Protein AF-0000000077428578 (afdb_homodimer)

pLDDT: mean 93.07, std 11.45, range [20.44, 98.88]

Solvent-accessible surface area (backbone atoms only — not comparable to full-atom values): 54309 Å² total; per-residue (Å²): 135,81,78,74,76,71,75,72,71,74,67,77,73,78,49,57,43,45,72,44,79,64,50,49,50,51,26,45,23,32,26,42,27,44,58,43,84,49,32,30,42,32,35,24,39,84,41,73,31,84,32,60,49,96,92,37,51,17,29,21,21,40,34,30,73,82,79,41,49,63,43,66,29,72,68,49,47,20,36,37,52,38,28,39,47,53,30,10,50,44,39,32,36,37,39,20,6,26,64,60,58,91,81,57,62,88,73,46,37,62,4,23,32,34,40,35,26,28,57,64,46,91,78,78,78,50,61,59,44,67,48,95,41,43,40,52,86,55,49,15,24,27,28,26,30,27,49,34,52,80,15,36,30,40,39,36,36,16,15,60,53,90,65,78,64,54,43,85,90,37,50,27,35,31,35,46,50,44,60,64,76,78,36,89,83,36,77,48,66,84,48,56,59,35,76,35,71,64,56,54,69,23,57,34,24,31,32,39,32,47,45,42,60,35,48,53,83,55,35,29,40,39,32,25,18,40,38,35,30,41,34,29,75,64,74,70,44,77,42,81,46,72,56,45,72,87,59,32,19,38,9,36,32,32,16,6,24,53,48,54,51,58,26,28,68,91,58,70,42,53,53,30,39,43,38,36,31,4,17,55,70,78,71,87,60,63,48,81,79,43,40,10,75,40,65,22,24,30,44,24,36,35,39,46,75,45,78,74,45,50,74,72,40,73,46,78,43,69,50,99,56,36,22,21,38,23,30,63,29,73,44,94,81,54,33,34,40,35,31,49,4,12,31,14,28,35,53,47,49,70,66,34,44,75,34,50,71,31,14,15,34,36,65,55,39,39,58,40,36,39,33,36,82,84,44,56,89,92,58,27,70,43,49,81,65,50,59,65,55,92,65,72,23,41,34,32,23,36,54,41,59,44,41,78,61,34,30,45,34,34,18,10,44,22,48,98,51,69,45,84,52,68,72,36,48,29,38,57,24,34,40,40,34,54,32,56,76,71,44,87,61,48,41,44,81,70,42,64,66,59,59,43,47,62,54,37,74,45,61,34,29,44,49,74,49,74,89,47,80,48,57,79,93,56,52,76,47,39,33,38,28,43,50,41,24,29,37,69,20,39,41,23,51,50,45,39,35,45,37,57,67,46,76,44,93,50,54,47,25,36,35,33,40,40,58,69,51,40,28,68,58,42,30,14,55,23,29,42,28,44,21,51,72,76,20,57,20,56,35,42,73,26,33,32,36,86,39,56,68,83,100,135,77,79,71,76,68,75,72,70,74,68,77,75,77,50,56,42,46,72,44,78,64,49,50,49,49,25,45,23,34,26,41,28,42,59,43,84,46,33,30,42,33,34,24,39,84,42,72,31,84,32,59,48,95,93,36,51,16,29,22,22,39,34,30,74,83,80,41,47,64,42,67,30,73,66,49,48,21,36,38,53,38,28,40,49,53,30,10,49,46,39,33,38,36,39,20,6,26,64,60,60,91,82,58,63,90,75,46,38,61,4,23,32,34,41,35,28,29,54,64,45,92,78,76,79,50,59,58,44,67,48,94,41,42,38,51,87,55,49,14,24,26,28,26,32,26,47,34,53,80,14,34,28,41,38,35,36,15,16,58,52,90,65,78,66,53,44,84,90,38,51,28,36,32,35,44,50,44,60,64,76,77,36,89,82,37,77,46,66,82,49,54,60,35,77,35,70,65,55,54,69,23,57,32,23,31,32,40,32,46,45,42,60,34,48,54,82,58,34,29,40,39,33,24,18,40,38,35,31,40,32,28,75,64,74,70,44,78,42,81,46,72,56,45,74,87,59,31,18,39,10,35,32,31,17,6,24,52,48,53,50,58,26,29,68,91,60,70,42,52,54,30,38,40,38,36,30,3,18,55,70,77,72,86,59,62,47,81,80,42,40,10,75,40,66,22,24,28,44,26,35,34,40,47,76,46,78,72,46,50,75,73,41,73,47,79,44,69,49,98,56,37,22,21,39,23,30,63,29,73,43,94,83,55,32,35,40,36,31,49,5,14,31,14,30,35,53,48,49,71,64,35,44,74,36,51,72,31,14,15,34,36,65,55,39,40,58,40,36,40,35,35,82,84,43,56,91,90,59,26,71,43,49,83,65,50,57,65,54,90,66,74,24,41,34,33,22,36,53,40,59,44,42,77,59,34,31,46,33,33,18,9,44,21,49,98,50,67,46,83,51,66,72,35,49,29,38,58,24,34,40,42,36,55,34,57,76,72,44,88,61,47,42,42,80,70,43,64,66,59,59,43,46,62,56,36,73,44,62,35,28,43,48,76,48,73,89,45,81,50,57,80,94,57,52,78,46,39,31,37,28,43,52,40,24,30,36,68,20,40,43,23,51,50,45,39,36,44,38,56,68,47,76,44,95,48,54,45,26,36,34,34,40,39,57,66,51,40,28,66,56,41,30,15,55,24,29,41,28,43,23,52,73,77,22,59,21,56,36,42,73,26,33,34,37,84,38,57,67,81,100

Radius of gyration: 32.82 Å; Cα contacts (8 Å, |Δi|>4): 3388; chains: 2; bounding box: 53×110×108 Å

InterPro domains:
  IPR009880 Glyoxal oxidase, N-terminal [PF07250] (58-436)
  IPR011043 Galactose oxidase/kelch, beta-propeller [SSF50965] (62-438)
  IPR013783 Immunoglobulin-like fold [G3DSA:2.60.40.10] (443-548)
  IPR014756 Immunoglobulin E-set [SSF81296] (439-545)
  IPR015202 Galactose oxidase-like, Early set domain [PF09118] (442-544)
  IPR015202 Galactose oxidase-like, Early set domain [cd02851] (437-544)
  IPR037293 Galactose oxidase, central domain superfamily [G3DSA:2.130.10.80] (13-442)

Organism: Phakopsora pachyrhizi (NCBI:txid170000)

Structure (mmCIF, N/CA/C/O backbone):
data_AF-0000000077428578-model_v1
#
loop_
_entity.id
_entity.type
_entity.pdbx_description
1 polymer 'Glyoxal oxidase N-terminus-domain-containing protein'
#
loop_
_atom_site.group_PDB
_atom_site.id
_atom_site.type_symbol
_atom_site.label_atom_id
_atom_site.label_alt_id
_atom_site.label_comp_id
_atom_site.label_asym_id
_atom_site.label_entity_id
_atom_site.label_seq_id
_atom_site.pdbx_PDB_ins_code
_atom_site.Cartn_x
_atom_site.Cartn_y
_atom_site.Cartn_z
_atom_site.occupancy
_atom_site.B_iso_or_equiv
_atom_site.auth_seq_id
_atom_site.auth_comp_id
_atom_site.auth_asym_id
_atom_site.auth_atom_id
_atom_site.pdbx_PDB_model_num
ATOM 1 N N . MET A 1 1 ? -2.014 -61.594 29.75 1 20.44 1 MET A N 1
ATOM 2 C CA . MET A 1 1 ? -2.504 -61.719 28.375 1 20.44 1 MET A CA 1
ATOM 3 C C . MET A 1 1 ? -3.111 -60.406 27.906 1 20.44 1 MET A C 1
ATOM 5 O O . MET A 1 1 ? -4.25 -60.062 28.25 1 20.44 1 MET A O 1
ATOM 9 N N . LYS A 1 2 ? -2.209 -59.344 27.953 1 27.64 2 LYS A N 1
ATOM 10 C CA . LYS A 1 2 ? -2.289 -57.938 27.578 1 27.64 2 LYS A CA 1
ATOM 11 C C . LYS A 1 2 ? -2.797 -57.781 26.141 1 27.64 2 LYS A C 1
ATOM 13 O O . LYS A 1 2 ? -2.186 -58.281 25.203 1 27.64 2 LYS A O 1
ATOM 18 N N . GLU A 1 3 ? -4.172 -57.812 26 1 25.11 3 GLU A N 1
ATOM 19 C CA . GLU A 1 3 ? -4.836 -57.688 24.703 1 25.11 3 GLU A CA 1
ATOM 20 C C . GLU A 1 3 ? -4.285 -56.531 23.906 1 25.11 3 GLU A C 1
ATOM 22 O O . GLU A 1 3 ? -4.238 -55.406 24.391 1 25.11 3 GLU A O 1
ATOM 27 N N . ASN A 1 4 ? -3.365 -56.781 23 1 27.73 4 ASN A N 1
ATOM 28 C CA . ASN A 1 4 ? -2.803 -55.906 21.984 1 27.73 4 ASN A CA 1
ATOM 29 C C . ASN A 1 4 ? -3.891 -55.312 21.094 1 27.73 4 ASN A C 1
ATOM 31 O O . ASN A 1 4 ? -4.52 -56.031 20.312 1 27.73 4 ASN A O 1
ATOM 35 N N . ARG A 1 5 ? -4.668 -54.375 21.688 1 32.53 5 ARG A N 1
ATOM 36 C CA . ARG A 1 5 ? -5.609 -53.625 20.859 1 32.53 5 ARG A CA 1
ATOM 37 C C . ARG A 1 5 ? -4.957 -53.219 19.547 1 32.53 5 ARG A C 1
ATOM 39 O O . ARG A 1 5 ? -4.008 -52.406 19.547 1 32.53 5 ARG A O 1
ATOM 46 N N . LYS A 1 6 ? -4.957 -54.094 18.719 1 30.33 6 LYS A N 1
ATOM 47 C CA . LYS A 1 6 ? -4.578 -53.938 17.312 1 30.33 6 LYS A CA 1
ATOM 48 C C . LYS A 1 6 ? -5.215 -52.688 16.719 1 30.33 6 LYS A C 1
ATOM 50 O O . LYS A 1 6 ? -6.441 -52.594 16.641 1 30.33 6 LYS A O 1
ATOM 55 N N . LEU A 1 7 ? -4.656 -51.594 16.906 1 32.34 7 LEU A N 1
ATOM 56 C CA . LEU A 1 7 ? -5.012 -50.406 16.109 1 32.34 7 LEU A CA 1
ATOM 57 C C . LEU A 1 7 ? -5.125 -50.75 14.633 1 32.34 7 LEU A C 1
ATOM 59 O O . LEU A 1 7 ? -4.137 -51.156 14.008 1 32.34 7 LEU A O 1
ATOM 63 N N . VAL A 1 8 ? -6.246 -51.312 14.188 1 33 8 VAL A N 1
ATOM 64 C CA . VAL A 1 8 ? -6.586 -51.469 12.781 1 33 8 VAL A CA 1
ATOM 65 C C . VAL A 1 8 ? -6.297 -50.188 12.031 1 33 8 VAL A C 1
ATOM 67 O O . VAL A 1 8 ? -6.914 -49.156 12.305 1 33 8 VAL A O 1
ATOM 70 N N . THR A 1 9 ? -5.094 -50.031 11.68 1 32 9 THR A N 1
ATOM 71 C CA . THR A 1 9 ? -4.836 -49.031 10.633 1 32 9 THR A CA 1
ATOM 72 C C . THR A 1 9 ? -5.812 -49.219 9.469 1 32 9 THR A C 1
ATOM 74 O O . THR A 1 9 ? -5.734 -50.219 8.742 1 32 9 THR A O 1
ATOM 77 N N . ARG A 1 10 ? -7.082 -49.094 9.68 1 34.75 10 ARG A N 1
ATOM 78 C CA . ARG A 1 10 ? -7.934 -49.031 8.492 1 34.75 10 ARG A CA 1
ATOM 79 C C . ARG A 1 10 ? -7.176 -48.469 7.293 1 34.75 10 ARG A C 1
ATOM 81 O O . ARG A 1 10 ? -6.625 -47.375 7.363 1 34.75 10 ARG A O 1
ATOM 88 N N . ASP A 1 11 ? -6.633 -49.344 6.461 1 34.75 11 ASP A N 1
ATOM 89 C CA . ASP A 1 11 ? -5.918 -49.125 5.203 1 34.75 11 ASP A CA 1
ATOM 90 C C . ASP A 1 11 ? -6.582 -48.031 4.379 1 34.75 11 ASP A C 1
ATOM 92 O O . ASP A 1 11 ? -7.758 -48.125 4.027 1 34.75 11 ASP A O 1
ATOM 96 N N . LEU A 1 12 ? -6.34 -46.781 4.383 1 43.88 12 LEU A N 1
ATOM 97 C CA . LEU A 1 12 ? -6.625 -45.688 3.463 1 43.88 12 LEU A CA 1
ATOM 98 C C . LEU A 1 12 ? -6.75 -46.188 2.031 1 43.88 12 LEU A C 1
ATOM 100 O O . LEU A 1 12 ? -7.059 -45.406 1.117 1 43.88 12 LEU A O 1
ATOM 104 N N . THR A 1 13 ? -6.512 -47.5 1.784 1 43.44 13 THR A N 1
ATOM 105 C CA . THR A 1 13 ? -6.383 -48.062 0.445 1 43.44 13 THR A CA 1
ATOM 106 C C . THR A 1 13 ? -7.75 -48.219 -0.213 1 43.44 13 THR A C 1
ATOM 108 O O . THR A 1 13 ? -7.848 -48.344 -1.435 1 43.44 13 THR A O 1
ATOM 111 N N . THR A 1 14 ? -8.758 -48.406 0.563 1 49.41 14 THR A N 1
ATOM 112 C CA . THR A 1 14 ? -9.969 -48.781 -0.149 1 49.41 14 THR A CA 1
ATOM 113 C C . THR A 1 14 ? -10.727 -47.562 -0.637 1 49.41 14 THR A C 1
ATOM 115 O O . THR A 1 14 ? -11.711 -47.688 -1.369 1 49.41 14 THR A O 1
ATOM 118 N N . GLN A 1 15 ? -10.391 -46.438 -0.23 1 65.5 15 GLN A N 1
ATOM 119 C CA . GLN A 1 15 ? -11.148 -45.281 -0.629 1 65.5 15 GLN A CA 1
ATOM 120 C C . GLN A 1 15 ? -10.664 -44.719 -1.967 1 65.5 15 GLN A C 1
ATOM 122 O O . GLN A 1 15 ? -9.469 -44.812 -2.275 1 65.5 15 GLN A O 1
ATOM 127 N N . SER A 1 16 ? -11.656 -44.531 -2.844 1 85.44 16 SER A N 1
ATOM 128 C CA . SER A 1 16 ? -11.391 -44.188 -4.242 1 85.44 16 SER A CA 1
ATOM 129 C C . SER A 1 16 ? -11.586 -42.719 -4.512 1 85.44 16 SER A C 1
ATOM 131 O O . SER A 1 16 ? -12.281 -42.031 -3.76 1 85.44 16 SER A O 1
ATOM 133 N N . TRP A 1 17 ? -10.844 -42.219 -5.453 1 95.88 17 TRP A N 1
ATOM 134 C CA . TRP A 1 17 ? -11.086 -40.906 -6.004 1 95.88 17 TRP A CA 1
ATOM 135 C C . TRP A 1 17 ? -12.508 -40.781 -6.547 1 95.88 17 TRP A C 1
ATOM 137 O O . TRP A 1 17 ? -13.055 -41.75 -7.09 1 95.88 17 TRP A O 1
ATOM 147 N N . THR A 1 18 ? -13.141 -39.625 -6.332 1 96.06 18 THR A N 1
ATOM 148 C CA . THR A 1 18 ? -14.445 -39.406 -6.934 1 96.06 18 THR A CA 1
ATOM 149 C C . THR A 1 18 ? -14.461 -38.094 -7.703 1 96.06 18 THR A C 1
ATOM 151 O O . THR A 1 18 ? -13.688 -37.156 -7.398 1 96.06 18 THR A O 1
ATOM 154 N N . LEU A 1 19 ? -15.219 -37.969 -8.758 1 97.62 19 LEU A N 1
ATOM 155 C CA . LEU A 1 19 ? -15.422 -36.781 -9.562 1 97.62 19 LEU A CA 1
ATOM 156 C C . LEU A 1 19 ? -16.891 -36.406 -9.609 1 97.62 19 LEU A C 1
ATOM 158 O O . LEU A 1 19 ? -17.734 -37.219 -9.969 1 97.62 19 LEU A O 1
ATOM 162 N N . ALA A 1 20 ? -17.203 -35.219 -9.188 1 97.5 20 ALA A N 1
ATOM 163 C CA . ALA A 1 20 ? -18.578 -34.719 -9.203 1 97.5 20 ALA A CA 1
ATOM 164 C C . ALA A 1 20 ? -18.672 -33.406 -9.992 1 97.5 20 ALA A C 1
ATOM 166 O O . ALA A 1 20 ? -17.703 -32.656 -10.102 1 97.5 20 ALA A O 1
ATOM 167 N N . GLN A 1 21 ? -19.766 -33.25 -10.648 1 98 21 GLN A N 1
ATOM 168 C CA . GLN A 1 21 ? -20.078 -31.953 -11.266 1 98 21 GLN A CA 1
ATOM 169 C C . GLN A 1 21 ? -21.094 -31.172 -10.438 1 98 21 GLN A C 1
ATOM 171 O O . GLN A 1 21 ? -22.203 -31.641 -10.211 1 98 21 GLN A O 1
ATOM 176 N N . ASN A 1 22 ? -20.703 -30.047 -9.906 1 97.88 22 ASN A N 1
ATOM 177 C CA . ASN A 1 22 ? -21.578 -29.203 -9.094 1 97.88 22 ASN A CA 1
ATOM 178 C C . ASN A 1 22 ? -21.188 -27.719 -9.211 1 97.88 22 ASN A C 1
ATOM 180 O O . ASN A 1 22 ? -20.031 -27.359 -8.945 1 97.88 22 ASN A O 1
ATOM 184 N N . GLY A 1 23 ? -22.156 -26.891 -9.633 1 97.88 23 GLY A N 1
ATOM 185 C CA . GLY A 1 23 ? -21.938 -25.469 -9.703 1 97.88 23 GLY A CA 1
ATOM 186 C C . GLY A 1 23 ? -21.594 -24.984 -11.102 1 97.88 23 GLY A C 1
ATOM 187 O O . GLY A 1 23 ? -21.281 -25.781 -11.984 1 97.88 23 GLY A O 1
ATOM 188 N N . THR A 1 24 ? -21.766 -23.688 -11.281 1 98.25 24 THR A N 1
ATOM 189 C CA . THR A 1 24 ? -21.359 -22.953 -12.477 1 98.25 24 THR A CA 1
ATOM 190 C C . THR A 1 24 ? -20.609 -21.672 -12.102 1 98.25 24 THR A C 1
ATOM 192 O O . THR A 1 24 ? -20.922 -21.031 -11.094 1 98.25 24 THR A O 1
ATOM 195 N N . THR A 1 25 ? -19.625 -21.344 -12.922 1 98.12 25 THR A N 1
ATOM 196 C CA . THR A 1 25 ? -18.75 -20.234 -12.578 1 98.12 25 THR A CA 1
ATOM 197 C C . THR A 1 25 ? -19.375 -18.906 -12.992 1 98.12 25 THR A C 1
ATOM 199 O O . THR A 1 25 ? -18.922 -17.844 -12.578 1 98.12 25 THR A O 1
ATOM 202 N N . GLY A 1 26 ? -20.406 -18.875 -13.828 1 96.69 26 GLY A N 1
ATOM 203 C CA . GLY A 1 26 ? -21.078 -17.656 -14.289 1 96.69 26 GLY A CA 1
ATOM 204 C C . GLY A 1 26 ? -20.297 -16.922 -15.367 1 96.69 26 GLY A C 1
ATOM 205 O O . GLY A 1 26 ? -20.891 -16.344 -16.281 1 96.69 26 GLY A O 1
ATOM 206 N N . VAL A 1 27 ? -19.047 -16.859 -15.234 1 97.56 27 VAL A N 1
ATOM 207 C CA . VAL A 1 27 ? -18.094 -16.422 -16.25 1 97.56 27 VAL A CA 1
ATOM 208 C C . VAL A 1 27 ? -17.078 -17.516 -16.516 1 97.56 27 VAL A C 1
ATOM 210 O O . VAL A 1 27 ? -16.781 -18.328 -15.633 1 97.56 27 VAL A O 1
ATOM 213 N N . SER A 1 28 ? -16.609 -17.547 -17.766 1 97.25 28 SER A N 1
ATOM 214 C CA . SER A 1 28 ? -15.625 -18.594 -18.047 1 97.25 28 SER A CA 1
ATOM 215 C C . SER A 1 28 ? -14.398 -18.453 -17.141 1 97.25 28 SER A C 1
ATOM 217 O O . SER A 1 28 ? -13.875 -17.359 -16.969 1 97.25 28 SER A O 1
ATOM 219 N N . ALA A 1 29 ? -13.945 -19.531 -16.609 1 98.19 29 ALA A N 1
ATOM 220 C CA . ALA A 1 29 ? -12.867 -19.516 -15.617 1 98.19 29 ALA A CA 1
ATOM 221 C C . ALA A 1 29 ? -11.5 -19.531 -16.297 1 98.19 29 ALA A C 1
ATOM 223 O O . ALA A 1 29 ? -10.695 -20.438 -16.062 1 98.19 29 ALA A O 1
ATOM 224 N N . MET A 1 30 ? -11.242 -18.484 -17.047 1 97.81 30 MET A N 1
ATOM 225 C CA . MET A 1 30 ? -9.945 -18.359 -17.703 1 97.81 30 MET A CA 1
ATOM 226 C C . MET A 1 30 ? -8.836 -18.172 -16.688 1 97.81 30 MET A C 1
ATOM 228 O O . MET A 1 30 ? -7.711 -18.625 -16.891 1 97.81 30 MET A O 1
ATOM 232 N N . GLN A 1 31 ? -9.109 -17.422 -15.672 1 98.12 31 GLN A N 1
ATOM 233 C CA . GLN A 1 31 ? -8.242 -17.203 -14.523 1 98.12 31 GLN A CA 1
ATOM 234 C C . GLN A 1 31 ? -8.953 -17.562 -13.219 1 98.12 31 GLN A C 1
ATOM 236 O O . GLN A 1 31 ? -10.141 -17.281 -13.047 1 98.12 31 GLN A O 1
ATOM 241 N N . LEU A 1 32 ? -8.203 -18.219 -12.336 1 98.19 32 LEU A N 1
ATOM 242 C CA . LEU A 1 32 ? -8.805 -18.719 -11.109 1 98.19 32 LEU A CA 1
ATOM 243 C C . LEU A 1 32 ? -7.855 -18.562 -9.93 1 98.19 32 LEU A C 1
ATOM 245 O O . LEU A 1 32 ? -6.656 -18.828 -10.055 1 98.19 32 LEU A O 1
ATOM 249 N N . SER A 1 33 ? -8.375 -18.047 -8.797 1 97.38 33 SER A N 1
ATOM 250 C CA . SER A 1 33 ? -7.629 -17.953 -7.547 1 97.38 33 SER A CA 1
ATOM 251 C C . SER A 1 33 ? -8.531 -18.219 -6.344 1 97.38 33 SER A C 1
ATOM 253 O O . SER A 1 33 ? -9.68 -17.781 -6.312 1 97.38 33 SER A O 1
ATOM 255 N N . ILE A 1 34 ? -8.023 -19 -5.43 1 97.25 34 ILE A N 1
ATOM 256 C CA . ILE A 1 34 ? -8.688 -19.109 -4.141 1 97.25 34 ILE A CA 1
ATOM 257 C C . ILE A 1 34 ? -8.289 -17.938 -3.25 1 97.25 34 ILE A C 1
ATOM 259 O O . ILE A 1 34 ? -7.113 -17.766 -2.92 1 97.25 34 ILE A O 1
ATOM 263 N N . ILE A 1 35 ? -9.273 -17.125 -2.844 1 96.12 35 ILE A N 1
ATOM 264 C CA . ILE A 1 35 ? -8.883 -15.859 -2.225 1 96.12 35 ILE A CA 1
ATOM 265 C C . ILE A 1 35 ? -9.219 -15.891 -0.734 1 96.12 35 ILE A C 1
ATOM 267 O O . ILE A 1 35 ? -8.836 -14.984 0.012 1 96.12 35 ILE A O 1
ATOM 271 N N . SER A 1 36 ? -9.969 -16.875 -0.262 1 95.06 36 SER A N 1
ATOM 272 C CA . SER A 1 36 ? -10.289 -17.109 1.145 1 95.06 36 SER A CA 1
ATOM 273 C C . SER A 1 36 ? -10.75 -18.547 1.382 1 95.06 36 SER A C 1
ATOM 275 O O . SER A 1 36 ? -10.727 -19.359 0.466 1 95.06 36 SER A O 1
ATOM 277 N N . GLU A 1 37 ? -11.109 -18.828 2.576 1 95.44 37 GLU A N 1
ATOM 278 C CA . GLU A 1 37 ? -11.594 -20.156 2.898 1 95.44 37 GLU A CA 1
ATOM 279 C C . GLU A 1 37 ? -12.961 -20.422 2.273 1 95.44 37 GLU A C 1
ATOM 281 O O . GLU A 1 37 ? -13.391 -21.562 2.146 1 95.44 37 GLU A O 1
ATOM 286 N N . LYS A 1 38 ? -13.555 -19.312 1.759 1 96.19 38 LYS A N 1
ATOM 287 C CA . LYS A 1 38 ? -14.945 -19.484 1.329 1 96.19 38 LYS A CA 1
ATOM 288 C C . LYS A 1 38 ? -15.117 -19.094 -0.135 1 96.19 38 LYS A C 1
ATOM 290 O O . LYS A 1 38 ? -16.141 -19.406 -0.75 1 96.19 38 LYS A O 1
ATOM 295 N N . PHE A 1 39 ? -14.086 -18.453 -0.707 1 97.25 39 PHE A N 1
ATOM 296 C CA . PHE A 1 39 ? -14.391 -17.875 -2.008 1 97.25 39 PHE A CA 1
ATOM 297 C C . PHE A 1 39 ? -13.258 -18.125 -2.992 1 97.25 39 PHE A C 1
ATOM 299 O O . PHE A 1 39 ? -12.078 -18.094 -2.617 1 97.25 39 PHE A O 1
ATOM 306 N N . ALA A 1 40 ? -13.641 -18.344 -4.211 1 97.75 40 ALA A N 1
ATOM 307 C CA . ALA A 1 40 ? -12.758 -18.297 -5.375 1 97.75 40 ALA A CA 1
ATOM 308 C C . ALA A 1 40 ? -13.031 -17.078 -6.234 1 97.75 40 ALA A C 1
ATOM 310 O O . ALA A 1 40 ? -14.18 -16.641 -6.355 1 97.75 40 ALA A O 1
ATOM 311 N N . LEU A 1 41 ? -12 -16.516 -6.73 1 97.81 41 LEU A N 1
ATOM 312 C CA . LEU A 1 41 ? -12.094 -15.445 -7.719 1 97.81 41 LEU A CA 1
ATOM 313 C C . LEU A 1 41 ? -11.938 -16 -9.133 1 97.81 41 LEU A C 1
ATOM 315 O O . LEU A 1 41 ? -10.969 -16.703 -9.422 1 97.81 41 LEU A O 1
ATOM 319 N N . ILE A 1 42 ? -12.891 -15.711 -9.984 1 98.19 42 ILE A N 1
ATOM 320 C CA . ILE A 1 42 ? -12.867 -16.125 -11.383 1 98.19 42 ILE A CA 1
ATOM 321 C C . ILE A 1 42 ? -12.836 -14.898 -12.281 1 98.19 42 ILE A C 1
ATOM 323 O O . ILE A 1 42 ? -13.656 -13.992 -12.141 1 98.19 42 ILE A O 1
ATOM 327 N N . ILE A 1 43 ? -11.883 -14.867 -13.203 1 97.94 43 ILE A N 1
ATOM 328 C CA . ILE A 1 43 ? -11.766 -13.766 -14.141 1 97.94 43 ILE A CA 1
ATOM 329 C C . ILE A 1 43 ? -11.758 -14.297 -15.57 1 97.94 43 ILE A C 1
ATOM 331 O O . ILE A 1 43 ? -11.086 -15.281 -15.867 1 97.94 43 ILE A O 1
ATOM 335 N N . ASP A 1 44 ? -12.547 -13.688 -16.391 1 96.94 44 ASP A N 1
ATOM 336 C CA . ASP A 1 44 ? -12.602 -14 -17.812 1 96.94 44 ASP A CA 1
ATOM 337 C C . ASP A 1 44 ? -12.18 -12.797 -18.656 1 96.94 44 ASP A C 1
ATOM 339 O O . ASP A 1 44 ? -11.844 -11.742 -18.109 1 96.94 44 ASP A O 1
ATOM 343 N N . LYS A 1 45 ? -12.055 -13.016 -19.938 1 94.19 45 LYS A N 1
ATOM 344 C CA . LYS A 1 45 ? -11.914 -11.922 -20.891 1 94.19 45 LYS A CA 1
ATOM 345 C C . LYS A 1 45 ? -13.258 -11.242 -21.156 1 94.19 45 LYS A C 1
ATOM 347 O O . LYS A 1 45 ? -14.289 -11.664 -20.625 1 94.19 45 LYS A O 1
ATOM 352 N N . VAL A 1 46 ? -13.203 -10.164 -21.906 1 92.75 46 VAL A N 1
ATOM 353 C CA . VAL A 1 46 ? -14.43 -9.492 -22.328 1 92.75 46 VAL A CA 1
ATOM 354 C C . VAL A 1 46 ? -15.195 -10.383 -23.297 1 92.75 46 VAL A C 1
ATOM 356 O O . VAL A 1 46 ? -14.812 -10.531 -24.469 1 92.75 46 VAL A O 1
ATOM 359 N N . GLU A 1 47 ? -16.203 -10.992 -22.719 1 90.88 47 GLU A N 1
ATOM 360 C CA . GLU A 1 47 ? -17.016 -11.891 -23.531 1 90.88 47 GLU A CA 1
ATOM 361 C C . GLU A 1 47 ? -18.453 -11.922 -23.047 1 90.88 47 GLU A C 1
ATOM 363 O O . GLU A 1 47 ? -18.766 -11.414 -21.953 1 90.88 47 GLU A O 1
ATOM 368 N N . ARG A 1 48 ? -19.328 -12.57 -23.906 1 91.44 48 ARG A N 1
ATOM 369 C CA . ARG A 1 48 ? -20.75 -12.594 -23.609 1 91.44 48 ARG A CA 1
ATOM 370 C C . ARG A 1 48 ? -21.094 -13.727 -22.641 1 91.44 48 ARG A C 1
ATOM 372 O O . ARG A 1 48 ? -21.812 -14.664 -23.016 1 91.44 48 ARG A O 1
ATOM 379 N N . ASN A 1 49 ? -20.656 -13.594 -21.438 1 95.69 49 ASN A N 1
ATOM 380 C CA . ASN A 1 49 ? -20.969 -14.547 -20.359 1 95.69 49 ASN A CA 1
ATOM 381 C C . ASN A 1 49 ? -22.422 -14.453 -19.938 1 95.69 49 ASN A C 1
ATOM 383 O O . ASN A 1 49 ? -23.078 -13.422 -20.141 1 95.69 49 ASN A O 1
ATOM 387 N N . PRO A 1 50 ? -22.953 -15.469 -19.406 1 94.56 50 PRO A N 1
ATOM 388 C CA . PRO A 1 50 ? -24.359 -15.43 -18.984 1 94.56 50 PRO A CA 1
ATOM 389 C C . PRO A 1 50 ? -24.594 -14.547 -17.766 1 94.56 50 PRO A C 1
ATOM 391 O O . PRO A 1 50 ? -25.672 -13.977 -17.594 1 94.56 50 PRO A O 1
ATOM 394 N N . LEU A 1 51 ? -23.562 -14.469 -16.875 1 95.81 51 LEU A N 1
ATOM 395 C CA . LEU A 1 51 ? -23.688 -13.609 -15.695 1 95.81 51 LEU A CA 1
ATOM 396 C C . LEU A 1 51 ? -23.656 -12.141 -16.094 1 95.81 51 LEU A C 1
ATOM 398 O O . LEU A 1 51 ? -22.875 -11.742 -16.969 1 95.81 51 LEU A O 1
ATOM 402 N N . ASN A 1 52 ? -24.562 -11.391 -15.492 1 94.12 52 ASN A N 1
ATOM 403 C CA . ASN A 1 52 ? -24.703 -9.984 -15.859 1 94.12 52 ASN A CA 1
ATOM 404 C C . ASN A 1 52 ? -24.453 -9.062 -14.664 1 94.12 52 ASN A C 1
ATOM 406 O O . ASN A 1 52 ? -24.656 -9.461 -13.516 1 94.12 52 ASN A O 1
ATOM 410 N N . ILE A 1 53 ? -23.969 -7.898 -14.969 1 91.19 53 ILE A N 1
ATOM 411 C CA . ILE A 1 53 ? -23.797 -6.855 -13.961 1 91.19 53 ILE A CA 1
ATOM 412 C C . ILE A 1 53 ? -23.938 -5.484 -14.609 1 91.19 53 ILE A C 1
ATOM 414 O O . ILE A 1 53 ? -23.328 -5.207 -15.648 1 91.19 53 ILE A O 1
ATOM 418 N N . SER A 1 54 ? -24.766 -4.656 -14.047 1 82.56 54 SER A N 1
ATOM 419 C CA . SER A 1 54 ? -24.984 -3.279 -14.477 1 82.56 54 SER A CA 1
ATOM 420 C C . SER A 1 54 ? -25.312 -3.203 -15.961 1 82.56 54 SER A C 1
ATOM 422 O O . SER A 1 54 ? -24.734 -2.389 -16.688 1 82.56 54 SER A O 1
ATOM 424 N N . GLY A 1 55 ? -26.062 -4.156 -16.516 1 85.5 55 GLY A N 1
ATOM 425 C CA . GLY A 1 55 ? -26.594 -4.082 -17.875 1 85.5 55 GLY A CA 1
ATOM 426 C C . GLY A 1 55 ? -25.672 -4.715 -18.906 1 85.5 55 GLY A C 1
ATOM 427 O O . GLY A 1 55 ? -25.938 -4.637 -20.109 1 85.5 55 GLY A O 1
ATOM 428 N N . HIS A 1 56 ? -24.547 -5.312 -18.484 1 88.31 56 HIS A N 1
ATOM 429 C CA . HIS A 1 56 ? -23.688 -6.02 -19.438 1 88.31 56 HIS A CA 1
ATOM 430 C C . HIS A 1 56 ? -23.172 -7.328 -18.844 1 88.31 56 HIS A C 1
ATOM 432 O O . HIS A 1 56 ? -23.328 -7.57 -17.641 1 88.31 56 HIS A O 1
ATOM 438 N N . SER A 1 57 ? -22.641 -8.164 -19.734 1 93.31 57 SER A N 1
ATOM 439 C CA . SER A 1 57 ? -22.078 -9.43 -19.281 1 93.31 57 SER A CA 1
ATOM 440 C C . SER A 1 57 ? -20.938 -9.203 -18.281 1 93.31 57 SER A C 1
ATOM 442 O O . SER A 1 57 ? -20.125 -8.289 -18.453 1 93.31 57 SER A O 1
ATOM 444 N N . ALA A 1 58 ? -20.938 -9.945 -17.266 1 95.88 58 ALA A N 1
ATOM 445 C CA . ALA A 1 58 ? -19.844 -9.883 -16.281 1 95.88 58 ALA A CA 1
ATOM 446 C C . ALA A 1 58 ? -18.594 -10.586 -16.812 1 95.88 58 ALA A C 1
ATOM 448 O O . ALA A 1 58 ? -18.688 -11.57 -17.547 1 95.88 58 ALA A O 1
ATOM 449 N N . TRP A 1 59 ? -17.484 -10.117 -16.406 1 96.69 59 TRP A N 1
ATOM 450 C CA . TRP A 1 59 ? -16.203 -10.695 -16.812 1 96.69 59 TRP A CA 1
ATOM 451 C C . TRP A 1 59 ? -15.414 -11.188 -15.609 1 96.69 59 TRP A C 1
ATOM 453 O O . TRP A 1 59 ? -14.266 -11.609 -15.742 1 96.69 59 TRP A O 1
ATOM 463 N N . GLY A 1 60 ? -15.938 -10.977 -14.453 1 96.88 60 GLY A N 1
ATOM 464 C CA . GLY A 1 60 ? -15.438 -11.484 -13.188 1 96.88 60 GLY A CA 1
ATOM 465 C C . GLY A 1 60 ? -16.531 -11.977 -12.266 1 96.88 60 GLY A C 1
ATOM 466 O O . GLY A 1 60 ? -17.672 -11.508 -12.352 1 96.88 60 GLY A O 1
ATOM 467 N N . ALA A 1 61 ? -16.188 -12.891 -11.398 1 97.69 61 ALA A N 1
ATOM 468 C CA . ALA A 1 61 ? -17.172 -13.422 -10.461 1 97.69 61 ALA A CA 1
ATOM 469 C C . ALA A 1 61 ? -16.5 -13.93 -9.188 1 97.69 61 ALA A C 1
ATOM 471 O O . ALA A 1 61 ? -15.359 -14.383 -9.219 1 97.69 61 ALA A O 1
ATOM 472 N N . LEU A 1 62 ? -17.219 -13.766 -8.109 1 97.62 62 LEU A N 1
ATOM 473 C CA . LEU A 1 62 ? -16.906 -14.461 -6.867 1 97.62 62 LEU A CA 1
ATOM 474 C C . LEU A 1 62 ? -17.703 -15.75 -6.742 1 97.62 62 LEU A C 1
ATOM 476 O O . LEU A 1 62 ? -18.938 -15.742 -6.863 1 97.62 62 LEU A O 1
ATOM 480 N N . TYR A 1 63 ? -17.047 -16.828 -6.594 1 98 63 TYR A N 1
ATOM 481 C CA . TYR A 1 63 ? -17.656 -18.141 -6.453 1 98 63 TYR A CA 1
ATOM 482 C C . TYR A 1 63 ? -17.562 -18.641 -5.012 1 98 63 TYR A C 1
ATOM 484 O O . TYR A 1 63 ? -16.469 -18.766 -4.457 1 98 63 TYR A O 1
ATOM 492 N N . ASN A 1 64 ? -18.625 -18.875 -4.395 1 98 64 ASN A N 1
ATOM 493 C CA . ASN A 1 64 ? -18.641 -19.438 -3.049 1 98 64 ASN A CA 1
ATOM 494 C C . ASN A 1 64 ? -18.328 -20.938 -3.068 1 98 64 ASN A C 1
ATOM 496 O O . ASN A 1 64 ? -19.078 -21.719 -3.652 1 98 64 ASN A O 1
ATOM 500 N N . LEU A 1 65 ? -17.359 -21.359 -2.402 1 97.5 65 LEU A N 1
ATOM 501 C CA . LEU A 1 65 ? -16.844 -22.734 -2.457 1 97.5 65 LEU A CA 1
ATOM 502 C C . LEU A 1 65 ? -17.781 -23.688 -1.734 1 97.5 65 LEU A C 1
ATOM 504 O O . LEU A 1 65 ? -17.719 -24.906 -1.945 1 97.5 65 LEU A O 1
ATOM 508 N N . ASN A 1 66 ? -18.625 -23.188 -0.899 1 95.69 66 ASN A N 1
ATOM 509 C CA . ASN A 1 66 ? -19.5 -24.031 -0.096 1 95.69 66 ASN A CA 1
ATOM 510 C C . ASN A 1 66 ? -20.906 -24.109 -0.693 1 95.69 66 ASN A C 1
ATOM 512 O O . ASN A 1 66 ? -21.469 -25.203 -0.812 1 95.69 66 ASN A O 1
ATOM 516 N N . THR A 1 67 ? -21.422 -22.969 -1.149 1 96.88 67 THR A N 1
ATOM 517 C CA . THR A 1 67 ? -22.797 -22.938 -1.624 1 96.88 67 THR A CA 1
ATOM 518 C C . THR A 1 67 ? -22.844 -23.016 -3.148 1 96.88 67 THR A C 1
ATOM 520 O O . THR A 1 67 ? -23.906 -23.266 -3.73 1 96.88 67 THR A O 1
ATOM 523 N N . HIS A 1 68 ? -21.734 -22.734 -3.84 1 97.75 68 HIS A N 1
ATOM 524 C CA . HIS A 1 68 ? -21.609 -22.719 -5.293 1 97.75 68 HIS A CA 1
ATOM 525 C C . HIS A 1 68 ? -22.344 -21.531 -5.91 1 97.75 68 HIS A C 1
ATOM 527 O O . HIS A 1 68 ? -22.547 -21.5 -7.125 1 97.75 68 HIS A O 1
ATOM 533 N N . GLU A 1 69 ? -22.719 -20.578 -5.008 1 97 69 GLU A N 1
ATOM 534 C CA . GLU A 1 69 ? -23.297 -19.328 -5.516 1 97 69 GLU A CA 1
ATOM 535 C C . GLU A 1 69 ? -22.234 -18.453 -6.156 1 97 69 GLU A C 1
ATOM 537 O O . GLU A 1 69 ? -21.062 -18.5 -5.777 1 97 69 GLU A O 1
ATOM 542 N N . VAL A 1 70 ? -22.719 -17.672 -7.137 1 97.25 70 VAL A N 1
ATOM 543 C CA . VAL A 1 70 ? -21.797 -16.781 -7.824 1 97.25 70 VAL A CA 1
ATOM 544 C C . VAL A 1 70 ? -22.297 -15.336 -7.742 1 97.25 70 VAL A C 1
ATOM 546 O O . VAL A 1 70 ? -23.5 -15.094 -7.812 1 97.25 70 VAL A O 1
ATOM 549 N N . ARG A 1 71 ? -21.406 -14.43 -7.5 1 96.94 71 ARG A N 1
ATOM 550 C CA . ARG A 1 71 ? -21.672 -12.992 -7.547 1 96.94 71 ARG A CA 1
ATOM 551 C C . ARG A 1 71 ? -20.797 -12.297 -8.586 1 96.94 71 ARG A C 1
ATOM 553 O O . ARG A 1 71 ? -19.578 -12.492 -8.609 1 96.94 71 ARG A O 1
ATOM 560 N N . ALA A 1 72 ? -21.422 -11.484 -9.422 1 96.62 72 ALA A N 1
ATOM 561 C CA . ALA A 1 72 ? -20.688 -10.789 -10.477 1 96.62 72 ALA A CA 1
ATOM 562 C C . ALA A 1 72 ? -19.781 -9.719 -9.891 1 96.62 72 ALA A C 1
ATOM 564 O O . ALA A 1 72 ? -20.125 -9.062 -8.906 1 96.62 72 ALA A O 1
ATOM 565 N N . LEU A 1 73 ? -18.625 -9.602 -10.391 1 95.19 73 LEU A N 1
ATOM 566 C CA . LEU A 1 73 ? -17.703 -8.508 -10.109 1 95.19 73 LEU A CA 1
ATOM 567 C C . LEU A 1 73 ? -17.625 -7.539 -11.289 1 95.19 73 LEU A C 1
ATOM 569 O O . LEU A 1 73 ? -17.672 -7.961 -12.445 1 95.19 73 LEU A O 1
ATOM 573 N N . ASP A 1 74 ? -17.453 -6.32 -11.031 1 90.31 74 ASP A N 1
ATOM 574 C CA . ASP A 1 74 ? -17.484 -5.293 -12.062 1 90.31 74 ASP A CA 1
ATOM 575 C C . ASP A 1 74 ? -16.062 -4.941 -12.531 1 90.31 74 ASP A C 1
ATOM 577 O O . ASP A 1 74 ? -15.562 -3.861 -12.227 1 90.31 74 ASP A O 1
ATOM 581 N N . LEU A 1 75 ? -15.508 -5.797 -13.273 1 91.62 75 LEU A N 1
ATOM 582 C CA . LEU A 1 75 ? -14.234 -5.508 -13.922 1 91.62 75 LEU A CA 1
ATOM 583 C C . LEU A 1 75 ? -14.414 -4.457 -15.016 1 91.62 75 LEU A C 1
ATOM 585 O O . LEU A 1 75 ? -15.375 -4.504 -15.781 1 91.62 75 LEU A O 1
ATOM 589 N N . GLN A 1 76 ? -13.438 -3.539 -15.117 1 89.31 76 GLN A N 1
ATOM 590 C CA . GLN A 1 76 ? -13.57 -2.461 -16.094 1 89.31 76 GLN A CA 1
ATOM 591 C C . GLN A 1 76 ? -12.656 -2.691 -17.297 1 89.31 76 GLN A C 1
ATOM 593 O O . GLN A 1 76 ? -13.078 -2.508 -18.438 1 89.31 76 GLN A O 1
ATOM 598 N N . SER A 1 77 ? -11.453 -3.023 -17.031 1 92.44 77 SER A N 1
ATOM 599 C CA . SER A 1 77 ? -10.5 -3.189 -18.125 1 92.44 77 SER A CA 1
ATOM 600 C C . SER A 1 77 ? -10.531 -4.609 -18.672 1 92.44 77 SER A C 1
ATOM 602 O O . SER A 1 77 ? -10.969 -5.539 -17.984 1 92.44 77 SER A O 1
ATOM 604 N N . ASN A 1 78 ? -10.094 -4.777 -19.906 1 93.94 78 ASN A N 1
ATOM 605 C CA . ASN A 1 78 ? -10.031 -6.082 -20.562 1 93.94 78 ASN A CA 1
ATOM 606 C C . ASN A 1 78 ? -8.922 -6.945 -19.953 1 93.94 78 ASN A C 1
ATOM 608 O O . ASN A 1 78 ? -7.738 -6.711 -20.219 1 93.94 78 ASN A O 1
ATOM 612 N N . SER A 1 79 ? -9.297 -7.977 -19.297 1 94.69 79 SER A N 1
ATOM 613 C CA . SER A 1 79 ? -8.359 -8.828 -18.578 1 94.69 79 SER A CA 1
ATOM 614 C C . SER A 1 79 ? -7.945 -10.031 -19.422 1 94.69 79 SER A C 1
ATOM 616 O O . SER A 1 79 ? -7.328 -10.969 -18.906 1 94.69 79 SER A O 1
ATOM 618 N N . PHE A 1 80 ? -8.266 -10.07 -20.688 1 92.69 80 PHE A N 1
ATOM 619 C CA . PHE A 1 80 ? -7.863 -11.18 -21.531 1 92.69 80 PHE A CA 1
ATOM 620 C C . PHE A 1 80 ? -6.355 -11.391 -21.484 1 92.69 80 PHE A C 1
ATOM 622 O O . PHE A 1 80 ? -5.59 -10.531 -21.922 1 92.69 80 PHE A O 1
ATOM 629 N N . CYS A 1 81 ? -5.965 -12.539 -20.938 1 92.06 81 CYS A N 1
ATOM 630 C CA . CYS A 1 81 ? -4.574 -12.977 -20.859 1 92.06 81 CYS A CA 1
ATOM 631 C C . CYS A 1 81 ? -3.811 -12.164 -19.812 1 92.06 81 CYS A C 1
ATOM 633 O O . CYS A 1 81 ? -2.619 -11.891 -19.984 1 92.06 81 CYS A O 1
ATOM 635 N N . ALA A 1 82 ? -4.43 -11.68 -18.812 1 97.06 82 ALA A N 1
ATOM 636 C CA . ALA A 1 82 ? -3.824 -11.047 -17.656 1 97.06 82 ALA A CA 1
ATOM 637 C C . ALA A 1 82 ? -3.166 -12.078 -16.75 1 97.06 82 ALA A C 1
ATOM 639 O O . ALA A 1 82 ? -3.244 -13.281 -17 1 97.06 82 ALA A O 1
ATOM 640 N N . ALA A 1 83 ? -2.416 -11.594 -15.75 1 98.06 83 ALA A N 1
ATOM 641 C CA . ALA A 1 83 ? -1.781 -12.406 -14.711 1 98.06 83 ALA A CA 1
ATOM 642 C C . ALA A 1 83 ? -2.199 -11.938 -13.32 1 98.06 83 ALA A C 1
ATOM 644 O O . ALA A 1 83 ? -2.881 -10.922 -13.172 1 98.06 83 ALA A O 1
ATOM 645 N N . GLY A 1 84 ? -1.86 -12.727 -12.328 1 97.88 84 GLY A N 1
ATOM 646 C CA . GLY A 1 84 ? -2.273 -12.344 -10.984 1 97.88 84 GLY A CA 1
ATOM 647 C C . GLY A 1 84 ? -1.377 -12.914 -9.906 1 97.88 84 GLY A C 1
ATOM 648 O O . GLY A 1 84 ? -0.631 -13.867 -10.141 1 97.88 84 GLY A O 1
ATOM 649 N N . SER A 1 85 ? -1.413 -12.297 -8.758 1 97.12 85 SER A N 1
ATOM 650 C CA . SER A 1 85 ? -0.671 -12.703 -7.566 1 97.12 85 SER A CA 1
ATOM 651 C C . SER A 1 85 ? -1.171 -11.969 -6.328 1 97.12 85 SER A C 1
ATOM 653 O O . SER A 1 85 ? -1.965 -11.031 -6.43 1 97.12 85 SER A O 1
ATOM 655 N N . PHE A 1 86 ? -0.75 -12.477 -5.227 1 96.56 86 PHE A N 1
ATOM 656 C CA . PHE A 1 86 ? -1.006 -11.789 -3.965 1 96.56 86 PHE A CA 1
ATOM 657 C C . PHE A 1 86 ? 0.228 -11.023 -3.506 1 96.56 86 PHE A C 1
ATOM 659 O O . PHE A 1 86 ? 1.353 -11.508 -3.639 1 96.56 86 PHE A O 1
ATOM 666 N N . LEU A 1 87 ? -0.043 -9.836 -2.988 1 95.75 87 LEU A N 1
ATOM 667 C CA . LEU A 1 87 ? 1.008 -9.07 -2.328 1 95.75 87 LEU A CA 1
ATOM 668 C C . LEU A 1 87 ? 1.214 -9.547 -0.896 1 95.75 87 LEU A C 1
ATOM 670 O O . LEU A 1 87 ? 0.369 -10.258 -0.347 1 95.75 87 LEU A O 1
ATOM 674 N N . GLY A 1 88 ? 2.32 -9.109 -0.319 1 94.06 88 GLY A N 1
ATOM 675 C CA . GLY A 1 88 ? 2.678 -9.555 1.017 1 94.06 88 GLY A CA 1
ATOM 676 C C . GLY A 1 88 ? 1.658 -9.164 2.07 1 94.06 88 GLY A C 1
ATOM 677 O O . GLY A 1 88 ? 1.578 -9.797 3.127 1 94.06 88 GLY A O 1
ATOM 678 N N . ASN A 1 89 ? 0.886 -8.102 1.843 1 91.12 89 ASN A N 1
ATOM 679 C CA . ASN A 1 89 ? -0.123 -7.668 2.801 1 91.12 89 ASN A CA 1
ATOM 680 C C . ASN A 1 89 ? -1.447 -8.398 2.594 1 91.12 89 ASN A C 1
ATOM 682 O O . ASN A 1 89 ? -2.434 -8.109 3.273 1 91.12 89 ASN A O 1
ATOM 686 N N . GLY A 1 90 ? -1.483 -9.273 1.563 1 92.81 90 GLY A N 1
ATOM 687 C CA . GLY A 1 90 ? -2.664 -10.094 1.335 1 92.81 90 GLY A CA 1
ATOM 688 C C . GLY A 1 90 ? -3.52 -9.594 0.184 1 92.81 90 GLY A C 1
ATOM 689 O O . GLY A 1 90 ? -4.422 -10.297 -0.274 1 92.81 90 GLY A O 1
ATOM 690 N N . THR A 1 91 ? -3.236 -8.398 -0.356 1 93.75 91 THR A N 1
ATOM 691 C CA . THR A 1 91 ? -3.992 -7.852 -1.48 1 93.75 91 THR A CA 1
ATOM 692 C C . THR A 1 91 ? -3.756 -8.68 -2.74 1 93.75 91 THR A C 1
ATOM 694 O O . THR A 1 91 ? -2.619 -9.047 -3.045 1 93.75 91 THR A O 1
ATOM 697 N N . PHE A 1 92 ? -4.84 -9.023 -3.398 1 96.5 92 PHE A N 1
ATOM 698 C CA . PHE A 1 92 ? -4.738 -9.648 -4.715 1 96.5 92 PHE A CA 1
ATOM 699 C C . PHE A 1 92 ? -4.598 -8.586 -5.801 1 96.5 92 PHE A C 1
ATOM 701 O O . PHE A 1 92 ? -5.277 -7.562 -5.766 1 96.5 92 PHE A O 1
ATOM 708 N N . ILE A 1 93 ? -3.703 -8.922 -6.781 1 97.06 93 ILE A N 1
ATOM 709 C CA . ILE A 1 93 ? -3.629 -8.039 -7.938 1 97.06 93 ILE A CA 1
ATOM 710 C C . ILE A 1 93 ? -3.713 -8.859 -9.219 1 97.06 93 ILE A C 1
ATOM 712 O O . ILE A 1 93 ? -3.191 -9.977 -9.289 1 97.06 93 ILE A O 1
ATOM 716 N N . SER A 1 94 ? -4.406 -8.383 -10.172 1 97.81 94 SER A N 1
ATOM 717 C CA . SER A 1 94 ? -4.398 -8.828 -11.562 1 97.81 94 SER A CA 1
ATOM 718 C C . SER A 1 94 ? -3.807 -7.758 -12.477 1 97.81 94 SER A C 1
ATOM 720 O O . SER A 1 94 ? -4.176 -6.586 -12.391 1 97.81 94 SER A O 1
ATOM 722 N N . VAL A 1 95 ? -2.869 -8.125 -13.375 1 97.88 95 VAL A N 1
ATOM 723 C CA . VAL A 1 95 ? -2.189 -7.094 -14.148 1 97.88 95 VAL A CA 1
ATOM 724 C C . VAL A 1 95 ? -2.217 -7.457 -15.633 1 97.88 95 VAL A C 1
ATOM 726 O O . VAL A 1 95 ? -2.123 -8.633 -15.984 1 97.88 95 VAL A O 1
ATOM 729 N N . GLY A 1 96 ? -2.295 -6.445 -16.469 1 97.06 96 GLY A N 1
ATOM 730 C CA . GLY A 1 96 ? -2.215 -6.629 -17.906 1 97.06 96 GLY A CA 1
ATOM 731 C C . GLY A 1 96 ? -3.518 -7.102 -18.531 1 97.06 96 GLY A C 1
ATOM 732 O O . GLY A 1 96 ? -4.551 -7.133 -17.859 1 97.06 96 GLY A O 1
ATOM 733 N N . GLY A 1 97 ? -3.441 -7.43 -19.719 1 96.12 97 GLY A N 1
ATOM 734 C CA . GLY A 1 97 ? -4.602 -7.844 -20.5 1 96.12 97 GLY A CA 1
ATOM 735 C C . GLY A 1 97 ? -4.562 -7.375 -21.938 1 96.12 97 GLY A C 1
ATOM 736 O O . GLY A 1 97 ? -3.486 -7.281 -22.531 1 96.12 97 GLY A O 1
ATOM 737 N N . ASN A 1 98 ? -5.688 -7.227 -22.422 1 93.31 98 ASN A N 1
ATOM 738 C CA . ASN A 1 98 ? -5.805 -6.926 -23.844 1 93.31 98 ASN A CA 1
ATOM 739 C C . ASN A 1 98 ? -6.371 -5.531 -24.078 1 93.31 98 ASN A C 1
ATOM 741 O O . ASN A 1 98 ? -6.938 -4.922 -23.172 1 93.31 98 ASN A O 1
ATOM 745 N N . ALA A 1 99 ? -6.109 -5.008 -25.312 1 90.75 99 ALA A N 1
ATOM 746 C CA . ALA A 1 99 ? -6.754 -3.771 -25.75 1 90.75 99 ALA A CA 1
ATOM 747 C C . ALA A 1 99 ? -8.25 -3.979 -25.953 1 90.75 99 ALA A C 1
ATOM 749 O O . ALA A 1 99 ? -8.734 -5.113 -25.953 1 90.75 99 ALA A O 1
ATOM 750 N N . VAL A 1 100 ? -8.953 -2.848 -26.047 1 88.19 100 VAL A N 1
ATOM 751 C CA . VAL A 1 100 ? -10.352 -2.92 -26.453 1 88.19 100 VAL A CA 1
ATOM 752 C C . VAL A 1 100 ? -10.453 -3.502 -27.859 1 88.19 100 VAL A C 1
ATOM 754 O O . VAL A 1 100 ? -9.75 -3.057 -28.766 1 88.19 100 VAL A O 1
ATOM 757 N N . VAL A 1 101 ? -11.203 -4.586 -27.984 1 78.88 101 VAL A N 1
ATOM 758 C CA . VAL A 1 101 ? -11.258 -5.305 -29.25 1 78.88 101 VAL A CA 1
ATOM 759 C C . VAL A 1 101 ? -12.172 -4.559 -30.234 1 78.88 101 VAL A C 1
ATOM 761 O O . VAL A 1 101 ? -13.352 -4.34 -29.953 1 78.88 101 VAL A O 1
ATOM 764 N N . ASN A 1 102 ? -11.625 -4.453 -31.578 1 63.34 102 ASN A N 1
ATOM 765 C CA . ASN A 1 102 ? -12.219 -3.959 -32.812 1 63.34 102 ASN A CA 1
ATOM 766 C C . ASN A 1 102 ? -13.117 -2.752 -32.562 1 63.34 102 ASN A C 1
ATOM 768 O O . ASN A 1 102 ? -14.203 -2.646 -33.156 1 63.34 102 ASN A O 1
ATOM 772 N N . GLY A 1 103 ? -12.75 -1.889 -31.609 1 56.53 103 GLY A N 1
ATOM 773 C CA . GLY A 1 103 ? -13.484 -0.646 -31.422 1 56.53 103 GLY A CA 1
ATOM 774 C C . GLY A 1 103 ? -14.852 -0.85 -30.812 1 56.53 103 GLY A C 1
ATOM 775 O O . GLY A 1 103 ? -15.578 0.116 -30.562 1 56.53 103 GLY A O 1
ATOM 776 N N . LYS A 1 104 ? -15.32 -2.061 -30.703 1 56.09 104 LYS A N 1
ATOM 777 C CA . LYS A 1 104 ? -16.625 -2.24 -30.078 1 56.09 104 LYS A CA 1
ATOM 778 C C . LYS A 1 104 ? -16.484 -2.449 -28.578 1 56.09 104 LYS A C 1
ATOM 780 O O . LYS A 1 104 ? -16.234 -3.566 -28.125 1 56.09 104 LYS A O 1
ATOM 785 N N . THR A 1 105 ? -16.547 -1.418 -27.906 1 63.03 105 THR A N 1
ATOM 786 C CA . THR A 1 105 ? -16.469 -1.487 -26.453 1 63.03 105 THR A CA 1
ATOM 787 C C . THR A 1 105 ? -17.781 -2.016 -25.875 1 63.03 105 THR A C 1
ATOM 789 O O . THR A 1 105 ? -18.859 -1.674 -26.359 1 63.03 105 THR A O 1
ATOM 792 N N . ASN A 1 106 ? -17.625 -3.115 -25.219 1 71.5 106 ASN A N 1
ATOM 793 C CA . ASN A 1 106 ? -18.734 -3.512 -24.359 1 71.5 106 ASN A CA 1
ATOM 794 C C . ASN A 1 106 ? -18.734 -2.74 -23.047 1 71.5 106 ASN A C 1
ATOM 796 O O . ASN A 1 106 ? -19.266 -3.219 -22.031 1 71.5 106 ASN A O 1
ATOM 800 N N . GLY A 1 107 ? -17.969 -1.532 -23.203 1 78.5 107 GLY A N 1
ATOM 801 C CA . GLY A 1 107 ? -17.812 -0.704 -22.016 1 78.5 107 GLY A CA 1
ATOM 802 C C . GLY A 1 107 ? -16.484 -0.911 -21.328 1 78.5 107 GLY A C 1
ATOM 803 O O . GLY A 1 107 ? -16.172 -0.231 -20.344 1 78.5 107 GLY A O 1
ATOM 804 N N . ASP A 1 108 ? -15.703 -1.871 -21.906 1 87.94 108 ASP A N 1
ATOM 805 C CA . ASP A 1 108 ? -14.414 -2.164 -21.281 1 87.94 108 ASP A CA 1
ATOM 806 C C . ASP A 1 108 ? -13.367 -1.11 -21.656 1 87.94 108 ASP A C 1
ATOM 808 O O . ASP A 1 108 ? -13.477 -0.469 -22.703 1 87.94 108 ASP A O 1
ATOM 812 N N . THR A 1 109 ? -12.398 -0.937 -20.828 1 89.5 109 THR A N 1
ATOM 813 C CA . THR A 1 109 ? -11.242 -0.088 -21.109 1 89.5 109 THR A CA 1
ATOM 814 C C . THR A 1 109 ? -10.016 -0.934 -21.438 1 89.5 109 THR A C 1
ATOM 816 O O . THR A 1 109 ? -10.055 -2.16 -21.328 1 89.5 109 THR A O 1
ATOM 819 N N . ASP A 1 110 ? -8.945 -0.303 -21.969 1 92.12 110 ASP A N 1
ATOM 820 C CA . ASP A 1 110 ? -7.699 -0.972 -22.328 1 92.12 110 ASP A CA 1
ATOM 821 C C . ASP A 1 110 ? -7.047 -1.604 -21.094 1 92.12 110 ASP A C 1
ATOM 823 O O . ASP A 1 110 ? -6.789 -0.92 -20.094 1 92.12 110 ASP A O 1
ATOM 827 N N . GLY A 1 111 ? -6.762 -2.918 -21.172 1 95.06 111 GLY A N 1
ATOM 828 C CA . GLY A 1 111 ? -6.242 -3.625 -20.016 1 95.06 111 GLY A CA 1
ATOM 829 C C . GLY A 1 111 ? -4.734 -3.801 -20.047 1 95.06 111 GLY A C 1
ATOM 830 O O . GLY A 1 111 ? -4.141 -4.316 -19.109 1 95.06 111 GLY A O 1
ATOM 831 N N . LYS A 1 112 ? -4.016 -3.301 -21.031 1 95.5 112 LYS A N 1
ATOM 832 C CA . LYS A 1 112 ? -2.629 -3.676 -21.281 1 95.5 112 LYS A CA 1
ATOM 833 C C . LYS A 1 112 ? -1.699 -3.125 -20.203 1 95.5 112 LYS A C 1
ATOM 835 O O . LYS A 1 112 ? -0.62 -3.674 -19.969 1 95.5 112 LYS A O 1
ATOM 840 N N . GLN A 1 113 ? -2.086 -2.027 -19.531 1 95.25 113 GLN A N 1
ATOM 841 C CA . GLN A 1 113 ? -1.271 -1.468 -18.453 1 95.25 113 GLN A CA 1
ATOM 842 C C . GLN A 1 113 ? -2.033 -1.452 -17.141 1 95.25 113 GLN A C 1
ATOM 844 O O . GLN A 1 113 ? -1.57 -0.871 -16.156 1 95.25 113 GLN A O 1
ATOM 849 N N . SER A 1 114 ? -3.145 -2.107 -17.109 1 95.38 114 SER A N 1
ATOM 850 C CA . SER A 1 114 ? -4.031 -2.014 -15.953 1 95.38 114 SER A CA 1
ATOM 851 C C . SER A 1 114 ? -3.539 -2.885 -14.805 1 95.38 114 SER A C 1
ATOM 853 O O . SER A 1 114 ? -2.951 -3.945 -15.031 1 95.38 114 SER A O 1
ATOM 855 N N . ILE A 1 115 ? -3.748 -2.422 -13.648 1 95.81 115 ILE A N 1
ATOM 856 C CA . ILE A 1 115 ? -3.639 -3.188 -12.414 1 95.81 115 ILE A CA 1
ATOM 857 C C . ILE A 1 115 ? -4.984 -3.207 -11.695 1 95.81 115 ILE A C 1
ATOM 859 O O . ILE A 1 115 ? -5.598 -2.156 -11.477 1 95.81 115 ILE A O 1
ATOM 863 N N . ARG A 1 116 ? -5.508 -4.32 -11.398 1 96 116 ARG A N 1
ATOM 864 C CA . ARG A 1 116 ? -6.766 -4.527 -10.688 1 96 116 ARG A CA 1
ATOM 865 C C . ARG A 1 116 ? -6.516 -5.043 -9.273 1 96 116 ARG A C 1
ATOM 867 O O . ARG A 1 116 ? -5.684 -5.93 -9.07 1 96 116 ARG A O 1
ATOM 874 N N . PHE A 1 117 ? -7.234 -4.469 -8.328 1 94.06 117 PHE A N 1
ATOM 875 C CA . PHE A 1 117 ? -6.996 -4.773 -6.926 1 94.06 117 PHE A CA 1
ATOM 876 C C . PHE A 1 117 ? -8.219 -5.426 -6.297 1 94.06 117 PHE A C 1
ATOM 878 O O . PHE A 1 117 ? -9.352 -5.043 -6.594 1 94.06 117 PHE A O 1
ATOM 885 N N . LEU A 1 118 ? -7.949 -6.395 -5.441 1 94.81 118 LEU A N 1
ATOM 886 C CA . LEU A 1 118 ? -9.008 -6.973 -4.625 1 94.81 118 LEU A CA 1
ATOM 887 C C . LEU A 1 118 ? -8.492 -7.328 -3.236 1 94.81 118 LEU A C 1
ATOM 889 O O . LEU A 1 118 ? -7.512 -8.07 -3.104 1 94.81 118 LEU A O 1
ATOM 893 N N . GLU A 1 119 ? -9.094 -6.734 -2.232 1 89.19 119 GLU A N 1
ATOM 894 C CA . GLU A 1 119 ? -8.867 -7.199 -0.868 1 89.19 119 GLU A CA 1
ATOM 895 C C . GLU A 1 119 ? -9.742 -8.406 -0.542 1 89.19 119 GLU A C 1
ATOM 897 O O . GLU A 1 119 ? -10.961 -8.289 -0.45 1 89.19 119 GLU A O 1
ATOM 902 N N . PRO A 1 120 ? -9.125 -9.469 -0.304 1 90.62 120 PRO A N 1
ATOM 903 C CA . PRO A 1 120 ? -9.922 -10.68 -0.084 1 90.62 120 PRO A CA 1
ATOM 904 C C . PRO A 1 120 ? -10.883 -10.555 1.097 1 90.62 120 PRO A C 1
ATOM 906 O O . PRO A 1 120 ? -10.5 -10.039 2.152 1 90.62 120 PRO A O 1
ATOM 909 N N . CYS A 1 121 ? -12.086 -10.938 0.894 1 86.94 121 CYS A N 1
ATOM 910 C CA . CYS A 1 121 ? -13.109 -10.883 1.927 1 86.94 121 CYS A CA 1
ATOM 911 C C . CYS A 1 121 ? -13.5 -12.289 2.383 1 86.94 121 CYS A C 1
ATOM 913 O O . CYS A 1 121 ? -13.211 -13.273 1.696 1 86.94 121 CYS A O 1
ATOM 915 N N . GLN A 1 122 ? -14.172 -12.281 3.57 1 84.06 122 GLN A N 1
ATOM 916 C CA . GLN A 1 122 ? -14.695 -13.531 4.109 1 84.06 122 GLN A CA 1
ATOM 917 C C . GLN A 1 122 ? -16.219 -13.578 3.998 1 84.06 122 GLN A C 1
ATOM 919 O O . GLN A 1 122 ? -16.828 -14.617 4.234 1 84.06 122 GLN A O 1
ATOM 924 N N . ASP A 1 123 ? -16.922 -12.422 3.707 1 81.94 123 ASP A N 1
ATOM 925 C CA . ASP A 1 123 ? -18.391 -12.359 3.66 1 81.94 123 ASP A CA 1
ATOM 926 C C . ASP A 1 123 ? -18.875 -11.875 2.297 1 81.94 123 ASP A C 1
ATOM 928 O O . ASP A 1 123 ? -19.922 -11.234 2.197 1 81.94 123 ASP A O 1
ATOM 932 N N . LYS A 1 124 ? -18.422 -12.023 1.283 1 76.81 124 LYS A N 1
ATOM 933 C CA . LYS A 1 124 ? -18.75 -11.758 -0.113 1 76.81 124 LYS A CA 1
ATOM 934 C C . LYS A 1 124 ? -18.719 -10.266 -0.414 1 76.81 124 LYS A C 1
ATOM 936 O O . LYS A 1 124 ? -19.094 -9.836 -1.509 1 76.81 124 LYS A O 1
ATOM 941 N N . ASP A 1 125 ? -18.297 -9.398 0.449 1 84.94 125 ASP A N 1
ATOM 942 C CA . ASP A 1 125 ? -18.406 -7.953 0.303 1 84.94 125 ASP A CA 1
ATOM 943 C C . ASP A 1 125 ? -17.172 -7.375 -0.395 1 84.94 125 ASP A C 1
ATOM 945 O O . ASP A 1 125 ? -17.062 -6.16 -0.564 1 84.94 125 ASP A O 1
ATOM 949 N N . CYS A 1 126 ? -16.406 -8.188 -0.942 1 87.38 126 CYS A N 1
ATOM 950 C CA . CYS A 1 126 ? -15.242 -7.633 -1.61 1 87.38 126 CYS A CA 1
ATOM 951 C C . CYS A 1 126 ? -15.539 -7.34 -3.076 1 87.38 126 CYS A C 1
ATOM 953 O O . CYS A 1 126 ? -16.453 -7.934 -3.662 1 87.38 126 CYS A O 1
ATOM 955 N N . SER A 1 127 ? -14.875 -6.387 -3.65 1 89.38 127 SER A N 1
ATOM 956 C CA . SER A 1 127 ? -14.977 -5.953 -5.039 1 89.38 127 SER A CA 1
ATOM 957 C C . SER A 1 127 ? -13.602 -5.848 -5.691 1 89.38 127 SER A C 1
ATOM 959 O O . SER A 1 127 ? -12.578 -5.852 -5 1 89.38 127 SER A O 1
ATOM 961 N N . ILE A 1 128 ? -13.586 -5.852 -6.977 1 92 128 ILE A N 1
ATOM 962 C CA . ILE A 1 128 ? -12.359 -5.605 -7.727 1 92 128 ILE A CA 1
ATOM 963 C C . ILE A 1 128 ? -12.289 -4.133 -8.133 1 92 128 ILE A C 1
ATOM 965 O O . ILE A 1 128 ? -13.273 -3.562 -8.602 1 92 128 ILE A O 1
ATOM 969 N N . GLU A 1 129 ? -11.133 -3.508 -7.836 1 89.94 129 GLU A N 1
ATOM 970 C CA . GLU A 1 129 ? -10.984 -2.074 -8.062 1 89.94 129 GLU A CA 1
ATOM 971 C C . GLU A 1 129 ? -9.867 -1.785 -9.062 1 89.94 129 GLU A C 1
ATOM 973 O O . GLU A 1 129 ? -8.844 -2.475 -9.078 1 89.94 129 GLU A O 1
ATOM 978 N N . GLU A 1 130 ? -10.109 -0.792 -9.891 1 91.12 130 GLU A N 1
ATOM 979 C CA . GLU A 1 130 ? -9.133 -0.293 -10.859 1 91.12 130 GLU A CA 1
ATOM 980 C C . GLU A 1 130 ? -9.023 1.228 -10.789 1 91.12 130 GLU A C 1
ATOM 982 O O . GLU A 1 130 ? -10.023 1.924 -10.633 1 91.12 130 GLU A O 1
ATOM 987 N N . TYR A 1 131 ? -7.785 1.683 -10.891 1 87.56 131 TYR A N 1
ATOM 988 C CA . TYR A 1 131 ? -7.555 3.121 -10.82 1 87.56 131 TYR A CA 1
ATOM 989 C C . TYR A 1 131 ? -6.695 3.592 -11.992 1 87.56 131 TYR A C 1
ATOM 991 O O . TYR A 1 131 ? -5.578 3.104 -12.188 1 87.56 131 TYR A O 1
ATOM 999 N N . PRO A 1 132 ? -7.168 4.57 -12.75 1 84.06 132 PRO A N 1
ATOM 1000 C CA . PRO A 1 132 ? -6.395 5.074 -13.883 1 84.06 132 PRO A CA 1
ATOM 1001 C C . PRO A 1 132 ? -5.039 5.641 -13.477 1 84.06 132 PRO A C 1
ATOM 1003 O O . PRO A 1 132 ? -4.117 5.699 -14.289 1 84.06 132 PRO A O 1
ATOM 1006 N N . SER A 1 133 ? -4.945 6.023 -12.234 1 87.5 133 SER A N 1
ATOM 1007 C CA . SER A 1 133 ? -3.75 6.699 -11.75 1 87.5 133 SER A CA 1
ATOM 1008 C C . SER A 1 133 ? -2.68 5.695 -11.328 1 87.5 133 SER A C 1
ATOM 1010 O O . SER A 1 133 ? -1.554 6.078 -11.008 1 87.5 133 SER A O 1
ATOM 1012 N N . ILE A 1 134 ? -2.949 4.445 -11.297 1 89.69 134 ILE A N 1
ATOM 1013 C CA . ILE A 1 134 ? -2.006 3.381 -10.969 1 89.69 134 ILE A CA 1
ATOM 1014 C C . ILE A 1 134 ? -1.919 2.391 -12.125 1 89.69 134 ILE A C 1
ATOM 1016 O O . ILE A 1 134 ? -2.881 1.675 -12.414 1 89.69 134 ILE A O 1
ATOM 1020 N N . LYS A 1 135 ? -0.758 2.328 -12.766 1 92.06 135 LYS A N 1
ATOM 1021 C CA . LYS A 1 135 ? -0.583 1.499 -13.953 1 92.06 135 LYS A CA 1
ATOM 1022 C C . LYS A 1 135 ? 0.792 0.836 -13.961 1 92.06 135 LYS A C 1
ATOM 1024 O O . LYS A 1 135 ? 1.695 1.259 -13.234 1 92.06 135 LYS A O 1
ATOM 1029 N N . MET A 1 136 ? 0.896 -0.217 -14.711 1 94.81 136 MET A N 1
ATOM 1030 C CA . MET A 1 136 ? 2.221 -0.763 -15 1 94.81 136 MET A CA 1
ATOM 1031 C C . MET A 1 136 ? 3.043 0.213 -15.836 1 94.81 136 MET A C 1
ATOM 1033 O O . MET A 1 136 ? 2.484 1.073 -16.516 1 94.81 136 MET A O 1
ATOM 1037 N N . GLN A 1 137 ? 4.305 0.029 -15.805 1 91.94 137 GLN A N 1
ATOM 1038 C CA . GLN A 1 137 ? 5.215 0.897 -16.547 1 91.94 137 GLN A CA 1
ATOM 1039 C C . GLN A 1 137 ? 5.18 0.583 -18.047 1 91.94 137 GLN A C 1
ATOM 1041 O O . GLN A 1 137 ? 5.477 1.446 -18.875 1 91.94 137 GLN A O 1
ATOM 1046 N N . SER A 1 138 ? 4.836 -0.62 -18.328 1 94.31 138 SER A N 1
ATOM 1047 C CA . SER A 1 138 ? 4.797 -1.05 -19.719 1 94.31 138 SER A CA 1
ATOM 1048 C C . SER A 1 138 ? 3.557 -1.891 -20.016 1 94.31 138 SER A C 1
ATOM 1050 O O . SER A 1 138 ? 2.975 -2.477 -19.094 1 94.31 138 SER A O 1
ATOM 1052 N N . ARG A 1 139 ? 3.186 -1.909 -21.297 1 95.81 139 ARG A N 1
ATOM 1053 C CA . ARG A 1 139 ? 2.08 -2.754 -21.734 1 95.81 139 ARG A CA 1
ATOM 1054 C C . ARG A 1 139 ? 2.461 -4.23 -21.688 1 95.81 139 ARG A C 1
ATOM 1056 O O . ARG A 1 139 ? 3.564 -4.605 -22.078 1 95.81 139 ARG A O 1
ATOM 1063 N N . ARG A 1 140 ? 1.541 -5.012 -21.188 1 97.62 140 ARG A N 1
ATOM 1064 C CA . ARG A 1 140 ? 1.848 -6.434 -21.094 1 97.62 140 ARG A CA 1
ATOM 1065 C C . ARG A 1 140 ? 0.61 -7.281 -21.375 1 97.62 140 ARG A C 1
ATOM 1067 O O . ARG A 1 140 ? -0.369 -7.223 -20.625 1 97.62 140 ARG A O 1
ATOM 1074 N N . TRP A 1 141 ? 0.682 -7.992 -22.406 1 96.06 141 TRP A N 1
ATOM 1075 C CA . TRP A 1 141 ? -0.197 -9.117 -22.719 1 96.06 141 TRP A CA 1
ATOM 1076 C C . TRP A 1 141 ? 0.497 -10.445 -22.438 1 96.06 141 TRP A C 1
ATOM 1078 O O . TRP A 1 141 ? 1.567 -10.719 -22.984 1 96.06 141 TRP A O 1
ATOM 1088 N N . TYR A 1 142 ? -0.032 -11.367 -21.531 1 97.12 142 TYR A N 1
ATOM 1089 C CA . TYR A 1 142 ? 0.535 -12.664 -21.188 1 97.12 142 TYR A CA 1
ATOM 1090 C C . TYR A 1 142 ? 1.792 -12.5 -20.344 1 97.12 142 TYR A C 1
ATOM 1092 O O . TYR A 1 142 ? 2.807 -13.156 -20.594 1 97.12 142 TYR A O 1
ATOM 1100 N N . PRO A 1 143 ? 1.769 -11.641 -19.328 1 98.12 143 PRO A N 1
ATOM 1101 C CA . PRO A 1 143 ? 2.875 -11.625 -18.375 1 98.12 143 PRO A CA 1
ATOM 1102 C C . PRO A 1 143 ? 2.758 -12.727 -17.328 1 98.12 143 PRO A C 1
ATOM 1104 O O . PRO A 1 143 ? 1.74 -13.422 -17.266 1 98.12 143 PRO A O 1
ATOM 1107 N N . SER A 1 144 ? 3.783 -12.898 -16.547 1 98.31 144 SER A N 1
ATOM 1108 C CA . SER A 1 144 ? 3.727 -13.742 -15.352 1 98.31 144 SER A CA 1
ATOM 1109 C C . SER A 1 144 ? 4.191 -12.984 -14.117 1 98.31 144 SER A C 1
ATOM 1111 O O . SER A 1 144 ? 4.938 -12.008 -14.219 1 98.31 144 SER A O 1
ATOM 1113 N N . LEU A 1 145 ? 3.729 -13.445 -13.031 1 98.19 145 LEU A N 1
ATOM 1114 C CA . LEU A 1 145 ? 4.062 -12.797 -11.766 1 98.19 145 LEU A CA 1
ATOM 1115 C C . LEU A 1 145 ? 4.672 -13.797 -10.789 1 98.19 145 LEU A C 1
ATOM 1117 O O . LEU A 1 145 ? 4.332 -14.977 -10.805 1 98.19 145 LEU A O 1
ATOM 1121 N N . ALA A 1 146 ? 5.512 -13.305 -9.906 1 97.44 146 ALA A N 1
ATOM 1122 C CA . ALA A 1 146 ? 6.055 -14.062 -8.781 1 97.44 146 ALA A CA 1
ATOM 1123 C C . ALA A 1 146 ? 6.184 -13.18 -7.543 1 97.44 146 ALA A C 1
ATOM 1125 O O . ALA A 1 146 ? 6.777 -12.102 -7.598 1 97.44 146 ALA A O 1
ATOM 1126 N N . ARG A 1 147 ? 5.621 -13.609 -6.504 1 97 147 ARG A N 1
ATOM 1127 C CA . ARG A 1 147 ? 5.785 -12.898 -5.238 1 97 147 ARG A CA 1
ATOM 1128 C C . ARG A 1 147 ? 7.195 -13.086 -4.688 1 97 147 ARG A C 1
ATOM 1130 O O . ARG A 1 147 ? 7.734 -14.195 -4.703 1 97 147 ARG A O 1
ATOM 1137 N N . LEU A 1 148 ? 7.766 -12.008 -4.172 1 97.56 148 LEU A N 1
ATOM 1138 C CA . LEU A 1 148 ? 9.156 -12.031 -3.717 1 97.56 148 LEU A CA 1
ATOM 1139 C C . LEU A 1 148 ? 9.227 -1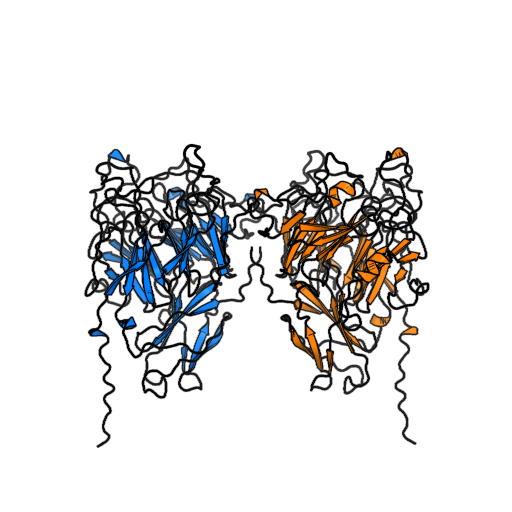2.023 -2.195 1 97.56 148 LEU A C 1
ATOM 1141 O O . LEU A 1 148 ? 8.203 -11.875 -1.521 1 97.56 148 LEU A O 1
ATOM 1145 N N . ALA A 1 149 ? 10.414 -12.164 -1.662 1 96.44 149 ALA A N 1
ATOM 1146 C CA . ALA A 1 149 ? 10.664 -12.312 -0.229 1 96.44 149 ALA A CA 1
ATOM 1147 C C . ALA A 1 149 ? 10.336 -11.016 0.516 1 96.44 149 ALA A C 1
ATOM 1149 O O . ALA A 1 149 ? 10.172 -11.023 1.738 1 96.44 149 ALA A O 1
ATOM 1150 N N . ASP A 1 150 ? 10.234 -9.891 -0.179 1 93.56 150 ASP A N 1
ATOM 1151 C CA . ASP A 1 150 ? 9.914 -8.633 0.491 1 93.56 150 ASP A CA 1
ATOM 1152 C C . ASP A 1 150 ? 8.422 -8.32 0.388 1 93.56 150 ASP A C 1
ATOM 1154 O O . ASP A 1 150 ? 7.973 -7.25 0.802 1 93.56 150 ASP A O 1
ATOM 1158 N N . GLY A 1 151 ? 7.723 -9.266 -0.186 1 94.44 151 GLY A N 1
ATOM 1159 C CA . GLY A 1 151 ? 6.277 -9.133 -0.24 1 94.44 151 GLY A CA 1
ATOM 1160 C C . GLY A 1 151 ? 5.785 -8.469 -1.513 1 94.44 151 GLY A C 1
ATOM 1161 O O . GLY A 1 151 ? 4.582 -8.438 -1.782 1 94.44 151 GLY A O 1
ATOM 1162 N N . THR A 1 152 ? 6.727 -7.906 -2.336 1 95.5 152 THR A N 1
ATOM 1163 C CA . THR A 1 152 ? 6.367 -7.32 -3.621 1 95.5 152 THR A CA 1
ATOM 1164 C C . THR A 1 152 ? 6.219 -8.398 -4.688 1 95.5 152 THR A C 1
ATOM 1166 O O . THR A 1 152 ? 6.461 -9.578 -4.422 1 95.5 152 THR A O 1
ATOM 1169 N N . VAL A 1 153 ? 5.766 -7.969 -5.863 1 97.12 153 VAL A N 1
ATOM 1170 C CA . VAL A 1 153 ? 5.582 -8.914 -6.957 1 97.12 153 VAL A CA 1
ATOM 1171 C C . VAL A 1 153 ? 6.453 -8.508 -8.141 1 97.12 153 VAL A C 1
ATOM 1173 O O . VAL A 1 153 ? 6.527 -7.328 -8.492 1 97.12 153 VAL A O 1
ATOM 1176 N N . MET A 1 154 ? 7.152 -9.492 -8.672 1 97.88 154 MET A N 1
ATOM 1177 C CA . MET A 1 154 ? 7.871 -9.344 -9.93 1 97.88 154 MET A CA 1
ATOM 1178 C C . MET A 1 154 ? 6.953 -9.617 -11.117 1 97.88 154 MET A C 1
ATOM 1180 O O . MET A 1 154 ? 6.215 -10.609 -11.117 1 97.88 154 MET A O 1
ATOM 1184 N N . ILE A 1 155 ? 6.879 -8.734 -12.055 1 98.25 155 ILE A N 1
ATOM 1185 C CA . ILE A 1 155 ? 6.105 -8.852 -13.289 1 98.25 155 ILE A CA 1
ATOM 1186 C C . ILE A 1 155 ? 7.051 -9.023 -14.477 1 98.25 155 ILE A C 1
ATOM 1188 O O . ILE A 1 155 ? 7.879 -8.156 -14.75 1 98.25 155 ILE A O 1
ATOM 1192 N N . ALA A 1 156 ? 6.906 -10.125 -15.172 1 98.5 156 ALA A N 1
ATOM 1193 C CA . ALA A 1 156 ? 7.902 -10.398 -16.203 1 98.5 156 ALA A CA 1
ATOM 1194 C C . ALA A 1 156 ? 7.238 -10.781 -17.531 1 98.5 156 ALA A C 1
ATOM 1196 O O . ALA A 1 156 ? 6.277 -11.555 -17.531 1 98.5 156 ALA A O 1
ATOM 1197 N N . GLY A 1 157 ? 7.766 -10.203 -18.578 1 98.31 157 GLY A N 1
ATOM 1198 C CA . GLY A 1 157 ? 7.477 -10.664 -19.922 1 98.31 157 GLY A CA 1
ATOM 1199 C C . GLY A 1 157 ? 6.133 -10.188 -20.453 1 98.31 157 GLY A C 1
ATOM 1200 O O . GLY A 1 157 ? 5.586 -9.203 -19.953 1 98.31 157 GLY A O 1
ATOM 1201 N N . GLY A 1 158 ? 5.688 -10.883 -21.438 1 97.75 158 GLY A N 1
ATOM 1202 C CA . GLY A 1 158 ? 4.492 -10.531 -22.188 1 97.75 158 GLY A CA 1
ATOM 1203 C C . GLY A 1 158 ? 4.793 -9.883 -23.531 1 97.75 158 GLY A C 1
ATOM 1204 O O . GLY A 1 158 ? 5.922 -9.961 -24.016 1 97.75 158 GLY A O 1
ATOM 1205 N N . SER A 1 159 ? 3.775 -9.461 -24.141 1 97.69 159 SER A N 1
ATOM 1206 C CA . SER A 1 159 ? 3.869 -8.719 -25.391 1 97.69 159 SER A CA 1
ATOM 1207 C C . SER A 1 159 ? 3.086 -7.414 -25.328 1 97.69 159 SER A C 1
ATOM 1209 O O . SER A 1 159 ? 2.186 -7.266 -24.5 1 97.69 159 SER A O 1
ATOM 1211 N N . LYS A 1 160 ? 3.436 -6.527 -26.141 1 95.94 160 LYS A N 1
ATOM 1212 C CA . LYS A 1 160 ? 2.797 -5.215 -26.141 1 95.94 160 LYS A CA 1
ATOM 1213 C C . LYS A 1 160 ? 1.425 -5.27 -26.812 1 95.94 160 LYS A C 1
ATOM 1215 O O . LYS A 1 160 ? 0.581 -4.402 -26.578 1 95.94 160 LYS A O 1
ATOM 1220 N N . ASN A 1 161 ? 1.276 -6.234 -27.641 1 92.69 161 ASN A N 1
ATOM 1221 C CA . ASN A 1 161 ? 0.006 -6.473 -28.312 1 92.69 161 ASN A CA 1
ATOM 1222 C C . ASN A 1 161 ? -0.338 -7.961 -28.344 1 92.69 161 ASN A C 1
ATOM 1224 O O . ASN A 1 161 ? 0.548 -8.812 -28.234 1 92.69 161 ASN A O 1
ATOM 1228 N N . GLY A 1 162 ? -1.653 -8.266 -28.531 1 89.19 162 GLY A N 1
ATOM 1229 C CA . GLY A 1 162 ? -2.094 -9.648 -28.609 1 89.19 162 GLY A CA 1
ATOM 1230 C C . GLY A 1 162 ? -1.578 -10.375 -29.844 1 89.19 162 GLY A C 1
ATOM 1231 O O . GLY A 1 162 ? -1.491 -9.797 -30.922 1 89.19 162 GLY A O 1
ATOM 1232 N N . SER A 1 163 ? -1.131 -11.641 -29.594 1 89.19 163 SER A N 1
ATOM 1233 C CA . SER A 1 163 ? -0.68 -12.5 -30.688 1 89.19 163 SER A CA 1
ATOM 1234 C C . SER A 1 163 ? -0.656 -13.969 -30.266 1 89.19 163 SER A C 1
ATOM 1236 O O . SER A 1 163 ? -0.505 -14.266 -29.078 1 89.19 163 SER A O 1
ATOM 1238 N N . TRP A 1 164 ? -0.885 -14.789 -31.297 1 92.81 164 TRP A N 1
ATOM 1239 C CA . TRP A 1 164 ? -0.736 -16.219 -31.016 1 92.81 164 TRP A CA 1
ATOM 1240 C C . TRP A 1 164 ? 0.726 -16.578 -30.766 1 92.81 164 TRP A C 1
ATOM 1242 O O . TRP A 1 164 ? 1.064 -17.125 -29.719 1 92.81 164 TRP A O 1
ATOM 1252 N N . ILE A 1 165 ? 1.547 -16.25 -31.641 1 94.25 165 ILE A N 1
ATOM 1253 C CA . ILE A 1 165 ? 2.982 -16.422 -31.438 1 94.25 165 ILE A CA 1
ATOM 1254 C C . ILE A 1 165 ? 3.658 -15.055 -31.344 1 94.25 165 ILE A C 1
ATOM 1256 O O . ILE A 1 165 ? 3.398 -14.172 -32.156 1 94.25 165 ILE A O 1
ATOM 1260 N N . ASN A 1 166 ? 4.504 -14.875 -30.359 1 96.69 166 ASN A N 1
ATOM 1261 C CA . ASN A 1 166 ? 5.195 -13.617 -30.125 1 96.69 166 ASN A CA 1
ATOM 1262 C C . ASN A 1 166 ? 6.219 -13.32 -31.219 1 96.69 166 ASN A C 1
ATOM 1264 O O . ASN A 1 166 ? 6.488 -14.164 -32.062 1 96.69 166 ASN A O 1
ATOM 1268 N N . SER A 1 167 ? 6.656 -12.07 -31.312 1 96.69 167 SER A N 1
ATOM 1269 C CA . SER A 1 167 ? 7.656 -11.617 -32.281 1 96.69 167 SER A CA 1
ATOM 1270 C C . SER A 1 167 ? 8.477 -10.461 -31.703 1 96.69 167 SER A C 1
ATOM 1272 O O . SER A 1 167 ? 8.094 -9.852 -30.703 1 96.69 167 SER A O 1
ATOM 1274 N N . ALA A 1 168 ? 9.57 -10.242 -32.344 1 96.38 168 ALA A N 1
ATOM 1275 C CA . ALA A 1 168 ? 10.453 -9.172 -31.891 1 96.38 168 ALA A CA 1
ATOM 1276 C C . ALA A 1 168 ? 9.727 -7.824 -31.891 1 96.38 168 ALA A C 1
ATOM 1278 O O . ALA A 1 168 ? 10 -6.965 -31.047 1 96.38 168 ALA A O 1
ATOM 1279 N N . ALA A 1 169 ? 8.797 -7.633 -32.75 1 95.75 169 ALA A N 1
ATOM 1280 C CA . ALA A 1 169 ? 8.125 -6.355 -32.938 1 95.75 169 ALA A CA 1
ATOM 1281 C C . ALA A 1 169 ? 7.215 -6.02 -31.766 1 95.75 169 ALA A C 1
ATOM 1283 O O . ALA A 1 169 ? 7.02 -4.848 -31.453 1 95.75 169 ALA A O 1
ATOM 1284 N N . ILE A 1 170 ? 6.684 -6.961 -31.062 1 96.69 170 ILE A N 1
ATOM 1285 C CA . ILE A 1 170 ? 5.691 -6.684 -30.031 1 96.69 170 ILE A CA 1
ATOM 1286 C C . ILE A 1 170 ? 6.152 -7.266 -28.703 1 96.69 170 ILE A C 1
ATOM 1288 O O . ILE A 1 170 ? 5.488 -7.094 -27.672 1 96.69 170 ILE A O 1
ATOM 1292 N N . ASN A 1 171 ? 7.344 -7.926 -28.703 1 97.81 171 ASN A N 1
ATOM 1293 C CA . ASN A 1 171 ? 7.883 -8.547 -27.5 1 97.81 171 ASN A CA 1
ATOM 1294 C C . ASN A 1 171 ? 8.109 -7.527 -26.391 1 97.81 171 ASN A C 1
ATOM 1296 O O . ASN A 1 171 ? 8.578 -6.414 -26.656 1 97.81 171 ASN A O 1
ATOM 1300 N N . ASN A 1 172 ? 7.656 -7.805 -25.203 1 97.88 172 ASN A N 1
ATOM 1301 C CA . ASN A 1 172 ? 8.047 -7.051 -24.016 1 97.88 172 ASN A CA 1
ATOM 1302 C C . ASN A 1 172 ? 9.047 -7.828 -23.156 1 97.88 172 ASN A C 1
ATOM 1304 O O . ASN A 1 172 ? 8.672 -8.414 -22.141 1 97.88 172 ASN A O 1
ATOM 1308 N N . PRO A 1 173 ? 10.297 -7.762 -23.516 1 98.19 173 PRO A N 1
ATOM 1309 C CA . PRO A 1 173 ? 11.328 -8.531 -22.812 1 98.19 173 PRO A CA 1
ATOM 1310 C C . PRO A 1 173 ? 11.867 -7.812 -21.578 1 98.19 173 PRO A C 1
ATOM 1312 O O . PRO A 1 173 ? 13.086 -7.688 -21.422 1 98.19 173 PRO A O 1
ATOM 1315 N N . THR A 1 174 ? 10.906 -7.355 -20.688 1 97.88 174 THR A N 1
ATOM 1316 C CA . THR A 1 174 ? 11.336 -6.578 -19.531 1 97.88 174 THR A CA 1
ATOM 1317 C C . THR A 1 174 ? 10.68 -7.102 -18.266 1 97.88 174 THR A C 1
ATOM 1319 O O . THR A 1 174 ? 9.766 -7.934 -18.312 1 97.88 174 THR A O 1
ATOM 1322 N N . ILE A 1 175 ? 11.227 -6.656 -17.125 1 97.75 175 ILE A N 1
ATOM 1323 C CA . ILE A 1 175 ? 10.766 -6.969 -15.781 1 97.75 175 ILE A CA 1
ATOM 1324 C C . ILE A 1 175 ? 10.445 -5.68 -15.031 1 97.75 175 ILE A C 1
ATOM 1326 O O . ILE A 1 175 ? 11.172 -4.688 -15.156 1 97.75 175 ILE A O 1
ATOM 1330 N N . GLU A 1 176 ? 9.383 -5.641 -14.344 1 96.44 176 GLU A N 1
ATOM 1331 C CA . GLU A 1 176 ? 9.055 -4.562 -13.414 1 96.44 176 GLU A CA 1
ATOM 1332 C C . GLU A 1 176 ? 8.461 -5.113 -12.117 1 96.44 176 GLU A C 1
ATOM 1334 O O . GLU A 1 176 ? 8.336 -6.328 -11.953 1 96.44 176 GLU A O 1
ATOM 1339 N N . TYR A 1 177 ? 8.242 -4.27 -11.156 1 95.56 177 TYR A N 1
ATOM 1340 C CA . TYR A 1 177 ? 7.809 -4.699 -9.828 1 95.56 177 TYR A CA 1
ATOM 1341 C C . TYR A 1 177 ? 6.598 -3.896 -9.367 1 95.56 177 TYR A C 1
ATOM 1343 O O . TYR A 1 177 ? 6.41 -2.748 -9.781 1 95.56 177 TYR A O 1
ATOM 1351 N N . PHE A 1 178 ? 5.824 -4.531 -8.578 1 95.38 178 PHE A N 1
ATOM 1352 C CA . PHE A 1 178 ? 4.738 -3.822 -7.914 1 95.38 178 PHE A CA 1
ATOM 1353 C C . PHE A 1 178 ? 4.664 -4.207 -6.441 1 95.38 178 PHE A C 1
ATOM 1355 O O . PHE A 1 178 ? 4.645 -5.395 -6.102 1 95.38 178 PHE A O 1
ATOM 1362 N N . PRO A 1 179 ? 4.52 -3.273 -5.57 1 90.56 179 PRO A N 1
ATOM 1363 C CA . PRO A 1 179 ? 4.742 -1.849 -5.824 1 90.56 179 PRO A CA 1
ATOM 1364 C C . PRO A 1 179 ? 6.117 -1.562 -6.422 1 90.56 179 PRO A C 1
ATOM 1366 O O . PRO A 1 179 ? 7.043 -2.361 -6.262 1 90.56 179 PRO A O 1
ATOM 1369 N N . PRO A 1 180 ? 6.16 -0.528 -7.168 1 89.94 180 PRO A N 1
ATOM 1370 C CA . PRO A 1 180 ? 7.473 -0.187 -7.723 1 89.94 180 PRO A CA 1
ATOM 1371 C C . PRO A 1 180 ? 8.531 0.015 -6.645 1 89.94 180 PRO A C 1
ATOM 1373 O O . PRO A 1 180 ? 8.211 0.412 -5.523 1 89.94 180 PRO A O 1
ATOM 1376 N N . LYS A 1 181 ? 9.75 -0.282 -6.945 1 85.19 181 LYS A N 1
ATOM 1377 C CA . LYS A 1 181 ? 10.828 -0.159 -5.961 1 85.19 181 LYS A CA 1
ATOM 1378 C C . LYS A 1 181 ? 12.141 0.216 -6.629 1 85.19 181 LYS A C 1
ATOM 1380 O O . LYS A 1 181 ? 12.32 0 -7.832 1 85.19 181 LYS A O 1
ATOM 1385 N N . LYS A 1 182 ? 12.992 0.774 -5.859 1 79.75 182 LYS A N 1
ATOM 1386 C CA . LYS A 1 182 ? 14.359 1.054 -6.289 1 79.75 182 LYS A CA 1
ATOM 1387 C C . LYS A 1 182 ? 15.273 -0.132 -6.008 1 79.75 182 LYS A C 1
ATOM 1389 O O . LYS A 1 182 ? 15.125 -0.813 -4.992 1 79.75 182 LYS A O 1
ATOM 1394 N N . LEU A 1 183 ? 16.047 -0.389 -6.969 1 86.75 183 LEU A N 1
ATOM 1395 C CA . LEU A 1 183 ? 17.062 -1.432 -6.844 1 86.75 183 LEU A CA 1
ATOM 1396 C C . LEU A 1 183 ? 18.453 -0.848 -6.98 1 86.75 183 LEU A C 1
ATOM 1398 O O . LEU A 1 183 ? 18.656 0.165 -7.656 1 86.75 183 LEU A O 1
ATOM 1402 N N . GLY A 1 184 ? 19.406 -1.332 -6.266 1 79.81 184 GLY A N 1
ATOM 1403 C CA . GLY A 1 184 ? 20.781 -0.83 -6.262 1 79.81 184 GLY A CA 1
ATOM 1404 C C . GLY A 1 184 ? 21.344 -0.645 -7.652 1 79.81 184 GLY A C 1
ATOM 1405 O O . GLY A 1 184 ? 22.094 0.31 -7.906 1 79.81 184 GLY A O 1
ATOM 1406 N N . PHE A 1 185 ? 20.953 -1.481 -8.531 1 83.69 185 PHE A N 1
ATOM 1407 C CA . PHE A 1 185 ? 21.484 -1.431 -9.891 1 83.69 185 PHE A CA 1
ATOM 1408 C C . PHE A 1 185 ? 20.625 -0.522 -10.773 1 83.69 185 PHE A C 1
ATOM 1410 O O . PHE A 1 185 ? 21.016 -0.199 -11.898 1 83.69 185 PHE A O 1
ATOM 1417 N N . ALA A 1 186 ? 19.5 -0.062 -10.258 1 74.88 186 ALA A N 1
ATOM 1418 C CA . ALA A 1 186 ? 18.547 0.76 -11 1 74.88 186 ALA A CA 1
ATOM 1419 C C . ALA A 1 186 ? 17.953 1.85 -10.109 1 74.88 186 ALA A C 1
ATOM 1421 O O . ALA A 1 186 ? 16.781 1.789 -9.742 1 74.88 186 ALA A O 1
ATOM 1422 N N . LEU A 1 187 ? 18.656 2.82 -9.938 1 64.88 187 LEU A N 1
ATOM 1423 C CA . LEU A 1 187 ? 18.297 3.82 -8.938 1 64.88 187 LEU A CA 1
ATOM 1424 C C . LEU A 1 187 ? 17.344 4.855 -9.516 1 64.88 187 LEU A C 1
ATOM 1426 O O . LEU A 1 187 ? 16.625 5.527 -8.773 1 64.88 187 LEU A O 1
ATOM 1430 N N . ASN A 1 188 ? 17.344 4.879 -10.859 1 67.94 188 ASN A N 1
ATOM 1431 C CA . ASN A 1 188 ? 16.484 5.867 -11.508 1 67.94 188 ASN A CA 1
ATOM 1432 C C . ASN A 1 188 ? 15.273 5.211 -12.164 1 67.94 188 ASN A C 1
ATOM 1434 O O . ASN A 1 188 ? 15.375 4.105 -12.695 1 67.94 188 ASN A O 1
ATOM 1438 N N . SER A 1 189 ? 14.18 5.848 -12.055 1 65.38 189 SER A N 1
ATOM 1439 C CA . SER A 1 189 ? 12.945 5.336 -12.641 1 65.38 189 SER A CA 1
ATOM 1440 C C . SER A 1 189 ? 13.109 5.078 -14.133 1 65.38 189 SER A C 1
ATOM 1442 O O . SER A 1 189 ? 12.406 4.25 -14.711 1 65.38 189 SER A O 1
ATOM 1444 N N . SER A 1 190 ? 14.023 5.766 -14.703 1 65.81 190 SER A N 1
ATOM 1445 C CA . SER A 1 190 ? 14.266 5.617 -16.125 1 65.81 190 SER A CA 1
ATOM 1446 C C . SER A 1 190 ? 14.836 4.242 -16.453 1 65.81 190 SER A C 1
ATOM 1448 O O . SER A 1 190 ? 14.852 3.82 -17.609 1 65.81 190 SER A O 1
ATOM 1450 N N . ASN A 1 191 ? 15.203 3.617 -15.391 1 71.81 191 ASN A N 1
ATOM 1451 C CA . ASN A 1 191 ? 15.789 2.297 -15.586 1 71.81 191 ASN A CA 1
ATOM 1452 C C . ASN A 1 191 ? 14.719 1.21 -15.648 1 71.81 191 ASN A C 1
ATOM 1454 O O . ASN A 1 191 ? 15.023 0.055 -15.953 1 71.81 191 ASN A O 1
ATOM 1458 N N . PHE A 1 192 ? 13.594 1.742 -15.477 1 79.25 192 PHE A N 1
ATOM 1459 C CA . PHE A 1 192 ? 12.5 0.78 -15.5 1 79.25 192 PHE A CA 1
ATOM 1460 C C . PHE A 1 192 ? 11.617 0.987 -16.734 1 79.25 192 PHE A C 1
ATOM 1462 O O . PHE A 1 192 ? 11.43 2.119 -17.188 1 79.25 192 PHE A O 1
ATOM 1469 N N . PRO A 1 193 ? 11.125 -0.181 -17.328 1 91.25 193 PRO A N 1
ATOM 1470 C CA . PRO A 1 193 ? 11.305 -1.552 -16.844 1 91.25 193 PRO A CA 1
ATOM 1471 C C . PRO A 1 193 ? 12.68 -2.119 -17.172 1 91.25 193 PRO A C 1
ATOM 1473 O O . PRO A 1 193 ? 13.367 -1.607 -18.062 1 91.25 193 PRO A O 1
ATOM 1476 N N . ILE A 1 194 ? 13.055 -3.121 -16.484 1 95.25 194 ILE A N 1
ATOM 1477 C CA . ILE A 1 194 ? 14.391 -3.705 -16.609 1 95.25 194 ILE A CA 1
ATOM 1478 C C . ILE A 1 194 ? 14.422 -4.668 -17.797 1 95.25 194 ILE A C 1
ATOM 1480 O O . ILE A 1 194 ? 13.625 -5.605 -17.875 1 95.25 194 ILE A O 1
ATOM 1484 N N . LYS A 1 195 ? 15.32 -4.484 -18.672 1 95.88 195 LYS A N 1
ATOM 1485 C CA . LYS A 1 195 ? 15.445 -5.371 -19.812 1 95.88 195 LYS A CA 1
ATOM 1486 C C . LYS A 1 195 ? 15.977 -6.742 -19.406 1 95.88 195 LYS A C 1
ATOM 1488 O O . LYS A 1 195 ? 16.859 -6.84 -18.547 1 95.88 195 LYS A O 1
ATOM 1493 N N . SER A 1 196 ? 15.477 -7.805 -20.016 1 97.88 196 SER A N 1
ATOM 1494 C CA . SER A 1 196 ? 15.906 -9.172 -19.781 1 97.88 196 SER A CA 1
ATOM 1495 C C . SER A 1 196 ? 16.391 -9.844 -21.062 1 97.88 196 SER A C 1
ATOM 1497 O O . SER A 1 196 ? 15.594 -10.18 -21.938 1 97.88 196 SER A O 1
ATOM 1499 N N . PRO A 1 197 ? 17.688 -10.117 -21.172 1 98.31 197 PRO A N 1
ATOM 1500 C CA . PRO A 1 197 ? 18.188 -10.867 -22.328 1 98.31 197 PRO A CA 1
ATOM 1501 C C . PRO A 1 197 ? 17.531 -12.234 -22.484 1 98.31 197 PRO A C 1
ATOM 1503 O O . PRO A 1 197 ? 17.312 -12.695 -23.594 1 98.31 197 PRO A O 1
ATOM 1506 N N . PHE A 1 198 ? 17.203 -12.836 -21.453 1 98.62 198 PHE A N 1
ATOM 1507 C CA . PHE A 1 198 ? 16.531 -14.133 -21.469 1 98.62 198 PHE A CA 1
ATOM 1508 C C . PHE A 1 198 ? 15.211 -14.055 -22.219 1 98.62 198 PHE A C 1
ATOM 1510 O O . PHE A 1 198 ? 14.922 -14.906 -23.062 1 98.62 198 PHE A O 1
ATOM 1517 N N . LEU A 1 199 ? 14.438 -13.023 -21.922 1 98.62 199 LEU A N 1
ATOM 1518 C CA . LEU A 1 199 ? 13.117 -12.883 -22.531 1 98.62 199 LEU A CA 1
ATOM 1519 C C . LEU A 1 199 ? 13.234 -12.461 -23.984 1 98.62 199 LEU A C 1
ATOM 1521 O O . LEU A 1 199 ? 12.281 -12.594 -24.766 1 98.62 199 LEU A O 1
ATOM 1525 N N . THR A 1 200 ? 14.383 -11.953 -24.344 1 98.38 200 THR A N 1
ATOM 1526 C CA . THR A 1 200 ? 14.656 -11.672 -25.75 1 98.38 200 THR A CA 1
ATOM 1527 C C . THR A 1 200 ? 15.039 -12.945 -26.484 1 98.38 200 THR A C 1
ATOM 1529 O O . THR A 1 200 ? 14.508 -13.227 -27.562 1 98.38 200 THR A O 1
ATOM 1532 N N . ARG A 1 201 ? 15.867 -13.727 -25.891 1 97.94 201 ARG A N 1
ATOM 1533 C CA . ARG A 1 201 ? 16.422 -14.859 -26.625 1 97.94 201 ARG A CA 1
ATOM 1534 C C . ARG A 1 201 ? 15.438 -16.031 -26.656 1 97.94 201 ARG A C 1
ATOM 1536 O O . ARG A 1 201 ? 15.602 -16.969 -27.422 1 97.94 201 ARG A O 1
ATOM 1543 N N . THR A 1 202 ? 14.43 -15.992 -25.844 1 98.5 202 THR A N 1
ATOM 1544 C CA . THR A 1 202 ? 13.477 -17.094 -25.812 1 98.5 202 THR A CA 1
ATOM 1545 C C . THR A 1 202 ? 12.289 -16.828 -26.734 1 98.5 202 THR A C 1
ATOM 1547 O O . THR A 1 202 ? 11.273 -17.516 -26.656 1 98.5 202 THR A O 1
ATOM 1550 N N . LEU A 1 203 ? 12.406 -15.812 -27.469 1 97.25 203 LEU A N 1
ATOM 1551 C CA . LEU A 1 203 ? 11.469 -15.711 -28.594 1 97.25 203 LEU A CA 1
ATOM 1552 C C . LEU A 1 203 ? 11.5 -16.969 -29.438 1 97.25 203 LEU A C 1
ATOM 1554 O O . LEU A 1 203 ? 12.547 -17.609 -29.578 1 97.25 203 LEU A O 1
ATOM 1558 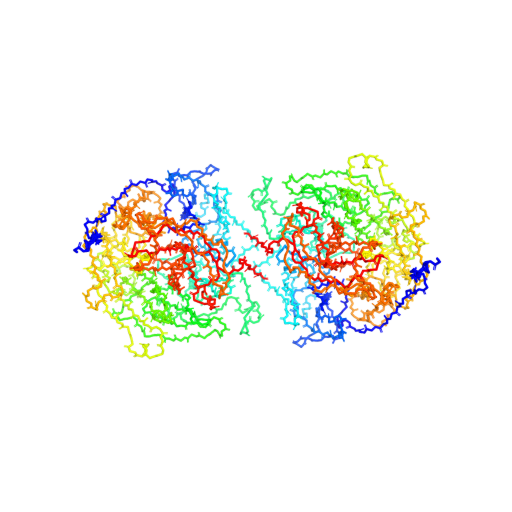N N . ASN A 1 204 ? 10.266 -17.391 -30 1 96.88 204 ASN A N 1
ATOM 1559 C CA . ASN A 1 204 ? 8.992 -16.688 -30.125 1 96.88 204 ASN A CA 1
ATOM 1560 C C . ASN A 1 204 ? 7.969 -17.219 -29.125 1 96.88 204 ASN A C 1
ATOM 1562 O O . ASN A 1 204 ? 6.898 -16.625 -28.969 1 96.88 204 ASN A O 1
ATOM 1566 N N . SER A 1 205 ? 8.273 -18.344 -28.422 1 97.5 205 SER A N 1
ATOM 1567 C CA . SER A 1 205 ? 7.348 -18.969 -27.484 1 97.5 205 SER A CA 1
ATOM 1568 C C . SER A 1 205 ? 7.707 -18.609 -26.047 1 97.5 205 SER A C 1
ATOM 1570 O O . SER A 1 205 ? 7.941 -19.5 -25.219 1 97.5 205 SER A O 1
ATOM 1572 N N . ASN A 1 206 ? 7.676 -17.281 -25.75 1 98.25 206 ASN A N 1
ATOM 1573 C CA . ASN A 1 206 ? 8.141 -16.844 -24.438 1 98.25 206 ASN A CA 1
ATOM 1574 C C . ASN A 1 206 ? 7.039 -16.156 -23.641 1 98.25 206 ASN A C 1
ATOM 1576 O O . ASN A 1 206 ? 7.316 -15.43 -22.688 1 98.25 206 ASN A O 1
ATOM 1580 N N . LEU A 1 207 ? 5.773 -16.312 -24.094 1 98.06 207 LEU A N 1
ATOM 1581 C CA . LEU A 1 207 ? 4.648 -15.719 -23.375 1 98.06 207 LEU A CA 1
ATOM 1582 C C . LEU A 1 207 ? 4.262 -16.562 -22.172 1 98.06 207 LEU A C 1
ATOM 1584 O O . LEU A 1 207 ? 4.32 -17.797 -22.219 1 98.06 207 LEU A O 1
ATOM 1588 N N . TYR A 1 208 ? 3.91 -15.859 -21.031 1 98.12 208 TYR A N 1
ATOM 1589 C CA . TYR A 1 208 ? 3.635 -16.5 -19.75 1 98.12 208 TYR A CA 1
ATOM 1590 C C . TYR A 1 208 ? 4.824 -17.344 -19.297 1 98.12 208 TYR A C 1
ATOM 1592 O O . TYR A 1 208 ? 4.684 -18.531 -19.016 1 98.12 208 TYR A O 1
ATOM 1600 N N . PRO A 1 209 ? 5.992 -16.672 -19.203 1 98.62 209 PRO A N 1
ATOM 1601 C CA . PRO A 1 209 ? 7.113 -17.453 -18.656 1 98.62 209 PRO A CA 1
ATOM 1602 C C . PRO A 1 209 ? 6.805 -18.047 -17.297 1 98.62 209 PRO A C 1
ATOM 1604 O O . PRO A 1 209 ? 6.027 -17.484 -16.516 1 98.62 209 PRO A O 1
ATOM 1607 N N . ILE A 1 210 ? 7.344 -19.188 -17.031 1 98.62 210 ILE A N 1
ATOM 1608 C CA . ILE A 1 210 ? 7.191 -19.828 -15.734 1 98.62 210 ILE A CA 1
ATOM 1609 C C . ILE A 1 210 ? 8.125 -19.172 -14.719 1 98.62 210 ILE A C 1
ATOM 1611 O O . ILE A 1 210 ? 9.352 -19.188 -14.891 1 98.62 210 ILE A O 1
ATOM 1615 N N . LEU A 1 211 ? 7.547 -18.547 -13.75 1 98.62 211 LEU A N 1
ATOM 1616 C CA . LEU A 1 211 ? 8.32 -17.891 -12.695 1 98.62 211 LEU A CA 1
ATOM 1617 C C . LEU A 1 211 ? 8.125 -18.594 -11.359 1 98.62 211 LEU A C 1
ATOM 1619 O O . LEU A 1 211 ? 6.992 -18.891 -10.969 1 98.62 211 LEU A O 1
ATOM 1623 N N . ILE A 1 212 ? 9.25 -18.844 -10.688 1 98.19 212 ILE A N 1
ATOM 1624 C CA . ILE A 1 212 ? 9.203 -19.484 -9.375 1 98.19 212 ILE A CA 1
ATOM 1625 C C . ILE A 1 212 ? 10.195 -18.797 -8.43 1 98.19 212 ILE A C 1
ATOM 1627 O O . ILE A 1 212 ? 11.406 -18.859 -8.656 1 98.19 212 ILE A O 1
ATOM 1631 N N . THR A 1 213 ? 9.703 -18.141 -7.426 1 97.75 213 THR A N 1
ATOM 1632 C CA . THR A 1 213 ? 10.586 -17.625 -6.379 1 97.75 213 THR A CA 1
ATOM 1633 C C . THR A 1 213 ? 11.258 -18.766 -5.629 1 97.75 213 THR A C 1
ATOM 1635 O O . THR A 1 213 ? 10.594 -19.703 -5.199 1 97.75 213 THR A O 1
ATOM 1638 N N . LEU A 1 214 ? 12.555 -18.656 -5.461 1 98.25 214 LEU A N 1
ATOM 1639 C CA . LEU A 1 214 ? 13.297 -19.75 -4.832 1 98.25 214 LEU A CA 1
ATOM 1640 C C . LEU A 1 214 ? 13.555 -19.438 -3.359 1 98.25 214 LEU A C 1
ATOM 1642 O O . LEU A 1 214 ? 13.438 -18.297 -2.926 1 98.25 214 LEU A O 1
ATOM 1646 N N . PRO A 1 215 ? 13.789 -20.516 -2.531 1 97.5 215 PRO A N 1
ATOM 1647 C CA . PRO A 1 215 ? 14.102 -20.281 -1.117 1 97.5 215 PRO A CA 1
ATOM 1648 C C . PRO A 1 215 ? 15.477 -19.641 -0.912 1 97.5 215 PRO A C 1
ATOM 1650 O O . PRO A 1 215 ? 15.766 -19.141 0.171 1 97.5 215 PRO A O 1
ATOM 1653 N N . GLU A 1 216 ? 16.297 -19.703 -1.903 1 94.69 216 GLU A N 1
ATOM 1654 C CA . GLU A 1 216 ? 17.562 -18.953 -1.861 1 94.69 216 GLU A CA 1
ATOM 1655 C C . GLU A 1 216 ? 17.312 -17.453 -2.035 1 94.69 216 GLU A C 1
ATOM 1657 O O . GLU A 1 216 ? 16.516 -17.047 -2.881 1 94.69 216 GLU A O 1
ATOM 1662 N N . ASP A 1 217 ? 17.984 -16.688 -1.267 1 91.06 217 ASP A N 1
ATOM 1663 C CA . ASP A 1 217 ? 17.703 -15.258 -1.198 1 91.06 217 ASP A CA 1
ATOM 1664 C C . ASP A 1 217 ? 17.891 -14.594 -2.561 1 91.06 217 ASP A C 1
ATOM 1666 O O . ASP A 1 217 ? 18.891 -14.828 -3.234 1 91.06 217 ASP A O 1
ATOM 1670 N N . ASP A 1 218 ? 16.938 -13.922 -3.018 1 95.5 218 ASP A N 1
ATOM 1671 C CA . ASP A 1 218 ? 16.938 -12.969 -4.121 1 95.5 218 ASP A CA 1
ATOM 1672 C C . ASP A 1 218 ? 16.844 -13.688 -5.469 1 95.5 218 ASP A C 1
ATOM 1674 O O . ASP A 1 218 ? 17.016 -13.07 -6.52 1 95.5 218 ASP A O 1
ATOM 1678 N N . LEU A 1 219 ? 16.594 -15.023 -5.48 1 97.88 219 LEU A N 1
ATOM 1679 C CA . LEU A 1 219 ? 16.625 -15.773 -6.73 1 97.88 219 LEU A CA 1
ATOM 1680 C C . LEU A 1 219 ? 15.211 -16.156 -7.176 1 97.88 219 LEU A C 1
ATOM 1682 O O . LEU A 1 219 ? 14.367 -16.516 -6.352 1 97.88 219 LEU A O 1
ATOM 1686 N N . VAL A 1 220 ? 15.023 -16.078 -8.477 1 98.56 220 VAL A N 1
ATOM 1687 C CA . VAL A 1 220 ? 13.805 -16.516 -9.156 1 98.56 220 VAL A CA 1
ATOM 1688 C C . VAL A 1 220 ? 14.172 -17.438 -10.32 1 98.56 220 VAL A C 1
ATOM 1690 O O . VAL A 1 220 ? 15.062 -17.125 -11.109 1 98.56 220 VAL A O 1
ATOM 1693 N N . PHE A 1 221 ? 13.609 -18.578 -10.375 1 98.56 221 PHE A N 1
ATOM 1694 C CA . PHE A 1 221 ? 13.68 -19.438 -11.547 1 98.56 221 PHE A CA 1
ATOM 1695 C C . PHE A 1 221 ? 12.758 -18.938 -12.648 1 98.56 221 PHE A C 1
ATOM 1697 O O . PHE A 1 221 ? 11.609 -18.578 -12.391 1 98.56 221 PHE A O 1
ATOM 1704 N N . MET A 1 222 ? 13.219 -18.891 -13.859 1 98.75 222 MET A N 1
ATOM 1705 C CA . MET A 1 222 ? 12.406 -18.5 -15.016 1 98.75 222 MET A CA 1
ATOM 1706 C C . MET A 1 222 ? 12.586 -19.484 -16.156 1 98.75 222 MET A C 1
ATOM 1708 O O . MET A 1 222 ? 13.711 -19.891 -16.469 1 98.75 222 MET A O 1
ATOM 1712 N N . ALA A 1 223 ? 11.492 -19.906 -16.734 1 98.88 223 ALA A N 1
ATOM 1713 C CA . ALA A 1 223 ? 11.516 -20.75 -17.922 1 98.88 223 ALA A CA 1
ATOM 1714 C C . ALA A 1 223 ? 10.664 -20.156 -19.047 1 98.88 223 ALA A C 1
ATOM 1716 O O . ALA A 1 223 ? 9.602 -19.594 -18.781 1 98.88 223 ALA A O 1
ATOM 1717 N N . ALA A 1 224 ? 11.094 -20.25 -20.219 1 98.81 224 ALA A N 1
ATOM 1718 C CA . ALA A 1 224 ? 10.383 -19.844 -21.422 1 98.81 224 ALA A CA 1
ATOM 1719 C C . ALA A 1 224 ? 10.914 -20.562 -22.656 1 98.81 224 ALA A C 1
ATOM 1721 O O . ALA A 1 224 ? 12.125 -20.797 -22.766 1 98.81 224 ALA A O 1
ATOM 1722 N N . ASN A 1 225 ? 10 -20.906 -23.484 1 98.69 225 ASN A N 1
ATOM 1723 C CA . ASN A 1 225 ? 10.383 -21.656 -24.672 1 98.69 225 ASN A CA 1
ATOM 1724 C C . ASN A 1 225 ? 11.094 -22.953 -24.312 1 98.69 225 ASN A C 1
ATOM 1726 O O . ASN A 1 225 ? 10.562 -23.766 -23.547 1 98.69 225 ASN A O 1
ATOM 1730 N N . LYS A 1 226 ? 12.289 -23.172 -24.703 1 98.5 226 LYS A N 1
ATOM 1731 C CA . LYS A 1 226 ? 13 -24.406 -24.422 1 98.5 226 LYS A CA 1
ATOM 1732 C C . LYS A 1 226 ? 14.148 -24.172 -23.438 1 98.5 226 LYS A C 1
ATOM 1734 O O . LYS A 1 226 ? 15.078 -24.969 -23.359 1 98.5 226 LYS A O 1
ATOM 1739 N N . ASP A 1 227 ? 14.062 -23 -22.781 1 98.62 227 ASP A N 1
ATOM 1740 C CA . ASP A 1 227 ? 15.188 -22.594 -21.953 1 98.62 227 ASP A CA 1
ATOM 1741 C C . ASP A 1 227 ? 14.734 -22.234 -20.531 1 98.62 227 ASP A C 1
ATOM 1743 O O . ASP A 1 227 ? 13.531 -22.094 -20.281 1 98.62 227 ASP A O 1
ATOM 1747 N N . ALA A 1 228 ? 15.703 -22.172 -19.609 1 98.75 228 ALA A N 1
ATOM 1748 C CA . ALA A 1 228 ? 15.484 -21.75 -18.234 1 98.75 228 ALA A CA 1
ATOM 1749 C C . ALA A 1 228 ? 16.703 -20.984 -17.688 1 98.75 228 ALA A C 1
ATOM 1751 O O . ALA A 1 228 ? 17.797 -21.062 -18.266 1 98.75 228 ALA A O 1
ATOM 1752 N N . MET A 1 229 ? 16.484 -20.266 -16.656 1 98.56 229 MET A N 1
ATOM 1753 C CA . MET A 1 229 ? 17.562 -19.531 -16.016 1 98.56 229 MET A CA 1
ATOM 1754 C C . MET A 1 229 ? 17.234 -19.219 -14.57 1 98.56 229 MET A C 1
ATOM 1756 O O . MET A 1 229 ? 16.109 -19.453 -14.125 1 98.56 229 MET A O 1
ATOM 1760 N N . LEU A 1 230 ? 18.266 -18.875 -13.836 1 98.56 230 LEU A N 1
ATOM 1761 C CA . LEU A 1 230 ? 18.141 -18.266 -12.523 1 98.56 230 LEU A CA 1
ATOM 1762 C C . LEU A 1 230 ? 18.359 -16.75 -12.609 1 98.56 230 LEU A C 1
ATOM 1764 O O . LEU A 1 230 ? 19.297 -16.297 -13.258 1 98.56 230 LEU A O 1
ATOM 1768 N N . TYR A 1 231 ? 17.453 -16.047 -12.016 1 98.62 231 TYR A N 1
ATOM 1769 C CA . TYR A 1 231 ? 17.516 -14.594 -12.031 1 98.62 231 TYR A CA 1
ATOM 1770 C C . TYR A 1 231 ? 17.672 -14.039 -10.617 1 98.62 231 TYR A C 1
ATOM 1772 O O . TYR A 1 231 ? 16.844 -14.328 -9.75 1 98.62 231 TYR A O 1
ATOM 1780 N N . ASN A 1 232 ? 18.719 -13.297 -10.398 1 98.31 232 ASN A N 1
ATOM 1781 C CA . ASN A 1 232 ? 18.844 -12.531 -9.164 1 98.31 232 ASN A CA 1
ATOM 1782 C C . ASN A 1 232 ? 18.234 -11.141 -9.305 1 98.31 232 ASN A C 1
ATOM 1784 O O . ASN A 1 232 ? 18.828 -10.258 -9.938 1 98.31 232 ASN A O 1
ATOM 1788 N N . TRP A 1 233 ? 17.109 -10.891 -8.648 1 96.5 233 TRP A N 1
ATOM 1789 C CA . TRP A 1 233 ? 16.344 -9.672 -8.898 1 96.5 233 TRP A CA 1
ATOM 1790 C C . TRP A 1 233 ? 16.984 -8.477 -8.188 1 96.5 233 TRP A C 1
ATOM 1792 O O . TRP A 1 233 ? 16.656 -7.324 -8.484 1 96.5 233 TRP A O 1
ATOM 1802 N N . LYS A 1 234 ? 17.844 -8.68 -7.219 1 94.44 234 LYS A N 1
ATOM 1803 C CA . LYS A 1 234 ? 18.5 -7.574 -6.531 1 94.44 234 LYS A CA 1
ATOM 1804 C C . LYS A 1 234 ? 19.719 -7.082 -7.324 1 94.44 234 LYS A C 1
ATOM 1806 O O . LYS A 1 234 ? 20.062 -5.898 -7.266 1 94.44 234 LYS A O 1
ATOM 1811 N N . THR A 1 235 ? 20.359 -8.016 -8.055 1 95.25 235 THR A N 1
ATOM 1812 C CA . THR A 1 235 ? 21.594 -7.645 -8.758 1 95.25 235 THR A CA 1
ATOM 1813 C C . THR A 1 235 ? 21.375 -7.637 -10.266 1 95.25 235 THR A C 1
ATOM 1815 O O . THR A 1 235 ? 22.234 -7.203 -11.031 1 95.25 235 THR A O 1
ATOM 1818 N N . ASN A 1 236 ? 20.281 -8.102 -10.695 1 95.38 236 ASN A N 1
ATOM 1819 C CA . ASN A 1 236 ? 19.953 -8.195 -12.117 1 95.38 236 ASN A CA 1
ATOM 1820 C C . ASN A 1 236 ? 20.859 -9.172 -12.844 1 95.38 236 ASN A C 1
ATOM 1822 O O . ASN A 1 236 ? 21.297 -8.906 -13.969 1 95.38 236 ASN A O 1
ATOM 1826 N N . GLU A 1 237 ? 21.156 -10.211 -12.211 1 97.38 237 GLU A N 1
ATOM 1827 C CA . GLU A 1 237 ? 22.031 -11.219 -12.812 1 97.38 237 GLU A CA 1
ATOM 1828 C C . GLU A 1 237 ? 21.219 -12.398 -13.344 1 97.38 237 GLU A C 1
ATOM 1830 O O . GLU A 1 237 ? 20.344 -12.922 -12.648 1 97.38 237 GLU A O 1
ATOM 1835 N N . GLU A 1 238 ? 21.484 -12.797 -14.562 1 98.06 238 GLU A N 1
ATOM 1836 C CA . GLU A 1 238 ? 20.875 -13.961 -15.195 1 98.06 238 GLU A CA 1
ATOM 1837 C C . GLU A 1 238 ? 21.891 -15.109 -15.336 1 98.06 238 GLU A C 1
ATOM 1839 O O . GLU A 1 238 ? 22.953 -14.93 -15.906 1 98.06 238 GLU A O 1
ATOM 1844 N N . THR A 1 239 ? 21.562 -16.219 -14.805 1 97.75 239 THR A N 1
ATOM 1845 C CA . THR A 1 239 ? 22.375 -17.422 -14.93 1 97.75 239 THR A CA 1
ATOM 1846 C C . THR A 1 239 ? 21.656 -18.5 -15.734 1 97.75 239 THR A C 1
ATOM 1848 O O . THR A 1 239 ? 20.641 -19.031 -15.289 1 97.75 239 THR A O 1
ATOM 1851 N N . LYS A 1 240 ? 22.234 -18.844 -16.797 1 97.44 240 LYS A N 1
ATOM 1852 C CA . LYS A 1 240 ? 21.609 -19.797 -17.703 1 97.44 240 LYS A CA 1
ATOM 1853 C C . LYS A 1 240 ? 21.562 -21.188 -17.109 1 97.44 240 LYS A C 1
ATOM 1855 O O . LYS A 1 240 ? 22.531 -21.625 -16.453 1 97.44 240 LYS A O 1
ATOM 1860 N N . LEU A 1 241 ? 20.516 -21.906 -17.328 1 98.5 241 LEU A N 1
ATOM 1861 C CA . LEU A 1 241 ? 20.391 -23.344 -17.062 1 98.5 241 LEU A CA 1
ATOM 1862 C C . LEU A 1 241 ? 20.422 -24.125 -18.375 1 98.5 241 LEU A C 1
ATOM 1864 O O . LEU A 1 241 ? 20.25 -23.547 -19.453 1 98.5 241 LEU A O 1
ATOM 1868 N N . PRO A 1 242 ? 20.672 -25.422 -18.281 1 97.56 242 PRO A N 1
ATOM 1869 C CA . PRO A 1 242 ? 20.594 -26.219 -19.516 1 97.56 242 PRO A CA 1
ATOM 1870 C C . PRO A 1 242 ? 19.219 -26.141 -20.172 1 97.56 242 PRO A C 1
ATOM 1872 O O . PRO A 1 242 ? 18.203 -26.094 -19.484 1 97.56 242 PRO A O 1
ATOM 1875 N N . PRO A 1 243 ? 19.219 -26.078 -21.469 1 98 243 PRO A N 1
ATOM 1876 C CA . PRO A 1 243 ? 17.922 -26.109 -22.141 1 98 243 PRO A CA 1
ATOM 1877 C C . PRO A 1 243 ? 17.141 -27.391 -21.859 1 98 243 PRO A C 1
ATOM 1879 O O . PRO A 1 243 ? 17.719 -28.391 -21.453 1 98 243 PRO A O 1
ATOM 1882 N N . PHE A 1 244 ? 15.906 -27.344 -22.078 1 98.62 244 PHE A N 1
ATOM 1883 C CA . PHE A 1 244 ? 15.094 -28.531 -21.891 1 98.62 244 PHE A CA 1
ATOM 1884 C C . PHE A 1 244 ? 15.43 -29.594 -22.922 1 98.62 244 PHE A C 1
ATOM 1886 O O . PHE A 1 244 ? 15.648 -29.281 -24.094 1 98.62 244 PHE A O 1
ATOM 1893 N N . PRO A 1 245 ? 15.461 -30.812 -22.516 1 98.31 245 PRO A N 1
ATOM 1894 C CA . PRO A 1 245 ? 15.766 -31.906 -23.438 1 98.31 245 PRO A CA 1
ATOM 1895 C C . PRO A 1 245 ? 14.695 -32.094 -24.5 1 98.31 245 PRO A C 1
ATOM 1897 O O . PRO A 1 245 ? 13.539 -31.719 -24.297 1 98.31 245 PRO A O 1
ATOM 1900 N N . ASN A 1 246 ? 15.133 -32.625 -25.656 1 98.12 246 ASN A N 1
ATOM 1901 C CA . ASN A 1 246 ? 14.273 -33.062 -26.766 1 98.12 246 ASN A CA 1
ATOM 1902 C C . ASN A 1 246 ? 13.578 -31.875 -27.422 1 98.12 246 ASN A C 1
ATOM 1904 O O . ASN A 1 246 ? 12.492 -32.031 -27.984 1 98.12 246 ASN A O 1
ATOM 1908 N N . ASN A 1 247 ? 14.102 -30.703 -27.234 1 98 247 ASN A N 1
ATOM 1909 C CA . ASN A 1 247 ? 13.633 -29.469 -27.844 1 98 247 ASN A CA 1
ATOM 1910 C C . ASN A 1 247 ? 12.195 -29.156 -27.453 1 98 247 ASN A C 1
ATOM 1912 O O . ASN A 1 247 ? 11.414 -28.656 -28.266 1 98 247 ASN A O 1
ATOM 1916 N N . VAL A 1 248 ? 11.789 -29.578 -26.281 1 98.69 248 VAL A N 1
ATOM 1917 C CA . VAL A 1 248 ? 10.414 -29.344 -25.844 1 98.69 248 VAL A CA 1
ATOM 1918 C C . VAL A 1 248 ? 10.266 -27.906 -25.375 1 98.69 248 VAL A C 1
ATOM 1920 O O . VAL A 1 248 ? 11.055 -27.422 -24.547 1 98.69 248 VAL A O 1
ATOM 1923 N N . ARG A 1 249 ? 9.32 -27.203 -25.938 1 98.69 249 ARG A N 1
ATOM 1924 C CA . ARG A 1 249 ? 8.922 -25.859 -25.516 1 98.69 249 ARG A CA 1
ATOM 1925 C C . ARG A 1 249 ? 7.824 -25.922 -24.453 1 98.69 249 ARG A C 1
ATOM 1927 O O . ARG A 1 249 ? 6.934 -26.781 -24.531 1 98.69 249 ARG A O 1
ATOM 1934 N N . VAL A 1 250 ? 7.879 -24.969 -23.484 1 98.75 250 VAL A N 1
ATOM 1935 C CA . VAL A 1 250 ? 7.047 -25.219 -22.312 1 98.75 250 VAL A CA 1
ATOM 1936 C C . VAL A 1 250 ? 6.18 -24 -22.031 1 98.75 250 VAL A C 1
ATOM 1938 O O . VAL A 1 250 ? 5.484 -23.938 -21.016 1 98.75 250 VAL A O 1
ATOM 1941 N N . THR A 1 251 ? 6.195 -22.969 -22.828 1 98.56 251 THR A N 1
ATOM 1942 C CA . THR A 1 251 ? 5.355 -21.781 -22.625 1 98.56 251 THR A CA 1
ATOM 1943 C C . THR A 1 251 ? 4.504 -21.5 -23.859 1 98.56 251 THR A C 1
ATOM 1945 O O . THR A 1 251 ? 4.684 -22.125 -24.906 1 98.56 251 THR A O 1
ATOM 1948 N N . TYR A 1 252 ? 3.523 -20.672 -23.766 1 97.88 252 TYR A N 1
ATOM 1949 C CA . TYR A 1 252 ? 2.543 -20.344 -24.797 1 97.88 252 TYR A CA 1
ATOM 1950 C C . TYR A 1 252 ? 3.23 -19.953 -26.094 1 97.88 252 TYR A C 1
ATOM 1952 O O . TYR A 1 252 ? 4.164 -19.141 -26.078 1 97.88 252 TYR A O 1
ATOM 1960 N N . PRO A 1 253 ? 2.791 -20.547 -27.203 1 97.69 253 PRO A N 1
ATOM 1961 C CA . PRO A 1 253 ? 1.584 -21.359 -27.328 1 97.69 253 PRO A CA 1
ATOM 1962 C C . PRO A 1 253 ? 1.876 -22.859 -27.203 1 97.69 253 PRO A C 1
ATOM 1964 O O . PRO A 1 253 ? 0.955 -23.672 -27.266 1 97.69 253 PRO A O 1
ATOM 1967 N N . PHE A 1 254 ? 3.105 -23.25 -26.969 1 98.25 254 PHE A N 1
ATOM 1968 C CA . PHE A 1 254 ? 3.477 -24.641 -26.781 1 98.25 254 PHE A CA 1
ATOM 1969 C C . PHE A 1 254 ? 3.525 -24.984 -25.297 1 98.25 254 PHE A C 1
ATOM 1971 O O . PHE A 1 254 ? 4.543 -25.469 -24.797 1 98.25 254 PHE A O 1
ATOM 1978 N N . THR A 1 255 ? 2.439 -24.766 -24.688 1 98.19 255 THR A N 1
ATOM 1979 C CA . THR A 1 255 ? 2.242 -24.562 -23.25 1 98.19 255 THR A CA 1
ATOM 1980 C C . THR A 1 255 ? 2.42 -25.875 -22.484 1 98.19 255 THR A C 1
ATOM 1982 O O . THR A 1 255 ? 1.68 -26.828 -22.719 1 98.19 255 THR A O 1
ATOM 1985 N N . GLY A 1 256 ? 3.396 -25.953 -21.688 1 98.56 256 GLY A N 1
ATOM 1986 C CA . GLY A 1 256 ? 3.488 -26.875 -20.578 1 98.56 256 GLY A CA 1
ATOM 1987 C C . GLY A 1 256 ? 3.078 -26.266 -19.25 1 98.56 256 GLY A C 1
ATOM 1988 O O . GLY A 1 256 ? 2.166 -25.438 -19.203 1 98.56 256 GLY A O 1
ATOM 1989 N N . SER A 1 257 ? 3.586 -26.812 -18.141 1 98.5 257 SER A N 1
ATOM 1990 C CA . SER A 1 257 ? 3.35 -26.281 -16.812 1 98.5 257 SER A CA 1
ATOM 1991 C C . SER A 1 257 ? 4.516 -26.594 -15.875 1 98.5 257 SER A C 1
ATOM 1993 O O . SER A 1 257 ? 5.227 -27.578 -16.062 1 98.5 257 SER A O 1
ATOM 1995 N N . GLY A 1 258 ? 4.781 -25.703 -14.984 1 98.06 258 GLY A N 1
ATOM 1996 C CA . GLY A 1 258 ? 5.883 -25.891 -14.055 1 98.06 258 GLY A CA 1
ATOM 1997 C C . GLY A 1 258 ? 5.535 -25.469 -12.633 1 98.06 258 GLY A C 1
ATOM 1998 O O . GLY A 1 258 ? 4.75 -24.531 -12.43 1 98.06 258 GLY A O 1
ATOM 1999 N N . LEU A 1 259 ? 6.062 -26.125 -11.641 1 96.94 259 LEU A N 1
ATOM 2000 C CA . LEU A 1 259 ? 5.914 -25.703 -10.25 1 96.94 259 LEU A CA 1
ATOM 2001 C C . LEU A 1 259 ? 7.102 -26.156 -9.414 1 96.94 259 LEU A C 1
ATOM 2003 O O . LEU A 1 259 ? 7.922 -26.953 -9.875 1 96.94 259 LEU A O 1
ATOM 2007 N N . LEU A 1 260 ? 7.297 -25.578 -8.32 1 98.12 260 LEU A N 1
ATOM 2008 C CA . LEU A 1 260 ? 8.289 -25.922 -7.316 1 98.12 260 LEU A CA 1
ATOM 2009 C C . LEU A 1 260 ? 7.809 -27.094 -6.465 1 98.12 260 LEU A C 1
ATOM 2011 O O . LEU A 1 260 ? 6.711 -27.062 -5.906 1 98.12 260 LEU A O 1
ATOM 2015 N N . LEU A 1 261 ? 8.586 -28.172 -6.449 1 98.44 261 LEU A N 1
ATOM 2016 C CA . LEU A 1 261 ? 8.234 -29.281 -5.57 1 98.44 261 LEU A CA 1
ATOM 2017 C C . LEU A 1 261 ? 8.336 -28.859 -4.105 1 98.44 261 LEU A C 1
ATOM 2019 O O . LEU A 1 261 ? 8.945 -27.828 -3.789 1 98.44 261 LEU A O 1
ATOM 2023 N N . PRO A 1 262 ? 7.797 -29.625 -3.174 1 98.19 262 PRO A N 1
ATOM 2024 C CA . PRO A 1 262 ? 7.684 -29.188 -1.78 1 98.19 262 PRO A CA 1
ATOM 2025 C C . PRO A 1 262 ? 9.039 -28.891 -1.146 1 98.19 262 PRO A C 1
ATOM 2027 O O . PRO A 1 262 ? 10.008 -29.625 -1.372 1 98.19 262 PRO A O 1
ATOM 2030 N N . LEU A 1 263 ? 9.055 -27.781 -0.443 1 98.44 263 LEU A N 1
ATOM 2031 C CA . LEU A 1 263 ? 10.172 -27.469 0.441 1 98.44 263 LEU A CA 1
ATOM 2032 C C . LEU A 1 263 ? 9.969 -28.109 1.815 1 98.44 263 LEU A C 1
ATOM 2034 O O . LEU A 1 263 ? 8.969 -27.828 2.482 1 98.44 263 LEU A O 1
ATOM 2038 N N . THR A 1 264 ? 10.898 -28.953 2.215 1 97.62 264 THR A N 1
ATOM 2039 C CA . THR A 1 264 ? 10.742 -29.656 3.477 1 97.62 264 THR A CA 1
ATOM 2040 C C . THR A 1 264 ? 12.023 -29.578 4.305 1 97.62 264 THR A C 1
ATOM 2042 O O . THR A 1 264 ? 13.109 -29.375 3.76 1 97.62 264 THR A O 1
ATOM 2045 N N . PRO A 1 265 ? 11.789 -29.703 5.629 1 95.88 265 PRO A N 1
ATOM 2046 C CA . PRO A 1 265 ? 12.992 -29.75 6.461 1 95.88 265 PRO A CA 1
ATOM 2047 C C . PRO A 1 265 ? 13.914 -30.922 6.105 1 95.88 265 PRO A C 1
ATOM 2049 O O . PRO A 1 265 ? 15.133 -30.812 6.211 1 95.88 265 PRO A O 1
ATOM 2052 N N . GLU A 1 266 ? 13.367 -32 5.664 1 94.12 266 GLU A N 1
ATOM 2053 C CA . GLU A 1 266 ? 14.117 -33.219 5.34 1 94.12 266 GLU A CA 1
ATOM 2054 C C . GLU A 1 266 ? 15.07 -32.969 4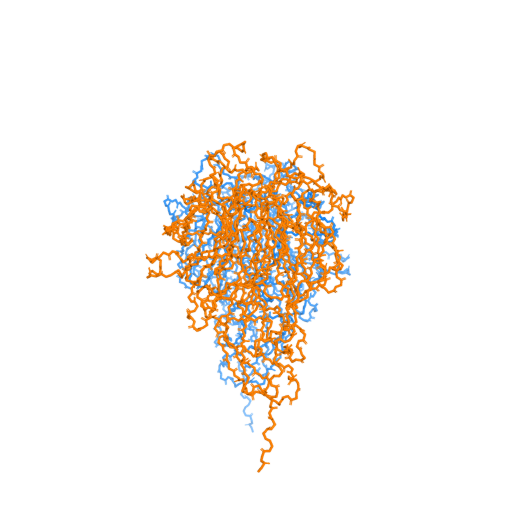.176 1 94.12 266 GLU A C 1
ATOM 2056 O O . GLU A 1 266 ? 16.141 -33.562 4.113 1 94.12 266 GLU A O 1
ATOM 2061 N N . ASN A 1 267 ? 14.688 -32.094 3.262 1 93.19 267 ASN A N 1
ATOM 2062 C CA . ASN A 1 267 ? 15.57 -31.797 2.139 1 93.19 267 ASN A CA 1
ATOM 2063 C C . ASN A 1 267 ? 16.25 -30.438 2.301 1 93.19 267 ASN A C 1
ATOM 2065 O O . ASN A 1 267 ? 16.703 -29.844 1.319 1 93.19 267 ASN A O 1
ATOM 2069 N N . ASN A 1 268 ? 16.172 -29.906 3.523 1 94.5 268 ASN A N 1
ATOM 2070 C CA . ASN A 1 268 ? 16.766 -28.609 3.863 1 94.5 268 ASN A CA 1
ATOM 2071 C C . ASN A 1 268 ? 16.219 -27.5 2.975 1 94.5 268 ASN A C 1
ATOM 2073 O O . ASN A 1 268 ? 16.969 -26.594 2.576 1 94.5 268 ASN A O 1
ATOM 2077 N N . TYR A 1 269 ? 14.969 -27.688 2.535 1 96.75 269 TYR A N 1
ATOM 2078 C CA . TYR A 1 269 ? 14.25 -26.719 1.707 1 96.75 269 TYR A CA 1
ATOM 2079 C C . TYR A 1 269 ? 14.977 -26.5 0.385 1 96.75 269 TYR A C 1
ATOM 2081 O O . TYR A 1 269 ? 14.953 -25.391 -0.16 1 96.75 269 TYR A O 1
ATOM 2089 N N . ARG A 1 270 ? 15.625 -27.531 -0.062 1 95.69 270 ARG A N 1
ATOM 2090 C CA . ARG A 1 270 ? 16.297 -27.516 -1.359 1 95.69 270 ARG A CA 1
ATOM 2091 C C . ARG A 1 270 ? 15.281 -27.438 -2.496 1 95.69 270 ARG A C 1
ATOM 2093 O O . ARG A 1 270 ? 14.398 -28.281 -2.604 1 95.69 270 ARG A O 1
ATOM 2100 N N . PRO A 1 271 ? 15.492 -26.391 -3.393 1 98.12 271 PRO A N 1
ATOM 2101 C CA . PRO A 1 271 ? 14.477 -26.234 -4.438 1 98.12 271 PRO A CA 1
ATOM 2102 C C . PRO A 1 271 ? 14.641 -27.234 -5.582 1 98.12 271 PRO A C 1
ATOM 2104 O O . PRO A 1 271 ? 15.75 -27.422 -6.086 1 98.12 271 PRO A O 1
ATOM 2107 N N . GLU A 1 272 ? 13.625 -27.859 -5.953 1 98.38 272 GLU A N 1
ATOM 2108 C CA . GLU A 1 272 ? 13.516 -28.734 -7.117 1 98.38 272 GLU A CA 1
ATOM 2109 C C . GLU A 1 272 ? 12.297 -28.375 -7.965 1 98.38 272 GLU A C 1
ATOM 2111 O O . GLU A 1 272 ? 11.188 -28.266 -7.449 1 98.38 272 GLU A O 1
ATOM 2116 N N . VAL A 1 273 ? 12.508 -28.172 -9.266 1 98.56 273 VAL A N 1
ATOM 2117 C CA . VAL A 1 273 ? 11.414 -27.781 -10.148 1 98.56 273 VAL A CA 1
ATOM 2118 C C . VAL A 1 273 ? 10.984 -28.953 -11.016 1 98.56 273 VAL A C 1
ATOM 2120 O O . VAL A 1 273 ? 11.812 -29.812 -11.359 1 98.56 273 VAL A O 1
ATOM 2123 N N . LEU A 1 274 ? 9.711 -29.016 -11.242 1 98.75 274 LEU A N 1
ATOM 2124 C CA . LEU A 1 274 ? 9.086 -29.984 -12.133 1 98.75 274 LEU A CA 1
ATOM 2125 C C . LEU A 1 274 ? 8.367 -29.281 -13.281 1 98.75 274 LEU A C 1
ATOM 2127 O O . LEU A 1 274 ? 7.539 -28.391 -13.047 1 98.75 274 LEU A O 1
ATOM 2131 N N . ILE A 1 275 ? 8.695 -29.578 -14.5 1 98.75 275 ILE A N 1
ATOM 2132 C CA . ILE A 1 275 ? 8.047 -29.031 -15.688 1 98.75 275 ILE A CA 1
ATOM 2133 C C . ILE A 1 275 ? 7.5 -30.172 -16.547 1 98.75 275 ILE A C 1
ATOM 2135 O O . ILE A 1 275 ? 8.227 -31.094 -16.891 1 98.75 275 ILE A O 1
ATOM 2139 N N . CYS A 1 276 ? 6.25 -30.125 -16.891 1 98.81 276 CYS A N 1
ATOM 2140 C CA . CYS A 1 276 ? 5.629 -31.219 -17.641 1 98.81 276 CYS A CA 1
ATOM 2141 C C . CYS A 1 276 ? 4.848 -30.688 -18.828 1 98.81 276 CYS A C 1
ATOM 2143 O O . CYS A 1 276 ? 4.188 -29.656 -18.734 1 98.81 276 CYS A O 1
ATOM 2145 N N . GLY A 1 277 ? 4.863 -31.438 -19.891 1 98.75 277 GLY A N 1
ATOM 2146 C CA . GLY A 1 277 ? 4.066 -31.156 -21.078 1 98.75 277 GLY A CA 1
ATOM 2147 C C . GLY A 1 277 ? 4.723 -30.172 -22.016 1 98.75 277 GLY A C 1
ATOM 2148 O O . GLY A 1 277 ? 5.914 -29.875 -21.891 1 98.75 277 GLY A O 1
ATOM 2149 N N . GLY A 1 278 ? 3.932 -29.719 -22.984 1 98.56 278 GLY A N 1
ATOM 2150 C CA . GLY A 1 278 ? 4.422 -28.828 -24.031 1 98.56 278 GLY A CA 1
ATOM 2151 C C . GLY A 1 278 ? 4.512 -29.5 -25.391 1 98.56 278 GLY A C 1
ATOM 2152 O O . GLY A 1 278 ? 3.689 -30.359 -25.719 1 98.56 278 GLY A O 1
ATOM 2153 N N . SER A 1 279 ? 5.398 -28.922 -26.188 1 98.31 279 SER A N 1
ATOM 2154 C CA . SER A 1 279 ? 5.508 -29.422 -27.547 1 98.31 279 SER A CA 1
ATOM 2155 C C . SER A 1 279 ? 6.914 -29.219 -28.109 1 98.31 279 SER A C 1
ATOM 2157 O O . SER A 1 279 ? 7.594 -28.25 -27.734 1 98.31 279 SER A O 1
ATOM 2159 N N . ASN A 1 280 ? 7.32 -30.125 -28.969 1 97.69 280 ASN A N 1
ATOM 2160 C CA . ASN A 1 280 ? 8.594 -29.953 -29.656 1 97.69 280 ASN A CA 1
ATOM 2161 C C . ASN A 1 280 ? 8.406 -29.375 -31.047 1 97.69 280 ASN A C 1
ATOM 2163 O O . ASN A 1 280 ? 9.328 -29.406 -31.875 1 97.69 280 ASN A O 1
ATOM 2167 N N . LEU A 1 281 ? 7.215 -28.906 -31.344 1 97.06 281 LEU A N 1
ATOM 2168 C CA . LEU A 1 281 ? 6.957 -28.234 -32.625 1 97.06 281 LEU A CA 1
ATOM 2169 C C . LEU A 1 281 ? 7.812 -26.984 -32.75 1 97.06 281 LEU A C 1
ATOM 2171 O O . LEU A 1 281 ? 8.102 -26.312 -31.75 1 97.06 281 LEU A O 1
ATOM 2175 N N . PRO A 1 282 ? 8.188 -26.656 -34 1 96.12 282 PRO A N 1
ATOM 2176 C CA . PRO A 1 282 ? 8.992 -25.438 -34.156 1 96.12 282 PRO A CA 1
ATOM 2177 C C . PRO A 1 282 ? 8.18 -24.156 -33.969 1 96.12 282 PRO A C 1
ATOM 2179 O O . PRO A 1 282 ? 7.02 -24.094 -34.375 1 96.12 282 PRO A O 1
ATOM 2182 N N . ASP A 1 283 ? 8.766 -23.172 -33.375 1 95.94 283 ASP A N 1
ATOM 2183 C CA . ASP A 1 283 ? 8.062 -21.922 -33.156 1 95.94 283 ASP A CA 1
ATOM 2184 C C . ASP A 1 283 ? 8.453 -20.859 -34.156 1 95.94 283 ASP A C 1
ATOM 2186 O O . ASP A 1 283 ? 8.102 -19.688 -34.031 1 95.94 283 ASP A O 1
ATOM 2190 N N . ASN A 1 284 ? 9.266 -21.219 -35.156 1 94.94 284 ASN A N 1
ATOM 2191 C CA . ASN A 1 284 ? 9.742 -20.281 -36.188 1 94.94 284 ASN A CA 1
ATOM 2192 C C . ASN A 1 284 ? 9.188 -20.609 -37.562 1 94.94 284 ASN A C 1
ATOM 2194 O O . ASN A 1 284 ? 9.844 -20.359 -38.562 1 94.94 284 ASN A O 1
ATOM 2198 N N . VAL A 1 285 ? 8.078 -21.281 -37.594 1 95.12 285 VAL A N 1
ATOM 2199 C CA . VAL A 1 285 ? 7.418 -21.594 -38.844 1 95.12 285 VAL A CA 1
ATOM 2200 C C . VAL A 1 285 ? 6.047 -20.922 -38.906 1 95.12 285 VAL A C 1
ATOM 2202 O O . VAL A 1 285 ? 5.461 -20.609 -37.875 1 95.12 285 VAL A O 1
ATOM 2205 N N . PRO A 1 286 ? 5.613 -20.719 -40.156 1 94.31 286 PRO A N 1
ATOM 2206 C CA . PRO A 1 286 ? 4.258 -20.172 -40.25 1 94.31 286 PRO A CA 1
ATOM 2207 C C . PRO A 1 286 ? 3.205 -21.109 -39.656 1 94.31 286 PRO A C 1
ATOM 2209 O O . PRO A 1 286 ? 3.359 -22.328 -39.719 1 94.31 286 PRO A O 1
ATOM 2212 N N . ALA A 1 287 ? 2.164 -20.562 -39.219 1 94.88 287 ALA A N 1
ATOM 2213 C CA . ALA A 1 287 ? 1.066 -21.312 -38.594 1 94.88 287 ALA A CA 1
ATOM 2214 C C . ALA A 1 287 ? 0.56 -22.406 -39.531 1 94.88 287 ALA A C 1
ATOM 2216 O O . ALA A 1 287 ? 0.127 -23.469 -39.062 1 94.88 287 ALA A O 1
ATOM 2217 N N . THR A 1 288 ? 0.69 -22.172 -40.844 1 95.75 288 THR A N 1
ATOM 2218 C CA . THR A 1 288 ? 0.16 -23.078 -41.844 1 95.75 288 THR A CA 1
ATOM 2219 C C . THR A 1 288 ? 0.92 -24.406 -41.812 1 95.75 288 THR A C 1
ATOM 2221 O O . THR A 1 288 ? 0.451 -25.406 -42.375 1 95.75 288 THR A O 1
ATOM 2224 N N . LYS A 1 289 ? 2.041 -24.391 -41.219 1 96.56 289 LYS A N 1
ATOM 2225 C CA . LYS A 1 289 ? 2.869 -25.594 -41.188 1 96.56 289 LYS A CA 1
ATOM 2226 C C . LYS A 1 289 ? 2.572 -26.438 -39.969 1 96.56 289 LYS A C 1
ATOM 2228 O O . LYS A 1 289 ? 3.105 -27.547 -39.812 1 96.56 289 LYS A O 1
ATOM 2233 N N . LEU A 1 290 ? 1.75 -26.016 -39.094 1 97.06 290 LEU A N 1
ATOM 2234 C CA . LEU A 1 290 ? 1.338 -26.719 -37.875 1 97.06 290 LEU A CA 1
ATOM 2235 C C . LEU A 1 290 ? -0.081 -27.25 -38.031 1 97.06 290 LEU A C 1
ATOM 2237 O O . LEU A 1 290 ? -0.825 -26.828 -38.906 1 97.06 290 LEU A O 1
ATOM 2241 N N . LYS A 1 291 ? -0.393 -28.234 -37.219 1 96.88 291 LYS A N 1
ATOM 2242 C CA . LYS A 1 291 ? -1.734 -28.812 -37.25 1 96.88 291 LYS A CA 1
ATOM 2243 C C . LYS A 1 291 ? -2.213 -29.141 -35.844 1 96.88 291 LYS A C 1
ATOM 2245 O O . LYS A 1 291 ? -1.414 -29.5 -34.969 1 96.88 291 LYS A O 1
ATOM 2250 N N . ALA A 1 292 ? -3.531 -29.062 -35.656 1 97 292 ALA A N 1
ATOM 2251 C CA . ALA A 1 292 ? -4.141 -29.406 -34.375 1 97 292 ALA A CA 1
ATOM 2252 C C . ALA A 1 292 ? -3.896 -30.875 -34.031 1 97 292 ALA A C 1
ATOM 2254 O O . ALA A 1 292 ? -3.998 -31.266 -32.844 1 97 292 ALA A O 1
ATOM 2255 N N . SER A 1 293 ? -3.502 -31.672 -35.031 1 97.06 293 SER A N 1
ATOM 2256 C CA . SER A 1 293 ? -3.283 -33.094 -34.812 1 97.06 293 SER A CA 1
ATOM 2257 C C . SER A 1 293 ? -1.826 -33.406 -34.469 1 97.06 293 SER A C 1
ATOM 2259 O O . SER A 1 293 ? -1.472 -34.531 -34.156 1 97.06 293 SER A O 1
ATOM 2261 N N . ASP A 1 294 ? -0.953 -32.344 -34.562 1 98.06 294 ASP A N 1
ATOM 2262 C CA . ASP A 1 294 ? 0.441 -32.562 -34.156 1 98.06 294 ASP A CA 1
ATOM 2263 C C . ASP A 1 294 ? 0.551 -33 -32.719 1 98.06 294 ASP A C 1
ATOM 2265 O O . ASP A 1 294 ? -0.099 -32.438 -31.828 1 98.06 294 ASP A O 1
ATOM 2269 N N . PRO A 1 295 ? 1.29 -34 -32.406 1 97.75 295 PRO A N 1
ATOM 2270 C CA . PRO A 1 295 ? 1.336 -34.531 -31.062 1 97.75 295 PRO A CA 1
ATOM 2271 C C . PRO A 1 295 ? 1.982 -33.594 -30.062 1 97.75 295 PRO A C 1
ATOM 2273 O O . PRO A 1 295 ? 2.959 -32.906 -30.391 1 97.75 295 PRO A O 1
ATOM 2276 N N . ALA A 1 296 ? 1.464 -33.562 -28.859 1 98.62 296 ALA A N 1
ATOM 2277 C CA . ALA A 1 296 ? 2.09 -32.875 -27.734 1 98.62 296 ALA A CA 1
ATOM 2278 C C . ALA A 1 296 ? 3.229 -33.719 -27.156 1 98.62 296 ALA A C 1
ATOM 2280 O O . ALA A 1 296 ? 3.535 -34.812 -27.656 1 98.62 296 ALA A O 1
ATOM 2281 N N . SER A 1 297 ? 3.875 -33.188 -26.203 1 98.75 297 SER A N 1
ATOM 2282 C CA . SER A 1 297 ? 4.969 -33.875 -25.562 1 98.75 297 SER A CA 1
ATOM 2283 C C . SER A 1 297 ? 4.496 -34.594 -24.281 1 98.75 297 SER A C 1
ATOM 2285 O O . SER A 1 297 ? 3.715 -34 -23.516 1 98.75 297 SER A O 1
ATOM 2287 N N . ALA A 1 298 ? 4.984 -35.781 -24 1 98.44 298 ALA A N 1
ATOM 2288 C CA . ALA A 1 298 ? 4.73 -36.469 -22.734 1 98.44 298 ALA A CA 1
ATOM 2289 C C . ALA A 1 298 ? 5.82 -36.188 -21.719 1 98.44 298 ALA A C 1
ATOM 2291 O O . ALA A 1 298 ? 5.742 -36.625 -20.562 1 98.44 298 ALA A O 1
ATOM 2292 N N . GLN A 1 299 ? 6.766 -35.406 -22.078 1 98.5 299 GLN A N 1
ATOM 2293 C CA . GLN A 1 299 ? 7.973 -35.219 -21.281 1 98.5 299 GLN A CA 1
ATOM 2294 C C . GLN A 1 299 ? 7.664 -34.438 -20.016 1 98.5 299 GLN A C 1
ATOM 2296 O O . GLN A 1 299 ? 6.934 -33.438 -20.047 1 98.5 299 GLN A O 1
ATOM 2301 N N . CYS A 1 300 ? 8.133 -34.938 -18.906 1 98.75 300 CYS A N 1
ATOM 2302 C CA . CYS A 1 300 ? 8.367 -34.156 -17.688 1 98.75 300 CYS A CA 1
ATOM 2303 C C . CYS A 1 300 ? 9.852 -34.094 -17.359 1 98.75 300 CYS A C 1
ATOM 2305 O O . CYS A 1 300 ? 10.578 -35.062 -17.578 1 98.75 300 CYS A O 1
ATOM 2307 N N . VAL A 1 301 ? 10.266 -32.906 -16.891 1 98.56 301 VAL A N 1
ATOM 2308 C CA . VAL A 1 301 ? 11.656 -32.812 -16.469 1 98.56 301 VAL A CA 1
ATOM 2309 C C . VAL A 1 301 ? 11.734 -32.25 -15.055 1 98.56 301 VAL A C 1
ATOM 2311 O O . VAL A 1 301 ? 10.844 -31.5 -14.625 1 98.56 301 VAL A O 1
ATOM 2314 N N . ARG A 1 302 ? 12.711 -32.562 -14.312 1 98.06 302 ARG A N 1
ATOM 2315 C CA . ARG A 1 302 ? 12.938 -32 -12.984 1 98.06 302 ARG A CA 1
ATOM 2316 C C . ARG A 1 302 ? 14.422 -31.781 -12.727 1 98.06 302 ARG A C 1
ATOM 2318 O O . ARG A 1 302 ? 15.273 -32.406 -13.344 1 98.06 302 ARG A O 1
ATOM 2325 N N . MET A 1 303 ? 14.734 -30.844 -11.938 1 98.25 303 MET A N 1
ATOM 2326 C CA . MET A 1 303 ? 16.109 -30.5 -11.586 1 98.25 303 MET A CA 1
ATOM 2327 C C . MET A 1 303 ? 16.172 -29.844 -10.211 1 98.25 303 MET A C 1
ATOM 2329 O O . MET A 1 303 ? 15.383 -28.938 -9.922 1 98.25 303 MET A O 1
ATOM 2333 N N . VAL A 1 304 ? 17.016 -30.375 -9.336 1 97.75 304 VAL A N 1
ATOM 2334 C CA . VAL A 1 304 ? 17.391 -29.641 -8.125 1 97.75 304 VAL A CA 1
ATOM 2335 C C . VAL A 1 304 ? 18.266 -28.438 -8.492 1 97.75 304 VAL A C 1
ATOM 2337 O O . VAL A 1 304 ? 19.188 -28.562 -9.289 1 97.75 304 VAL A O 1
ATOM 2340 N N . LEU A 1 305 ? 17.922 -27.312 -7.98 1 97.62 305 LEU A N 1
ATOM 2341 C CA . LEU A 1 305 ? 18.562 -26.078 -8.414 1 97.62 305 LEU A CA 1
ATOM 2342 C C . LEU A 1 305 ? 19.719 -25.703 -7.496 1 97.62 305 LEU A C 1
ATOM 2344 O O . LEU A 1 305 ? 19.75 -24.609 -6.949 1 97.62 305 LEU A O 1
ATOM 2348 N N . ASP A 1 306 ? 20.609 -26.516 -7.254 1 93 306 ASP A N 1
ATOM 2349 C CA . ASP A 1 306 ? 21.891 -26.188 -6.664 1 93 306 ASP A CA 1
ATOM 2350 C C . ASP A 1 306 ? 23.031 -26.422 -7.656 1 93 306 ASP A C 1
ATOM 2352 O O . ASP A 1 306 ? 22.828 -27 -8.719 1 93 306 ASP A O 1
ATOM 2356 N N . LYS A 1 307 ? 24.188 -25.922 -7.297 1 89.69 307 LYS A N 1
ATOM 2357 C CA . LYS A 1 307 ? 25.297 -25.859 -8.242 1 89.69 307 LYS A CA 1
ATOM 2358 C C . LYS A 1 307 ? 25.672 -27.25 -8.742 1 89.69 307 LYS A C 1
ATOM 2360 O O . LYS A 1 307 ? 25.875 -27.438 -9.945 1 89.69 307 LYS A O 1
ATOM 2365 N N . GLN A 1 308 ? 25.734 -28.203 -7.926 1 92.19 308 GLN A N 1
ATOM 2366 C CA . GLN A 1 308 ? 26.156 -29.562 -8.289 1 92.19 308 GLN A CA 1
ATOM 2367 C C . GLN A 1 308 ? 25.125 -30.234 -9.188 1 92.19 308 GLN A C 1
ATOM 2369 O O . GLN A 1 308 ? 25.484 -30.875 -10.18 1 92.19 308 GLN A O 1
ATOM 2374 N N . GLU A 1 309 ? 23.891 -30.125 -8.852 1 93.38 309 GLU A N 1
ATOM 2375 C CA . GLU A 1 309 ? 22.828 -30.797 -9.594 1 93.38 309 GLU A CA 1
ATOM 2376 C C . GLU A 1 309 ? 22.594 -30.125 -10.945 1 93.38 309 GLU A C 1
ATOM 2378 O O . GLU A 1 309 ? 22.234 -30.797 -11.922 1 93.38 309 GLU A O 1
ATOM 2383 N N . ILE A 1 310 ? 22.797 -28.859 -11.07 1 95.81 310 ILE A N 1
ATOM 2384 C CA . ILE A 1 310 ? 22.641 -28.141 -12.32 1 95.81 310 ILE A CA 1
ATOM 2385 C C . ILE A 1 310 ? 23.641 -28.656 -13.359 1 95.81 310 ILE A C 1
ATOM 2387 O O . ILE A 1 310 ? 23.297 -28.797 -14.539 1 95.81 310 ILE A O 1
ATOM 2391 N N . LYS A 1 311 ? 24.781 -29.031 -12.93 1 94.94 311 LYS A N 1
ATOM 2392 C CA . LYS A 1 311 ? 25.812 -29.547 -13.836 1 94.94 311 LYS A CA 1
ATOM 2393 C C . LYS A 1 311 ? 25.391 -30.891 -14.422 1 94.94 311 LYS A C 1
ATOM 2395 O O . LYS A 1 311 ? 25.781 -31.234 -15.539 1 94.94 311 LYS A O 1
ATOM 2400 N N . LYS A 1 312 ? 24.578 -31.625 -13.688 1 95.56 312 LYS A N 1
ATOM 2401 C CA . LYS A 1 312 ? 24.141 -32.938 -14.133 1 95.56 312 LYS A CA 1
ATOM 2402 C C . LYS A 1 312 ? 23.016 -32.812 -15.164 1 95.56 312 LYS A C 1
ATOM 2404 O O . LYS A 1 312 ? 22.75 -33.75 -15.914 1 95.56 312 LYS A O 1
ATOM 2409 N N . GLY A 1 313 ? 22.359 -31.688 -15.117 1 96.62 313 GLY A N 1
ATOM 2410 C CA . GLY A 1 313 ? 21.312 -31.453 -16.109 1 96.62 313 GLY A CA 1
ATOM 2411 C C . GLY A 1 313 ? 19.953 -31.938 -15.664 1 96.62 313 GLY A C 1
ATOM 2412 O O . GLY A 1 313 ? 19.766 -32.312 -14.5 1 96.62 313 GLY A O 1
ATOM 2413 N N . TRP A 1 314 ? 19.016 -31.922 -16.625 1 98.12 314 TRP A N 1
ATOM 2414 C CA . TRP A 1 314 ? 17.625 -32.25 -16.359 1 98.12 314 TRP A CA 1
ATOM 2415 C C . TRP A 1 314 ? 17.422 -33.781 -16.312 1 98.12 314 TRP A C 1
ATOM 2417 O O . TRP A 1 314 ? 18 -34.5 -17.109 1 98.12 314 TRP A O 1
ATOM 2427 N N . ILE A 1 315 ? 16.625 -34.219 -15.359 1 97.38 315 ILE A N 1
ATOM 2428 C CA . ILE A 1 315 ? 16.125 -35.594 -15.367 1 97.38 315 ILE A CA 1
ATOM 2429 C C . ILE A 1 315 ? 14.828 -35.656 -16.172 1 97.38 315 ILE A C 1
ATOM 2431 O O . ILE A 1 315 ? 13.867 -34.938 -15.891 1 97.38 315 ILE A O 1
ATOM 2435 N N . VAL A 1 316 ? 14.789 -36.5 -17.109 1 97.88 316 VAL A N 1
ATOM 2436 C CA . VAL A 1 316 ? 13.648 -36.625 -18 1 97.88 316 VAL A CA 1
ATOM 2437 C C . VAL A 1 316 ? 12.758 -37.781 -17.562 1 97.88 316 VAL A C 1
ATOM 2439 O O . VAL A 1 316 ? 13.25 -38.875 -17.25 1 97.88 316 VAL A O 1
ATOM 2442 N N . GLU A 1 317 ? 11.547 -37.531 -17.484 1 97.62 317 GLU A N 1
ATOM 2443 C CA . GLU A 1 317 ? 10.508 -38.531 -17.25 1 97.62 317 GLU A CA 1
ATOM 2444 C C . GLU A 1 317 ? 9.367 -38.375 -18.266 1 97.62 317 GLU A C 1
ATOM 2446 O O . GLU A 1 317 ? 9.312 -37.406 -19 1 97.62 317 GLU A O 1
ATOM 2451 N N . GLN A 1 318 ? 8.516 -39.438 -18.281 1 97.31 318 GLN A N 1
ATOM 2452 C CA . GLN A 1 318 ? 7.43 -39.438 -19.266 1 97.31 318 GLN A CA 1
ATOM 2453 C C . GLN A 1 318 ? 6.078 -39.625 -18.594 1 97.31 318 GLN A C 1
ATOM 2455 O O . GLN A 1 318 ? 5.891 -40.562 -17.828 1 97.31 318 GLN A O 1
ATOM 2460 N N . MET A 1 319 ? 5.215 -38.719 -18.859 1 97.62 319 MET A N 1
ATOM 2461 C CA . MET A 1 319 ? 3.826 -38.969 -18.5 1 97.62 319 MET A CA 1
ATOM 2462 C C . MET A 1 319 ? 3.262 -40.156 -19.281 1 97.62 319 MET A C 1
ATOM 2464 O O . MET A 1 319 ? 3.799 -40.531 -20.328 1 97.62 319 MET A O 1
ATOM 2468 N N . PRO A 1 320 ? 2.156 -40.688 -18.781 1 96 320 PRO A N 1
ATOM 2469 C CA . PRO A 1 320 ? 1.548 -41.812 -19.5 1 96 320 PRO A CA 1
ATOM 2470 C C . PRO A 1 320 ? 1.04 -41.406 -20.891 1 96 320 PRO A C 1
ATOM 2472 O O . PRO A 1 320 ? 0.961 -42.25 -21.781 1 96 320 PRO A O 1
ATOM 2475 N N . SER A 1 321 ? 0.685 -40.156 -21.047 1 96.06 321 SER A N 1
ATOM 2476 C CA . SER A 1 321 ? 0.251 -39.625 -22.328 1 96.06 321 SER A CA 1
ATOM 2477 C C . SER A 1 321 ? 0.748 -38.219 -22.531 1 96.06 321 SER A C 1
ATOM 2479 O O . SER A 1 321 ? 0.917 -37.469 -21.578 1 96.06 321 SER A O 1
ATOM 2481 N N . PRO A 1 322 ? 0.978 -37.906 -23.859 1 97.94 322 PRO A N 1
ATOM 2482 C CA . PRO A 1 322 ? 1.354 -36.5 -24.125 1 97.94 322 PRO A CA 1
ATOM 2483 C C . PRO A 1 322 ? 0.273 -35.5 -23.688 1 97.94 322 PRO A C 1
ATOM 2485 O O . PRO A 1 322 ? -0.911 -35.844 -23.672 1 97.94 322 PRO A O 1
ATOM 2488 N N . ARG A 1 323 ? 0.719 -34.375 -23.422 1 98.31 323 ARG A N 1
ATOM 2489 C CA . ARG A 1 323 ? -0.255 -33.375 -22.953 1 98.31 323 ARG A CA 1
ATOM 2490 C C . ARG A 1 323 ? 0.211 -31.969 -23.234 1 98.31 323 ARG A C 1
ATOM 2492 O O . ARG A 1 323 ? 1.312 -31.578 -22.844 1 98.31 323 ARG A O 1
ATOM 2499 N N . ILE A 1 324 ? -0.563 -31.172 -23.984 1 98.5 324 ILE A N 1
ATOM 2500 C CA . ILE A 1 324 ? -0.428 -29.734 -24.125 1 98.5 324 ILE A CA 1
ATOM 2501 C C . ILE A 1 324 ? -1.383 -29.031 -23.156 1 98.5 324 ILE A C 1
ATOM 2503 O O . ILE A 1 324 ? -2.49 -29.516 -22.906 1 98.5 324 ILE A O 1
ATOM 2507 N N . MET A 1 325 ? -0.98 -27.906 -22.5 1 98.44 325 MET A N 1
ATOM 2508 C CA . MET A 1 325 ? -1.741 -27.094 -21.547 1 98.44 325 MET A CA 1
ATOM 2509 C C . MET A 1 325 ? -2.178 -27.922 -20.344 1 98.44 325 MET A C 1
ATOM 2511 O O . MET A 1 325 ? -3.355 -27.922 -19.984 1 98.44 325 MET A O 1
ATOM 2515 N N . PRO A 1 326 ? -1.242 -28.672 -19.75 1 98.69 326 PRO A N 1
ATOM 2516 C CA . PRO A 1 326 ? -1.627 -29.359 -18.5 1 98.69 326 PRO A CA 1
ATOM 2517 C C . PRO A 1 326 ? -1.802 -28.391 -17.328 1 98.69 326 PRO A C 1
ATOM 2519 O O . PRO A 1 326 ? -1.064 -27.406 -17.219 1 98.69 326 PRO A O 1
ATOM 2522 N N . ASP A 1 327 ? -2.785 -28.656 -16.531 1 98.38 327 ASP A N 1
ATOM 2523 C CA . ASP A 1 327 ? -2.832 -28.016 -15.219 1 98.38 327 ASP A CA 1
ATOM 2524 C C . ASP A 1 327 ? -2.162 -28.875 -14.156 1 98.38 327 ASP A C 1
ATOM 2526 O O . ASP A 1 327 ? -2.457 -30.078 -14.039 1 98.38 327 ASP A O 1
ATOM 2530 N N . MET A 1 328 ? -1.239 -28.281 -13.469 1 98.25 328 MET A N 1
ATOM 2531 C CA . MET A 1 328 ? -0.565 -28.969 -12.367 1 98.25 328 MET A CA 1
ATOM 2532 C C . MET A 1 328 ? -0.981 -28.391 -11.023 1 98.25 328 MET A C 1
ATOM 2534 O O . MET A 1 328 ? -0.881 -27.172 -10.812 1 98.25 328 MET A O 1
ATOM 2538 N N . VAL A 1 329 ? -1.433 -29.25 -10.125 1 97.94 329 VAL A N 1
ATOM 2539 C CA . VAL A 1 329 ? -1.946 -28.828 -8.828 1 97.94 329 VAL A CA 1
ATOM 2540 C C . VAL A 1 329 ? -1.144 -29.484 -7.711 1 97.94 329 VAL A C 1
ATOM 2542 O O . VAL A 1 329 ? -1.074 -30.719 -7.633 1 97.94 329 VAL A O 1
ATOM 2545 N N . MET A 1 330 ? -0.516 -28.672 -6.895 1 97.5 330 MET A N 1
ATOM 2546 C CA . MET A 1 330 ? 0.168 -29.156 -5.699 1 97.5 330 MET A CA 1
ATOM 2547 C C . MET A 1 330 ? -0.836 -29.594 -4.637 1 97.5 330 MET A C 1
ATOM 2549 O O . MET A 1 330 ? -1.761 -28.844 -4.309 1 97.5 330 MET A O 1
ATOM 2553 N N . MET A 1 331 ? -0.632 -30.781 -4.078 1 97.06 331 MET A N 1
ATOM 2554 C CA . MET A 1 331 ? -1.513 -31.297 -3.031 1 97.06 331 MET A CA 1
ATOM 2555 C C . MET A 1 331 ? -0.842 -31.203 -1.665 1 97.06 331 MET A C 1
ATOM 2557 O O . MET A 1 331 ? 0.383 -31.109 -1.574 1 97.06 331 MET A O 1
ATOM 2561 N N . PRO A 1 332 ? -1.612 -31.297 -0.564 1 96.94 332 PRO A N 1
ATOM 2562 C CA . PRO A 1 332 ? -1.032 -31.109 0.769 1 96.94 332 PRO A CA 1
ATOM 2563 C C . PRO A 1 332 ? -0.043 -32.219 1.134 1 96.94 332 PRO A C 1
ATOM 2565 O O . PRO A 1 332 ? 0.85 -32 1.958 1 96.94 332 PRO A O 1
ATOM 2568 N N . ASP A 1 333 ? -0.164 -33.344 0.533 1 95.69 333 ASP A N 1
ATOM 2569 C CA . ASP A 1 333 ? 0.709 -34.469 0.863 1 95.69 333 ASP A CA 1
ATOM 2570 C C . ASP A 1 333 ? 1.98 -34.469 0.017 1 95.69 333 ASP A C 1
ATOM 2572 O O . ASP A 1 333 ? 2.791 -35.375 0.077 1 95.69 333 ASP A O 1
ATOM 2576 N N . GLY A 1 334 ? 2.055 -33.469 -0.838 1 96.44 334 GLY A N 1
ATOM 2577 C CA . GLY A 1 334 ? 3.287 -33.281 -1.581 1 96.44 334 GLY A CA 1
ATOM 2578 C C . GLY A 1 334 ? 3.244 -33.844 -2.982 1 96.44 334 GLY A C 1
ATOM 2579 O O . GLY A 1 334 ? 4.156 -33.625 -3.781 1 96.44 334 GLY A O 1
ATOM 2580 N N . ARG A 1 335 ? 2.26 -34.594 -3.301 1 97.5 335 ARG A N 1
ATOM 2581 C CA . ARG A 1 335 ? 2.111 -35.094 -4.66 1 97.5 335 ARG A CA 1
ATOM 2582 C C . ARG A 1 335 ? 1.55 -34.031 -5.586 1 97.5 335 ARG A C 1
ATOM 2584 O O . ARG A 1 335 ? 1.023 -33.031 -5.121 1 97.5 335 ARG A O 1
ATOM 2591 N N . VAL A 1 336 ? 1.702 -34.219 -6.91 1 98.31 336 VAL A N 1
ATOM 2592 C CA . VAL A 1 336 ? 1.245 -33.281 -7.918 1 98.31 336 VAL A CA 1
ATOM 2593 C C . VAL A 1 336 ? 0.199 -33.938 -8.812 1 98.31 336 VAL A C 1
ATOM 2595 O O . VAL A 1 336 ? 0.441 -35 -9.375 1 98.31 336 VAL A O 1
ATOM 2598 N N . LEU A 1 337 ? -0.912 -33.312 -8.852 1 98.19 337 LEU A N 1
ATOM 2599 C CA . LEU A 1 337 ? -1.954 -33.781 -9.766 1 98.19 337 LEU A CA 1
ATOM 2600 C C . LEU A 1 337 ? -1.845 -33.062 -11.117 1 98.19 337 LEU A C 1
ATOM 2602 O O . LEU A 1 337 ? -1.737 -31.828 -11.164 1 98.19 337 LEU A O 1
ATOM 2606 N N . ILE A 1 338 ? -1.823 -33.781 -12.227 1 98.75 338 ILE A N 1
ATOM 2607 C CA . ILE A 1 338 ? -1.778 -33.25 -13.586 1 98.75 338 ILE A CA 1
ATOM 2608 C C . ILE A 1 338 ? -3.086 -33.562 -14.305 1 98.75 338 ILE A C 1
ATOM 2610 O O . ILE A 1 338 ? -3.477 -34.75 -14.406 1 98.75 338 ILE A O 1
ATOM 2614 N N . LEU A 1 339 ? -3.764 -32.562 -14.781 1 98.44 339 LEU A N 1
ATOM 2615 C CA . LEU A 1 339 ? -5.055 -32.812 -15.422 1 98.44 339 LEU A CA 1
ATOM 2616 C C . LEU A 1 339 ? -5.336 -31.766 -16.5 1 98.44 339 LEU A C 1
ATOM 2618 O O . LEU A 1 339 ? -4.496 -30.906 -16.781 1 98.44 339 LEU A O 1
ATOM 2622 N N . ASN A 1 340 ? -6.48 -31.891 -17.234 1 98.62 340 ASN A N 1
ATOM 2623 C CA . ASN A 1 340 ? -6.895 -31.031 -18.344 1 98.62 340 ASN A CA 1
ATOM 2624 C C . ASN A 1 340 ? -5.914 -31.109 -19.5 1 98.62 340 ASN A C 1
ATOM 2626 O O . ASN A 1 340 ? -5.039 -31.984 -19.531 1 98.62 340 ASN A O 1
ATOM 2630 N N . GLY A 1 341 ? -6.133 -30.375 -20.5 1 98.5 341 GLY A N 1
ATOM 2631 C CA . GLY A 1 341 ? -5.258 -30.297 -21.656 1 98.5 341 GLY A CA 1
ATOM 2632 C C . GLY A 1 341 ? -5.648 -31.234 -22.766 1 98.5 341 GLY A C 1
ATOM 2633 O O . GLY A 1 341 ? -6.707 -31.859 -22.719 1 98.5 341 GLY A O 1
ATOM 2634 N N . GLY A 1 342 ? -4.844 -31.234 -23.828 1 98.5 342 GLY A N 1
ATOM 2635 C CA . GLY A 1 342 ? -5.016 -32.094 -24.984 1 98.5 342 GLY A CA 1
ATOM 2636 C C . GLY A 1 342 ? -3.777 -32.906 -25.328 1 98.5 342 GLY A C 1
ATOM 2637 O O . GLY A 1 342 ? -2.689 -32.625 -24.812 1 98.5 342 GLY A O 1
ATOM 2638 N N . LYS A 1 343 ? -3.982 -33.844 -26.172 1 98.56 343 LYS A N 1
ATOM 2639 C CA . LYS A 1 343 ? -2.859 -34.719 -26.531 1 98.56 343 LYS A CA 1
ATOM 2640 C C . LYS A 1 343 ? -2.193 -34.219 -27.812 1 98.56 343 LYS A C 1
ATOM 2642 O O . LYS A 1 343 ? -1.092 -34.656 -28.156 1 98.56 343 LYS A O 1
ATOM 2647 N N . THR A 1 344 ? -2.875 -33.312 -28.469 1 98.38 344 THR A N 1
ATOM 2648 C CA . THR A 1 344 ? -2.344 -32.812 -29.734 1 98.38 344 THR A CA 1
ATOM 2649 C C . THR A 1 344 ? -2.576 -31.297 -29.859 1 98.38 344 THR A C 1
ATOM 2651 O O . THR A 1 344 ? -3.398 -30.734 -29.141 1 98.38 344 THR A O 1
ATOM 2654 N N . GLY A 1 345 ? -1.7 -30.656 -30.719 1 97.94 345 GLY A N 1
ATOM 2655 C CA . GLY A 1 345 ? -1.896 -29.266 -31.109 1 97.94 345 GLY A CA 1
ATOM 2656 C C . GLY A 1 345 ? -1.147 -28.297 -30.219 1 97.94 345 GLY A C 1
ATOM 2657 O O . GLY A 1 345 ? -0.015 -28.562 -29.812 1 97.94 345 GLY A O 1
ATOM 2658 N N . THR A 1 346 ? -1.719 -27.062 -30.094 1 97.94 346 THR A N 1
ATOM 2659 C CA . THR A 1 346 ? -1.151 -25.969 -29.328 1 97.94 346 THR A CA 1
ATOM 2660 C C . THR A 1 346 ? -2.236 -25.25 -28.531 1 97.94 346 THR A C 1
ATOM 2662 O O . THR A 1 346 ? -3.424 -25.531 -28.703 1 97.94 346 THR A O 1
ATOM 2665 N N . ALA A 1 347 ? -1.854 -24.438 -27.672 1 97.62 347 ALA A N 1
ATOM 2666 C CA . ALA A 1 347 ? -2.797 -23.531 -27.016 1 97.62 347 ALA A CA 1
ATOM 2667 C C . ALA A 1 347 ? -3.33 -22.484 -28 1 97.62 347 ALA A C 1
ATOM 2669 O O . ALA A 1 347 ? -2.695 -22.203 -29.016 1 97.62 347 ALA A O 1
ATOM 2670 N N . GLY A 1 348 ? -4.445 -21.969 -27.688 1 96.25 348 GLY A N 1
ATOM 2671 C CA . GLY A 1 348 ? -5.039 -20.922 -28.516 1 96.25 348 GLY A CA 1
ATOM 2672 C C . GLY A 1 348 ? -6.203 -21.422 -29.359 1 96.25 348 GLY A C 1
ATOM 2673 O O . GLY A 1 348 ? -6.645 -22.562 -29.203 1 96.25 348 GLY A O 1
ATOM 2674 N N . TYR A 1 349 ? -6.703 -20.531 -30.297 1 96.12 349 TYR A N 1
ATOM 2675 C CA . TYR A 1 349 ? -7.824 -20.875 -31.156 1 96.12 349 TYR A CA 1
ATOM 2676 C C . TYR A 1 349 ? -7.738 -20.125 -32.469 1 96.12 349 TYR A C 1
ATOM 2678 O O . TYR A 1 349 ? -7.289 -18.969 -32.531 1 96.12 349 TYR A O 1
ATOM 2686 N N . GLY A 1 350 ? -8.094 -20.812 -33.406 1 94.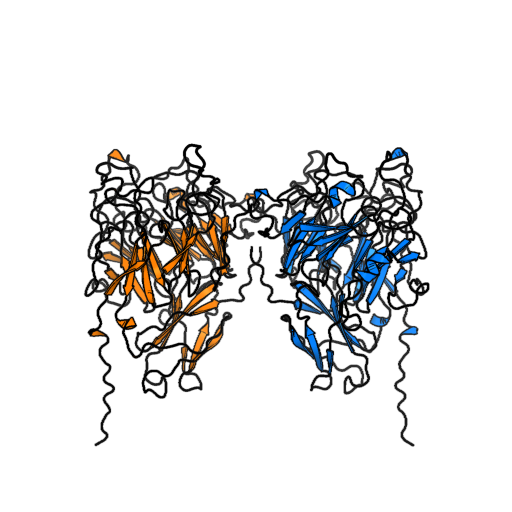69 350 GLY A N 1
ATOM 2687 C CA . GLY A 1 350 ? -8.32 -20.203 -34.719 1 94.69 350 GLY A CA 1
ATOM 2688 C C . GLY A 1 350 ? -7.035 -19.891 -35.469 1 94.69 350 GLY A C 1
ATOM 2689 O O . GLY A 1 350 ? -7.055 -19.203 -36.469 1 94.69 350 GLY A O 1
ATOM 2690 N N . ASN A 1 351 ? -5.957 -20.5 -35.062 1 93.94 351 ASN A N 1
ATOM 2691 C CA . ASN A 1 351 ? -4.688 -20.016 -35.594 1 93.94 351 ASN A CA 1
ATOM 2692 C C . ASN A 1 351 ? -4.086 -21.016 -36.562 1 93.94 351 ASN A C 1
ATOM 2694 O O . ASN A 1 351 ? -3.281 -20.641 -37.438 1 93.94 351 ASN A O 1
ATOM 2698 N N . ILE A 1 352 ? -4.391 -22.312 -36.406 1 95.12 352 ILE A N 1
ATOM 2699 C CA . ILE A 1 352 ? -3.656 -23.312 -37.156 1 95.12 352 ILE A CA 1
ATOM 2700 C C . ILE A 1 352 ? -4.633 -24.203 -37.906 1 95.12 352 ILE A C 1
ATOM 2702 O O . ILE A 1 352 ? -5.809 -24.297 -37.562 1 95.12 352 ILE A O 1
ATOM 2706 N N . PRO A 1 353 ? -4.137 -24.859 -39.062 1 95.56 353 PRO A N 1
ATOM 2707 C CA . PRO A 1 353 ? -4.996 -25.766 -39.812 1 95.56 353 PRO A CA 1
ATOM 2708 C C . PRO A 1 353 ? -5.43 -26.984 -39 1 95.56 353 PRO A C 1
ATOM 2710 O O . PRO A 1 353 ? -4.707 -27.406 -38.094 1 95.56 353 PRO A O 1
ATOM 2713 N N . GLY A 1 354 ? -6.637 -27.469 -39.438 1 94.75 354 GLY A N 1
ATOM 2714 C CA . GLY A 1 354 ? -7.133 -28.672 -38.781 1 94.75 354 GLY A CA 1
ATOM 2715 C C . GLY A 1 354 ? -7.727 -28.406 -37.406 1 94.75 354 GLY A C 1
ATOM 2716 O O . GLY A 1 354 ? -7.949 -29.344 -36.625 1 94.75 354 GLY A O 1
ATOM 2717 N N . LYS A 1 355 ? -7.922 -27.203 -37.125 1 93.25 355 LYS A N 1
ATOM 2718 C CA . LYS A 1 355 ? -8.57 -26.844 -35.875 1 93.25 355 LYS A CA 1
ATOM 2719 C C . LYS A 1 355 ? -9.914 -27.562 -35.719 1 93.25 355 LYS A C 1
ATOM 2721 O O . LYS A 1 355 ? -10.602 -27.812 -36.719 1 93.25 355 LYS A O 1
ATOM 2726 N N . VAL A 1 356 ? -10.289 -27.953 -34.625 1 93.75 356 VAL A N 1
ATOM 2727 C CA . VAL A 1 356 ? -11.578 -28.562 -34.281 1 93.75 356 VAL A CA 1
ATOM 2728 C C . VAL A 1 356 ? -12.484 -27.516 -33.656 1 93.75 356 VAL A C 1
ATOM 2730 O O . VAL A 1 356 ? -12.227 -27.062 -32.531 1 93.75 356 VAL A O 1
ATOM 2733 N N . GLY A 1 357 ? -13.562 -27.203 -34.344 1 93.69 357 GLY A N 1
ATOM 2734 C CA . GLY A 1 357 ? -14.164 -25.922 -34.031 1 93.69 357 GLY A CA 1
ATOM 2735 C C . GLY A 1 357 ? -13.203 -24.75 -34.219 1 93.69 357 GLY A C 1
ATOM 2736 O O . GLY A 1 357 ? -12.68 -24.547 -35.312 1 93.69 357 GLY A O 1
ATOM 2737 N N . GLN A 1 358 ? -12.898 -24.172 -33.094 1 95.88 358 GLN A N 1
ATOM 2738 C CA . GLN A 1 358 ? -11.898 -23.109 -33.188 1 95.88 358 GLN A CA 1
ATOM 2739 C C . GLN A 1 358 ? -10.625 -23.516 -32.438 1 95.88 358 GLN A C 1
ATOM 2741 O O . GLN A 1 358 ? -9.617 -22.797 -32.469 1 95.88 358 GLN A O 1
ATOM 2746 N N . SER A 1 359 ? -10.633 -24.625 -31.828 1 97.62 359 SER A N 1
ATOM 2747 C CA . SER A 1 359 ? -9.539 -25.031 -30.938 1 97.62 359 SER A CA 1
ATOM 2748 C C . SER A 1 359 ? -8.289 -25.391 -31.734 1 97.62 359 SER A C 1
ATOM 2750 O O . SER A 1 359 ? -8.359 -26.172 -32.688 1 97.62 359 SER A O 1
ATOM 2752 N N . ASN A 1 360 ? -7.156 -24.875 -31.328 1 98.19 360 ASN A N 1
ATOM 2753 C CA . ASN A 1 360 ? -5.867 -25.25 -31.891 1 98.19 360 ASN A CA 1
ATOM 2754 C C . ASN A 1 360 ? -5.398 -26.609 -31.375 1 98.19 360 ASN A C 1
ATOM 2756 O O . ASN A 1 360 ? -4.344 -27.109 -31.766 1 98.19 360 ASN A O 1
ATOM 2760 N N . SER A 1 361 ? -6.121 -27.156 -30.438 1 98.12 361 SER A N 1
ATOM 2761 C CA . SER A 1 361 ? -5.809 -28.438 -29.812 1 98.12 361 SER A CA 1
ATOM 2762 C C . SER A 1 361 ? -6.965 -29.422 -29.938 1 98.12 361 SER A C 1
ATOM 2764 O O . SER A 1 361 ? -8.117 -29 -30.094 1 98.12 361 SER A O 1
ATOM 2766 N N . ASP A 1 362 ? -6.594 -30.688 -29.938 1 97.25 362 ASP A N 1
ATOM 2767 C CA . ASP A 1 362 ? -7.594 -31.734 -29.953 1 97.25 362 ASP A CA 1
ATOM 2768 C C . ASP A 1 362 ? -7.156 -32.906 -29.094 1 97.25 362 ASP A C 1
ATOM 2770 O O . ASP A 1 362 ? -6.133 -32.844 -28.406 1 97.25 362 ASP A O 1
ATOM 2774 N N . THR A 1 363 ? -8.078 -34 -29.047 1 97.5 363 THR A N 1
ATOM 2775 C CA . THR A 1 363 ? -7.863 -35.188 -28.25 1 97.5 363 THR A CA 1
ATOM 2776 C C . THR A 1 363 ? -7.723 -34.844 -26.766 1 97.5 363 THR A C 1
ATOM 2778 O O . THR A 1 363 ? -6.672 -35.062 -26.172 1 97.5 363 THR A O 1
ATOM 2781 N N . PRO A 1 364 ? -8.781 -34.281 -26.25 1 98.19 364 PRO A N 1
ATOM 2782 C CA . PRO A 1 364 ? -8.727 -33.844 -24.844 1 98.19 364 PRO A CA 1
ATOM 2783 C C . PRO A 1 364 ? -8.25 -34.969 -23.922 1 98.19 364 PRO A C 1
ATOM 2785 O O . PRO A 1 364 ? -8.609 -36.125 -24.094 1 98.19 364 PRO A O 1
ATOM 2788 N N . SER A 1 365 ? -7.359 -34.656 -23.016 1 97.94 365 SER A N 1
ATOM 2789 C CA . SER A 1 365 ? -6.93 -35.562 -21.969 1 97.94 365 SER A CA 1
ATOM 2790 C C . SER A 1 365 ? -7.938 -35.625 -20.828 1 97.94 365 SER A C 1
ATOM 2792 O O . SER A 1 365 ? -7.926 -34.75 -19.953 1 97.94 365 SER A O 1
ATOM 2794 N N . PHE A 1 366 ? -8.648 -36.656 -20.703 1 97.88 366 PHE A N 1
ATOM 2795 C CA . PHE A 1 366 ? -9.758 -36.719 -19.766 1 97.88 366 PHE A CA 1
ATOM 2796 C C . PHE A 1 366 ? -9.312 -37.344 -18.438 1 97.88 366 PHE A C 1
ATOM 2798 O O . PHE A 1 366 ? -10.008 -37.25 -17.438 1 97.88 366 PHE A O 1
ATOM 2805 N N . THR A 1 367 ? -8.227 -38.031 -18.469 1 96.06 367 THR A N 1
ATOM 2806 C CA . THR A 1 367 ? -7.789 -38.75 -17.281 1 96.06 367 THR A CA 1
ATOM 2807 C C . THR A 1 367 ? -6.676 -38 -16.562 1 96.06 367 THR A C 1
ATOM 2809 O O . THR A 1 367 ? -5.625 -37.719 -17.141 1 96.06 367 THR A O 1
ATOM 2812 N N . PRO A 1 368 ? -6.84 -37.719 -15.305 1 98 368 PRO A N 1
ATOM 2813 C CA . PRO A 1 368 ? -5.754 -37.125 -14.523 1 98 368 PRO A CA 1
ATOM 2814 C C . PRO A 1 368 ? -4.605 -38.094 -14.266 1 98 368 PRO A C 1
ATOM 2816 O O . PRO A 1 368 ? -4.77 -39.312 -14.422 1 98 368 PRO A O 1
ATOM 2819 N N . VAL A 1 369 ? -3.48 -37.531 -13.953 1 98.06 369 VAL A N 1
ATOM 2820 C CA . VAL A 1 369 ? -2.283 -38.281 -13.578 1 98.06 369 VAL A CA 1
ATOM 2821 C C . VAL A 1 369 ? -1.731 -37.75 -12.258 1 98.06 369 VAL A C 1
ATOM 2823 O O . VAL A 1 369 ? -1.632 -36.531 -12.078 1 98.06 369 VAL A O 1
ATOM 2826 N N . LEU A 1 370 ? -1.479 -38.656 -11.352 1 97.94 370 LEU A N 1
ATOM 2827 C CA . LEU A 1 370 ? -0.848 -38.312 -10.086 1 97.94 370 LEU A CA 1
ATOM 2828 C C . LEU A 1 370 ? 0.658 -38.531 -10.141 1 97.94 370 LEU A C 1
ATOM 2830 O O . LEU A 1 370 ? 1.107 -39.625 -10.523 1 97.94 370 LEU A O 1
ATOM 2834 N N . TYR A 1 371 ? 1.407 -37.562 -9.844 1 98.5 371 TYR A N 1
ATOM 2835 C CA . TYR A 1 371 ? 2.861 -37.625 -9.773 1 98.5 371 TYR A CA 1
ATOM 2836 C C . TYR A 1 371 ? 3.338 -37.656 -8.328 1 98.5 371 TYR A C 1
ATOM 2838 O O . TYR A 1 371 ? 3.031 -36.75 -7.543 1 98.5 371 TYR A O 1
ATOM 2846 N N . ASP A 1 372 ? 4.074 -38.594 -7.914 1 97.81 372 ASP A N 1
ATOM 2847 C CA . ASP A 1 372 ? 4.676 -38.719 -6.59 1 97.81 372 ASP A CA 1
ATOM 2848 C C . ASP A 1 372 ? 6.18 -38.469 -6.641 1 97.81 372 ASP A C 1
ATOM 2850 O O . ASP A 1 372 ? 6.953 -39.375 -6.969 1 97.81 372 ASP A O 1
ATOM 2854 N N . PRO A 1 373 ? 6.59 -37.344 -6.227 1 97 373 PRO A N 1
ATOM 2855 C CA . PRO A 1 373 ? 8.008 -37 -6.348 1 97 373 PRO A CA 1
ATOM 2856 C C . PRO A 1 373 ? 8.898 -37.844 -5.449 1 97 373 PRO A C 1
ATOM 2858 O O . PRO A 1 373 ? 10.117 -37.906 -5.637 1 97 373 PRO A O 1
ATOM 2861 N N . LYS A 1 374 ? 8.32 -38.531 -4.516 1 95 374 LYS A N 1
ATOM 2862 C CA . LYS A 1 374 ? 9.102 -39.344 -3.566 1 95 374 LYS A CA 1
ATOM 2863 C C . LYS A 1 374 ? 9.297 -40.75 -4.062 1 95 374 LYS A C 1
ATOM 2865 O O . LYS A 1 374 ? 10.125 -41.5 -3.533 1 95 374 LYS A O 1
ATOM 2870 N N . ALA A 1 375 ? 8.469 -41.125 -4.984 1 96.44 375 ALA A N 1
ATOM 2871 C CA . ALA A 1 375 ? 8.586 -42.5 -5.527 1 96.44 375 ALA A CA 1
ATOM 2872 C C . ALA A 1 375 ? 9.836 -42.625 -6.395 1 96.44 375 ALA A C 1
ATOM 2874 O O . ALA A 1 375 ? 10.383 -41.625 -6.863 1 96.44 375 ALA A O 1
ATOM 2875 N N . PRO A 1 376 ? 10.281 -43.844 -6.582 1 94.62 376 PRO A N 1
ATOM 2876 C CA . PRO A 1 376 ? 11.445 -44.031 -7.445 1 94.62 376 PRO A CA 1
ATOM 2877 C C . PRO A 1 376 ? 11.172 -43.688 -8.906 1 94.62 376 PRO A C 1
ATOM 2879 O O . PRO A 1 376 ? 10.023 -43.75 -9.352 1 94.62 376 PRO A O 1
ATOM 2882 N N . LEU A 1 377 ? 12.305 -43.312 -9.523 1 92.25 377 LEU A N 1
ATOM 2883 C CA . LEU A 1 377 ? 12.219 -43.031 -10.953 1 92.25 377 LEU A CA 1
ATOM 2884 C C . LEU A 1 377 ? 11.523 -44.156 -11.703 1 92.25 377 LEU A C 1
ATOM 2886 O O . LEU A 1 377 ? 11.805 -45.312 -11.461 1 92.25 377 LEU A O 1
ATOM 2890 N N . GLY A 1 378 ? 10.617 -43.812 -12.469 1 92.25 378 GLY A N 1
ATOM 2891 C CA . GLY A 1 378 ? 9.883 -44.812 -13.242 1 92.25 378 GLY A CA 1
ATOM 2892 C C . GLY A 1 378 ? 8.562 -45.219 -12.609 1 92.25 378 GLY A C 1
ATOM 2893 O O . GLY A 1 378 ? 7.723 -45.844 -13.258 1 92.25 378 GLY A O 1
ATOM 2894 N N . GLN A 1 379 ? 8.391 -44.812 -11.391 1 95.06 379 GLN A N 1
ATOM 2895 C CA . GLN A 1 379 ? 7.184 -45.219 -10.672 1 95.06 379 GLN A CA 1
ATOM 2896 C C . GLN A 1 379 ? 6.453 -43.969 -10.125 1 95.06 379 GLN A C 1
ATOM 2898 O O . GLN A 1 379 ? 5.695 -44.094 -9.156 1 95.06 379 GLN A O 1
ATOM 2903 N N . ARG A 1 380 ? 6.664 -42.906 -10.766 1 97.75 380 ARG A N 1
ATOM 2904 C CA . ARG A 1 380 ? 6.199 -41.656 -10.133 1 97.75 380 ARG A CA 1
ATOM 2905 C C . ARG A 1 380 ? 4.855 -41.219 -10.703 1 97.75 380 ARG A C 1
ATOM 2907 O O . ARG A 1 380 ? 4.207 -40.312 -10.164 1 97.75 380 ARG A O 1
ATOM 2914 N N . PHE A 1 381 ? 4.445 -41.875 -11.797 1 98.12 381 PHE A N 1
ATOM 2915 C CA . PHE A 1 381 ? 3.178 -41.5 -12.422 1 98.12 381 PHE A CA 1
ATOM 2916 C C . PHE A 1 381 ? 2.15 -42.625 -12.234 1 98.12 381 PHE A C 1
ATOM 2918 O O . PHE A 1 381 ? 2.459 -43.781 -12.438 1 98.12 381 PHE A O 1
ATOM 2925 N N . SER A 1 382 ? 0.93 -42.188 -11.852 1 95.69 382 SER A N 1
ATOM 2926 C CA . SER A 1 382 ? -0.146 -43.188 -11.734 1 95.69 382 SER A CA 1
ATOM 2927 C C . SER A 1 382 ? -1.502 -42.531 -12.031 1 95.69 382 SER A C 1
ATOM 2929 O O . SER A 1 382 ? -1.764 -41.406 -11.641 1 95.69 382 SER A O 1
ATOM 2931 N N . SER A 1 383 ? -2.303 -43.25 -12.758 1 95.25 383 SER A N 1
ATOM 2932 C CA . SER A 1 383 ? -3.691 -42.844 -12.969 1 95.25 383 SER A CA 1
ATOM 2933 C C . SER A 1 383 ? -4.652 -43.812 -12.312 1 95.25 383 SER A C 1
ATOM 2935 O O . SER A 1 383 ? -5.863 -43.75 -12.547 1 95.25 383 SER A O 1
ATOM 2937 N N . LYS A 1 384 ? -4.055 -44.719 -11.523 1 92.25 384 LYS A N 1
ATOM 2938 C CA . LYS A 1 384 ? -4.867 -45.75 -10.891 1 92.25 384 LYS A CA 1
ATOM 2939 C C . LYS A 1 384 ? -5.906 -45.125 -9.953 1 92.25 384 LYS A C 1
ATOM 2941 O O . LYS A 1 384 ? -5.566 -44.312 -9.078 1 92.25 384 LYS A O 1
ATOM 2946 N N . GLY A 1 385 ? -7.145 -45.531 -10.227 1 92.44 385 GLY A N 1
ATOM 2947 C CA . GLY A 1 385 ? -8.234 -45.094 -9.352 1 92.44 385 GLY A CA 1
ATOM 2948 C C . GLY A 1 385 ? -8.75 -43.719 -9.664 1 92.44 385 GLY A C 1
ATOM 2949 O O . GLY A 1 385 ? -9.75 -43.281 -9.094 1 92.44 385 GLY A O 1
ATOM 2950 N N . LEU A 1 386 ? -8.133 -43 -10.531 1 96.5 386 LEU A N 1
ATOM 2951 C CA . LEU A 1 386 ? -8.57 -41.625 -10.859 1 96.5 386 LEU A CA 1
ATOM 2952 C C . LEU A 1 386 ? -9.695 -41.656 -11.891 1 96.5 386 LEU A C 1
ATOM 2954 O O . LEU A 1 386 ? -9.562 -42.312 -12.938 1 96.5 386 LEU A O 1
ATOM 2958 N N . PRO A 1 387 ? -10.75 -41 -11.594 1 96.75 387 PRO A N 1
ATOM 2959 C CA . PRO A 1 387 ? -11.867 -41 -12.539 1 96.75 387 PRO A CA 1
ATOM 2960 C C . PRO A 1 387 ? -11.578 -40.125 -13.773 1 96.75 387 PRO A C 1
ATOM 2962 O O . PRO A 1 387 ? -10.789 -39.188 -13.703 1 96.75 387 PRO A O 1
ATOM 2965 N N . THR A 1 388 ? -12.211 -40.438 -14.859 1 96.31 388 THR A N 1
ATOM 2966 C CA . THR A 1 388 ? -12.109 -39.656 -16.094 1 96.31 388 THR A CA 1
ATOM 2967 C C . THR A 1 388 ? -13.242 -38.656 -16.203 1 96.31 388 THR A C 1
ATOM 2969 O O . THR A 1 388 ? -14.375 -38.938 -15.789 1 96.31 388 THR A O 1
ATOM 2972 N N . SER A 1 389 ? -12.906 -37.531 -16.703 1 97.56 389 SER A N 1
ATOM 2973 C CA . SER A 1 389 ? -13.914 -36.5 -16.984 1 97.56 389 SER A CA 1
ATOM 2974 C C . SER A 1 389 ? -14.578 -36.719 -18.328 1 97.56 389 SER A C 1
ATOM 2976 O O . SER A 1 389 ? -14.039 -37.438 -19.188 1 97.56 389 SER A O 1
ATOM 2978 N N . LYS A 1 390 ? -15.758 -36.188 -18.484 1 96.06 390 LYS A N 1
ATOM 2979 C CA . LYS A 1 390 ? -16.438 -36.188 -19.781 1 96.06 390 LYS A CA 1
ATOM 2980 C C . LYS A 1 390 ? -16.422 -34.812 -20.422 1 96.06 390 LYS A C 1
ATOM 2982 O O . LYS A 1 390 ? -16.953 -34.594 -21.516 1 96.06 390 LYS A O 1
ATOM 2987 N N . ILE A 1 391 ? -15.867 -33.875 -19.734 1 97.81 391 ILE A N 1
ATOM 2988 C CA . ILE A 1 391 ? -15.805 -32.5 -20.219 1 97.81 391 ILE A CA 1
ATOM 2989 C C . ILE A 1 391 ? -14.422 -32.25 -20.812 1 97.81 391 ILE A C 1
ATOM 2991 O O . ILE A 1 391 ? -13.406 -32.375 -20.125 1 97.81 391 ILE A O 1
ATOM 2995 N N . ALA A 1 392 ? -14.352 -31.891 -22.094 1 98 392 ALA A N 1
ATOM 2996 C CA . ALA A 1 392 ? -13.094 -31.484 -22.719 1 98 392 ALA A CA 1
ATOM 2997 C C . ALA A 1 392 ? -12.609 -30.156 -22.172 1 98 392 ALA A C 1
ATOM 2999 O O . ALA A 1 392 ? -13.227 -29.109 -22.422 1 98 392 ALA A O 1
ATOM 3000 N N . ARG A 1 393 ? -11.617 -30.219 -21.453 1 98.38 393 ARG A N 1
ATOM 3001 C CA . ARG A 1 393 ? -11.039 -28.984 -20.906 1 98.38 393 ARG A CA 1
ATOM 3002 C C . ARG A 1 393 ? -9.711 -28.656 -21.594 1 98.38 393 ARG A C 1
ATOM 3004 O O . ARG A 1 393 ? -8.656 -29.125 -21.172 1 98.38 393 ARG A O 1
ATOM 3011 N N . LEU A 1 394 ? -9.789 -27.766 -22.531 1 98.31 394 LEU A N 1
ATOM 3012 C CA . LEU A 1 394 ? -8.664 -27.406 -23.391 1 98.31 394 LEU A CA 1
ATOM 3013 C C . LEU A 1 394 ? -8.172 -26 -23.062 1 98.31 394 LEU A C 1
ATOM 3015 O O . LEU A 1 394 ? -7.832 -25.703 -21.906 1 98.31 394 LEU A O 1
ATOM 3019 N N . TYR A 1 395 ? -8.07 -25.156 -24.078 1 98 395 TYR A N 1
ATOM 3020 C CA . TYR A 1 395 ? -7.531 -23.812 -23.891 1 98 395 TYR A CA 1
ATOM 3021 C C . TYR A 1 395 ? -8.375 -23.031 -22.891 1 98 395 TYR A C 1
ATOM 3023 O O . TYR A 1 395 ? -9.609 -23.031 -22.969 1 98 395 TYR A O 1
ATOM 3031 N N . HIS A 1 396 ? -7.73 -22.406 -21.828 1 97.94 396 HIS A N 1
ATOM 3032 C CA . HIS A 1 396 ? -8.328 -21.594 -20.781 1 97.94 396 HIS A CA 1
ATOM 3033 C C . HIS A 1 396 ? -8.977 -22.453 -19.703 1 97.94 396 HIS A C 1
ATOM 3035 O O . HIS A 1 396 ? -9.883 -22 -19.016 1 97.94 396 HIS A O 1
ATOM 3041 N N . SER A 1 397 ? -8.578 -23.656 -19.531 1 98.25 397 SER A N 1
ATOM 3042 C CA . SER A 1 397 ? -9 -24.453 -18.391 1 98.25 397 SER A CA 1
ATOM 3043 C C . SER A 1 397 ? -8.172 -24.125 -17.156 1 98.25 397 SER A C 1
ATOM 3045 O O . SER A 1 397 ? -7.059 -23.609 -17.266 1 98.25 397 SER A O 1
ATOM 3047 N N . THR A 1 398 ? -8.719 -24.375 -15.992 1 98.44 398 THR A N 1
ATOM 3048 C CA . THR A 1 398 ? -8.047 -24.125 -14.727 1 98.44 398 THR A CA 1
ATOM 3049 C C . THR A 1 398 ? -8.336 -25.25 -13.734 1 98.44 398 THR A C 1
ATOM 3051 O O . THR A 1 398 ? -9.359 -25.922 -13.836 1 98.44 398 THR A O 1
ATOM 3054 N N . ALA A 1 399 ? -7.438 -25.422 -12.852 1 98.44 399 ALA A N 1
ATOM 3055 C CA . ALA A 1 399 ? -7.598 -26.328 -11.727 1 98.44 399 ALA A CA 1
ATOM 3056 C C . ALA A 1 399 ? -6.793 -25.859 -10.516 1 98.44 399 ALA A C 1
ATOM 3058 O O . ALA A 1 399 ? -5.68 -25.359 -10.664 1 98.44 399 ALA A O 1
ATOM 3059 N N . THR A 1 400 ? -7.352 -26.016 -9.352 1 97.62 400 THR A N 1
ATOM 3060 C CA . THR A 1 400 ? -6.648 -25.578 -8.148 1 97.62 400 THR A CA 1
ATOM 3061 C C . THR A 1 400 ? -7.109 -26.375 -6.938 1 97.62 400 THR A C 1
ATOM 3063 O O . THR A 1 400 ? -8.211 -26.938 -6.934 1 97.62 400 THR A O 1
ATOM 3066 N N . MET A 1 401 ? -6.27 -26.484 -6.016 1 96.25 401 MET A N 1
ATOM 3067 C CA . MET A 1 401 ? -6.605 -27.016 -4.703 1 96.25 401 MET A CA 1
ATOM 3068 C C . MET A 1 401 ? -7.453 -26.031 -3.908 1 96.25 401 MET A C 1
ATOM 3070 O O . MET A 1 401 ? -7.211 -24.828 -3.949 1 96.25 401 MET A O 1
ATOM 3074 N N . THR A 1 402 ? -8.445 -26.5 -3.199 1 97.31 402 THR A N 1
ATOM 3075 C CA . THR A 1 402 ? -9.258 -25.656 -2.332 1 97.31 402 THR A CA 1
ATOM 3076 C C . THR A 1 402 ? -8.969 -25.953 -0.864 1 97.31 402 THR A C 1
ATOM 3078 O O . THR A 1 402 ? -8.344 -26.969 -0.538 1 97.31 402 THR A O 1
ATOM 3081 N N . PRO A 1 403 ? -9.398 -25.047 0.051 1 96.19 403 PRO A N 1
ATOM 3082 C CA . PRO A 1 403 ? -9.148 -25.281 1.477 1 96.19 403 PRO A CA 1
ATOM 3083 C C . PRO A 1 403 ? -9.766 -26.594 1.979 1 96.19 403 PRO A C 1
ATOM 3085 O O . PRO A 1 403 ? -9.234 -27.203 2.906 1 96.19 403 PRO A O 1
ATOM 3088 N N . SER A 1 404 ? -10.766 -27.094 1.395 1 96 404 SER A N 1
ATOM 3089 C CA . SER A 1 404 ? -11.43 -28.328 1.808 1 96 404 SER A CA 1
ATOM 3090 C C . SER A 1 404 ? -10.594 -29.547 1.462 1 96 404 SER A C 1
ATOM 3092 O O . SER A 1 404 ? -10.836 -30.641 1.982 1 96 404 SER A O 1
ATOM 3094 N N . GLY A 1 405 ? -9.703 -29.391 0.539 1 95.31 405 GLY A N 1
ATOM 3095 C CA . GLY A 1 405 ? -8.906 -30.516 0.06 1 95.31 405 GLY A CA 1
ATOM 3096 C C . GLY A 1 405 ? -9.375 -31.047 -1.278 1 95.31 405 GLY A C 1
ATOM 3097 O O . GLY A 1 405 ? -8.711 -31.891 -1.885 1 95.31 405 GLY A O 1
ATOM 3098 N N . LYS A 1 406 ? -10.469 -30.578 -1.723 1 96.81 406 LYS A N 1
ATOM 3099 C CA . LYS A 1 406 ? -10.945 -30.953 -3.049 1 96.81 406 LYS A CA 1
ATOM 3100 C C . LYS A 1 406 ? -10.242 -30.141 -4.137 1 96.81 406 LYS A C 1
ATOM 3102 O O . LYS A 1 406 ? -9.742 -29.047 -3.877 1 96.81 406 LYS A O 1
ATOM 3107 N N . ILE A 1 407 ? -10.188 -30.688 -5.297 1 97.94 407 ILE A N 1
ATOM 3108 C CA . ILE A 1 407 ? -9.672 -29.984 -6.461 1 97.94 407 ILE A CA 1
ATOM 3109 C C . ILE A 1 407 ? -10.828 -29.406 -7.273 1 97.94 407 ILE A C 1
ATOM 3111 O O . ILE A 1 407 ? -11.711 -30.156 -7.715 1 97.94 407 ILE A O 1
ATOM 3115 N N . MET A 1 408 ? -10.805 -28.094 -7.402 1 98.5 408 MET A N 1
ATOM 3116 C CA . MET A 1 408 ? -11.758 -27.391 -8.266 1 98.5 408 MET A CA 1
ATOM 3117 C C . MET A 1 408 ? -11.258 -27.359 -9.703 1 98.5 408 MET A C 1
ATOM 3119 O O . MET A 1 408 ? -10.125 -26.953 -9.961 1 98.5 408 MET A O 1
ATOM 3123 N N . ILE A 1 409 ? -12.016 -27.859 -10.633 1 98.69 409 ILE A N 1
ATOM 3124 C CA . ILE A 1 409 ? -11.695 -27.875 -12.055 1 98.69 409 ILE A CA 1
ATOM 3125 C C . ILE A 1 409 ? -12.727 -27.062 -12.828 1 98.69 409 ILE A C 1
ATOM 3127 O O . ILE A 1 409 ? -13.93 -27.281 -12.695 1 98.69 409 ILE A O 1
ATOM 3131 N N . ALA A 1 410 ? -12.273 -26.062 -13.609 1 98.69 410 ALA A N 1
ATOM 3132 C CA . ALA A 1 410 ? -13.188 -25.156 -14.289 1 98.69 410 ALA A CA 1
ATOM 3133 C C . ALA A 1 410 ? -12.57 -24.625 -15.578 1 98.69 410 ALA A C 1
ATOM 3135 O O . ALA A 1 410 ? -11.422 -24.953 -15.906 1 98.69 410 ALA A O 1
ATOM 3136 N N . GLY A 1 411 ? -13.391 -23.984 -16.344 1 98.12 411 GLY A N 1
ATOM 3137 C CA . GLY A 1 411 ? -12.93 -23.266 -17.516 1 98.12 411 GLY A CA 1
ATOM 3138 C C . GLY A 1 411 ? -12.859 -24.141 -18.766 1 98.12 411 GLY A C 1
ATOM 3139 O O . GLY A 1 411 ? -13.344 -25.281 -18.75 1 98.12 411 GLY A O 1
ATOM 3140 N N . SER A 1 412 ? -12.18 -23.625 -19.734 1 98 412 SER A N 1
ATOM 3141 C CA . SER A 1 412 ? -12.047 -24.109 -21.109 1 98 412 SER A CA 1
ATOM 3142 C C . SER A 1 412 ? -12.883 -23.266 -22.078 1 98 412 SER A C 1
ATOM 3144 O O . SER A 1 412 ? -14.109 -23.234 -21.969 1 98 412 SER A O 1
ATOM 3146 N N . ASN A 1 413 ? -12.266 -22.531 -22.891 1 96.5 413 ASN A N 1
ATOM 3147 C CA . ASN A 1 413 ? -12.883 -21.719 -23.922 1 96.5 413 ASN A CA 1
ATOM 3148 C C . ASN A 1 413 ? -11.938 -21.484 -25.109 1 96.5 413 ASN A C 1
ATOM 3150 O O . ASN A 1 413 ? -11.391 -20.406 -25.266 1 96.5 413 ASN A O 1
ATOM 3154 N N . PRO A 1 414 ? -11.805 -22.516 -25.891 1 96.31 414 PRO A N 1
ATOM 3155 C CA . PRO A 1 414 ? -10.938 -22.359 -27.062 1 96.31 414 PRO A CA 1
ATOM 3156 C C . PRO A 1 414 ? -11.664 -21.703 -28.234 1 96.31 414 PRO A C 1
ATOM 3158 O O . PRO A 1 414 ? -11.57 -22.188 -29.375 1 96.31 414 PRO A O 1
ATOM 3161 N N . ASN A 1 415 ? -12.414 -20.578 -27.953 1 94.88 415 ASN A N 1
ATOM 3162 C CA . ASN A 1 415 ? -13.242 -19.859 -28.922 1 94.88 415 ASN A CA 1
ATOM 3163 C C . ASN A 1 415 ? -13.07 -18.344 -28.797 1 94.88 415 ASN A C 1
ATOM 3165 O O . ASN A 1 415 ? -12.641 -17.844 -27.75 1 94.88 415 ASN A O 1
ATOM 3169 N N . PRO A 1 416 ? -13.359 -17.609 -29.875 1 89.88 416 PRO A N 1
ATOM 3170 C CA . PRO A 1 416 ? -13.25 -16.141 -29.812 1 89.88 416 PRO A CA 1
ATOM 3171 C C . PRO A 1 416 ? -14.242 -15.516 -28.828 1 89.88 416 PRO A C 1
ATOM 3173 O O . PRO A 1 416 ? -13.977 -14.453 -28.281 1 89.88 416 PRO A O 1
ATOM 3176 N N . ASP A 1 417 ? -15.375 -16.141 -28.703 1 91.38 417 ASP A N 1
ATOM 3177 C CA . ASP A 1 417 ? -16.422 -15.703 -27.797 1 91.38 417 ASP A CA 1
ATOM 3178 C C . ASP A 1 417 ? -17.219 -16.891 -27.25 1 91.38 417 ASP A C 1
ATOM 3180 O O . ASP A 1 417 ? -16.969 -18.031 -27.641 1 91.38 417 ASP A O 1
ATOM 3184 N N . SER A 1 418 ? -18.078 -16.547 -26.328 1 92.81 418 SER A N 1
ATOM 3185 C CA . SER A 1 418 ? -18.906 -17.609 -25.766 1 92.81 418 SER A CA 1
ATOM 3186 C C . SER A 1 418 ? -19.703 -18.328 -26.859 1 92.81 418 SER A C 1
ATOM 3188 O O . SER A 1 418 ? -20.25 -17.688 -27.75 1 92.81 418 SER A O 1
ATOM 3190 N N . THR A 1 419 ? -19.625 -19.688 -26.797 1 93.5 419 THR A N 1
ATOM 3191 C CA . THR A 1 419 ? -20.328 -20.484 -27.812 1 93.5 419 THR A CA 1
ATOM 3192 C C . THR A 1 419 ? -20.703 -21.844 -27.25 1 93.5 419 THR A C 1
ATOM 3194 O O . THR A 1 419 ? -20.219 -22.25 -26.203 1 93.5 419 THR A O 1
ATOM 3197 N N . LYS A 1 420 ? -21.609 -22.531 -27.953 1 91.44 420 LYS A N 1
ATOM 3198 C CA . LYS A 1 420 ? -22.047 -23.875 -27.578 1 91.44 420 LYS A CA 1
ATOM 3199 C C . LYS A 1 420 ? -21.594 -24.906 -28.609 1 91.44 420 LYS A C 1
ATOM 3201 O O . LYS A 1 420 ? -21.922 -26.094 -28.516 1 91.44 420 LYS A O 1
ATOM 3206 N N . ILE A 1 421 ? -20.828 -24.5 -29.516 1 88.88 421 ILE A N 1
ATOM 3207 C CA . ILE A 1 421 ? -20.359 -25.359 -30.609 1 88.88 421 ILE A CA 1
ATOM 3208 C C . ILE A 1 421 ? -19.188 -26.203 -30.141 1 88.88 421 ILE A C 1
ATOM 3210 O O . ILE A 1 421 ? -18.734 -26.078 -29 1 88.88 421 ILE A O 1
ATOM 3214 N N . THR A 1 422 ? -18.75 -27.125 -30.953 1 92.06 422 THR A N 1
ATOM 3215 C CA . THR A 1 422 ? -17.688 -28.078 -30.625 1 92.06 422 THR A CA 1
ATOM 3216 C C . THR A 1 422 ? -16.625 -27.406 -29.766 1 92.06 422 THR A C 1
ATOM 3218 O O . THR A 1 422 ? -16.047 -26.375 -30.156 1 92.06 422 THR A O 1
ATOM 3221 N N . TYR A 1 423 ? -16.359 -28.156 -28.609 1 96.44 423 TYR A N 1
ATOM 3222 C CA . TYR A 1 423 ? -15.523 -27.594 -27.547 1 96.44 423 TYR A CA 1
ATOM 3223 C C . TYR A 1 423 ? -16.078 -26.25 -27.078 1 96.44 423 TYR A C 1
ATOM 3225 O O . TYR A 1 423 ? -15.445 -25.219 -27.25 1 96.44 423 TYR A O 1
ATOM 3233 N N . PRO A 1 424 ? -17.234 -26.297 -26.484 1 96.81 424 PRO A N 1
ATOM 3234 C CA . PRO A 1 424 ? -17.938 -25.078 -26.078 1 96.81 424 PRO A CA 1
ATOM 3235 C C . PRO A 1 424 ? -17.25 -24.344 -24.938 1 96.81 424 PRO A C 1
ATOM 3237 O O . PRO A 1 424 ? -16.344 -24.891 -24.312 1 96.81 424 PRO A O 1
ATOM 3240 N N . THR A 1 425 ? -17.703 -23.109 -24.766 1 97.19 425 THR A N 1
ATOM 3241 C CA . THR A 1 425 ? -17.297 -22.406 -23.531 1 97.19 425 THR A CA 1
ATOM 3242 C C . THR A 1 425 ? -17.859 -23.109 -22.312 1 97.19 425 THR A C 1
ATOM 3244 O O . THR A 1 425 ? -19.078 -23.297 -22.203 1 97.19 425 THR A O 1
ATOM 3247 N N . GLU A 1 426 ? -17.016 -23.484 -21.438 1 97.81 426 GLU A N 1
ATOM 3248 C CA . GLU A 1 426 ? -17.438 -24.25 -20.266 1 97.81 426 GLU A CA 1
ATOM 3249 C C . GLU A 1 426 ? -17.641 -23.359 -19.047 1 97.81 426 GLU A C 1
ATOM 3251 O O . GLU A 1 426 ? -16.781 -22.547 -18.719 1 97.81 426 GLU A O 1
ATOM 3256 N N . TYR A 1 427 ? -18.766 -23.531 -18.375 1 98.06 427 TYR A N 1
ATOM 3257 C CA . TYR A 1 427 ? -19.078 -22.859 -17.125 1 98.06 427 TYR A CA 1
ATOM 3258 C C . TYR A 1 427 ? -19.25 -23.844 -15.992 1 98.06 427 TYR A C 1
ATOM 3260 O O . TYR A 1 427 ? -19.266 -23.469 -14.82 1 98.06 427 TYR A O 1
ATOM 3268 N N . ARG A 1 428 ? -19.344 -25.156 -16.328 1 97.81 428 ARG A N 1
ATOM 3269 C CA . ARG A 1 428 ? -19.531 -26.203 -15.344 1 97.81 428 ARG A CA 1
ATOM 3270 C C . ARG A 1 428 ? -18.281 -26.391 -14.477 1 97.81 428 ARG A C 1
ATOM 3272 O O . ARG A 1 428 ? -17.156 -26.297 -14.977 1 97.81 428 ARG A O 1
ATOM 3279 N N . VAL A 1 429 ? -18.516 -26.656 -13.25 1 98.88 429 VAL A N 1
ATOM 3280 C CA . VAL A 1 429 ? -17.422 -26.906 -12.312 1 98.88 429 VAL A CA 1
ATOM 3281 C C . VAL A 1 429 ? -17.391 -28.391 -11.953 1 98.88 429 VAL A C 1
ATOM 3283 O O . VAL A 1 429 ? -18.438 -28.984 -11.672 1 98.88 429 VAL A O 1
ATOM 3286 N N . GLU A 1 430 ? -16.25 -28.984 -12.016 1 98.75 430 GLU A N 1
ATOM 3287 C CA . GLU A 1 430 ? -16.031 -30.328 -11.508 1 98.75 430 GLU A CA 1
ATOM 3288 C C . GLU A 1 430 ? -15.195 -30.312 -10.227 1 98.75 430 GLU A C 1
ATOM 3290 O O . GLU A 1 430 ? -14.359 -29.422 -10.039 1 98.75 430 GLU A O 1
ATOM 3295 N N . TRP A 1 431 ? -15.5 -31.203 -9.391 1 98.44 431 TRP A N 1
ATOM 3296 C CA . TRP A 1 431 ? -14.828 -31.375 -8.109 1 98.44 431 TRP A CA 1
ATOM 3297 C C . TRP A 1 431 ? -14.211 -32.75 -7.992 1 98.44 431 TRP A C 1
ATOM 3299 O O . TRP A 1 431 ? -14.93 -33.75 -7.906 1 98.44 431 TRP A O 1
ATOM 3309 N N . LEU A 1 432 ? -12.938 -32.812 -8.039 1 98.25 432 LEU A N 1
ATOM 3310 C CA . LEU A 1 432 ? -12.211 -34.062 -7.824 1 98.25 432 LEU A CA 1
ATOM 3311 C C . LEU A 1 432 ? -11.844 -34.219 -6.352 1 98.25 432 LEU A C 1
ATOM 3313 O O . LEU A 1 432 ? -11.188 -33.375 -5.766 1 98.25 432 LEU A O 1
ATOM 3317 N N . SER A 1 433 ? -12.211 -35.344 -5.77 1 96.94 433 SER A N 1
ATOM 3318 C CA . SER A 1 433 ? -12.023 -35.594 -4.344 1 96.94 433 SER A CA 1
ATOM 3319 C C . SER A 1 433 ? -11.023 -36.719 -4.105 1 96.94 433 SER A C 1
ATOM 3321 O O . SER A 1 433 ? -11.258 -37.844 -4.52 1 96.94 433 SER A O 1
ATOM 3323 N N . PRO A 1 434 ? -9.977 -36.406 -3.408 1 95.56 434 PRO A N 1
ATOM 3324 C CA . PRO A 1 434 ? -9.055 -37.5 -3.035 1 95.56 434 PRO A CA 1
ATOM 3325 C C . PRO A 1 434 ? -9.648 -38.438 -2.01 1 95.56 434 PRO A C 1
ATOM 3327 O O . PRO A 1 434 ? -10.539 -38.062 -1.247 1 95.56 434 PRO A O 1
ATOM 3330 N N . PRO A 1 435 ? -9.125 -39.625 -1.938 1 91.69 435 PRO A N 1
ATOM 3331 C CA . PRO A 1 435 ? -9.664 -40.656 -1.027 1 91.69 435 PRO A CA 1
ATOM 3332 C C . PRO A 1 435 ? -9.57 -40.25 0.439 1 91.69 435 PRO A C 1
ATOM 3334 O O . PRO A 1 435 ? -10.438 -40.594 1.241 1 91.69 435 PRO A O 1
ATOM 3337 N N . TYR A 1 436 ? -8.594 -39.5 0.815 1 87.5 436 TYR A N 1
ATOM 3338 C CA . TYR A 1 436 ? -8.367 -39.188 2.221 1 87.5 436 TYR A CA 1
ATOM 3339 C C . TYR A 1 436 ? -9.469 -38.281 2.756 1 87.5 436 TYR A C 1
ATOM 3341 O O . TYR A 1 436 ? -9.625 -38.125 3.971 1 87.5 436 TYR A O 1
ATOM 3349 N N . LEU A 1 437 ? -10.281 -37.656 1.924 1 90.31 437 LEU A N 1
ATOM 3350 C CA . LEU A 1 437 ? -11.383 -36.812 2.373 1 90.31 437 LEU A CA 1
ATOM 3351 C C . LEU A 1 437 ? -12.5 -37.656 2.986 1 90.31 437 LEU A C 1
ATOM 3353 O O . LEU A 1 437 ? -13.367 -37.125 3.688 1 90.31 437 LEU A O 1
ATOM 3357 N N . GLN A 1 438 ? -12.523 -38.906 2.748 1 86.62 438 GLN A N 1
ATOM 3358 C CA . GLN A 1 438 ? -13.547 -39.812 3.258 1 86.62 438 GLN A CA 1
ATOM 3359 C C . GLN A 1 438 ? -13.117 -40.438 4.578 1 86.62 438 GLN A C 1
ATOM 3361 O O . GLN A 1 438 ? -13.875 -41.188 5.188 1 86.62 438 GLN A O 1
ATOM 3366 N N . SER A 1 439 ? -11.977 -40.094 4.965 1 85.44 439 SER A N 1
ATOM 3367 C CA . SER A 1 439 ? -11.477 -40.688 6.207 1 85.44 439 SER A CA 1
ATOM 3368 C C . SER A 1 439 ? -12.266 -40.188 7.41 1 85.44 439 SER A C 1
ATOM 3370 O O . SER A 1 439 ? -12.508 -38.969 7.543 1 85.44 439 SER A O 1
ATOM 3372 N N . ASN A 1 440 ? -12.625 -41.062 8.312 1 83.31 440 ASN A N 1
ATOM 3373 C CA . ASN A 1 440 ? -13.312 -40.688 9.555 1 83.31 440 ASN A CA 1
ATOM 3374 C C . ASN A 1 440 ? -12.352 -40.062 10.562 1 83.31 440 ASN A C 1
ATOM 3376 O O . ASN A 1 440 ? -12.781 -39.5 11.562 1 83.31 440 ASN A O 1
ATOM 3380 N N . ASN A 1 441 ? -11.117 -40.156 10.289 1 86.31 441 ASN A N 1
ATOM 3381 C CA . ASN A 1 441 ? -10.102 -39.625 11.211 1 86.31 441 ASN A CA 1
ATOM 3382 C C . ASN A 1 441 ? -9.422 -38.375 10.656 1 86.31 441 ASN A C 1
ATOM 3384 O O . ASN A 1 441 ? -8.273 -38.094 11.008 1 86.31 441 ASN A O 1
ATOM 3388 N N . ARG A 1 442 ? -10.086 -37.75 9.781 1 92.75 442 ARG A N 1
ATOM 3389 C CA . ARG A 1 442 ? -9.516 -36.5 9.25 1 92.75 442 ARG A CA 1
ATOM 3390 C C . ARG A 1 442 ? -9.336 -35.469 10.352 1 92.75 442 ARG A C 1
ATOM 3392 O O . ARG A 1 442 ? -10.281 -35.156 11.078 1 92.75 442 ARG A O 1
ATOM 3399 N N . PRO A 1 443 ? -8.156 -35 10.57 1 95.69 443 PRO A N 1
ATOM 3400 C CA . PRO A 1 443 ? -7.91 -34.062 11.664 1 95.69 443 PRO A CA 1
ATOM 3401 C C . PRO A 1 443 ? -8.648 -32.719 11.484 1 95.69 443 PRO A C 1
ATOM 3403 O O . PRO A 1 443 ? -8.797 -32.25 10.352 1 95.69 443 PRO A O 1
ATOM 3406 N N . ILE A 1 444 ? -9.07 -32.125 12.625 1 95.88 444 ILE A N 1
ATOM 3407 C CA . ILE A 1 444 ? -9.742 -30.844 12.664 1 95.88 444 ILE A CA 1
ATOM 3408 C C . ILE A 1 444 ? -8.93 -29.875 13.508 1 95.88 444 ILE A C 1
ATOM 3410 O O . ILE A 1 444 ? -8.695 -30.109 14.695 1 95.88 444 ILE A O 1
ATOM 3414 N N . ILE A 1 445 ? -8.477 -28.812 12.891 1 96.94 445 ILE A N 1
ATOM 3415 C CA . ILE A 1 445 ? -7.754 -27.781 13.625 1 96.94 445 ILE A CA 1
ATOM 3416 C C . ILE A 1 445 ? -8.742 -26.938 14.43 1 96.94 445 ILE A C 1
ATOM 3418 O O . ILE A 1 445 ? -9.633 -26.297 13.859 1 96.94 445 ILE A O 1
ATOM 3422 N N . LYS A 1 446 ? -8.523 -26.922 15.672 1 94.88 446 LYS A N 1
ATOM 3423 C CA . LYS A 1 446 ? -9.422 -26.188 16.562 1 94.88 446 LYS A CA 1
ATOM 3424 C C . LYS A 1 446 ? -8.891 -24.797 16.859 1 94.88 446 LYS A C 1
ATOM 3426 O O . LYS A 1 446 ? -9.641 -23.812 16.859 1 94.88 446 LYS A O 1
ATOM 3431 N N . ILE A 1 447 ? -7.598 -24.719 17.219 1 94.25 447 ILE A N 1
ATOM 3432 C CA . ILE A 1 447 ? -6.957 -23.453 17.578 1 94.25 447 ILE A CA 1
ATOM 3433 C C . ILE A 1 447 ? -5.668 -23.281 16.766 1 94.25 447 ILE A C 1
ATOM 3435 O O . ILE A 1 447 ? -4.898 -24.234 16.609 1 94.25 447 ILE A O 1
ATOM 3439 N N . PHE A 1 448 ? -5.465 -22.094 16.203 1 95.44 448 PHE A N 1
ATOM 3440 C CA . PHE A 1 448 ? -4.238 -21.703 15.508 1 95.44 448 PHE A CA 1
ATOM 3441 C C . PHE A 1 448 ? -4.129 -20.188 15.43 1 95.44 448 PHE A C 1
ATOM 3443 O O . PHE A 1 448 ? -5.137 -19.469 15.508 1 95.44 448 PHE A O 1
ATOM 3450 N N . PRO A 1 449 ? -2.98 -19.609 15.352 1 94 449 PRO A N 1
ATOM 3451 C CA . PRO A 1 449 ? -2.885 -18.156 15.211 1 94 449 PRO A CA 1
ATOM 3452 C C . PRO A 1 449 ? -3.264 -17.672 13.812 1 94 449 PRO A C 1
ATOM 3454 O O . PRO A 1 449 ? -2.977 -18.344 12.82 1 94 449 PRO A O 1
ATOM 3457 N N . LYS A 1 450 ? -3.785 -16.516 13.719 1 92 450 LYS A N 1
ATOM 3458 C CA . LYS A 1 450 ? -4.18 -15.938 12.438 1 92 450 LYS A CA 1
ATOM 3459 C C . LYS A 1 450 ? -2.992 -15.281 11.742 1 92 450 LYS A C 1
ATOM 3461 O O . LYS A 1 450 ? -3.037 -15.023 10.531 1 92 450 LYS A O 1
ATOM 3466 N N . ILE A 1 451 ? -2.01 -14.859 12.531 1 92.69 451 ILE A N 1
ATOM 3467 C CA . ILE A 1 451 ? -0.777 -14.258 12.031 1 92.69 451 ILE A CA 1
ATOM 3468 C C . ILE A 1 451 ? 0.426 -14.93 12.695 1 92.69 451 ILE A C 1
ATOM 3470 O O . ILE A 1 451 ? 0.399 -15.219 13.891 1 92.69 451 ILE A O 1
ATOM 3474 N N . ALA A 1 452 ? 1.422 -15.203 11.922 1 96.12 452 ALA A N 1
ATOM 3475 C CA . ALA A 1 452 ? 2.656 -15.797 12.438 1 96.12 452 ALA A CA 1
ATOM 3476 C C . ALA A 1 452 ? 3.881 -15.109 11.836 1 96.12 452 ALA A C 1
ATOM 3478 O O . ALA A 1 452 ? 3.977 -14.953 10.617 1 96.12 452 ALA A O 1
ATOM 3479 N N . ASN A 1 453 ? 4.828 -14.734 12.695 1 94.5 453 ASN A N 1
ATOM 3480 C CA . ASN A 1 453 ? 6.043 -14.07 12.234 1 94.5 453 ASN A CA 1
ATOM 3481 C C . ASN A 1 453 ? 7.148 -15.078 11.93 1 94.5 453 ASN A C 1
ATOM 3483 O O . ASN A 1 453 ? 7.082 -16.234 12.367 1 94.5 453 ASN A O 1
ATOM 3487 N N . TYR A 1 454 ? 8.062 -14.672 11.18 1 96.69 454 TYR A N 1
ATOM 3488 C CA . TYR A 1 454 ? 9.18 -15.539 10.812 1 96.69 454 TYR A CA 1
ATOM 3489 C C . TYR A 1 454 ? 9.969 -15.961 12.047 1 96.69 454 TYR A C 1
ATOM 3491 O O . TYR A 1 454 ? 10.242 -15.141 12.922 1 96.69 454 TYR A O 1
ATOM 3499 N N . GLY A 1 455 ? 10.25 -17.203 12.102 1 97.19 455 GLY A N 1
ATOM 3500 C CA . GLY A 1 455 ? 11.008 -17.766 13.211 1 97.19 455 GLY A CA 1
ATOM 3501 C C . GLY A 1 455 ? 10.148 -18.094 14.414 1 97.19 455 GLY A C 1
ATOM 3502 O O . GLY A 1 455 ? 10.609 -18.734 15.359 1 97.19 455 GLY A O 1
ATOM 3503 N N . GLU A 1 456 ? 8.93 -17.719 14.398 1 96.62 456 GLU A N 1
ATOM 3504 C CA . GLU A 1 456 ? 8.023 -17.922 15.523 1 96.62 456 GLU A CA 1
ATOM 3505 C C . GLU A 1 456 ? 7.613 -19.375 15.648 1 96.62 456 GLU A C 1
ATOM 3507 O O . GLU A 1 456 ? 7.414 -20.062 14.641 1 96.62 456 GLU A O 1
ATOM 3512 N N . SER A 1 457 ? 7.527 -19.891 16.828 1 97.19 457 SER A N 1
ATOM 3513 C CA . SER A 1 457 ? 6.879 -21.172 17.125 1 97.19 457 SER A CA 1
ATOM 3514 C C . SER A 1 457 ? 5.398 -20.984 17.438 1 97.19 457 SER A C 1
ATOM 3516 O O . SER A 1 457 ? 5.035 -20.312 18.406 1 97.19 457 SER A O 1
ATOM 3518 N N . ILE A 1 458 ? 4.574 -21.562 16.656 1 97.88 458 ILE A N 1
ATOM 3519 C CA . ILE A 1 458 ? 3.145 -21.359 16.844 1 97.88 458 ILE A CA 1
ATOM 3520 C C . ILE A 1 458 ? 2.514 -22.609 17.438 1 97.88 458 ILE A C 1
ATOM 3522 O O . ILE A 1 458 ? 3.016 -23.719 17.25 1 97.88 458 ILE A O 1
ATOM 3526 N N . SER A 1 459 ? 1.459 -22.453 18.125 1 97.56 459 SER A N 1
ATOM 3527 C CA . SER A 1 459 ? 0.681 -23.531 18.703 1 97.56 459 SER A CA 1
ATOM 3528 C C . SER A 1 459 ? -0.556 -23.844 17.875 1 97.56 459 SER A C 1
ATOM 3530 O O . SER A 1 459 ? -1.31 -22.938 17.516 1 97.56 459 SER A O 1
ATOM 3532 N N . ILE A 1 460 ? -0.715 -25.141 17.547 1 97.88 460 ILE A N 1
ATOM 3533 C CA . ILE A 1 460 ? -1.892 -25.641 16.859 1 97.88 460 ILE A CA 1
ATOM 3534 C C . ILE A 1 460 ? -2.559 -26.734 17.703 1 97.88 460 ILE A C 1
ATOM 3536 O O . ILE A 1 460 ? -1.912 -27.703 18.109 1 97.88 460 ILE A O 1
ATOM 3540 N N . VAL A 1 461 ? -3.789 -26.594 17.969 1 96.75 461 VAL A N 1
ATOM 3541 C CA . VAL A 1 461 ? -4.523 -27.578 18.75 1 96.75 461 VAL A CA 1
ATOM 3542 C C . VAL A 1 461 ? -5.57 -28.25 17.875 1 96.75 461 VAL A C 1
ATOM 3544 O O . VAL A 1 461 ? -6.363 -27.594 17.203 1 96.75 461 VAL A O 1
ATOM 3547 N N . LEU A 1 462 ? -5.527 -29.562 17.844 1 96.81 462 LEU A N 1
ATOM 3548 C CA . LEU A 1 462 ? -6.504 -30.344 17.094 1 96.81 462 LEU A CA 1
ATOM 3549 C C . LEU A 1 462 ? -7.668 -30.766 17.984 1 96.81 462 LEU A C 1
ATOM 3551 O O . LEU A 1 462 ? -7.523 -30.859 19.203 1 96.81 462 LEU A O 1
ATOM 3555 N N . ASN A 1 463 ? -8.797 -30.922 17.281 1 92.31 463 ASN A N 1
ATOM 3556 C CA . ASN A 1 463 ? -9.836 -31.688 17.969 1 92.31 463 ASN A CA 1
ATOM 3557 C C . ASN A 1 463 ? -9.398 -33.125 18.188 1 92.31 463 ASN A C 1
ATOM 3559 O O . ASN A 1 463 ? -8.453 -33.625 17.562 1 92.31 463 ASN A O 1
ATOM 3563 N N . ARG A 1 464 ? -10.078 -33.781 19.047 1 84.75 464 ARG A N 1
ATOM 3564 C CA . ARG A 1 464 ? -9.789 -35.188 19.297 1 84.75 464 ARG A CA 1
ATOM 3565 C C . ARG A 1 464 ? -9.984 -36 18.031 1 84.75 464 ARG A C 1
ATOM 3567 O O . ARG A 1 464 ? -10.938 -35.812 17.281 1 84.75 464 ARG A O 1
ATOM 3574 N N . ILE A 1 465 ? -9 -36.844 17.812 1 84.12 465 ILE A N 1
ATOM 3575 C CA . ILE A 1 465 ? -9.07 -37.688 16.641 1 84.12 465 ILE A CA 1
ATOM 3576 C C . ILE A 1 465 ? -9.633 -39.062 17.047 1 84.12 465 ILE A C 1
ATOM 3578 O O . ILE A 1 465 ? -8.961 -39.844 17.734 1 84.12 465 ILE A O 1
ATOM 3582 N N . GLY A 1 466 ? -10.789 -39.281 16.578 1 79.56 466 GLY A N 1
ATOM 3583 C CA . GLY A 1 466 ? -11.438 -40.531 17 1 79.56 466 GLY A CA 1
ATOM 3584 C C . GLY A 1 466 ? -11.43 -40.719 18.5 1 79.56 466 GLY A C 1
ATOM 3585 O O . GLY A 1 466 ? -11.82 -39.812 19.25 1 79.56 466 GLY A O 1
ATOM 3586 N N . ASP A 1 467 ? -10.953 -41.906 18.875 1 79.31 467 ASP A N 1
ATOM 3587 C CA . ASP A 1 467 ? -10.977 -42.25 20.297 1 79.31 467 ASP A CA 1
ATOM 3588 C C . ASP A 1 467 ? -9.602 -42.062 20.922 1 79.31 467 ASP A C 1
ATOM 3590 O O . ASP A 1 467 ? -9.375 -42.469 22.062 1 79.31 467 ASP A O 1
ATOM 3594 N N . ARG A 1 468 ? -8.781 -41.406 20.172 1 82.25 468 ARG A N 1
ATOM 3595 C CA . ARG A 1 468 ? -7.422 -41.281 20.688 1 82.25 468 ARG A CA 1
ATOM 3596 C C . ARG A 1 468 ? -7.355 -40.156 21.734 1 82.25 468 ARG A C 1
ATOM 3598 O O . ARG A 1 468 ? -8.008 -39.125 21.609 1 82.25 468 ARG A O 1
ATOM 3605 N N . ARG A 1 469 ? -6.582 -40.438 22.734 1 78.56 469 ARG A N 1
ATOM 3606 C CA . ARG A 1 469 ? -6.406 -39.469 23.844 1 78.56 469 ARG A CA 1
ATOM 3607 C C . ARG A 1 469 ? -5.414 -38.375 23.469 1 78.56 469 ARG A C 1
ATOM 3609 O O . ARG A 1 469 ? -5.477 -37.281 24 1 78.56 469 ARG A O 1
ATOM 3616 N N . ASN A 1 470 ? -4.383 -38.844 22.719 1 86.94 470 ASN A N 1
ATOM 3617 C CA . ASN A 1 470 ? -3.348 -37.875 22.344 1 86.94 470 ASN A CA 1
ATOM 3618 C C . ASN A 1 470 ? -2.775 -38.188 20.953 1 86.94 470 ASN A C 1
ATOM 3620 O O . ASN A 1 470 ? -3.271 -39.062 20.25 1 86.94 470 ASN A O 1
ATOM 3624 N N . LEU A 1 471 ? -1.85 -37.438 20.547 1 92.94 471 LEU A N 1
ATOM 3625 C CA . LEU A 1 471 ? -1.298 -37.5 19.203 1 92.94 471 LEU A CA 1
ATOM 3626 C C . LEU A 1 471 ? -0.037 -38.375 19.172 1 92.94 471 LEU A C 1
ATOM 3628 O O . LEU A 1 471 ? 0.615 -38.5 18.125 1 92.94 471 LEU A O 1
ATOM 3632 N N . GLN A 1 472 ? 0.293 -39.031 20.266 1 92.69 472 GLN A N 1
ATOM 3633 C CA . GLN A 1 472 ? 1.516 -39.844 20.344 1 92.69 472 GLN A CA 1
ATOM 3634 C C . GLN A 1 472 ? 1.464 -41.031 19.391 1 92.69 472 GLN A C 1
ATOM 3636 O O . GLN A 1 472 ? 0.436 -41.688 19.281 1 92.69 472 GLN A O 1
ATOM 3641 N N . GLY A 1 473 ? 2.564 -41.312 18.719 1 91.75 473 GLY A N 1
ATOM 3642 C CA . GLY A 1 473 ? 2.676 -42.438 17.812 1 91.75 473 GLY A CA 1
ATOM 3643 C C . GLY A 1 473 ? 2.133 -42.156 16.438 1 91.75 473 GLY A C 1
ATOM 3644 O O . GLY A 1 473 ? 2.248 -42.969 15.523 1 91.75 473 GLY A O 1
ATOM 3645 N N . LEU A 1 474 ? 1.506 -41.094 16.234 1 94 474 LEU A N 1
ATOM 3646 C CA . LEU A 1 474 ? 0.98 -40.719 14.93 1 94 474 LEU A CA 1
ATOM 3647 C C . LEU A 1 474 ? 2.01 -39.906 14.148 1 94 474 LEU A C 1
ATOM 3649 O O . LEU A 1 474 ? 2.834 -39.219 14.734 1 94 474 LEU A O 1
ATOM 3653 N N . LYS A 1 475 ? 2.016 -40.062 12.828 1 95.69 475 LYS A N 1
ATOM 3654 C CA . LYS A 1 475 ? 2.832 -39.188 11.977 1 95.69 475 LYS A CA 1
ATOM 3655 C C . LYS A 1 475 ? 2.146 -37.844 11.734 1 95.69 475 LYS A C 1
ATOM 3657 O O . LYS A 1 475 ? 1.104 -37.781 11.078 1 95.69 475 LYS A O 1
ATOM 3662 N N . ILE A 1 476 ? 2.752 -36.781 12.289 1 97.19 476 ILE A N 1
ATOM 3663 C CA . ILE A 1 476 ? 2.16 -35.469 12.195 1 97.19 476 ILE A CA 1
ATOM 3664 C C . ILE A 1 476 ? 3 -34.594 11.266 1 97.19 476 ILE A C 1
ATOM 3666 O O . ILE A 1 476 ? 4.223 -34.5 11.414 1 97.19 476 ILE A O 1
ATOM 3670 N N . GLU A 1 477 ? 2.367 -34 10.297 1 98.12 477 GLU A N 1
ATOM 3671 C CA . GLU A 1 477 ? 2.996 -33.031 9.422 1 98.12 477 GLU A CA 1
ATOM 3672 C C . GLU A 1 477 ? 2.199 -31.719 9.398 1 98.12 477 GLU A C 1
ATOM 3674 O O . GLU A 1 477 ? 0.969 -31.734 9.484 1 98.12 477 GLU A O 1
ATOM 3679 N N . VAL A 1 478 ? 2.877 -30.609 9.359 1 98.75 478 VAL A N 1
ATOM 3680 C CA . VAL A 1 478 ? 2.277 -29.297 9.203 1 98.75 478 VAL A CA 1
ATOM 3681 C C . VAL A 1 478 ? 2.783 -28.641 7.918 1 98.75 478 VAL A C 1
ATOM 3683 O O . VAL A 1 478 ? 3.994 -28.531 7.711 1 98.75 478 VAL A O 1
ATOM 3686 N N . VAL A 1 479 ? 1.844 -28.234 7.066 1 98.62 479 VAL A N 1
ATOM 3687 C CA . VAL A 1 479 ? 2.229 -27.75 5.746 1 98.62 479 VAL A CA 1
ATOM 3688 C C . VAL A 1 479 ? 1.56 -26.406 5.477 1 98.62 479 VAL A C 1
ATOM 3690 O O . VAL A 1 479 ? 0.39 -26.203 5.812 1 98.62 479 VAL A O 1
ATOM 3693 N N . LEU A 1 480 ? 2.361 -25.406 4.938 1 98.5 480 LEU A N 1
ATOM 3694 C CA . LEU A 1 480 ? 1.847 -24.156 4.387 1 98.5 480 LEU A CA 1
ATOM 3695 C C . LEU A 1 480 ? 1.698 -24.25 2.871 1 98.5 480 LEU A C 1
ATOM 3697 O O . LEU A 1 480 ? 2.627 -24.672 2.178 1 98.5 480 LEU A O 1
ATOM 3701 N N . MET A 1 481 ? 0.562 -23.891 2.416 1 97.62 481 MET A N 1
ATOM 3702 C CA . MET A 1 481 ? 0.341 -23.828 0.974 1 97.62 481 MET A CA 1
ATOM 3703 C C . MET A 1 481 ? -0.148 -22.453 0.553 1 97.62 481 MET A C 1
ATOM 3705 O O . MET A 1 481 ? -0.912 -21.812 1.277 1 97.62 481 MET A O 1
ATOM 3709 N N . ASP A 1 482 ? 0.252 -22.016 -0.553 1 93.56 482 ASP A N 1
ATOM 3710 C CA . ASP A 1 482 ? -0.173 -20.703 -1.04 1 93.56 482 ASP A CA 1
ATOM 3711 C C . ASP A 1 482 ? -1.614 -20.75 -1.542 1 93.56 482 ASP A C 1
ATOM 3713 O O . ASP A 1 482 ? -2.156 -21.828 -1.799 1 93.56 482 ASP A O 1
ATOM 3717 N N . PHE A 1 483 ? -2.32 -19.562 -1.648 1 85.31 483 PHE A N 1
ATOM 3718 C CA . PHE A 1 483 ? -3.656 -19.453 -2.223 1 85.31 483 PHE A CA 1
ATOM 3719 C C . PHE A 1 483 ? -3.645 -19.844 -3.697 1 85.31 483 PHE A C 1
ATOM 3721 O O . PHE A 1 483 ? -4.531 -20.562 -4.16 1 85.31 483 PHE A O 1
ATOM 3728 N N . GLY A 1 484 ? -2.604 -19.406 -4.383 1 81.06 484 GLY A N 1
ATOM 3729 C CA . GLY A 1 484 ? -2.357 -19.734 -5.777 1 81.06 484 GLY A CA 1
ATOM 3730 C C . GLY A 1 484 ? -3.172 -18.891 -6.742 1 81.06 484 GLY A C 1
ATOM 3731 O O . GLY A 1 484 ? -4.137 -18.234 -6.34 1 81.06 484 GLY A O 1
ATOM 3732 N N . TYR A 1 485 ? -2.834 -18.719 -7.891 1 95.75 485 TYR A N 1
ATOM 3733 C CA . TYR A 1 485 ? -3.428 -18.125 -9.086 1 95.75 485 TYR A CA 1
ATOM 3734 C C . TYR A 1 485 ? -3.043 -18.922 -10.336 1 95.75 485 TYR A C 1
ATOM 3736 O O . TYR A 1 485 ? -1.871 -19.25 -10.523 1 95.75 485 TYR A O 1
ATOM 3744 N N . VAL A 1 486 ? -4.078 -19.297 -11.055 1 97.5 486 VAL A N 1
ATOM 3745 C CA . VAL A 1 486 ? -3.732 -20.109 -12.219 1 97.5 486 VAL A CA 1
ATOM 3746 C C . VAL A 1 486 ? -4.43 -19.562 -13.461 1 97.5 486 VAL A C 1
ATOM 3748 O O . VAL A 1 486 ? -5.582 -19.125 -13.391 1 97.5 486 VAL A O 1
ATOM 3751 N N . THR A 1 487 ? -3.754 -19.5 -14.492 1 97.88 487 THR A N 1
ATOM 3752 C CA . THR A 1 487 ? -4.234 -19.188 -15.836 1 97.88 487 THR A CA 1
ATOM 3753 C C . THR A 1 487 ? -3.312 -19.797 -16.891 1 97.88 487 THR A C 1
ATOM 3755 O O . THR A 1 487 ? -2.102 -19.891 -16.688 1 97.88 487 THR A O 1
ATOM 3758 N N . HIS A 1 488 ? -3.828 -20.344 -17.953 1 97.38 488 HIS A N 1
ATOM 3759 C CA . HIS A 1 488 ? -3.047 -20.859 -19.078 1 97.38 488 HIS A CA 1
ATOM 3760 C C . HIS A 1 488 ? -1.999 -21.859 -18.609 1 97.38 488 HIS A C 1
ATOM 3762 O O . HIS A 1 488 ? -0.832 -21.781 -19 1 97.38 488 HIS A O 1
ATOM 3768 N N . SER A 1 489 ? -2.396 -22.656 -17.656 1 97.5 489 SER A N 1
ATOM 3769 C CA . SER A 1 489 ? -1.572 -23.75 -17.172 1 97.5 489 SER A CA 1
ATOM 3770 C C . SER A 1 489 ? -0.372 -23.25 -16.375 1 97.5 489 SER A C 1
ATOM 3772 O O . SER A 1 489 ? 0.608 -23.969 -16.188 1 97.5 489 SER A O 1
ATOM 3774 N N . VAL A 1 490 ? -0.401 -22.016 -15.992 1 97.12 490 VAL A N 1
ATOM 3775 C CA . VAL A 1 490 ? 0.678 -21.438 -15.203 1 97.12 490 VAL A CA 1
ATOM 3776 C C . VAL A 1 490 ? 0.196 -21.172 -13.773 1 97.12 490 VAL A C 1
ATOM 3778 O O . VAL A 1 490 ? -0.544 -20.219 -13.531 1 97.12 490 VAL A O 1
ATOM 3781 N N . PRO A 1 491 ? 0.601 -22 -12.914 1 96.56 491 PRO A N 1
ATOM 3782 C CA . PRO A 1 491 ? 0.286 -21.75 -11.508 1 96.56 491 PRO A CA 1
ATOM 3783 C C . PRO A 1 491 ? 1.226 -20.734 -10.867 1 96.56 491 PRO A C 1
ATOM 3785 O O . PRO A 1 491 ? 2.262 -21.109 -10.305 1 96.56 491 PRO A O 1
ATOM 3788 N N . MET A 1 492 ? 0.806 -19.531 -10.828 1 95.75 492 MET A N 1
ATOM 3789 C CA . MET A 1 492 ? 1.663 -18.484 -10.297 1 95.75 492 MET A CA 1
ATOM 3790 C C . MET A 1 492 ? 1.671 -18.516 -8.773 1 95.75 492 MET A C 1
ATOM 3792 O O . MET A 1 492 ? 0.613 -18.562 -8.141 1 95.75 492 MET A O 1
ATOM 3796 N N . ASN A 1 493 ? 2.812 -18.578 -8.18 1 90.19 493 ASN A N 1
ATOM 3797 C CA . ASN A 1 493 ? 3.096 -18.516 -6.75 1 90.19 493 ASN A CA 1
ATOM 3798 C C . ASN A 1 493 ? 2.785 -19.844 -6.062 1 90.19 493 ASN A C 1
ATOM 3800 O O . ASN A 1 493 ? 2.66 -19.906 -4.84 1 90.19 493 ASN A O 1
ATOM 3804 N N . SER A 1 494 ? 2.58 -20.891 -6.812 1 93.94 494 SER A N 1
ATOM 3805 C CA . SER A 1 494 ? 2.371 -22.188 -6.195 1 93.94 494 SER A CA 1
ATOM 3806 C C . SER A 1 494 ? 3.537 -22.562 -5.289 1 93.94 494 SER A C 1
ATOM 3808 O O . SER A 1 494 ? 4.691 -22.578 -5.723 1 93.94 494 SER A O 1
ATOM 3810 N N . ARG A 1 495 ? 3.186 -22.875 -4.023 1 96.88 495 ARG A N 1
ATOM 3811 C CA . ARG A 1 495 ? 4.227 -23.188 -3.053 1 96.88 495 ARG A CA 1
ATOM 3812 C C . ARG A 1 495 ? 3.693 -24.094 -1.949 1 96.88 495 ARG A C 1
ATOM 3814 O O . ARG A 1 495 ? 2.557 -23.922 -1.499 1 96.88 495 ARG A O 1
ATOM 3821 N N . SER A 1 496 ? 4.5 -25.078 -1.558 1 98.12 496 SER A N 1
ATOM 3822 C CA . SER A 1 496 ? 4.238 -25.984 -0.441 1 98.12 496 SER A CA 1
ATOM 3823 C C . SER A 1 496 ? 5.453 -26.094 0.476 1 98.12 496 SER A C 1
ATOM 3825 O O . SER A 1 496 ? 6.539 -26.484 0.034 1 98.12 496 SER A O 1
ATOM 3827 N N . VAL A 1 497 ? 5.23 -25.719 1.706 1 98.69 497 VAL A N 1
ATOM 3828 C CA . VAL A 1 497 ? 6.324 -25.734 2.67 1 98.69 497 VAL A CA 1
ATOM 3829 C C . VAL A 1 497 ? 5.926 -26.547 3.898 1 98.69 497 VAL A C 1
ATOM 3831 O O . VAL A 1 497 ? 4.977 -26.188 4.602 1 98.69 497 VAL A O 1
ATOM 3834 N N . LYS A 1 498 ? 6.652 -27.594 4.125 1 98.69 498 LYS A N 1
ATOM 3835 C CA . LYS A 1 498 ? 6.477 -28.359 5.363 1 98.69 498 LYS A CA 1
ATOM 3836 C C . LYS A 1 498 ? 7.223 -27.703 6.52 1 98.69 498 LYS A C 1
ATOM 3838 O O . LYS A 1 498 ? 8.375 -27.297 6.371 1 98.69 498 LYS A O 1
ATOM 3843 N N . LEU A 1 499 ? 6.547 -27.594 7.645 1 98.75 499 LEU A N 1
ATOM 3844 C CA . LEU A 1 499 ? 7.145 -26.953 8.812 1 98.75 499 LEU A CA 1
ATOM 3845 C C . LEU A 1 499 ? 7.699 -28 9.773 1 98.75 499 LEU A C 1
ATOM 3847 O O . LEU A 1 499 ? 7.078 -29.047 9.992 1 98.75 499 LEU A O 1
ATOM 3851 N N . PRO A 1 500 ? 8.898 -27.672 10.398 1 98.38 500 PRO A N 1
ATOM 3852 C CA . PRO A 1 500 ? 9.258 -28.484 11.562 1 98.38 500 PRO A CA 1
ATOM 3853 C C . PRO A 1 500 ? 8.211 -28.422 12.672 1 98.38 500 PRO A C 1
ATOM 3855 O O . PRO A 1 500 ? 7.629 -27.359 12.922 1 98.38 500 PRO A O 1
ATOM 3858 N N . ASN A 1 501 ? 7.969 -29.578 13.273 1 98.06 501 ASN A N 1
ATOM 3859 C CA . ASN A 1 501 ? 6.965 -29.578 14.328 1 98.06 501 ASN A CA 1
ATOM 3860 C C . ASN A 1 501 ? 7.246 -30.641 15.383 1 98.06 501 ASN A C 1
ATOM 3862 O O . ASN A 1 501 ? 8.039 -31.547 15.141 1 98.06 501 ASN A O 1
ATOM 3866 N N . ARG A 1 502 ? 6.676 -30.484 16.531 1 97.62 502 ARG A N 1
ATOM 3867 C CA . ARG A 1 502 ? 6.711 -31.422 17.656 1 97.62 502 ARG A CA 1
ATOM 3868 C C . ARG A 1 502 ? 5.426 -31.344 18.469 1 97.62 502 ARG A C 1
ATOM 3870 O O . ARG A 1 502 ? 4.645 -30.391 18.328 1 97.62 502 ARG A O 1
ATOM 3877 N N . LEU A 1 503 ? 5.223 -32.375 19.234 1 96.75 503 LEU A N 1
ATOM 3878 C CA . LEU A 1 503 ? 4.059 -32.344 20.125 1 96.75 503 LEU A CA 1
ATOM 3879 C C . LEU A 1 503 ? 4.242 -31.328 21.234 1 96.75 503 LEU A C 1
ATOM 3881 O O . LEU A 1 503 ? 5.348 -31.172 21.766 1 96.75 503 LEU A O 1
ATOM 3885 N N . GLY A 1 504 ? 3.191 -30.578 21.516 1 95.06 504 GLY A N 1
ATOM 3886 C CA . GLY A 1 504 ? 3.201 -29.625 22.609 1 95.06 504 GLY A CA 1
ATOM 3887 C C . GLY A 1 504 ? 2.912 -30.266 23.953 1 95.06 504 GLY A C 1
ATOM 3888 O O . GLY A 1 504 ? 3.018 -31.484 24.109 1 95.06 504 GLY A O 1
ATOM 3889 N N . ASN A 1 505 ? 2.615 -29.391 24.953 1 91.31 505 ASN A N 1
ATOM 3890 C CA . ASN A 1 505 ? 2.398 -29.859 26.312 1 91.31 505 ASN A CA 1
ATOM 3891 C C . ASN A 1 505 ? 0.989 -30.406 26.5 1 91.31 505 ASN A C 1
ATOM 3893 O O . ASN A 1 505 ? 0.764 -31.266 27.359 1 91.31 505 ASN A O 1
ATOM 3897 N N . LEU A 1 506 ? 0.136 -29.953 25.656 1 89.38 506 LEU A N 1
ATOM 3898 C CA . LEU A 1 506 ? -1.228 -30.469 25.703 1 89.38 506 LEU A CA 1
ATOM 3899 C C . LEU A 1 506 ? -1.372 -31.719 24.844 1 89.38 506 LEU A C 1
ATOM 3901 O O . LEU A 1 506 ? -0.626 -31.891 23.875 1 89.38 506 LEU A O 1
ATOM 3905 N N . ASP A 1 507 ? -2.326 -32.656 25.078 1 90.38 507 ASP A N 1
ATOM 3906 C CA . ASP A 1 507 ? -2.529 -33.938 24.406 1 90.38 507 ASP A CA 1
ATOM 3907 C C . ASP A 1 507 ? -2.717 -33.75 22.906 1 90.38 507 ASP A C 1
ATOM 3909 O O . ASP A 1 507 ? -2.258 -34.562 22.109 1 90.38 507 ASP A O 1
ATOM 3913 N N . ASN A 1 508 ? -3.361 -32.719 22.469 1 94.62 508 ASN A N 1
ATOM 3914 C CA . ASN A 1 508 ? -3.678 -32.562 21.047 1 94.62 508 ASN A CA 1
ATOM 3915 C C . ASN A 1 508 ? -3.037 -31.281 20.484 1 94.62 508 ASN A C 1
ATOM 3917 O O . ASN A 1 508 ? -3.609 -30.625 19.609 1 94.62 508 ASN A O 1
ATOM 3921 N N . GLU A 1 509 ? -1.917 -30.938 21.094 1 96.56 509 GLU A N 1
ATOM 3922 C CA . GLU A 1 509 ? -1.237 -29.703 20.688 1 96.56 509 GLU A CA 1
ATOM 3923 C C . GLU A 1 509 ? 0.005 -30.016 19.859 1 96.56 509 GLU A C 1
ATOM 3925 O O . GLU A 1 509 ? 0.76 -30.938 20.172 1 96.56 509 GLU A O 1
ATOM 3930 N N . ILE A 1 510 ? 0.182 -29.297 18.812 1 98.19 510 ILE A N 1
ATOM 3931 C CA . ILE A 1 510 ? 1.354 -29.344 17.953 1 98.19 510 ILE A CA 1
ATOM 3932 C C . ILE A 1 510 ? 2.062 -27.984 17.969 1 98.19 510 ILE A C 1
ATOM 3934 O O . ILE A 1 510 ? 1.422 -26.953 17.828 1 98.19 510 ILE A O 1
ATOM 3938 N N . LEU A 1 511 ? 3.322 -27.953 18.203 1 98.38 511 LEU A N 1
ATOM 3939 C CA . LEU A 1 511 ? 4.152 -26.766 18.031 1 98.38 511 LEU A CA 1
ATOM 3940 C C . LEU A 1 511 ? 4.887 -26.812 16.688 1 98.38 511 LEU A C 1
ATOM 3942 O O . LEU A 1 511 ? 5.633 -27.75 16.422 1 98.38 511 LEU A O 1
ATOM 3946 N N . ALA A 1 512 ? 4.637 -25.844 15.875 1 98.62 512 ALA A N 1
ATOM 3947 C CA . ALA A 1 512 ? 5.254 -25.781 14.555 1 98.62 512 ALA A CA 1
ATOM 3948 C C . ALA A 1 512 ? 6.113 -24.516 14.422 1 98.62 512 ALA A C 1
ATOM 3950 O O . ALA A 1 512 ? 5.754 -23.453 14.93 1 98.62 512 ALA A O 1
ATOM 3951 N N . GLN A 1 513 ? 7.137 -24.625 13.68 1 98.31 513 GLN A N 1
ATOM 3952 C CA . GLN A 1 513 ? 8.078 -23.516 13.539 1 98.31 513 GLN A CA 1
ATOM 3953 C C . GLN A 1 513 ? 7.949 -22.859 12.172 1 98.31 513 GLN A C 1
ATOM 3955 O O . GLN A 1 513 ? 8.172 -23.5 11.141 1 98.31 513 GLN A O 1
ATOM 3960 N N . ILE A 1 514 ? 7.602 -21.547 12.18 1 98.38 514 ILE A N 1
ATOM 3961 C CA . ILE A 1 514 ? 7.574 -20.781 10.945 1 98.38 514 ILE A CA 1
ATOM 3962 C C . ILE A 1 514 ? 8.992 -20.594 10.422 1 98.38 514 ILE A C 1
ATOM 3964 O O . ILE A 1 514 ? 9.922 -20.375 11.203 1 98.38 514 ILE A O 1
ATOM 3968 N N . PRO A 1 515 ? 9.18 -20.672 9.086 1 96.94 515 PRO A N 1
ATOM 3969 C CA . PRO A 1 515 ? 10.523 -20.484 8.547 1 96.94 515 PRO A CA 1
ATOM 3970 C C . PRO A 1 515 ? 11.164 -19.172 8.984 1 96.94 515 PRO A C 1
ATOM 3972 O O . PRO A 1 515 ? 10.477 -18.141 9.07 1 96.94 515 PRO A O 1
ATOM 3975 N N . VAL A 1 516 ? 12.453 -19.172 9.18 1 94.94 516 VAL A N 1
ATOM 3976 C CA . VAL A 1 516 ? 13.188 -17.953 9.539 1 94.94 516 VAL A CA 1
ATOM 3977 C C . VAL A 1 516 ? 13.344 -17.078 8.305 1 94.94 516 VAL A C 1
ATOM 3979 O O . VAL A 1 516 ? 13.195 -15.852 8.383 1 94.94 516 VAL A O 1
ATOM 3982 N N . SER A 1 517 ? 13.609 -17.812 7.191 1 95.81 517 SER A N 1
ATOM 3983 C CA . SER A 1 517 ? 13.852 -17.062 5.961 1 95.81 517 SER A CA 1
ATOM 3984 C C . SER A 1 517 ? 12.547 -16.703 5.262 1 95.81 517 SER A C 1
ATOM 3986 O O . SER A 1 517 ? 11.695 -17.562 5.047 1 95.81 517 SER A O 1
ATOM 3988 N N . ARG A 1 518 ? 12.5 -15.461 4.789 1 96.44 518 ARG A N 1
ATOM 3989 C CA . ARG A 1 518 ? 11.344 -14.977 4.051 1 96.44 518 ARG A CA 1
ATOM 3990 C C . ARG A 1 518 ? 11.297 -15.578 2.648 1 96.44 518 ARG A C 1
ATOM 3992 O O . ARG A 1 518 ? 10.258 -15.531 1.98 1 96.44 518 ARG A O 1
ATOM 3999 N N . SER A 1 519 ? 12.375 -16.156 2.205 1 96.38 519 SER A N 1
ATOM 4000 C CA . SER A 1 519 ? 12.422 -16.703 0.856 1 96.38 519 SER A CA 1
ATOM 4001 C C . SER A 1 519 ? 11.828 -18.109 0.816 1 96.38 519 SER A C 1
ATOM 4003 O O . SER A 1 519 ? 11.43 -18.594 -0.248 1 96.38 519 SER A O 1
ATOM 4005 N N . VAL A 1 520 ? 11.781 -18.75 1.944 1 98 520 VAL A N 1
ATOM 4006 C CA . VAL A 1 520 ? 11.211 -20.078 2.004 1 98 520 VAL A CA 1
ATOM 4007 C C . VAL A 1 520 ? 9.695 -20 1.802 1 98 520 VAL A C 1
ATOM 4009 O O . VAL A 1 520 ? 9.133 -20.734 0.978 1 98 520 VAL A O 1
ATOM 4012 N N . TYR A 1 521 ? 9.141 -19.094 2.525 1 97.69 521 TYR A N 1
ATOM 4013 C CA . TYR A 1 521 ? 7.746 -18.734 2.273 1 97.69 521 TYR A CA 1
ATOM 4014 C C . TYR A 1 521 ? 7.574 -17.219 2.26 1 97.69 521 TYR A C 1
ATOM 4016 O O . TYR A 1 521 ? 7.527 -16.594 3.314 1 97.69 521 TYR A O 1
ATOM 4024 N N . PRO A 1 522 ? 7.453 -16.641 1.063 1 96.81 522 PRO A N 1
ATOM 4025 C CA . PRO A 1 522 ? 7.32 -15.188 1.004 1 96.81 522 PRO A CA 1
ATOM 4026 C C . PRO A 1 522 ? 6.117 -14.672 1.79 1 96.81 522 PRO A C 1
ATOM 4028 O O . PRO A 1 522 ? 5.121 -15.383 1.939 1 96.81 522 PRO A O 1
ATOM 4031 N N . PRO A 1 523 ? 6.23 -13.422 2.295 1 96.31 523 PRO A N 1
ATOM 4032 C CA . PRO A 1 523 ? 5.129 -12.883 3.092 1 96.31 523 PRO A CA 1
ATOM 4033 C C . PRO A 1 523 ? 3.797 -12.891 2.344 1 96.31 523 PRO A C 1
ATOM 4035 O O . PRO A 1 523 ? 3.76 -12.609 1.142 1 96.31 523 PRO A O 1
ATOM 4038 N N . GLY A 1 524 ? 2.736 -13.188 3.07 1 95 524 GLY A N 1
ATOM 4039 C CA . GLY A 1 524 ? 1.396 -13.281 2.514 1 95 524 GLY A CA 1
ATOM 4040 C C . GLY A 1 524 ? 0.563 -14.383 3.141 1 95 524 GLY A C 1
ATOM 4041 O O . GLY A 1 524 ? 1.02 -15.07 4.059 1 95 524 GLY A O 1
ATOM 4042 N N . PHE A 1 525 ? -0.581 -14.578 2.652 1 95 525 PHE A N 1
ATOM 4043 C CA . PHE A 1 525 ? -1.479 -15.586 3.199 1 95 525 PHE A CA 1
ATOM 4044 C C . PHE A 1 525 ? -1.044 -16.984 2.775 1 95 525 PHE A C 1
ATOM 4046 O O . PHE A 1 525 ? -0.524 -17.172 1.674 1 95 525 PHE A O 1
ATOM 4053 N N . ALA A 1 526 ? -1.272 -17.891 3.654 1 97.25 526 ALA A N 1
ATOM 4054 C CA . ALA A 1 526 ? -1.142 -19.328 3.404 1 97.25 526 ALA A CA 1
ATOM 4055 C C . ALA A 1 526 ? -2.352 -20.094 3.936 1 97.25 526 ALA A C 1
ATOM 4057 O O . ALA A 1 526 ? -3.045 -19.609 4.84 1 97.25 526 ALA A O 1
ATOM 4058 N N . PHE A 1 527 ? -2.576 -21.203 3.342 1 97.56 527 PHE A N 1
ATOM 4059 C CA . PHE A 1 527 ? -3.363 -22.219 4.02 1 97.56 527 PHE A CA 1
ATOM 4060 C C . PHE A 1 527 ? -2.469 -23.125 4.863 1 97.56 527 PHE A C 1
ATOM 4062 O O . PHE A 1 527 ? -1.501 -23.688 4.359 1 97.56 527 PHE A O 1
ATOM 4069 N N . ILE A 1 528 ? -2.805 -23.234 6.121 1 98.56 528 ILE A N 1
ATOM 4070 C CA . ILE A 1 528 ? -2.117 -24.203 6.977 1 98.56 528 ILE A CA 1
ATOM 4071 C C . ILE A 1 528 ? -2.912 -25.5 7.039 1 98.56 528 ILE A C 1
ATOM 4073 O O . ILE A 1 528 ? -4.129 -25.484 7.238 1 98.56 528 ILE A O 1
ATOM 4077 N N . HIS A 1 529 ? -2.24 -26.594 6.797 1 98.31 529 HIS A N 1
ATOM 4078 C CA . HIS A 1 529 ? -2.781 -27.953 6.898 1 98.31 529 HIS A CA 1
ATOM 4079 C C . HIS A 1 529 ? -2.004 -28.781 7.914 1 98.31 529 HIS A C 1
ATOM 4081 O O . HIS A 1 529 ? -0.779 -28.672 8 1 98.31 529 HIS A O 1
ATOM 4087 N N . VAL A 1 530 ? -2.752 -29.562 8.656 1 98.44 530 VAL A N 1
ATOM 4088 C CA . VAL A 1 530 ? -2.146 -30.609 9.477 1 98.44 530 VAL A CA 1
ATOM 4089 C C . VAL A 1 530 ? -2.48 -31.984 8.898 1 98.44 530 VAL A C 1
ATOM 4091 O O . VAL A 1 530 ? -3.646 -32.281 8.648 1 98.44 530 VAL A O 1
ATOM 4094 N N . LEU A 1 531 ? -1.465 -32.688 8.625 1 97.5 531 LEU A N 1
ATOM 4095 C CA . LEU A 1 531 ? -1.662 -34.062 8.172 1 97.5 531 LEU A CA 1
ATOM 4096 C C . LEU A 1 531 ? -1.408 -35.062 9.312 1 97.5 531 LEU A C 1
ATOM 4098 O O . LEU A 1 531 ? -0.378 -34.969 9.984 1 97.5 531 LEU A O 1
ATOM 4102 N N . VAL A 1 532 ? -2.307 -35.938 9.539 1 96.31 532 VAL A N 1
ATOM 4103 C CA . VAL A 1 532 ? -2.146 -37.031 10.477 1 96.31 532 VAL A CA 1
ATOM 4104 C C . VAL A 1 532 ? -2.162 -38.344 9.719 1 96.31 532 VAL A C 1
ATOM 4106 O O . VAL A 1 532 ? -3.174 -38.719 9.109 1 96.31 532 VAL A O 1
ATOM 4109 N N . ASN A 1 533 ? -1.062 -39.031 9.773 1 93.75 533 ASN A N 1
ATOM 4110 C CA . ASN A 1 533 ? -0.89 -40.281 9.016 1 93.75 533 ASN A CA 1
ATOM 4111 C C . ASN A 1 533 ? -1.25 -40.094 7.543 1 93.75 533 ASN A C 1
ATOM 4113 O O . ASN A 1 533 ? -1.985 -40.875 6.969 1 93.75 533 ASN A O 1
ATOM 4117 N N . GLY A 1 534 ? -0.883 -38.906 7.047 1 93.31 534 GLY A N 1
ATOM 4118 C CA . GLY A 1 534 ? -1.018 -38.656 5.625 1 93.31 534 GLY A CA 1
ATOM 4119 C C . GLY A 1 534 ? -2.357 -38.031 5.254 1 93.31 534 GLY A C 1
ATOM 4120 O O . GLY A 1 534 ? -2.57 -37.625 4.105 1 93.31 534 GLY A O 1
ATOM 4121 N N . VAL A 1 535 ? -3.277 -37.938 6.195 1 94.88 535 VAL A N 1
ATOM 4122 C CA . VAL A 1 535 ? -4.602 -37.406 5.941 1 94.88 535 VAL A CA 1
ATOM 4123 C C . VAL A 1 535 ? -4.617 -35.906 6.297 1 94.88 535 VAL A C 1
ATOM 4125 O O . VAL A 1 535 ? -4.449 -35.531 7.465 1 94.88 535 VAL A O 1
ATOM 4128 N N . PRO A 1 536 ? -4.848 -35.031 5.363 1 97.12 536 PRO A N 1
ATOM 4129 C CA . PRO A 1 536 ? -4.793 -33.594 5.652 1 97.12 536 PRO A CA 1
ATOM 4130 C C . PRO A 1 536 ? -6.086 -33.062 6.266 1 97.12 536 PRO A C 1
ATOM 4132 O O . PRO A 1 536 ? -7.176 -33.531 5.914 1 97.12 536 PRO A O 1
ATOM 4135 N N . SER A 1 537 ? -5.961 -32.125 7.137 1 97.31 537 SER A N 1
ATOM 4136 C CA . SER A 1 537 ? -7.086 -31.312 7.602 1 97.31 537 SER A CA 1
ATOM 4137 C C . SER A 1 537 ? -7.566 -30.344 6.52 1 97.31 537 SER A C 1
ATOM 4139 O O . SER A 1 537 ? -6.941 -30.234 5.461 1 97.31 537 SER A O 1
ATOM 4141 N N . GLN A 1 538 ? -8.695 -29.734 6.859 1 96.56 538 GLN A N 1
ATOM 4142 C CA . GLN A 1 538 ? -9.039 -28.531 6.094 1 96.56 538 GLN A CA 1
ATOM 4143 C C . GLN A 1 538 ? -7.977 -27.453 6.254 1 96.56 538 GLN A C 1
ATOM 4145 O O . GLN A 1 538 ? -7.355 -27.344 7.312 1 96.56 538 GLN A O 1
ATOM 4150 N N . GLY A 1 539 ? -7.777 -26.734 5.152 1 97.19 539 GLY A N 1
ATOM 4151 C CA . GLY A 1 539 ? -6.859 -25.609 5.223 1 97.19 539 GLY A CA 1
ATOM 4152 C C . GLY A 1 539 ? -7.469 -24.375 5.867 1 97.19 539 GLY A C 1
ATOM 4153 O O . GLY A 1 539 ? -8.641 -24.078 5.652 1 97.19 539 GLY A O 1
ATOM 4154 N N . HIS A 1 540 ? -6.629 -23.703 6.707 1 97.69 540 HIS A N 1
ATOM 4155 C CA . HIS A 1 540 ? -7.051 -22.453 7.328 1 97.69 540 HIS A CA 1
ATOM 4156 C C . HIS A 1 540 ? -6.098 -21.312 6.977 1 97.69 540 HIS A C 1
ATOM 4158 O O . HIS A 1 540 ? -4.883 -21.516 6.918 1 97.69 540 HIS A O 1
ATOM 4164 N N . ARG A 1 541 ? -6.703 -20.203 6.699 1 96.44 541 ARG A N 1
ATOM 4165 C CA . ARG A 1 541 ? -5.918 -19.047 6.262 1 96.44 541 ARG A CA 1
ATOM 4166 C C . ARG A 1 541 ? -5.09 -18.484 7.406 1 96.44 541 ARG A C 1
ATOM 4168 O O . ARG A 1 541 ? -5.605 -18.266 8.508 1 96.44 541 ARG A O 1
ATOM 4175 N N . MET A 1 542 ? -3.857 -18.266 7.18 1 96.88 542 MET A N 1
ATOM 4176 C CA . MET A 1 542 ? -2.93 -17.656 8.133 1 96.88 542 MET A CA 1
ATOM 4177 C C . MET A 1 542 ? -1.993 -16.672 7.438 1 96.88 542 MET A C 1
ATOM 4179 O O . MET A 1 542 ? -1.481 -16.969 6.355 1 96.88 542 MET A O 1
ATOM 4183 N N . MET A 1 543 ? -1.788 -15.492 8 1 94.69 543 MET A N 1
ATOM 4184 C CA . MET A 1 543 ? -0.835 -14.508 7.48 1 94.69 543 MET A CA 1
ATOM 4185 C C . MET A 1 543 ? 0.583 -14.844 7.93 1 94.69 543 MET A C 1
ATOM 4187 O O . MET A 1 543 ? 0.853 -14.938 9.133 1 94.69 543 MET A O 1
ATOM 4191 N N . ILE A 1 544 ? 1.402 -15.07 6.992 1 97.25 544 ILE A N 1
ATOM 4192 C CA . ILE A 1 544 ? 2.822 -15.234 7.277 1 97.25 544 ILE A CA 1
ATOM 4193 C C . ILE A 1 544 ? 3.537 -13.891 7.121 1 97.25 544 ILE A C 1
ATOM 4195 O O . ILE A 1 544 ? 3.439 -13.25 6.074 1 97.25 544 ILE A O 1
ATOM 4199 N N . GLY A 1 545 ? 4.25 -13.523 8.102 1 93.94 545 GLY A N 1
ATOM 4200 C CA . GLY A 1 545 ? 4.746 -12.156 8.172 1 93.94 545 GLY A CA 1
ATOM 4201 C C . GLY A 1 545 ? 3.785 -11.211 8.867 1 93.94 545 GLY A C 1
ATOM 4202 O O . GLY A 1 545 ? 2.766 -11.633 9.406 1 93.94 545 GLY A O 1
ATOM 4203 N N . ASN A 1 546 ? 4.066 -9.922 8.867 1 86.38 546 ASN A N 1
ATOM 4204 C CA . ASN A 1 546 ? 3.287 -8.945 9.625 1 86.38 546 ASN A CA 1
ATOM 4205 C C . ASN A 1 546 ? 2.195 -8.312 8.766 1 86.38 546 ASN A C 1
ATOM 4207 O O . ASN A 1 546 ? 1.474 -7.426 9.234 1 86.38 546 ASN A O 1
ATOM 4211 N N . GLY A 1 547 ? 2.113 -8.719 7.578 1 86.5 547 GLY A N 1
ATOM 4212 C CA . GLY A 1 547 ? 1.065 -8.227 6.699 1 86.5 547 GLY A CA 1
ATOM 4213 C C . GLY A 1 547 ? 1.305 -6.801 6.234 1 86.5 547 GLY A C 1
ATOM 4214 O O . GLY A 1 547 ? 0.389 -6.145 5.734 1 86.5 547 GLY A O 1
ATOM 4215 N N . LYS A 1 548 ? 2.527 -6.301 6.426 1 83.31 548 LYS A N 1
ATOM 4216 C CA . LYS A 1 548 ? 2.832 -4.93 6.02 1 83.31 548 LYS A CA 1
ATOM 4217 C C . LYS A 1 548 ? 3.516 -4.902 4.656 1 83.31 548 LYS A C 1
ATOM 4219 O O . LYS A 1 548 ? 4.297 -5.797 4.328 1 83.31 548 LYS A O 1
ATOM 4224 N N . LEU A 1 549 ? 3.084 -3.949 3.855 1 86 549 LEU A N 1
ATOM 4225 C CA . LEU A 1 549 ? 3.689 -3.67 2.559 1 86 549 LEU A CA 1
ATOM 4226 C C . LEU A 1 549 ? 3.83 -2.168 2.336 1 86 549 LEU A C 1
ATOM 4228 O O . LEU A 1 549 ? 2.891 -1.409 2.584 1 86 549 LEU A O 1
ATOM 4232 N N . TYR A 1 550 ? 5.012 -1.729 2.025 1 76.88 550 TYR A N 1
ATOM 4233 C CA . TYR A 1 550 ? 5.254 -0.305 1.819 1 76.88 550 TYR A CA 1
ATOM 4234 C C . T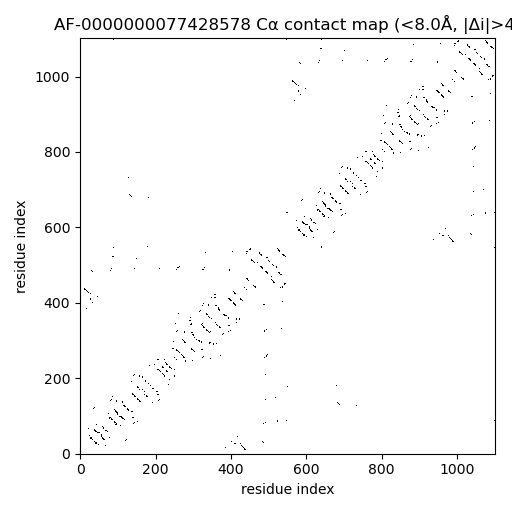YR A 1 550 ? 5.445 0.007 0.341 1 76.88 550 TYR A C 1
ATOM 4236 O O . TYR A 1 550 ? 5.926 -0.836 -0.421 1 76.88 550 TYR A O 1
ATOM 4244 N N . ILE A 1 551 ? 4.973 1.083 -0.08 1 74.44 551 ILE A N 1
ATOM 4245 C CA . ILE A 1 551 ? 5.223 1.58 -1.429 1 74.44 551 ILE A CA 1
ATOM 4246 C C . ILE A 1 551 ? 6.434 2.508 -1.42 1 74.44 551 ILE A C 1
ATOM 4248 O O . ILE A 1 551 ? 6.555 3.375 -0.55 1 74.44 551 ILE A O 1
ATOM 4252 N N . MET B 1 1 ? 4.32 15.242 66.312 1 21.27 1 MET B N 1
ATOM 4253 C CA . MET B 1 1 ? 5.109 16.312 65.688 1 21.27 1 MET B CA 1
ATOM 4254 C C . MET B 1 1 ? 5.711 15.852 64.375 1 21.27 1 MET B C 1
ATOM 4256 O O . MET B 1 1 ? 6.891 15.508 64.312 1 21.27 1 MET B O 1
ATOM 4260 N N . LYS B 1 2 ? 4.867 15.078 63.594 1 26.09 2 LYS B N 1
ATOM 4261 C CA . LYS B 1 2 ? 5 14.461 62.281 1 26.09 2 LYS B CA 1
ATOM 4262 C C . LYS B 1 2 ? 5.469 15.477 61.25 1 26.09 2 LYS B C 1
ATOM 4264 O O . LYS B 1 2 ? 4.816 16.5 61.031 1 26.09 2 LYS B O 1
ATOM 4269 N N . GLU B 1 3 ? 6.828 15.641 61.219 1 25.16 3 GLU B N 1
ATOM 4270 C CA . GLU B 1 3 ? 7.453 16.547 60.25 1 25.16 3 GLU B CA 1
ATOM 4271 C C . GLU B 1 3 ? 6.859 16.359 58.875 1 25.16 3 GLU B C 1
ATOM 4273 O O . GLU B 1 3 ? 6.84 15.242 58.344 1 25.16 3 GLU B O 1
ATOM 4278 N N . ASN B 1 4 ? 5.836 17.109 58.594 1 27.62 4 ASN B N 1
ATOM 4279 C CA . ASN B 1 4 ? 5.215 17.234 57.281 1 27.62 4 ASN B CA 1
ATOM 4280 C C . ASN B 1 4 ? 6.238 17.594 56.219 1 27.62 4 ASN B C 1
ATOM 4282 O O . ASN B 1 4 ? 6.777 18.703 56.219 1 27.62 4 ASN B O 1
ATOM 4286 N N . ARG B 1 5 ? 7.059 16.578 55.875 1 32.22 5 ARG B N 1
ATOM 4287 C CA . ARG B 1 5 ? 7.926 16.766 54.719 1 32.22 5 ARG B CA 1
ATOM 4288 C C . ARG B 1 5 ? 7.18 17.469 53.594 1 32.22 5 ARG B C 1
ATOM 4290 O O . ARG B 1 5 ? 6.234 16.906 53.031 1 32.22 5 ARG B O 1
ATOM 4297 N N . LYS B 1 6 ? 7.07 18.672 53.812 1 30.56 6 LYS B N 1
ATOM 4298 C CA . LYS B 1 6 ? 6.57 19.594 52.812 1 30.56 6 LYS B CA 1
ATOM 4299 C C . LYS B 1 6 ? 7.207 19.297 51.438 1 30.56 6 LYS B C 1
ATOM 4301 O O . LYS B 1 6 ? 8.422 19.391 51.281 1 30.56 6 LYS B O 1
ATOM 4306 N N . LEU B 1 7 ? 6.68 18.422 50.75 1 31.53 7 LEU B N 1
ATOM 4307 C CA . LEU B 1 7 ? 6.996 18.312 49.344 1 31.53 7 LEU B CA 1
ATOM 4308 C C . LEU B 1 7 ? 7.059 19.672 48.656 1 31.53 7 LEU B C 1
ATOM 4310 O O . LEU B 1 7 ? 6.055 20.391 48.625 1 31.53 7 LEU B O 1
ATOM 4314 N N . VAL B 1 8 ? 8.156 20.391 48.812 1 32.81 8 VAL B N 1
ATOM 4315 C CA . VAL B 1 8 ? 8.422 21.625 48.062 1 32.81 8 VAL B CA 1
ATOM 4316 C C . VAL B 1 8 ? 8.109 21.406 46.594 1 32.81 8 VAL B C 1
ATOM 4318 O O . VAL B 1 8 ? 8.75 20.594 45.938 1 32.81 8 VAL B O 1
ATOM 4321 N N . THR B 1 9 ? 6.887 21.516 46.312 1 32.38 9 THR B N 1
ATOM 4322 C CA . THR B 1 9 ? 6.574 21.719 44.906 1 32.38 9 THR B CA 1
ATOM 4323 C C . THR B 1 9 ? 7.492 22.781 44.281 1 32.38 9 THR B C 1
ATOM 4325 O O . THR B 1 9 ? 7.391 23.969 44.625 1 32.38 9 THR B O 1
ATOM 4328 N N . ARG B 1 10 ? 8.766 22.594 44.25 1 34.72 10 ARG B N 1
ATOM 4329 C CA . ARG B 1 10 ? 9.562 23.516 43.438 1 34.72 10 ARG B CA 1
ATOM 4330 C C . ARG B 1 10 ? 8.742 24.109 42.312 1 34.72 10 ARG B C 1
ATOM 4332 O O . ARG B 1 10 ? 8.164 23.375 41.5 1 34.72 10 ARG B O 1
ATOM 4339 N N . ASP B 1 11 ? 8.203 25.297 42.469 1 34.66 11 ASP B N 1
ATOM 4340 C CA . ASP B 1 11 ? 7.43 26.141 41.594 1 34.66 11 ASP B CA 1
ATOM 4341 C C . ASP B 1 11 ? 8.023 26.141 40.188 1 34.66 11 ASP B C 1
ATOM 4343 O O . ASP B 1 11 ? 9.188 26.5 40 1 34.66 11 ASP B O 1
ATOM 4347 N N . LEU B 1 12 ? 7.75 25.359 39.188 1 43.72 12 LEU B N 1
ATOM 4348 C CA . LEU B 1 12 ? 7.961 25.422 37.75 1 43.72 12 LEU B CA 1
ATOM 4349 C C . LEU B 1 12 ? 8.031 26.875 37.281 1 43.72 12 LEU B C 1
ATOM 4351 O O . LEU B 1 12 ? 8.273 27.125 36.094 1 43.72 12 LEU B O 1
ATOM 4355 N N . THR B 1 13 ? 7.832 27.844 38.188 1 43.16 13 THR B N 1
ATOM 4356 C CA . THR B 1 13 ? 7.664 29.25 37.812 1 43.16 13 THR B CA 1
ATOM 4357 C C . THR B 1 13 ? 9.008 29.891 37.438 1 43.16 13 THR B C 1
ATOM 4359 O O . THR B 1 13 ? 9.055 30.938 36.812 1 43.16 13 THR B O 1
ATOM 4362 N N . THR B 1 14 ? 10.055 29.406 38.031 1 49.38 14 THR B N 1
ATOM 4363 C CA . THR B 1 14 ? 11.25 30.219 37.844 1 49.38 14 THR B CA 1
ATOM 4364 C C . THR B 1 14 ? 11.953 29.844 36.531 1 49.38 14 THR B C 1
ATOM 4366 O O . THR B 1 14 ? 12.914 30.5 36.125 1 49.38 14 THR B O 1
ATOM 4369 N N . GLN B 1 15 ? 11.602 28.828 35.938 1 65.31 15 GLN B N 1
ATOM 4370 C CA . GLN B 1 15 ? 12.312 28.422 34.719 1 65.31 15 GLN B CA 1
ATOM 4371 C C . GLN B 1 15 ? 11.758 29.125 33.5 1 65.31 15 GLN B C 1
ATOM 4373 O O . GLN B 1 15 ? 10.562 29.406 33.406 1 65.31 15 GLN B O 1
ATOM 4378 N N . SER B 1 16 ? 12.727 29.703 32.75 1 85.44 16 SER B N 1
ATOM 4379 C CA . SER B 1 16 ? 12.398 30.609 31.656 1 85.44 16 SER B CA 1
ATOM 4380 C C . SER B 1 16 ? 12.562 29.906 30.312 1 85.44 16 SER B C 1
ATOM 4382 O O . SER B 1 16 ? 13.273 28.906 30.219 1 85.44 16 SER B O 1
ATOM 4384 N N . TRP B 1 17 ? 11.781 30.328 29.375 1 95.88 17 TRP B N 1
ATOM 4385 C CA . TRP B 1 17 ? 11.984 29.953 27.969 1 95.88 17 TRP B CA 1
ATOM 4386 C C . TRP B 1 17 ? 13.383 30.328 27.5 1 95.88 17 TRP B C 1
ATOM 4388 O O . TRP B 1 17 ? 13.922 31.359 27.906 1 95.88 17 TRP B O 1
ATOM 4398 N N . THR B 1 18 ? 14 29.469 26.703 1 96 18 THR B N 1
ATOM 4399 C CA . THR B 1 18 ? 15.281 29.828 26.094 1 96 18 THR B CA 1
ATOM 4400 C C . THR B 1 18 ? 15.242 29.609 24.594 1 96 18 THR B C 1
ATOM 4402 O O . THR B 1 18 ? 14.477 28.797 24.094 1 96 18 THR B O 1
ATOM 4405 N N . LEU B 1 19 ? 15.961 30.406 23.828 1 97.62 19 LEU B N 1
ATOM 4406 C CA . LEU B 1 19 ? 16.109 30.297 22.391 1 97.62 19 LEU B CA 1
ATOM 4407 C C . LEU B 1 19 ? 17.578 30.125 22 1 97.62 19 LEU B C 1
ATOM 4409 O O . LEU B 1 19 ? 18.422 30.938 22.391 1 97.62 19 LEU B O 1
ATOM 4413 N N . ALA B 1 20 ? 17.875 29.062 21.312 1 97.56 20 ALA B N 1
ATOM 4414 C CA . ALA B 1 20 ? 19.234 28.781 20.859 1 97.56 20 ALA B CA 1
ATOM 4415 C C . ALA B 1 20 ? 19.281 28.609 19.344 1 97.56 20 ALA B C 1
ATOM 4417 O O . ALA B 1 20 ? 18.281 28.25 18.719 1 97.56 20 ALA B O 1
ATOM 4418 N N . GLN B 1 21 ? 20.359 29.031 18.766 1 98 21 GLN B N 1
ATOM 4419 C CA . GLN B 1 21 ? 20.625 28.734 17.359 1 98 21 GLN B CA 1
ATOM 4420 C C . GLN B 1 21 ? 21.656 27.625 17.219 1 98 21 GLN B C 1
ATOM 4422 O O . GLN B 1 21 ? 22.781 27.75 17.688 1 98 21 GLN B O 1
ATOM 4427 N N . ASN B 1 22 ? 21.25 26.5 16.672 1 97.88 22 ASN B N 1
ATOM 4428 C CA . ASN B 1 22 ? 22.141 25.359 16.469 1 97.88 22 ASN B CA 1
ATOM 4429 C C . ASN B 1 22 ? 21.719 24.531 15.25 1 97.88 22 ASN B C 1
ATOM 4431 O O . ASN B 1 22 ? 20.578 24.094 15.156 1 97.88 22 ASN B O 1
ATOM 4435 N N . GLY B 1 23 ? 22.656 24.375 14.305 1 97.94 23 GLY B N 1
ATOM 4436 C CA . GLY B 1 23 ? 22.422 23.547 13.133 1 97.94 23 GLY B CA 1
ATOM 4437 C C . GLY B 1 23 ? 22.016 24.344 11.914 1 97.94 23 GLY B C 1
ATOM 4438 O O . GLY B 1 23 ? 21.688 25.531 12.016 1 97.94 23 GLY B O 1
ATOM 4439 N N . THR B 1 24 ? 22.156 23.688 10.773 1 98.19 24 THR B N 1
ATOM 4440 C CA . THR B 1 24 ? 21.688 24.156 9.477 1 98.19 24 THR B CA 1
ATOM 4441 C C . THR B 1 24 ? 20.922 23.078 8.727 1 98.19 24 THR B C 1
ATOM 4443 O O . THR B 1 24 ? 21.25 21.891 8.844 1 98.19 24 THR B O 1
ATOM 4446 N N . THR B 1 25 ? 19.922 23.5 7.992 1 98.12 25 THR B N 1
ATOM 4447 C CA . THR B 1 25 ? 19.031 22.531 7.359 1 98.12 25 THR B CA 1
ATOM 4448 C C . THR B 1 25 ? 19.625 22.047 6.035 1 98.12 25 THR B C 1
ATOM 4450 O O . THR B 1 25 ? 19.156 21.047 5.473 1 98.12 25 THR B O 1
ATOM 4453 N N . GLY B 1 26 ? 20.625 22.703 5.457 1 96.56 26 GLY B N 1
ATOM 4454 C CA . GLY B 1 26 ? 21.234 22.312 4.195 1 96.56 26 GLY B CA 1
ATOM 4455 C C . GLY B 1 26 ? 20.406 22.703 2.984 1 96.56 26 GLY B C 1
ATOM 4456 O O . GLY B 1 26 ? 20.953 23.062 1.939 1 96.56 26 GLY B O 1
ATOM 4457 N N . VAL B 1 27 ? 19.172 22.531 3.062 1 97.56 27 VAL B N 1
ATOM 4458 C CA . VAL B 1 27 ? 18.172 23.047 2.121 1 97.56 27 VAL B CA 1
ATOM 4459 C C . VAL B 1 27 ? 17.172 23.922 2.857 1 97.56 27 VAL B C 1
ATOM 4461 O O . VAL B 1 27 ? 16.922 23.734 4.051 1 97.56 27 VAL B O 1
ATOM 4464 N N . SER B 1 28 ? 16.641 24.922 2.123 1 97.25 28 SER B N 1
ATOM 4465 C CA . SER B 1 28 ? 15.672 25.766 2.809 1 97.25 28 SER B CA 1
ATOM 4466 C C . SER B 1 28 ? 14.477 24.953 3.305 1 97.25 28 SER B C 1
ATOM 4468 O O . SER B 1 28 ? 13.938 24.125 2.57 1 97.25 28 SER B O 1
ATOM 4470 N N . ALA B 1 29 ? 14.07 25.172 4.504 1 98.12 29 ALA B N 1
ATOM 4471 C CA . ALA B 1 29 ? 13.031 24.375 5.141 1 98.12 29 ALA B CA 1
ATOM 4472 C C . ALA B 1 29 ? 11.641 24.891 4.793 1 98.12 29 ALA B C 1
ATOM 4474 O O . ALA B 1 29 ? 10.867 25.266 5.68 1 98.12 29 ALA B O 1
ATOM 4475 N N . MET B 1 30 ? 11.336 24.844 3.52 1 97.81 30 MET B N 1
ATOM 4476 C CA . MET B 1 30 ? 10.016 25.25 3.057 1 97.81 30 MET B CA 1
ATOM 4477 C C . MET B 1 30 ? 8.938 24.312 3.582 1 97.81 30 MET B C 1
ATOM 4479 O O . MET B 1 30 ? 7.812 24.734 3.863 1 97.81 30 MET B O 1
ATOM 4483 N N . GLN B 1 31 ? 9.227 23.047 3.609 1 98.06 31 GLN B N 1
ATOM 4484 C CA . GLN B 1 31 ? 8.398 21.984 4.172 1 98.06 31 GLN B CA 1
ATOM 4485 C C . GLN B 1 31 ? 9.164 21.203 5.238 1 98.06 31 GLN B C 1
ATOM 4487 O O . GLN B 1 31 ? 10.352 20.922 5.078 1 98.06 31 GLN B O 1
ATOM 4492 N N . LEU B 1 32 ? 8.461 20.906 6.32 1 98.12 32 LEU B N 1
ATOM 4493 C CA . LEU B 1 32 ? 9.117 20.266 7.457 1 98.12 32 LEU B CA 1
ATOM 4494 C C . LEU B 1 32 ? 8.211 19.219 8.086 1 98.12 32 LEU B C 1
ATOM 4496 O O . LEU B 1 32 ? 7.012 19.453 8.273 1 98.12 32 LEU B O 1
ATOM 4500 N N . SER B 1 33 ? 8.766 18 8.359 1 97.31 33 SER B N 1
ATOM 4501 C CA . SER B 1 33 ? 8.062 16.953 9.078 1 97.31 33 SER B CA 1
ATOM 4502 C C . SER B 1 33 ? 9.016 16.188 9.992 1 97.31 33 SER B C 1
ATOM 4504 O O . SER B 1 33 ? 10.156 15.906 9.625 1 97.31 33 SER B O 1
ATOM 4506 N N . ILE B 1 34 ? 8.547 15.93 11.188 1 97.12 34 ILE B N 1
ATOM 4507 C CA . ILE B 1 34 ? 9.273 14.992 12.047 1 97.12 34 ILE B CA 1
ATOM 4508 C C . ILE B 1 34 ? 8.891 13.562 11.688 1 97.12 34 ILE B C 1
ATOM 4510 O O . ILE B 1 34 ? 7.723 13.172 11.805 1 97.12 34 ILE B O 1
ATOM 4514 N N . ILE B 1 35 ? 9.867 12.766 11.266 1 96.06 35 ILE B N 1
ATOM 4515 C CA . ILE B 1 35 ? 9.484 11.492 10.664 1 96.06 35 ILE B CA 1
ATOM 4516 C C . ILE B 1 35 ? 9.875 10.344 11.594 1 96.06 35 ILE B C 1
ATOM 4518 O O . ILE B 1 35 ? 9.516 9.188 11.352 1 96.06 35 ILE B O 1
ATOM 4522 N N . SER B 1 36 ? 10.664 10.602 12.641 1 95 36 SER B N 1
ATOM 4523 C CA . SER B 1 36 ? 11.039 9.648 13.672 1 95 36 SER B CA 1
ATOM 4524 C C . SER B 1 36 ? 11.531 10.352 14.93 1 95 36 SER B C 1
ATOM 4526 O O . SER B 1 36 ? 11.492 11.578 15.016 1 95 36 SER B O 1
ATOM 4528 N N . GLU B 1 37 ? 11.93 9.586 15.883 1 95.31 37 GLU B N 1
ATOM 4529 C CA . GLU B 1 37 ? 12.453 10.164 17.109 1 95.31 37 GLU B CA 1
ATOM 4530 C C . GLU B 1 37 ? 13.805 10.836 16.875 1 95.31 37 GLU B C 1
ATOM 4532 O O . GLU B 1 37 ? 14.25 11.648 17.688 1 95.31 37 GLU B O 1
ATOM 4537 N N . LYS B 1 38 ? 14.352 10.594 15.672 1 96.19 38 LYS B N 1
ATOM 4538 C CA . LYS B 1 38 ? 15.727 11.062 15.492 1 96.19 38 LYS B CA 1
ATOM 4539 C C . LYS B 1 38 ? 15.836 11.977 14.273 1 96.19 38 LYS B C 1
ATOM 4541 O O . LYS B 1 38 ? 16.828 12.68 14.109 1 96.19 38 LYS B O 1
ATOM 4546 N N . PHE B 1 39 ? 14.773 12.008 13.453 1 97.19 39 PHE B N 1
ATOM 4547 C CA . PHE B 1 39 ? 15.016 12.672 12.18 1 97.19 39 PHE B CA 1
ATOM 4548 C C . PHE B 1 39 ? 13.852 13.586 11.82 1 97.19 39 PHE B C 1
ATOM 4550 O O . PHE B 1 39 ? 12.695 13.25 12.07 1 97.19 39 PHE B O 1
ATOM 4557 N N . ALA B 1 40 ? 14.195 14.688 11.219 1 97.69 40 ALA B N 1
ATOM 4558 C CA . ALA B 1 40 ? 13.266 15.562 10.508 1 97.69 40 ALA B CA 1
ATOM 4559 C C . ALA B 1 40 ? 13.492 15.484 9 1 97.69 40 ALA B C 1
ATOM 4561 O O . ALA B 1 40 ? 14.625 15.344 8.539 1 97.69 40 ALA B O 1
ATOM 4562 N N . LEU B 1 41 ? 12.43 15.508 8.289 1 97.75 41 LEU B N 1
ATOM 4563 C CA . LEU B 1 41 ? 12.469 15.633 6.836 1 97.75 41 LEU B CA 1
ATOM 4564 C C . LEU B 1 41 ? 12.266 17.078 6.406 1 97.75 41 LEU B C 1
ATOM 4566 O O . LEU B 1 41 ? 11.305 17.734 6.816 1 97.75 41 LEU B O 1
ATOM 4570 N N . ILE B 1 42 ? 13.195 17.594 5.617 1 98.19 42 ILE B N 1
ATOM 4571 C CA . ILE B 1 42 ? 13.125 18.953 5.086 1 98.19 42 ILE B CA 1
ATOM 4572 C C . ILE B 1 42 ? 13.039 18.906 3.562 1 98.19 42 ILE B C 1
ATOM 4574 O O . ILE B 1 42 ? 13.852 18.25 2.906 1 98.19 42 ILE B O 1
ATOM 4578 N N . ILE B 1 43 ? 12.047 19.594 3.014 1 97.94 43 ILE B N 1
ATOM 4579 C CA . ILE B 1 43 ? 11.875 19.641 1.566 1 97.94 43 ILE B CA 1
ATOM 4580 C C . ILE B 1 43 ? 11.828 21.094 1.106 1 97.94 43 ILE B C 1
ATOM 4582 O O . ILE B 1 43 ? 11.156 21.922 1.726 1 97.94 43 ILE B O 1
ATOM 4586 N N . ASP B 1 44 ? 12.57 21.375 0.1 1 97 44 ASP B N 1
ATOM 4587 C CA . ASP B 1 44 ? 12.57 22.688 -0.537 1 97 44 ASP B CA 1
ATOM 4588 C C . ASP B 1 44 ? 12.102 22.609 -1.986 1 97 44 ASP B C 1
ATOM 4590 O O . ASP B 1 44 ? 11.75 21.516 -2.465 1 97 44 ASP B O 1
ATOM 4594 N N . LYS B 1 45 ? 11.938 23.75 -2.611 1 94.12 45 LYS B N 1
ATOM 4595 C CA . LYS B 1 45 ? 11.734 23.812 -4.059 1 94.12 45 LYS B CA 1
ATOM 4596 C C . LYS B 1 45 ? 13.055 23.625 -4.805 1 94.12 45 LYS B C 1
ATOM 4598 O O . LYS B 1 45 ? 14.109 23.5 -4.184 1 94.12 45 LYS B O 1
ATOM 4603 N N . VAL B 1 46 ? 12.953 23.547 -6.113 1 92.5 46 VAL B N 1
ATOM 4604 C CA . VAL B 1 46 ? 14.148 23.484 -6.945 1 92.5 46 VAL B CA 1
ATOM 4605 C C . VAL B 1 46 ? 14.898 24.812 -6.875 1 92.5 46 VAL B C 1
ATOM 4607 O O . VAL B 1 46 ? 14.461 25.812 -7.453 1 92.5 46 VAL B O 1
ATOM 4610 N N . GLU B 1 47 ? 15.938 24.75 -6.09 1 90.88 47 GLU B N 1
ATOM 4611 C CA . GLU B 1 47 ? 16.75 25.953 -5.914 1 90.88 47 GLU B CA 1
ATOM 4612 C C . GLU B 1 47 ? 18.203 25.609 -5.645 1 90.88 47 GLU B C 1
ATOM 4614 O O . GLU B 1 47 ? 18.531 24.453 -5.395 1 90.88 47 GLU B O 1
ATOM 4619 N N . ARG B 1 48 ? 19.062 26.703 -5.691 1 91.31 48 ARG B N 1
ATOM 4620 C CA . ARG B 1 48 ? 20.5 26.5 -5.543 1 91.31 48 ARG B CA 1
ATOM 4621 C C . ARG B 1 48 ? 20.891 26.453 -4.074 1 91.31 48 ARG B C 1
ATOM 4623 O O . ARG B 1 48 ? 21.609 27.328 -3.592 1 91.31 48 ARG B O 1
ATOM 4630 N N . ASN B 1 49 ? 20.469 25.422 -3.4 1 95.69 49 ASN B N 1
ATOM 4631 C CA . ASN B 1 49 ? 20.844 25.172 -2.008 1 95.69 49 ASN B CA 1
ATOM 4632 C C . ASN B 1 49 ? 22.312 24.812 -1.871 1 95.69 49 ASN B C 1
ATOM 4634 O O . ASN B 1 49 ? 22.938 24.344 -2.826 1 95.69 49 ASN B O 1
ATOM 4638 N N . PRO B 1 50 ? 22.891 25.016 -0.759 1 94.56 50 PRO B N 1
ATOM 4639 C CA . PRO B 1 50 ? 24.297 24.703 -0.578 1 94.56 50 PRO B CA 1
ATOM 4640 C C . PRO B 1 50 ? 24.562 23.188 -0.528 1 94.56 50 PRO B C 1
ATOM 4642 O O . PRO B 1 50 ? 25.641 22.734 -0.912 1 94.56 50 PRO B O 1
ATOM 4645 N N . LEU B 1 51 ? 23.562 22.438 0 1 95.94 51 LEU B N 1
ATOM 4646 C CA . LEU B 1 51 ? 23.719 20.984 0.044 1 95.94 51 LEU B CA 1
ATOM 4647 C C . LEU B 1 51 ? 23.641 20.391 -1.358 1 95.94 51 LEU B C 1
ATOM 4649 O O . LEU B 1 51 ? 22.828 20.812 -2.178 1 95.94 51 LEU B O 1
ATOM 4653 N N . ASN B 1 52 ? 24.547 19.453 -1.604 1 94.31 52 ASN B N 1
ATOM 4654 C CA . ASN B 1 52 ? 24.656 18.875 -2.941 1 94.31 52 ASN B CA 1
ATOM 4655 C C . ASN B 1 52 ? 24.438 17.375 -2.92 1 94.31 52 ASN B C 1
ATOM 4657 O O . ASN B 1 52 ? 24.688 16.719 -1.908 1 94.31 52 ASN B O 1
ATOM 4661 N N . ILE B 1 53 ? 23.922 16.891 -4.012 1 91.44 53 ILE B N 1
ATOM 4662 C CA . ILE B 1 53 ? 23.766 15.453 -4.203 1 91.44 53 ILE B CA 1
ATOM 4663 C C . ILE B 1 53 ? 23.859 15.117 -5.691 1 91.44 53 ILE B C 1
ATOM 4665 O O . ILE B 1 53 ? 23.203 15.75 -6.523 1 91.44 53 ILE B O 1
ATOM 4669 N N . SER B 1 54 ? 24.688 14.18 -6.023 1 82.81 54 SER B N 1
ATOM 4670 C CA . SER B 1 54 ? 24.875 13.664 -7.375 1 82.81 54 SER B CA 1
ATOM 4671 C C . SER B 1 54 ? 25.141 14.797 -8.367 1 82.81 54 SER B C 1
ATOM 4673 O O . SER B 1 54 ? 24.531 14.852 -9.438 1 82.81 54 SER B O 1
ATOM 4675 N N . GLY B 1 55 ? 25.875 15.828 -7.992 1 85.81 55 GLY B N 1
ATOM 4676 C CA . GLY B 1 55 ? 26.359 16.859 -8.898 1 85.81 55 GLY B CA 1
ATOM 4677 C C . GLY B 1 55 ? 25.422 18.047 -9.008 1 85.81 55 GLY B C 1
ATOM 4678 O O . GLY B 1 55 ? 25.641 18.938 -9.82 1 85.81 55 GLY B O 1
ATOM 4679 N N . HIS B 1 56 ? 24.312 18.062 -8.25 1 88.44 56 HIS B N 1
ATOM 4680 C CA . HIS B 1 56 ? 23.438 19.219 -8.25 1 88.44 56 HIS B CA 1
ATOM 4681 C C . HIS B 1 56 ? 22.969 19.562 -6.832 1 88.44 56 HIS B C 1
ATOM 4683 O O . HIS B 1 56 ? 23.156 18.766 -5.91 1 88.44 56 HIS B O 1
ATOM 4689 N N . SER B 1 57 ? 22.422 20.766 -6.699 1 93.44 57 SER B N 1
ATOM 4690 C CA . SER B 1 57 ? 21.906 21.172 -5.402 1 93.44 57 SER B CA 1
ATOM 4691 C C . SER B 1 57 ? 20.797 20.234 -4.918 1 93.44 57 SER B C 1
ATOM 4693 O O . SER B 1 57 ? 19.969 19.797 -5.707 1 93.44 57 SER B O 1
ATOM 4695 N N . ALA B 1 58 ? 20.844 19.891 -3.699 1 96 58 ALA B N 1
ATOM 4696 C CA . ALA B 1 58 ? 19.781 19.078 -3.104 1 96 58 ALA B CA 1
ATOM 4697 C C . ALA B 1 58 ? 18.531 19.906 -2.838 1 96 58 ALA B C 1
ATOM 4699 O O . ALA B 1 58 ? 18.625 21.094 -2.52 1 96 58 ALA B O 1
ATOM 4700 N N . TRP B 1 59 ? 17.422 19.281 -2.918 1 96.75 59 TRP B N 1
ATOM 4701 C CA . TRP B 1 59 ? 16.156 19.938 -2.664 1 96.75 59 TRP B CA 1
ATOM 4702 C C . TRP B 1 59 ? 15.422 19.266 -1.503 1 96.75 59 TRP B C 1
ATOM 4704 O O . TRP B 1 59 ? 14.273 19.609 -1.208 1 96.75 59 TRP B O 1
ATOM 4714 N N . GLY B 1 60 ? 15.977 18.25 -0.978 1 96.94 60 GLY B N 1
ATOM 4715 C CA . GLY B 1 60 ? 15.531 17.547 0.225 1 96.94 60 GLY B CA 1
ATOM 4716 C C . GLY B 1 60 ? 16.672 17.141 1.134 1 96.94 60 GLY B C 1
ATOM 4717 O O . GLY B 1 60 ? 17.797 16.953 0.672 1 96.94 60 GLY B O 1
ATOM 4718 N N . ALA B 1 61 ? 16.375 17.031 2.406 1 97.75 61 ALA B N 1
ATOM 4719 C CA . ALA B 1 61 ? 17.406 16.641 3.363 1 97.75 61 ALA B CA 1
ATOM 4720 C C . ALA B 1 61 ? 16.797 15.938 4.574 1 97.75 61 ALA B C 1
ATOM 4722 O O . ALA B 1 61 ? 15.664 16.234 4.953 1 97.75 61 ALA B O 1
ATOM 4723 N N . LEU B 1 62 ? 17.547 14.992 5.086 1 97.69 62 LEU B N 1
ATOM 4724 C CA . LEU B 1 62 ? 17.297 14.438 6.406 1 97.69 62 LEU B CA 1
ATOM 4725 C C . LEU B 1 62 ? 18.125 15.156 7.469 1 97.69 62 LEU B C 1
ATOM 4727 O O . LEU B 1 62 ? 19.344 15.258 7.34 1 97.69 62 LEU B O 1
ATOM 4731 N N . TYR B 1 63 ? 17.469 15.688 8.438 1 98 63 TYR B N 1
ATOM 4732 C CA . TYR B 1 63 ? 18.109 16.406 9.531 1 98 63 TYR B CA 1
ATOM 4733 C C . TYR B 1 63 ? 18.094 15.562 10.812 1 98 63 TYR B C 1
ATOM 4735 O O . TYR B 1 63 ? 17.031 15.195 11.305 1 98 63 TYR B O 1
ATOM 4743 N N . ASN B 1 64 ? 19.172 15.242 11.344 1 98 64 ASN B N 1
ATOM 4744 C CA . ASN B 1 64 ? 19.266 14.539 12.617 1 98 64 ASN B CA 1
ATOM 4745 C C . ASN B 1 64 ? 18.984 15.469 13.789 1 98 64 ASN B C 1
ATOM 4747 O O . ASN B 1 64 ? 19.719 16.422 14.031 1 98 64 ASN B O 1
ATOM 4751 N N . LEU B 1 65 ? 18.047 15.188 14.586 1 97.5 65 LEU B N 1
ATOM 4752 C CA . LEU B 1 65 ? 17.547 16.062 15.641 1 97.5 65 LEU B CA 1
ATOM 4753 C C . LEU B 1 65 ? 18.531 16.109 16.812 1 97.5 65 LEU B C 1
ATOM 4755 O O . LEU B 1 65 ? 18.5 17.031 17.625 1 97.5 65 LEU B O 1
ATOM 4759 N N . ASN B 1 66 ? 19.406 15.148 16.891 1 95.75 66 ASN B N 1
ATOM 4760 C CA . ASN B 1 66 ? 20.328 15.055 18.016 1 95.75 66 ASN B CA 1
ATOM 4761 C C . ASN B 1 66 ? 21.703 15.602 17.656 1 95.75 66 ASN B C 1
ATOM 4763 O O . ASN B 1 66 ? 22.297 16.359 18.422 1 95.75 66 ASN B O 1
ATOM 4767 N N . THR B 1 67 ? 22.172 15.281 16.453 1 96.81 67 THR B N 1
ATOM 4768 C CA . THR B 1 67 ? 23.531 15.656 16.078 1 96.81 67 THR B CA 1
ATOM 4769 C C . THR B 1 67 ? 23.531 16.906 15.195 1 96.81 67 THR B C 1
ATOM 4771 O O . THR B 1 67 ? 24.562 17.531 14.992 1 96.81 67 THR B O 1
ATOM 4774 N N . HIS B 1 68 ? 22.391 17.25 14.594 1 97.69 68 HIS B N 1
ATOM 4775 C CA . HIS B 1 68 ? 22.188 18.391 13.695 1 97.69 68 HIS B CA 1
ATOM 4776 C C . HIS B 1 68 ? 22.875 18.156 12.359 1 97.69 68 HIS B C 1
ATOM 4778 O O . HIS B 1 68 ? 23.047 19.078 11.562 1 97.69 68 HIS B O 1
ATOM 4784 N N . GLU B 1 69 ? 23.266 16.859 12.148 1 97 69 GLU B N 1
ATOM 4785 C CA . GLU B 1 69 ? 23.812 16.5 10.836 1 97 69 GLU B CA 1
ATOM 4786 C C . GLU B 1 69 ? 22.703 16.438 9.781 1 97 69 GLU B C 1
ATOM 4788 O O . GLU B 1 69 ? 21.562 16.141 10.102 1 97 69 GLU B O 1
ATOM 4793 N N . VAL B 1 70 ? 23.141 16.734 8.547 1 97.25 70 VAL B N 1
ATOM 4794 C CA . VAL B 1 70 ? 22.172 16.703 7.461 1 97.25 70 VAL B CA 1
ATOM 4795 C C . VAL B 1 70 ? 22.656 15.75 6.367 1 97.25 70 VAL B C 1
ATOM 4797 O O . VAL B 1 70 ? 23.859 15.672 6.09 1 97.25 70 VAL B O 1
ATOM 4800 N N . ARG B 1 71 ? 21.75 14.992 5.82 1 96.94 71 ARG B N 1
ATOM 4801 C CA . ARG B 1 71 ? 22 14.148 4.656 1 96.94 71 ARG B CA 1
ATOM 4802 C C . ARG B 1 71 ? 21.078 14.516 3.502 1 96.94 71 ARG B C 1
ATOM 4804 O O . ARG B 1 71 ? 19.859 14.633 3.686 1 96.94 71 ARG B O 1
ATOM 4811 N N . ALA B 1 72 ? 21.656 14.695 2.322 1 96.69 72 ALA B N 1
ATOM 4812 C CA . ALA B 1 72 ? 20.875 15.086 1.152 1 96.69 72 ALA B CA 1
ATOM 4813 C C . ALA B 1 72 ? 19.953 13.945 0.705 1 96.69 72 ALA B C 1
ATOM 4815 O O . ALA B 1 72 ? 20.328 12.773 0.785 1 96.69 72 ALA B O 1
ATOM 4816 N N . LEU B 1 73 ? 18.781 14.25 0.346 1 95.25 73 LEU B N 1
ATOM 4817 C CA . LEU B 1 73 ? 17.859 13.336 -0.313 1 95.25 73 LEU B CA 1
ATOM 4818 C C . LEU B 1 73 ? 17.719 13.664 -1.795 1 95.25 73 LEU B C 1
ATOM 4820 O O . LEU B 1 73 ? 17.734 14.844 -2.176 1 95.25 73 LEU B O 1
ATOM 4824 N N . ASP B 1 74 ? 17.531 12.711 -2.592 1 90.44 74 ASP B N 1
ATOM 4825 C CA . ASP B 1 74 ? 17.5 12.898 -4.039 1 90.44 74 ASP B CA 1
ATOM 4826 C C . ASP B 1 74 ? 16.078 13.016 -4.551 1 90.44 74 ASP B C 1
ATOM 4828 O O . ASP B 1 74 ? 15.562 12.102 -5.203 1 90.44 74 ASP B O 1
ATOM 4832 N N . LEU B 1 75 ? 15.492 14.109 -4.312 1 91.75 75 LEU B N 1
ATOM 4833 C CA . LEU B 1 75 ? 14.188 14.422 -4.898 1 91.75 75 LEU B CA 1
ATOM 4834 C C . LEU B 1 75 ? 14.312 14.625 -6.406 1 91.75 75 LEU B C 1
ATOM 4836 O O . LEU B 1 75 ? 15.242 15.281 -6.875 1 91.75 75 LEU B O 1
ATOM 4840 N N . GLN B 1 76 ? 13.32 14.133 -7.156 1 89.56 76 GLN B N 1
ATOM 4841 C CA . GLN B 1 76 ? 13.398 14.234 -8.609 1 89.56 76 GLN B CA 1
ATOM 4842 C C . GLN B 1 76 ? 12.445 15.305 -9.133 1 89.56 76 GLN B C 1
ATOM 4844 O O . GLN B 1 76 ? 12.82 16.109 -10 1 89.56 76 GLN B O 1
ATOM 4849 N N . SER B 1 77 ? 11.258 15.266 -8.664 1 92.56 77 SER B N 1
ATOM 4850 C CA . SER B 1 77 ? 10.266 16.203 -9.164 1 92.56 77 SER B CA 1
ATOM 4851 C C . SER B 1 77 ? 10.305 17.531 -8.391 1 92.56 77 SER B C 1
ATOM 4853 O O . SER B 1 77 ? 10.789 17.562 -7.258 1 92.56 77 SER B O 1
ATOM 4855 N N . ASN B 1 78 ? 9.82 18.594 -9.008 1 94.06 78 ASN B N 1
ATOM 4856 C CA . ASN B 1 78 ? 9.758 19.906 -8.375 1 94.06 78 ASN B CA 1
ATOM 4857 C C . ASN B 1 78 ? 8.688 19.953 -7.281 1 94.06 78 ASN B C 1
ATOM 4859 O O . ASN B 1 78 ? 7.492 20 -7.582 1 94.06 78 ASN B O 1
ATOM 4863 N N . SER B 1 79 ? 9.102 20.078 -6.082 1 94.69 79 SER B N 1
ATOM 4864 C CA . SER B 1 79 ? 8.219 20.016 -4.926 1 94.69 79 SER B CA 1
ATOM 4865 C C . SER B 1 79 ? 7.793 21.422 -4.484 1 94.69 79 SER B C 1
ATOM 4867 O O . SER B 1 79 ? 7.215 21.578 -3.406 1 94.69 79 SER B O 1
ATOM 4869 N N . PHE B 1 80 ? 8.055 22.453 -5.254 1 92.69 80 PHE B N 1
ATOM 4870 C CA . PHE B 1 80 ? 7.645 23.797 -4.891 1 92.69 80 PHE B CA 1
ATOM 4871 C C . PHE B 1 80 ? 6.145 23.859 -4.633 1 92.69 80 PHE B C 1
ATOM 4873 O O . PHE B 1 80 ? 5.344 23.656 -5.547 1 92.69 80 PHE B O 1
ATOM 4880 N N . CYS B 1 81 ? 5.812 24.125 -3.371 1 92.06 81 CYS B N 1
ATOM 4881 C CA . CYS B 1 81 ? 4.438 24.312 -2.916 1 92.06 81 CYS B CA 1
ATOM 4882 C C . CYS B 1 81 ? 3.691 22.984 -2.885 1 92.06 81 CYS B C 1
ATOM 4884 O O . CYS B 1 81 ? 2.49 22.938 -3.148 1 92.06 81 CYS B O 1
ATOM 4886 N N . ALA B 1 82 ? 4.336 21.906 -2.678 1 97.06 82 ALA B N 1
ATOM 4887 C CA . ALA B 1 82 ? 3.764 20.578 -2.438 1 97.06 82 ALA B CA 1
ATOM 4888 C C . ALA B 1 82 ? 3.158 20.5 -1.039 1 97.06 82 ALA B C 1
ATOM 4890 O O . ALA B 1 82 ? 3.256 21.438 -0.252 1 97.06 82 ALA B O 1
ATOM 4891 N N . ALA B 1 83 ? 2.436 19.391 -0.781 1 98 83 ALA B N 1
ATOM 4892 C CA . ALA B 1 83 ? 1.856 19.062 0.52 1 98 83 ALA B CA 1
ATOM 4893 C C . ALA B 1 83 ? 2.312 17.688 0.994 1 98 83 ALA B C 1
ATOM 4895 O O . ALA B 1 83 ? 2.969 16.953 0.251 1 98 83 ALA B O 1
ATOM 4896 N N . GLY B 1 84 ? 2.029 17.391 2.24 1 97.88 84 GLY B N 1
ATOM 4897 C CA . GLY B 1 84 ? 2.482 16.109 2.746 1 97.88 84 GLY B CA 1
ATOM 4898 C C . GLY B 1 84 ? 1.639 15.586 3.895 1 97.88 84 GLY B C 1
ATOM 4899 O O . GLY B 1 84 ? 0.897 16.344 4.523 1 97.88 84 GLY B O 1
ATOM 4900 N N . SER B 1 85 ? 1.709 14.312 4.125 1 97 85 SER B N 1
ATOM 4901 C CA . SER B 1 85 ? 1.021 13.617 5.207 1 97 85 SER B CA 1
ATOM 4902 C C . SER B 1 85 ? 1.557 12.195 5.379 1 97 85 SER B C 1
ATOM 4904 O O . SER B 1 85 ? 2.348 11.727 4.559 1 97 85 SER B O 1
ATOM 4906 N N . PHE B 1 86 ? 1.164 11.617 6.465 1 96.5 86 PHE B N 1
ATOM 4907 C CA . PHE B 1 86 ? 1.458 10.211 6.695 1 96.5 86 PHE B CA 1
ATOM 4908 C C . PHE B 1 86 ? 0.228 9.352 6.422 1 96.5 86 PHE B C 1
ATOM 4910 O O . PHE B 1 86 ? -0.892 9.734 6.77 1 96.5 86 PHE B O 1
ATOM 4917 N N . LEU B 1 87 ? 0.498 8.211 5.793 1 95.69 87 LEU B N 1
ATOM 4918 C CA . LEU B 1 87 ? -0.54 7.199 5.633 1 95.69 87 LEU B CA 1
ATOM 4919 C C . LEU B 1 87 ? -0.685 6.363 6.898 1 95.69 87 LEU B C 1
ATOM 4921 O O . LEU B 1 87 ? 0.19 6.391 7.77 1 95.69 87 LEU B O 1
ATOM 4925 N N . GLY B 1 88 ? -1.772 5.621 6.949 1 94.06 88 GLY B N 1
ATOM 4926 C CA . GLY B 1 88 ? -2.07 4.84 8.141 1 94.06 88 GLY B CA 1
ATOM 4927 C C . GLY B 1 88 ? -1.021 3.789 8.445 1 94.06 88 GLY B C 1
ATOM 4928 O O . GLY B 1 88 ? -0.891 3.346 9.586 1 94.06 88 GLY B O 1
ATOM 4929 N N . ASN B 1 89 ? -0.274 3.338 7.441 1 91.19 89 ASN B N 1
ATOM 4930 C CA . ASN B 1 89 ? 0.763 2.332 7.648 1 91.19 89 ASN B CA 1
ATOM 4931 C C . ASN B 1 89 ? 2.092 2.971 8.047 1 91.19 89 ASN B C 1
ATOM 4933 O O . ASN B 1 89 ? 3.1 2.277 8.188 1 91.19 89 ASN B O 1
ATOM 4937 N N . GLY B 1 90 ? 2.102 4.316 8.102 1 92.75 90 GLY B N 1
ATOM 4938 C CA . GLY B 1 90 ? 3.289 5.023 8.562 1 92.75 90 GLY B CA 1
ATOM 4939 C C . GLY B 1 90 ? 4.094 5.633 7.426 1 92.75 90 GLY B C 1
ATOM 4940 O O . GLY B 1 90 ? 4.996 6.438 7.664 1 92.75 90 GLY B O 1
ATOM 4941 N N . THR B 1 91 ? 3.762 5.316 6.164 1 93.75 91 THR B N 1
ATOM 4942 C CA . THR B 1 91 ? 4.465 5.875 5.012 1 93.75 91 THR B CA 1
ATOM 4943 C C . THR B 1 91 ? 4.199 7.371 4.895 1 93.75 91 THR B C 1
ATOM 4945 O O . THR B 1 91 ? 3.059 7.82 5.031 1 93.75 91 THR B O 1
ATOM 4948 N N . PHE B 1 92 ? 5.273 8.117 4.719 1 96.5 92 PHE B N 1
ATOM 4949 C CA . PHE B 1 92 ? 5.137 9.539 4.402 1 96.5 92 PHE B CA 1
ATOM 4950 C C . PHE B 1 92 ? 4.93 9.742 2.904 1 96.5 92 PHE B C 1
ATOM 4952 O O . PHE B 1 92 ? 5.582 9.086 2.088 1 96.5 92 PHE B O 1
ATOM 4959 N N . ILE B 1 93 ? 4.012 10.711 2.596 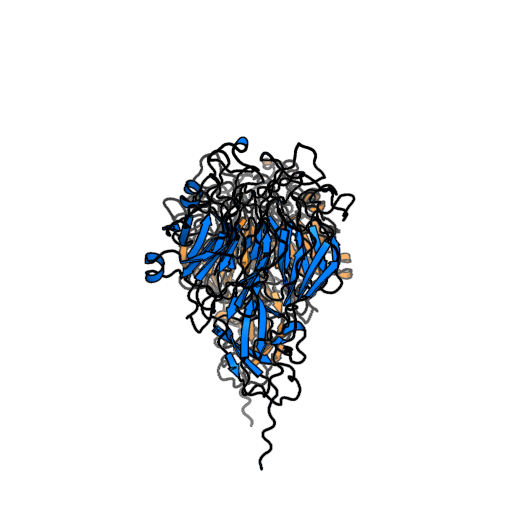1 97 93 ILE B N 1
ATOM 4960 C CA . ILE B 1 93 ? 3.877 11.078 1.189 1 97 93 ILE B CA 1
ATOM 4961 C C . ILE B 1 93 ? 3.932 12.602 1.044 1 97 93 ILE B C 1
ATOM 4963 O O . ILE B 1 93 ? 3.436 13.328 1.905 1 97 93 ILE B O 1
ATOM 4967 N N . SER B 1 94 ? 4.574 13.07 0.056 1 97.75 94 SER B N 1
ATOM 4968 C CA . SER B 1 94 ? 4.523 14.43 -0.455 1 97.75 94 SER B CA 1
ATOM 4969 C C . SER B 1 94 ? 3.877 14.484 -1.835 1 97.75 94 SER B C 1
ATOM 4971 O O . SER B 1 94 ? 4.223 13.695 -2.719 1 97.75 94 SER B O 1
ATOM 4973 N N . VAL B 1 95 ? 2.912 15.391 -2.061 1 97.88 95 VAL B N 1
ATOM 4974 C CA . VAL B 1 95 ? 2.186 15.352 -3.324 1 97.88 95 VAL B CA 1
ATOM 4975 C C . VAL B 1 95 ? 2.164 16.734 -3.951 1 97.88 95 VAL B C 1
ATOM 4977 O O . VAL B 1 95 ? 2.076 17.75 -3.244 1 97.88 95 VAL B O 1
ATOM 4980 N N . GLY B 1 96 ? 2.193 16.781 -5.266 1 97.12 96 GLY B N 1
ATOM 4981 C CA . GLY B 1 96 ? 2.064 18.031 -6.012 1 97.12 96 GLY B CA 1
ATOM 4982 C C . GLY B 1 96 ? 3.354 18.828 -6.066 1 97.12 96 GLY B C 1
ATOM 4983 O O . GLY B 1 96 ? 4.41 18.344 -5.66 1 97.12 96 GLY B O 1
ATOM 4984 N N . GLY B 1 97 ? 3.23 19.969 -6.543 1 96.19 97 GLY B N 1
ATOM 4985 C CA . GLY B 1 97 ? 4.367 20.859 -6.734 1 96.19 97 GLY B CA 1
ATOM 4986 C C . GLY B 1 97 ? 4.262 21.703 -7.992 1 96.19 97 GLY B C 1
ATOM 4987 O O . GLY B 1 97 ? 3.166 22.094 -8.398 1 96.19 97 GLY B O 1
ATOM 4988 N N . ASN B 1 98 ? 5.363 22.016 -8.461 1 93.44 98 ASN B N 1
ATOM 4989 C CA . ASN B 1 98 ? 5.418 22.953 -9.578 1 93.44 98 ASN B CA 1
ATOM 4990 C C . ASN B 1 98 ? 5.953 22.281 -10.836 1 93.44 98 ASN B C 1
ATOM 4992 O O . ASN B 1 98 ? 6.543 21.203 -10.773 1 93.44 98 ASN B O 1
ATOM 4996 N N . ALA B 1 99 ? 5.637 22.906 -11.992 1 90.94 99 ALA B N 1
ATOM 4997 C CA . ALA B 1 99 ? 6.238 22.5 -13.258 1 90.94 99 ALA B CA 1
ATOM 4998 C C . ALA B 1 99 ? 7.73 22.828 -13.281 1 90.94 99 ALA B C 1
ATOM 5000 O O . ALA B 1 99 ? 8.234 23.547 -12.406 1 90.94 99 ALA B O 1
ATOM 5001 N N . VAL B 1 100 ? 8.414 22.219 -14.242 1 88.62 100 VAL B N 1
ATOM 5002 C CA . VAL B 1 100 ? 9.797 22.609 -14.492 1 88.62 100 VAL B CA 1
ATOM 5003 C C . VAL B 1 100 ? 9.852 24.078 -14.906 1 88.62 100 VAL B C 1
ATOM 5005 O O . VAL B 1 100 ? 9.117 24.516 -15.797 1 88.62 100 VAL B O 1
ATOM 5008 N N . VAL B 1 101 ? 10.617 24.859 -14.141 1 79.44 101 VAL B N 1
ATOM 5009 C CA . VAL B 1 101 ? 10.656 26.297 -14.383 1 79.44 101 VAL B CA 1
ATOM 5010 C C . VAL B 1 101 ? 11.516 26.594 -15.609 1 79.44 101 VAL B C 1
ATOM 5012 O O . VAL B 1 101 ? 12.68 26.203 -15.664 1 79.44 101 VAL B O 1
ATOM 5015 N N . ASN B 1 102 ? 11 27.625 -16.516 1 65.06 102 ASN B N 1
ATOM 5016 C CA . ASN B 1 102 ? 11.562 28.297 -17.688 1 65.06 102 ASN B CA 1
ATOM 5017 C C . ASN B 1 102 ? 12.344 27.312 -18.562 1 65.06 102 ASN B C 1
ATOM 5019 O O . ASN B 1 102 ? 13.383 27.672 -19.125 1 65.06 102 ASN B O 1
ATOM 5023 N N . GLY B 1 103 ? 11.883 26.047 -18.703 1 57.78 103 GLY B N 1
ATOM 5024 C CA . GLY B 1 103 ? 12.516 25.109 -19.625 1 57.78 103 GLY B CA 1
ATOM 5025 C C . GLY B 1 103 ? 13.93 24.734 -19.219 1 57.78 103 GLY B C 1
ATOM 5026 O O . GLY B 1 103 ? 14.586 23.953 -19.891 1 57.78 103 GLY B O 1
ATOM 5027 N N . LYS B 1 104 ? 14.562 25.406 -18.344 1 57.91 104 LYS B N 1
ATOM 5028 C CA . LYS B 1 104 ? 15.898 25 -17.938 1 57.91 104 LYS B CA 1
ATOM 5029 C C . LYS B 1 104 ? 15.836 24 -16.781 1 57.91 104 LYS B C 1
ATOM 5031 O O . LYS B 1 104 ? 15.641 24.406 -15.625 1 57.91 104 LYS B O 1
ATOM 5036 N N . THR B 1 105 ? 15.867 22.781 -16.984 1 62.66 105 THR B N 1
ATOM 5037 C CA . THR B 1 105 ? 15.859 21.719 -15.992 1 62.66 105 THR B CA 1
ATOM 5038 C C . THR B 1 105 ? 17.203 21.641 -15.266 1 62.66 105 THR B C 1
ATOM 5040 O O . THR B 1 105 ? 18.25 21.812 -15.883 1 62.66 105 THR B O 1
ATOM 5043 N N . ASN B 1 106 ? 17.094 21.859 -13.969 1 72.81 106 ASN B N 1
ATOM 5044 C CA . ASN B 1 106 ? 18.234 21.484 -13.148 1 72.81 106 ASN B CA 1
ATOM 5045 C C . ASN B 1 106 ? 18.281 19.969 -12.914 1 72.81 106 ASN B C 1
ATOM 5047 O O . ASN B 1 106 ? 18.844 19.516 -11.914 1 72.81 106 ASN B O 1
ATOM 5051 N N . GLY B 1 107 ? 17.5 19.312 -13.898 1 78.94 107 GLY B N 1
ATOM 5052 C CA . GLY B 1 107 ? 17.391 17.875 -13.789 1 78.94 107 GLY B CA 1
ATOM 5053 C C . GLY B 1 107 ? 16.078 17.422 -13.148 1 78.94 107 GLY B C 1
ATOM 5054 O O . GLY B 1 107 ? 15.812 16.234 -13.047 1 78.94 107 GLY B O 1
ATOM 5055 N N . ASP B 1 108 ? 15.297 18.469 -12.734 1 88.19 108 ASP B N 1
ATOM 5056 C CA . ASP B 1 108 ? 14.039 18.141 -12.07 1 88.19 108 ASP B CA 1
ATOM 5057 C C . ASP B 1 108 ? 12.969 17.766 -13.094 1 88.19 108 ASP B C 1
ATOM 5059 O O . ASP B 1 108 ? 13.023 18.188 -14.242 1 88.19 108 ASP B O 1
ATOM 5063 N N . THR B 1 109 ? 12.023 16.984 -12.688 1 89.56 109 THR B N 1
ATOM 5064 C CA . THR B 1 109 ? 10.844 16.656 -13.477 1 89.56 109 THR B CA 1
ATOM 5065 C C . THR B 1 109 ? 9.625 17.422 -12.969 1 89.56 109 THR B C 1
ATOM 5067 O O . THR B 1 109 ? 9.68 18.094 -11.938 1 89.56 109 THR B O 1
ATOM 5070 N N . ASP B 1 110 ? 8.516 17.422 -13.75 1 92.25 110 ASP B N 1
ATOM 5071 C CA . ASP B 1 110 ? 7.266 18.094 -13.391 1 92.25 110 ASP B CA 1
ATOM 5072 C C . ASP B 1 110 ? 6.672 17.516 -12.117 1 92.25 110 ASP B C 1
ATOM 5074 O O . ASP B 1 110 ? 6.441 16.297 -12.031 1 92.25 110 ASP B O 1
ATOM 5078 N N . GLY B 1 111 ? 6.414 18.375 -11.117 1 95.19 111 GLY B N 1
ATOM 5079 C CA . GLY B 1 111 ? 5.949 17.906 -9.828 1 95.19 111 GLY B CA 1
ATOM 5080 C C . GLY B 1 111 ? 4.445 18.016 -9.656 1 95.19 111 GLY B C 1
ATOM 5081 O O . GLY B 1 111 ? 3.896 17.578 -8.648 1 95.19 111 GLY B O 1
ATOM 5082 N N . LYS B 1 112 ? 3.682 18.469 -10.625 1 95.62 112 LYS B N 1
ATOM 5083 C CA . LYS B 1 112 ? 2.295 18.875 -10.438 1 95.62 112 LYS B CA 1
ATOM 5084 C C . LYS B 1 112 ? 1.395 17.672 -10.172 1 95.62 112 LYS B C 1
ATOM 5086 O O . LYS B 1 112 ? 0.338 17.812 -9.547 1 95.62 112 LYS B O 1
ATOM 5091 N N . GLN B 1 113 ? 1.788 16.469 -10.633 1 95.31 113 GLN B N 1
ATOM 5092 C CA . GLN B 1 113 ? 1 15.266 -10.375 1 95.31 113 GLN B CA 1
ATOM 5093 C C . GLN B 1 113 ? 1.811 14.234 -9.602 1 95.31 113 GLN B C 1
ATOM 5095 O O . GLN B 1 113 ? 1.37 13.094 -9.438 1 95.31 113 GLN B O 1
ATOM 5100 N N . SER B 1 114 ? 2.928 14.633 -9.109 1 95.44 114 SER B N 1
ATOM 5101 C CA . SER B 1 114 ? 3.857 13.68 -8.508 1 95.44 114 SER B CA 1
ATOM 5102 C C . SER B 1 114 ? 3.424 13.305 -7.094 1 95.44 114 SER B C 1
ATOM 5104 O O . SER B 1 114 ? 2.852 14.133 -6.379 1 95.44 114 SER B O 1
ATOM 5106 N N . ILE B 1 115 ? 3.67 12.109 -6.758 1 95.81 115 ILE B N 1
ATOM 5107 C CA . ILE B 1 115 ? 3.619 11.609 -5.387 1 95.81 115 ILE B CA 1
ATOM 5108 C C . ILE B 1 115 ? 4.992 11.07 -4.984 1 95.81 115 ILE B C 1
ATOM 5110 O O . ILE B 1 115 ? 5.586 10.266 -5.699 1 95.81 115 ILE B O 1
ATOM 5114 N N . ARG B 1 116 ? 5.543 11.539 -3.945 1 96.06 116 ARG B N 1
ATOM 5115 C CA . ARG B 1 116 ? 6.828 11.125 -3.395 1 96.06 116 ARG B CA 1
ATOM 5116 C C . ARG B 1 116 ? 6.641 10.328 -2.107 1 96.06 116 ARG B C 1
ATOM 5118 O O . ARG B 1 116 ? 5.832 10.703 -1.254 1 96.06 116 ARG B O 1
ATOM 5125 N N . PHE B 1 117 ? 7.387 9.242 -2.002 1 94 117 PHE B N 1
ATOM 5126 C CA . PHE B 1 117 ? 7.207 8.32 -0.884 1 94 117 PHE B CA 1
ATOM 5127 C C . PHE B 1 117 ? 8.469 8.25 -0.032 1 94 117 PHE B C 1
ATOM 5129 O O . PHE B 1 117 ? 9.578 8.273 -0.56 1 94 117 PHE B O 1
ATOM 5136 N N . LEU B 1 118 ? 8.25 8.172 1.264 1 94.81 118 LEU B N 1
ATOM 5137 C CA . LEU B 1 118 ? 9.352 7.902 2.184 1 94.81 118 LEU B CA 1
ATOM 5138 C C . LEU B 1 118 ? 8.891 7.016 3.338 1 94.81 118 LEU B C 1
ATOM 5140 O O . LEU B 1 118 ? 7.938 7.355 4.039 1 94.81 118 LEU B O 1
ATOM 5144 N N . GLU B 1 119 ? 9.516 5.875 3.471 1 89.19 119 GLU B N 1
ATOM 5145 C CA . GLU B 1 119 ? 9.352 5.086 4.688 1 89.19 119 GLU B CA 1
ATOM 5146 C C . GLU B 1 119 ? 10.258 5.59 5.805 1 89.19 119 GLU B C 1
ATOM 5148 O O . GLU B 1 119 ? 11.484 5.461 5.719 1 89.19 119 GLU B O 1
ATOM 5153 N N . PRO B 1 120 ? 9.672 6.051 6.805 1 90.56 120 PRO B N 1
ATOM 5154 C CA . PRO B 1 120 ? 10.492 6.641 7.859 1 90.56 120 PRO B CA 1
ATOM 5155 C C . PRO B 1 120 ? 11.492 5.648 8.453 1 90.56 120 PRO B C 1
ATOM 5157 O O . PRO B 1 120 ? 11.148 4.492 8.711 1 90.56 120 PRO B O 1
ATOM 5160 N N . CYS B 1 121 ? 12.695 6.074 8.594 1 87.06 121 CYS B N 1
ATOM 5161 C CA . CYS B 1 121 ? 13.758 5.242 9.148 1 87.06 121 CYS B CA 1
ATOM 5162 C C . CYS B 1 121 ? 14.195 5.754 10.516 1 87.06 121 CYS B C 1
ATOM 5164 O O . CYS B 1 121 ? 13.898 6.898 10.875 1 87.06 121 CYS B O 1
ATOM 5166 N N . GLN B 1 122 ? 14.898 4.832 11.227 1 84 122 GLN B N 1
ATOM 5167 C CA . GLN B 1 122 ? 15.469 5.188 12.516 1 84 122 GLN B CA 1
ATOM 5168 C C . GLN B 1 122 ? 16.984 5.332 12.43 1 84 122 GLN B C 1
ATOM 5170 O O . GLN B 1 122 ? 17.625 5.805 13.375 1 84 122 GLN B O 1
ATOM 5175 N N . ASP B 1 123 ? 17.672 4.852 11.328 1 81.88 123 ASP B N 1
ATOM 5176 C CA . ASP B 1 123 ? 19.125 4.871 11.203 1 81.88 123 ASP B CA 1
ATOM 5177 C C . ASP B 1 123 ? 19.562 5.656 9.969 1 81.88 123 ASP B C 1
ATOM 5179 O O . ASP B 1 123 ? 20.594 5.355 9.367 1 81.88 123 ASP B O 1
ATOM 5183 N N . LYS B 1 124 ? 19.047 6.531 9.453 1 76.94 124 LYS B N 1
ATOM 5184 C CA . LYS B 1 124 ? 19.328 7.473 8.367 1 76.94 124 LYS B CA 1
ATOM 5185 C C . LYS B 1 124 ? 19.266 6.789 7.008 1 76.94 124 LYS B C 1
ATOM 5187 O O . LYS B 1 124 ? 19.578 7.395 5.984 1 76.94 124 LYS B O 1
ATOM 5192 N N . ASP B 1 125 ? 18.859 5.578 6.883 1 85.06 125 ASP B N 1
ATOM 5193 C CA . ASP B 1 125 ? 18.938 4.805 5.648 1 85.06 125 ASP B CA 1
ATOM 5194 C C . ASP B 1 125 ? 17.672 4.973 4.812 1 85.06 125 ASP B C 1
ATOM 5196 O O . ASP B 1 125 ? 17.516 4.34 3.764 1 85.06 125 ASP B O 1
ATOM 5200 N N . CYS B 1 126 ? 16.906 5.898 5.129 1 87.5 126 CYS B N 1
ATOM 5201 C CA . CYS B 1 126 ? 15.703 6.059 4.324 1 87.5 126 CYS B CA 1
ATOM 5202 C C . CYS B 1 126 ? 15.938 7.035 3.18 1 87.5 126 CYS B C 1
ATOM 5204 O O . CYS B 1 126 ? 16.828 7.883 3.252 1 87.5 126 CYS B O 1
ATOM 5206 N N . SER B 1 127 ? 15.227 6.891 2.096 1 89.44 127 SER B N 1
ATOM 5207 C CA . SER B 1 127 ? 15.273 7.715 0.894 1 89.44 127 SER B CA 1
ATOM 5208 C C . SER B 1 127 ? 13.875 8.141 0.461 1 89.44 127 SER B C 1
ATOM 5210 O O . SER B 1 127 ? 12.875 7.57 0.92 1 89.44 127 SER B O 1
ATOM 5212 N N . ILE B 1 128 ? 13.805 9.148 -0.321 1 92.12 128 ILE B N 1
ATOM 5213 C CA . ILE B 1 128 ? 12.547 9.562 -0.933 1 92.12 128 ILE B CA 1
ATOM 5214 C C . ILE B 1 128 ? 12.438 8.969 -2.334 1 92.12 128 ILE B C 1
ATOM 5216 O O . ILE B 1 128 ? 13.398 9.008 -3.109 1 92.12 128 ILE B O 1
ATOM 5220 N N . GLU B 1 129 ? 11.281 8.344 -2.6 1 90.06 129 GLU B N 1
ATOM 5221 C CA . GLU B 1 129 ? 11.102 7.629 -3.861 1 90.06 129 GLU B CA 1
ATOM 5222 C C . GLU B 1 129 ? 9.938 8.219 -4.66 1 90.06 129 GLU B C 1
ATOM 5224 O O . GLU B 1 129 ? 8.93 8.633 -4.086 1 90.06 129 GLU B O 1
ATOM 5229 N N . GLU B 1 130 ? 10.141 8.25 -5.965 1 91.19 130 GLU B N 1
ATOM 5230 C CA . GLU B 1 130 ? 9.125 8.688 -6.914 1 91.19 130 GLU B CA 1
ATOM 5231 C C . GLU B 1 130 ? 8.984 7.691 -8.062 1 91.19 130 GLU B C 1
ATOM 5233 O O . GLU B 1 130 ? 9.977 7.16 -8.555 1 91.19 130 GLU B O 1
ATOM 5238 N N . TYR B 1 131 ? 7.73 7.469 -8.43 1 87.56 131 TYR B N 1
ATOM 5239 C CA . TYR B 1 131 ? 7.473 6.523 -9.508 1 87.56 131 TYR B CA 1
ATOM 5240 C C . TYR B 1 131 ? 6.562 7.137 -10.57 1 87.56 131 TYR B C 1
ATOM 5242 O O . TYR B 1 131 ? 5.445 7.566 -10.258 1 87.56 131 TYR B O 1
ATOM 5250 N N . PRO B 1 132 ? 6.988 7.141 -11.828 1 84.06 132 PRO B N 1
ATOM 5251 C CA . PRO B 1 132 ? 6.168 7.715 -12.891 1 84.06 132 PRO B CA 1
ATOM 5252 C C . PRO B 1 132 ? 4.816 7.02 -13.039 1 84.06 132 PRO B C 1
ATOM 5254 O O . PRO B 1 132 ? 3.863 7.613 -13.555 1 84.06 132 PRO B O 1
ATOM 5257 N N . SER B 1 133 ? 4.758 5.812 -12.57 1 87.44 133 SER B N 1
ATOM 5258 C CA . SER B 1 133 ? 3.562 4.996 -12.758 1 87.44 133 SER B CA 1
ATOM 5259 C C . SER B 1 133 ? 2.529 5.266 -11.672 1 87.44 133 SER B C 1
ATOM 5261 O O . SER B 1 133 ? 1.405 4.762 -11.734 1 87.44 133 SER B O 1
ATOM 5263 N N . ILE B 1 134 ? 2.828 6.008 -10.672 1 89.69 134 ILE B N 1
ATOM 5264 C CA . ILE B 1 134 ? 1.918 6.383 -9.602 1 89.69 134 ILE B CA 1
ATOM 5265 C C . ILE B 1 134 ? 1.805 7.906 -9.531 1 89.69 134 ILE B C 1
ATOM 5267 O O . ILE B 1 134 ? 2.766 8.594 -9.172 1 89.69 134 ILE B O 1
ATOM 5271 N N . LYS B 1 135 ? 0.62 8.43 -9.836 1 92.12 135 LYS B N 1
ATOM 5272 C CA . LYS B 1 135 ? 0.415 9.875 -9.914 1 92.12 135 LYS B CA 1
ATOM 5273 C C . LYS B 1 135 ? -0.947 10.266 -9.344 1 92.12 135 LYS B C 1
ATOM 5275 O O . LYS B 1 135 ? -1.833 9.422 -9.203 1 92.12 135 LYS B O 1
ATOM 5280 N N . MET B 1 136 ? -1.055 11.508 -8.977 1 94.81 136 MET B N 1
ATOM 5281 C CA . MET B 1 136 ? -2.379 12.047 -8.672 1 94.81 136 MET B CA 1
ATOM 5282 C C . MET B 1 136 ? -3.248 12.086 -9.922 1 94.81 136 MET B C 1
ATOM 5284 O O . MET B 1 136 ? -2.732 12.102 -11.047 1 94.81 136 MET B O 1
ATOM 5288 N N . GLN B 1 137 ? -4.508 12.148 -9.711 1 92 137 GLN B N 1
ATOM 5289 C CA . GLN B 1 137 ? -5.461 12.188 -10.82 1 92 137 GLN B CA 1
ATOM 5290 C C . GLN B 1 137 ? -5.473 13.555 -11.492 1 92 137 GLN B C 1
ATOM 5292 O O . GLN B 1 137 ? -5.812 13.664 -12.672 1 92 137 GLN B O 1
ATOM 5297 N N . SER B 1 138 ? -5.125 14.531 -10.742 1 94.38 138 SER B N 1
ATOM 5298 C CA . SER B 1 138 ? -5.129 15.891 -11.258 1 9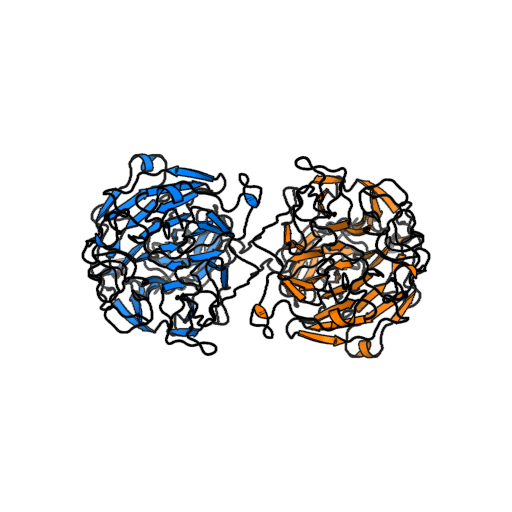4.38 138 SER B CA 1
ATOM 5299 C C . SER B 1 138 ? -3.883 16.656 -10.82 1 94.38 138 SER B C 1
ATOM 5301 O O . SER B 1 138 ? -3.258 16.312 -9.82 1 94.38 138 SER B O 1
ATOM 5303 N N . ARG B 1 139 ? -3.559 17.688 -11.609 1 95.88 139 ARG B N 1
ATOM 5304 C CA . ARG B 1 139 ? -2.453 18.578 -11.258 1 95.88 139 ARG B CA 1
ATOM 5305 C C . ARG B 1 139 ? -2.801 19.438 -10.047 1 95.88 139 ARG B C 1
ATOM 5307 O O . ARG B 1 139 ? -3.908 19.969 -9.953 1 95.88 139 ARG B O 1
ATOM 5314 N N . ARG B 1 140 ? -1.854 19.547 -9.164 1 97.62 140 ARG B N 1
ATOM 5315 C CA . ARG B 1 140 ? -2.129 20.344 -7.969 1 97.62 140 ARG B CA 1
ATOM 5316 C C . ARG B 1 140 ? -0.885 21.094 -7.52 1 97.62 140 ARG B C 1
ATOM 5318 O O . ARG B 1 140 ? 0.12 20.484 -7.148 1 97.62 140 ARG B O 1
ATOM 5325 N N . TRP B 1 141 ? -0.979 22.344 -7.602 1 96.12 141 TRP B N 1
ATOM 5326 C CA . TRP B 1 141 ? -0.088 23.297 -6.941 1 96.12 141 TRP B CA 1
ATOM 5327 C C . TRP B 1 141 ? -0.745 23.891 -5.699 1 96.12 141 TRP B C 1
ATOM 5329 O O . TRP B 1 141 ? -1.827 24.469 -5.781 1 96.12 141 TRP B O 1
ATOM 5339 N N . TYR B 1 142 ? -0.178 23.75 -4.438 1 97.12 142 TYR B N 1
ATOM 5340 C CA . TYR B 1 142 ? -0.702 24.281 -3.182 1 97.12 142 TYR B CA 1
ATOM 5341 C C . TYR B 1 142 ? -1.934 23.5 -2.736 1 97.12 142 TYR B C 1
ATOM 5343 O O . TYR B 1 142 ? -2.941 24.094 -2.342 1 97.12 142 TYR B O 1
ATOM 5351 N N . PRO B 1 143 ? -1.889 22.172 -2.801 1 98.12 143 PRO B N 1
ATOM 5352 C CA . PRO B 1 143 ? -2.961 21.391 -2.176 1 98.12 143 PRO B CA 1
ATOM 5353 C C . PRO B 1 143 ? -2.783 21.25 -0.667 1 98.12 143 PRO B C 1
ATOM 5355 O O . PRO B 1 143 ? -1.753 21.656 -0.121 1 98.12 143 PRO B O 1
ATOM 5358 N N . SER B 1 144 ? -3.771 20.719 -0.014 1 98.25 144 SER B N 1
ATOM 5359 C CA . SER B 1 144 ? -3.654 20.312 1.38 1 98.25 144 SER B CA 1
ATOM 5360 C C . SER B 1 144 ? -4.09 18.859 1.564 1 98.25 144 SER B C 1
ATOM 5362 O O . SER B 1 144 ? -4.855 18.328 0.759 1 98.25 144 SER B O 1
ATOM 5364 N N . LEU B 1 145 ? -3.568 18.297 2.584 1 98.19 145 LEU B N 1
ATOM 5365 C CA . LEU B 1 145 ? -3.867 16.891 2.861 1 98.19 145 LEU B CA 1
ATOM 5366 C C . LEU B 1 145 ? -4.426 16.734 4.273 1 98.19 145 LEU B C 1
ATOM 5368 O O . LEU B 1 145 ? -4.066 17.484 5.18 1 98.19 145 LEU B O 1
ATOM 5372 N N . ALA B 1 146 ? -5.246 15.719 4.465 1 97.38 146 ALA B N 1
ATOM 5373 C CA . ALA B 1 146 ? -5.734 15.281 5.77 1 97.38 146 ALA B CA 1
ATOM 5374 C C . ALA B 1 146 ? -5.828 13.766 5.848 1 97.38 146 ALA B C 1
ATOM 5376 O O . ALA B 1 146 ? -6.441 13.133 4.984 1 97.38 146 ALA B O 1
ATOM 5377 N N . ARG B 1 147 ? -5.219 13.219 6.801 1 97 147 ARG B N 1
ATOM 5378 C CA . ARG B 1 147 ? -5.348 11.781 7.031 1 97 147 ARG B CA 1
ATOM 5379 C C . ARG B 1 147 ? -6.734 11.43 7.566 1 97 147 ARG B C 1
ATOM 5381 O O . ARG B 1 147 ? -7.258 12.125 8.445 1 97 147 ARG B O 1
ATOM 5388 N N . LEU B 1 148 ? -7.301 10.352 7.059 1 97.5 148 LEU B N 1
ATOM 5389 C CA . LEU B 1 148 ? -8.664 9.977 7.402 1 97.5 148 LEU B CA 1
ATOM 5390 C C . LEU B 1 148 ? -8.68 8.773 8.336 1 97.5 148 LEU B C 1
ATOM 5392 O O . LEU B 1 148 ? -7.637 8.172 8.602 1 97.5 148 LEU B O 1
ATOM 5396 N N . ALA B 1 149 ? -9.859 8.414 8.82 1 96.44 149 ALA B N 1
ATOM 5397 C CA . ALA B 1 149 ? -10.047 7.371 9.82 1 96.44 149 ALA B CA 1
ATOM 5398 C C . ALA B 1 149 ? -9.711 5.996 9.25 1 96.44 149 ALA B C 1
ATOM 5400 O O . ALA B 1 149 ? -9.492 5.043 10 1 96.44 149 ALA B O 1
ATOM 5401 N N . ASP B 1 150 ? -9.656 5.859 7.926 1 93.5 150 ASP B N 1
ATOM 5402 C CA . ASP B 1 150 ? -9.336 4.562 7.336 1 93.5 150 ASP B CA 1
ATOM 5403 C C . ASP B 1 150 ? -7.852 4.477 6.977 1 93.5 150 ASP B C 1
ATOM 5405 O O . ASP B 1 150 ? -7.41 3.498 6.371 1 93.5 150 ASP B O 1
ATOM 5409 N N . GLY B 1 151 ? -7.16 5.527 7.336 1 94.44 151 GLY B N 1
ATOM 5410 C CA . GLY B 1 151 ? -5.719 5.512 7.148 1 94.44 151 GLY B CA 1
ATOM 5411 C C . GLY B 1 151 ? -5.285 6.113 5.824 1 94.44 151 GLY B C 1
ATOM 5412 O O . GLY B 1 151 ? -4.094 6.324 5.594 1 94.44 151 GLY B O 1
ATOM 5413 N N . THR B 1 152 ? -6.262 6.402 4.91 1 95.5 152 THR B N 1
ATOM 5414 C CA . THR B 1 152 ? -5.957 7.059 3.645 1 95.5 152 THR B CA 1
ATOM 5415 C C . THR B 1 152 ? -5.828 8.57 3.836 1 95.5 152 THR B C 1
ATOM 5417 O O . THR B 1 152 ? -6.043 9.078 4.938 1 95.5 152 THR B O 1
ATOM 5420 N N . VAL B 1 153 ? -5.434 9.234 2.764 1 97.12 153 VAL B N 1
ATOM 5421 C CA . VAL B 1 153 ? -5.277 10.688 2.83 1 97.12 153 VAL B CA 1
ATOM 5422 C C . VAL B 1 153 ? -6.203 11.352 1.814 1 97.12 153 VAL B C 1
ATOM 5424 O O . VAL B 1 153 ? -6.312 10.891 0.674 1 97.12 153 VAL B O 1
ATOM 5427 N N . MET B 1 154 ? -6.902 12.352 2.287 1 97.88 154 MET B N 1
ATOM 5428 C CA . MET B 1 154 ? -7.672 13.242 1.426 1 97.88 154 MET B CA 1
ATOM 5429 C C . MET B 1 154 ? -6.793 14.367 0.877 1 97.88 154 MET B C 1
ATOM 5431 O O . MET B 1 154 ? -6.035 14.984 1.624 1 97.88 154 MET B O 1
ATOM 5435 N N . ILE B 1 155 ? -6.77 14.555 -0.41 1 98.25 155 ILE B N 1
ATOM 5436 C CA . ILE B 1 155 ? -6.039 15.617 -1.101 1 98.25 155 ILE B CA 1
ATOM 5437 C C . ILE B 1 155 ? -7.027 16.641 -1.661 1 98.25 155 ILE B C 1
ATOM 5439 O O . ILE B 1 155 ? -7.875 16.297 -2.488 1 98.25 155 ILE B O 1
ATOM 5443 N N . ALA B 1 156 ? -6.887 17.859 -1.225 1 98.5 156 ALA B N 1
ATOM 5444 C CA . ALA B 1 156 ? -7.914 18.828 -1.608 1 98.5 156 ALA B CA 1
ATOM 5445 C C . ALA B 1 156 ? -7.289 20.109 -2.143 1 98.5 156 ALA B C 1
ATOM 5447 O O . ALA B 1 156 ? -6.316 20.625 -1.578 1 98.5 156 ALA B O 1
ATOM 5448 N N . GLY B 1 157 ? -7.875 20.578 -3.234 1 98.31 157 GLY B N 1
ATOM 5449 C CA . GLY B 1 157 ? -7.625 21.938 -3.707 1 98.31 157 GLY B CA 1
ATOM 5450 C C . GLY B 1 157 ? -6.309 22.078 -4.453 1 98.31 157 GLY B C 1
ATOM 5451 O O . GLY B 1 157 ? -5.766 21.078 -4.953 1 98.31 157 GLY B O 1
ATOM 5452 N N . GLY B 1 158 ? -5.895 23.297 -4.535 1 97.81 158 GLY B N 1
ATOM 5453 C CA . GLY B 1 158 ? -4.734 23.688 -5.32 1 97.81 158 GLY B CA 1
ATOM 5454 C C . GLY B 1 158 ? -5.098 24.328 -6.641 1 97.81 158 GLY B C 1
ATOM 5455 O O . GLY B 1 158 ? -6.238 24.75 -6.84 1 97.81 158 GLY B O 1
ATOM 5456 N N . SER B 1 159 ? -4.105 24.562 -7.383 1 97.75 159 SER B N 1
ATOM 5457 C CA . SER B 1 159 ? -4.254 25.109 -8.734 1 97.75 159 SER B CA 1
ATOM 5458 C C . SER B 1 159 ? -3.496 24.25 -9.75 1 97.75 159 SER B C 1
ATOM 5460 O O . SER B 1 159 ? -2.568 23.531 -9.391 1 97.75 159 SER B O 1
ATOM 5462 N N . LYS B 1 160 ? -3.893 24.344 -10.945 1 96.12 160 LYS B N 1
ATOM 5463 C CA . LYS B 1 160 ? -3.279 23.547 -12.008 1 96.12 160 LYS B CA 1
ATOM 5464 C C . LYS B 1 160 ? -1.934 24.141 -12.422 1 96.12 160 LYS B C 1
ATOM 5466 O O . LYS B 1 160 ? -1.095 23.438 -12.992 1 96.12 160 LYS B O 1
ATOM 5471 N N . ASN B 1 161 ? -1.807 25.391 -12.18 1 92.75 161 ASN B N 1
ATOM 5472 C CA . ASN B 1 161 ? -0.559 26.094 -12.453 1 92.75 161 ASN B CA 1
ATOM 5473 C C . ASN B 1 161 ? -0.187 27.031 -11.32 1 92.75 161 ASN B C 1
ATOM 5475 O O . ASN B 1 161 ? -1.052 27.469 -10.555 1 92.75 161 ASN B O 1
ATOM 5479 N N . GLY B 1 162 ? 1.124 27.406 -11.242 1 89.38 162 GLY B N 1
ATOM 5480 C CA . GLY B 1 162 ? 1.589 28.312 -10.219 1 89.38 162 GLY B CA 1
ATOM 5481 C C . GLY B 1 162 ? 1.047 29.734 -10.383 1 89.38 162 GLY B C 1
ATOM 5482 O O . GLY B 1 162 ? 0.911 30.219 -11.508 1 89.38 162 GLY B O 1
ATOM 5483 N N . SER B 1 163 ? 0.633 30.312 -9.227 1 89.62 163 SER B N 1
ATOM 5484 C CA . SER B 1 163 ? 0.163 31.703 -9.203 1 89.62 163 SER B CA 1
ATOM 5485 C C . SER B 1 163 ? 0.179 32.25 -7.785 1 89.62 163 SER B C 1
ATOM 5487 O O . SER B 1 163 ? 0.074 31.516 -6.812 1 89.62 163 SER B O 1
ATOM 5489 N N . TRP B 1 164 ? 0.381 33.594 -7.77 1 93.06 164 TRP B N 1
ATOM 5490 C CA . TRP B 1 164 ? 0.268 34.25 -6.469 1 93.06 164 TRP B CA 1
ATOM 5491 C C . TRP B 1 164 ? -1.177 34.25 -5.98 1 93.06 164 TRP B C 1
ATOM 5493 O O . TRP B 1 164 ? -1.465 33.75 -4.887 1 93.06 164 TRP B O 1
ATOM 5503 N N . ILE B 1 165 ? -2.033 34.719 -6.742 1 94.44 165 ILE B N 1
ATOM 5504 C CA . ILE B 1 165 ? -3.457 34.656 -6.438 1 94.44 165 ILE B CA 1
ATOM 5505 C C . ILE B 1 165 ? -4.148 33.719 -7.422 1 94.44 165 ILE B C 1
ATOM 5507 O O . ILE B 1 165 ? -3.934 33.812 -8.633 1 94.44 165 ILE B O 1
ATOM 5511 N N . ASN B 1 166 ? -4.949 32.812 -6.926 1 96.81 166 ASN B N 1
ATOM 5512 C CA . ASN B 1 166 ? -5.656 31.812 -7.742 1 96.81 166 ASN B CA 1
ATOM 5513 C C . ASN B 1 166 ? -6.723 32.469 -8.617 1 96.81 166 ASN B C 1
ATOM 5515 O O . ASN B 1 166 ? -7 33.656 -8.469 1 96.81 166 ASN B O 1
ATOM 5519 N N . SER B 1 167 ? -7.188 31.766 -9.633 1 96.75 167 SER B N 1
ATOM 5520 C CA . SER B 1 167 ? -8.227 32.219 -10.547 1 96.75 167 SER B CA 1
ATOM 5521 C C . SER B 1 167 ? -9.055 31.062 -11.078 1 96.75 167 SER B C 1
ATOM 5523 O O . SER B 1 167 ? -8.648 29.906 -10.953 1 96.75 167 SER B O 1
ATOM 5525 N N . ALA B 1 168 ? -10.164 31.406 -11.594 1 96.44 168 ALA B N 1
ATOM 5526 C CA . ALA B 1 168 ? -11.055 30.375 -12.141 1 96.44 168 ALA B CA 1
ATOM 5527 C C . ALA B 1 168 ? -10.359 29.562 -13.227 1 96.44 168 ALA B C 1
ATOM 5529 O O . ALA B 1 168 ? -10.617 28.375 -13.375 1 96.44 168 ALA B O 1
ATOM 5530 N N . ALA B 1 169 ? -9.469 30.141 -13.938 1 95.88 169 ALA B N 1
ATOM 5531 C CA . ALA B 1 169 ? -8.828 29.531 -15.094 1 95.88 169 ALA B CA 1
ATOM 5532 C C . ALA B 1 169 ? -7.883 28.406 -14.664 1 95.88 169 ALA B C 1
ATOM 5534 O O . ALA B 1 169 ? -7.699 27.422 -15.398 1 95.88 169 ALA B O 1
ATOM 5535 N N . ILE B 1 170 ? -7.309 28.422 -13.516 1 96.75 170 ILE B N 1
ATOM 5536 C CA . ILE B 1 170 ? -6.285 27.453 -13.141 1 96.75 170 ILE B CA 1
ATOM 5537 C C . ILE B 1 170 ? -6.691 26.766 -11.844 1 96.75 170 ILE B C 1
ATOM 5539 O O . ILE B 1 170 ? -5.996 25.859 -11.375 1 96.75 170 ILE B O 1
ATOM 5543 N N . ASN B 1 171 ? -7.863 27.156 -11.281 1 97.81 171 ASN B N 1
ATOM 5544 C CA . ASN B 1 171 ? -8.344 26.578 -10.023 1 97.81 171 ASN B CA 1
ATOM 5545 C C . ASN B 1 171 ? -8.555 25.062 -10.141 1 97.81 171 ASN B C 1
ATOM 5547 O O . ASN B 1 171 ? -9.047 24.578 -11.164 1 97.81 171 ASN B O 1
ATOM 5551 N N . ASN B 1 172 ? -8.047 24.312 -9.203 1 98 172 ASN B N 1
ATOM 5552 C CA . ASN B 1 172 ? -8.406 22.906 -9.055 1 98 172 ASN B CA 1
ATOM 5553 C C . ASN B 1 172 ? -9.359 22.688 -7.879 1 98 172 ASN B C 1
ATOM 5555 O O . ASN B 1 172 ? -8.938 22.25 -6.805 1 98 172 ASN B O 1
ATOM 5559 N N . PRO B 1 173 ? -10.633 22.906 -8.109 1 98.25 173 PRO B N 1
ATOM 5560 C CA . PRO B 1 173 ? -11.625 22.812 -7.035 1 98.25 173 PRO B CA 1
ATOM 5561 C C . PRO B 1 173 ? -12.125 21.391 -6.82 1 98.25 173 PRO B C 1
ATOM 5563 O O . PRO B 1 173 ? -13.336 21.156 -6.781 1 98.25 173 PRO B O 1
ATOM 5566 N N . THR B 1 174 ? -11.141 20.438 -6.664 1 97.88 174 THR B N 1
ATOM 5567 C CA . THR B 1 174 ? -11.539 19.031 -6.543 1 97.88 174 THR B CA 1
ATOM 5568 C C . THR B 1 174 ? -10.828 18.375 -5.371 1 97.88 174 THR B C 1
ATOM 5570 O O . THR B 1 174 ? -9.914 18.938 -4.785 1 97.88 174 THR B O 1
ATOM 5573 N N . ILE B 1 175 ? -11.344 17.203 -5.004 1 97.75 175 ILE B N 1
ATOM 5574 C CA . ILE B 1 175 ? -10.828 16.344 -3.943 1 97.75 175 ILE B CA 1
ATOM 5575 C C . ILE B 1 175 ? -10.5 14.961 -4.512 1 97.75 175 ILE B C 1
ATOM 5577 O O . ILE B 1 175 ? -11.25 14.43 -5.332 1 97.75 175 ILE B O 1
ATOM 5581 N N . GLU B 1 176 ? -9.414 14.406 -4.16 1 96.44 176 GLU B N 1
ATOM 5582 C CA . GLU B 1 176 ? -9.07 13.023 -4.453 1 96.44 176 GLU B CA 1
ATOM 5583 C C . GLU B 1 176 ? -8.422 12.352 -3.246 1 96.44 176 GLU B C 1
ATOM 5585 O O . GLU B 1 176 ? -8.258 12.977 -2.193 1 96.44 176 GLU B O 1
ATOM 5590 N N . TYR B 1 177 ? -8.172 11.07 -3.326 1 95.5 177 TYR B N 1
ATOM 5591 C CA . TYR B 1 177 ? -7.68 10.305 -2.188 1 95.5 177 TYR B CA 1
ATOM 5592 C C . TYR B 1 177 ? -6.469 9.461 -2.576 1 95.5 177 TYR B C 1
ATOM 5594 O O . TYR B 1 177 ? -6.312 9.086 -3.74 1 95.5 177 TYR B O 1
ATOM 5602 N N . PHE B 1 178 ? -5.656 9.242 -1.616 1 95.44 178 PHE B N 1
ATOM 5603 C CA . PHE B 1 178 ? -4.562 8.297 -1.805 1 95.44 178 PHE B CA 1
ATOM 5604 C C . PHE B 1 178 ? -4.43 7.375 -0.599 1 95.44 178 PHE B C 1
ATOM 5606 O O . PHE B 1 178 ? -4.371 7.844 0.542 1 95.44 178 PHE B O 1
ATOM 5613 N N . PRO B 1 179 ? -4.285 6.133 -0.81 1 90.62 179 PRO B N 1
ATOM 5614 C CA . PRO B 1 179 ? -4.543 5.449 -2.08 1 90.62 179 PRO B CA 1
ATOM 5615 C C . PRO B 1 179 ? -5.945 5.723 -2.621 1 90.62 179 PRO B C 1
ATOM 5617 O O . PRO B 1 179 ? -6.848 6.07 -1.858 1 90.62 179 PRO B O 1
ATOM 5620 N N . PRO B 1 180 ? -6.031 5.668 -3.895 1 89.88 180 PRO B N 1
ATOM 5621 C CA . PRO B 1 180 ? -7.367 5.875 -4.453 1 89.88 180 PRO B CA 1
ATOM 5622 C C . PRO B 1 180 ? -8.391 4.883 -3.908 1 89.88 180 PRO B C 1
ATOM 5624 O O . PRO B 1 180 ? -8.039 3.764 -3.533 1 89.88 180 PRO B O 1
ATOM 5627 N N . LYS B 1 181 ? -9.617 5.289 -3.822 1 85.06 181 LYS B N 1
ATOM 5628 C CA . LYS B 1 181 ? -10.648 4.414 -3.277 1 85.06 181 LYS B CA 1
ATOM 5629 C C . LYS B 1 181 ? -12 4.684 -3.938 1 85.06 181 LYS B C 1
ATOM 5631 O O . LYS B 1 181 ? -12.227 5.762 -4.492 1 85.06 181 LYS B O 1
ATOM 5636 N N . LYS B 1 182 ? -12.812 3.705 -3.873 1 79.31 182 LYS B N 1
ATOM 5637 C CA . LYS B 1 182 ? -14.203 3.844 -4.312 1 79.31 182 LYS B CA 1
ATOM 5638 C C . LYS B 1 182 ? -15.094 4.34 -3.178 1 79.31 182 LYS B C 1
ATOM 5640 O O . LYS B 1 182 ? -14.906 3.953 -2.023 1 79.31 182 LYS B O 1
ATOM 5645 N N . LEU B 1 183 ? -15.891 5.246 -3.543 1 86.56 183 LEU B N 1
ATOM 5646 C CA . LEU B 1 183 ? -16.875 5.781 -2.611 1 86.56 183 LEU B CA 1
ATOM 5647 C C . LEU B 1 183 ? -18.297 5.508 -3.109 1 86.56 183 LEU B C 1
ATOM 5649 O O . LEU B 1 183 ? -18.531 5.43 -4.316 1 86.56 183 LEU B O 1
ATOM 5653 N N . GLY B 1 184 ? -19.219 5.223 -2.254 1 79.56 184 GLY B N 1
ATOM 5654 C CA . GLY B 1 184 ? -20.578 4.883 -2.598 1 79.56 184 GLY B CA 1
ATOM 5655 C C . GLY B 1 184 ? -21.219 5.863 -3.572 1 79.56 184 GLY B C 1
ATOM 5656 O O . GLY B 1 184 ? -21.984 5.469 -4.449 1 79.56 184 GLY B O 1
ATOM 5657 N N . PHE B 1 185 ? -20.812 7.082 -3.459 1 83.12 185 PHE B N 1
ATOM 5658 C CA . PHE B 1 185 ? -21.406 8.117 -4.305 1 83.12 185 PHE B CA 1
ATOM 5659 C C . PHE B 1 185 ? -20.609 8.273 -5.598 1 83.12 185 PHE B C 1
ATOM 5661 O O . PHE B 1 185 ? -21.047 8.953 -6.523 1 83.12 185 PHE B O 1
ATOM 5668 N N . ALA B 1 186 ? -19.484 7.594 -5.699 1 74.81 186 ALA B N 1
ATOM 5669 C CA . ALA B 1 186 ? -18.578 7.691 -6.844 1 74.81 186 ALA B CA 1
ATOM 5670 C C . ALA B 1 186 ? -17.984 6.332 -7.188 1 74.81 186 ALA B C 1
ATOM 5672 O O . ALA B 1 186 ? -16.781 6.098 -6.973 1 74.81 186 ALA B O 1
ATOM 5673 N N . LEU B 1 187 ? -18.688 5.594 -7.809 1 64.38 187 LEU B N 1
ATOM 5674 C CA . LEU B 1 187 ? -18.312 4.191 -7.996 1 64.38 187 LEU B CA 1
ATOM 5675 C C . LEU B 1 187 ? -17.406 4.027 -9.203 1 64.38 187 LEU B C 1
ATOM 5677 O O . LEU B 1 187 ? -16.672 3.043 -9.305 1 64.38 187 LEU B O 1
ATOM 5681 N N . ASN B 1 188 ? -17.453 5.066 -10.047 1 67.81 188 ASN B N 1
ATOM 5682 C CA . ASN B 1 188 ? -16.641 4.98 -11.258 1 67.81 188 ASN B CA 1
ATOM 5683 C C . ASN B 1 188 ? -15.445 5.918 -11.188 1 67.81 188 ASN B C 1
ATOM 5685 O O . ASN B 1 188 ? -15.539 7.016 -10.641 1 67.81 188 ASN B O 1
ATOM 5689 N N . SER B 1 189 ? -14.359 5.449 -11.656 1 65.12 189 SER B N 1
ATOM 5690 C CA . SER B 1 189 ? -13.133 6.246 -11.664 1 65.12 189 SER B CA 1
ATOM 5691 C C . SER B 1 189 ? -13.344 7.578 -12.375 1 65.12 189 SER B C 1
ATOM 5693 O O . SER B 1 189 ? -12.641 8.555 -12.102 1 65.12 189 SER B O 1
ATOM 5695 N N . SER B 1 190 ? -14.289 7.582 -13.227 1 65.44 190 SER B N 1
ATOM 5696 C CA . SER B 1 190 ? -14.57 8.805 -13.977 1 65.44 190 SER B CA 1
ATOM 5697 C C . SER B 1 190 ? -15.133 9.891 -13.07 1 65.44 190 SER B C 1
ATOM 5699 O O . SER B 1 190 ? -15.172 11.062 -13.445 1 65.44 190 SER B O 1
ATOM 5701 N N . ASN B 1 191 ? -15.453 9.445 -11.906 1 71.69 191 ASN B N 1
ATOM 5702 C CA . ASN B 1 191 ? -16.016 10.398 -10.969 1 71.69 191 ASN B CA 1
ATOM 5703 C C . ASN B 1 191 ? -14.938 11.133 -10.188 1 71.69 191 ASN B C 1
ATOM 5705 O O . ASN B 1 191 ? -15.227 12.07 -9.438 1 71.69 191 ASN B O 1
ATOM 5709 N N . PHE B 1 192 ? -13.812 10.68 -10.547 1 79.25 192 PHE B N 1
ATOM 5710 C CA . PHE B 1 192 ? -12.703 11.312 -9.836 1 79.25 192 PHE B CA 1
ATOM 5711 C C . PHE B 1 192 ? -11.875 12.172 -10.789 1 79.25 192 PHE B C 1
ATOM 5713 O O . PHE B 1 192 ? -11.727 11.836 -11.961 1 79.25 192 PHE B O 1
ATOM 5720 N N . PRO B 1 193 ? -11.375 13.359 -10.242 1 91.31 193 PRO B N 1
ATOM 5721 C CA . PRO B 1 193 ? -11.508 13.812 -8.852 1 91.31 193 PRO B CA 1
ATOM 5722 C C . PRO B 1 193 ? -12.883 14.406 -8.562 1 91.31 193 PRO B C 1
ATOM 5724 O O . PRO B 1 193 ? -13.609 14.789 -9.484 1 91.31 193 PRO B O 1
ATOM 5727 N N . ILE B 1 194 ? -13.211 14.469 -7.34 1 95.25 194 ILE B N 1
ATOM 5728 C CA . ILE B 1 194 ? -14.531 14.906 -6.906 1 95.25 194 ILE B CA 1
ATOM 5729 C C . ILE B 1 194 ? -14.594 16.438 -6.879 1 95.25 194 ILE B C 1
ATOM 5731 O O . ILE B 1 194 ? -13.773 17.078 -6.219 1 95.25 194 ILE B O 1
ATOM 5735 N N . LYS B 1 195 ? -15.523 16.984 -7.516 1 95.88 195 LYS B N 1
ATOM 5736 C CA . LYS B 1 195 ? -15.672 18.438 -7.523 1 95.88 195 LYS B CA 1
ATOM 5737 C C . LYS B 1 195 ? -16.156 18.938 -6.168 1 95.88 195 LYS B C 1
ATOM 5739 O O . LYS B 1 195 ? -17 18.312 -5.531 1 95.88 195 LYS B O 1
ATOM 5744 N N . SER B 1 196 ? -15.656 20.094 -5.734 1 97.88 196 SER B N 1
ATOM 5745 C CA . SER B 1 196 ? -16.047 20.734 -4.484 1 97.88 196 SER B CA 1
ATOM 5746 C C . SER B 1 196 ? -16.578 22.156 -4.734 1 97.88 196 SER B C 1
ATOM 5748 O O . SER B 1 196 ? -15.805 23.062 -5.039 1 97.88 196 SER B O 1
ATOM 5750 N N . PRO B 1 197 ? -17.859 22.391 -4.543 1 98.31 197 PRO B N 1
ATOM 5751 C CA . PRO B 1 197 ? -18.406 23.734 -4.641 1 98.31 197 PRO B CA 1
ATOM 5752 C C . PRO B 1 197 ? -17.719 24.719 -3.684 1 98.31 197 PRO B C 1
ATOM 5754 O O . PRO B 1 197 ? -17.547 25.891 -4.02 1 98.31 197 PRO B O 1
ATOM 5757 N N . PHE B 1 198 ? -17.344 24.281 -2.586 1 98.62 198 PHE B N 1
ATOM 5758 C CA . PHE B 1 198 ? -16.672 25.125 -1.6 1 98.62 198 PHE B CA 1
ATOM 5759 C C . PHE B 1 198 ? -15.375 25.688 -2.17 1 98.62 198 PHE B C 1
ATOM 5761 O O . PHE B 1 198 ? -15.094 26.875 -2.027 1 98.62 198 PHE B O 1
ATOM 5768 N N . LEU B 1 199 ? -14.602 24.828 -2.826 1 98.62 199 LEU B N 1
ATOM 5769 C CA . LEU B 1 199 ? -13.312 25.25 -3.361 1 98.62 199 LEU B CA 1
ATOM 5770 C C . LEU B 1 199 ? -13.492 26.141 -4.59 1 98.62 199 LEU B C 1
ATOM 5772 O O . LEU B 1 199 ? -12.562 26.844 -4.984 1 98.62 199 LEU B O 1
ATOM 5776 N N . THR B 1 200 ? -14.648 26.078 -5.16 1 98.38 200 THR B N 1
ATOM 5777 C CA . THR B 1 200 ? -14.984 27 -6.238 1 98.38 200 THR B CA 1
ATOM 5778 C C . THR B 1 200 ? -15.375 28.375 -5.68 1 98.38 200 THR B C 1
ATOM 5780 O O . THR B 1 200 ? -14.883 29.406 -6.145 1 98.38 200 THR B O 1
ATOM 5783 N N . ARG B 1 201 ? -16.172 28.359 -4.672 1 97.94 201 ARG B N 1
ATOM 5784 C CA . ARG B 1 201 ? -16.734 29.625 -4.211 1 97.94 201 ARG B CA 1
ATOM 5785 C C . ARG B 1 201 ? -15.727 30.391 -3.342 1 97.94 201 ARG B C 1
ATOM 5787 O O . ARG B 1 201 ? -15.906 31.578 -3.08 1 97.94 201 ARG B O 1
ATOM 5794 N N . THR B 1 202 ? -14.688 29.766 -2.908 1 98.5 202 THR B N 1
ATOM 5795 C CA . THR B 1 202 ? -13.711 30.422 -2.047 1 98.5 202 THR B CA 1
ATOM 5796 C C . THR B 1 202 ? -12.562 31 -2.871 1 98.5 202 THR B C 1
ATOM 5798 O O . THR B 1 202 ? -11.531 31.391 -2.322 1 98.5 202 THR B O 1
ATOM 5801 N N . LEU B 1 203 ? -12.727 30.969 -4.129 1 97.31 203 LEU B N 1
ATOM 5802 C CA . LEU B 1 203 ? -11.836 31.797 -4.934 1 97.31 203 LEU B CA 1
ATOM 5803 C C . LEU B 1 203 ? -11.875 33.25 -4.461 1 97.31 203 LEU B C 1
ATOM 5805 O O . LEU B 1 203 ? -12.914 33.719 -4 1 97.31 203 LEU B O 1
ATOM 5809 N N . ASN B 1 204 ? -10.664 33.969 -4.535 1 96.94 204 ASN B N 1
ATOM 5810 C CA . ASN B 1 204 ? -9.406 33.656 -5.207 1 96.94 204 ASN B CA 1
ATOM 5811 C C . ASN B 1 204 ? -8.336 33.219 -4.211 1 96.94 204 ASN B C 1
ATOM 5813 O O . ASN B 1 204 ? -7.258 32.781 -4.613 1 96.94 204 ASN B O 1
ATOM 5817 N N . SER B 1 205 ? -8.602 33.344 -2.885 1 97.5 205 SER B N 1
ATOM 5818 C CA . SER B 1 205 ? -7.633 33 -1.85 1 97.5 205 SER B CA 1
ATOM 5819 C C . SER B 1 205 ? -7.941 31.641 -1.227 1 97.5 205 SER B C 1
ATOM 5821 O O . SER B 1 205 ? -8.109 31.531 -0.01 1 97.5 205 SER B O 1
ATOM 5823 N N . ASN B 1 206 ? -7.926 30.594 -2.086 1 98.25 206 ASN B N 1
ATOM 5824 C CA . ASN B 1 206 ? -8.352 29.281 -1.599 1 98.25 206 ASN B CA 1
ATOM 5825 C C . ASN B 1 206 ? -7.23 28.25 -1.7 1 98.25 206 ASN B C 1
ATOM 5827 O O . ASN B 1 206 ? -7.484 27.047 -1.665 1 98.25 206 ASN B O 1
ATOM 5831 N N . LEU B 1 207 ? -5.98 28.734 -1.887 1 98.06 207 LEU B N 1
ATOM 5832 C CA . LEU B 1 207 ? -4.84 27.828 -1.963 1 98.06 207 LEU B CA 1
ATOM 5833 C C . LEU B 1 207 ? -4.391 27.391 -0.569 1 98.06 207 LEU B C 1
ATOM 5835 O O . LEU B 1 207 ? -4.434 28.188 0.371 1 98.06 207 LEU B O 1
ATOM 5839 N N . TYR B 1 208 ? -4.008 26.078 -0.445 1 98.19 208 TYR B N 1
ATOM 5840 C CA . TYR B 1 208 ? -3.678 25.469 0.84 1 98.19 208 TYR B CA 1
ATOM 5841 C C . TYR B 1 208 ? -4.836 25.609 1.822 1 98.19 208 TYR B C 1
ATOM 5843 O O . TYR B 1 208 ? -4.66 26.125 2.93 1 98.19 208 TYR B O 1
ATOM 5851 N N . PRO B 1 209 ? -6.008 25.109 1.398 1 98.69 209 PRO B N 1
ATOM 5852 C CA . PRO B 1 209 ? -7.094 25.125 2.383 1 98.69 209 PRO B CA 1
ATOM 5853 C C . PRO B 1 209 ? -6.723 24.438 3.689 1 98.69 209 PRO B C 1
ATOM 5855 O O . PRO B 1 209 ? -5.93 23.484 3.686 1 98.69 209 PRO B O 1
ATOM 5858 N N . ILE B 1 210 ? -7.234 24.906 4.762 1 98.62 210 ILE B N 1
ATOM 5859 C CA . ILE B 1 210 ? -7.02 24.281 6.062 1 98.62 210 ILE B CA 1
ATOM 5860 C C . ILE B 1 210 ? -7.93 23.062 6.199 1 98.62 210 ILE B C 1
ATOM 5862 O O . ILE B 1 210 ? -9.156 23.188 6.152 1 98.62 210 ILE B O 1
ATOM 5866 N N . LEU B 1 211 ? -7.328 21.922 6.297 1 98.56 211 LEU B N 1
ATOM 5867 C CA . LEU B 1 211 ? -8.07 20.688 6.457 1 98.56 211 LEU B CA 1
ATOM 5868 C C . LEU B 1 211 ? -7.812 20.062 7.828 1 98.56 211 LEU B C 1
ATOM 5870 O O . LEU B 1 211 ? -6.664 19.953 8.258 1 98.56 211 LEU B O 1
ATOM 5874 N N . ILE B 1 212 ? -8.914 19.672 8.477 1 98.19 212 ILE B N 1
ATOM 5875 C CA . ILE B 1 212 ? -8.805 19.031 9.789 1 98.19 212 ILE B CA 1
ATOM 5876 C C . ILE B 1 212 ? -9.773 17.844 9.867 1 98.19 212 ILE B C 1
ATOM 5878 O O . ILE B 1 212 ? -10.992 18.031 9.812 1 98.19 212 ILE B O 1
ATOM 5882 N N . THR B 1 213 ? -9.25 16.656 9.945 1 97.75 213 THR B N 1
ATOM 5883 C CA . THR B 1 213 ? -10.102 15.5 10.219 1 97.75 213 THR B CA 1
ATOM 5884 C C . THR B 1 213 ? -10.727 15.602 11.609 1 97.75 213 THR B C 1
ATOM 5886 O O . THR B 1 213 ? -10.031 15.867 12.586 1 97.75 213 THR B O 1
ATOM 5889 N N . LEU B 1 214 ? -12.016 15.375 11.664 1 98.25 214 LEU B N 1
ATOM 5890 C CA . LEU B 1 214 ? -12.719 15.539 12.938 1 98.25 214 LEU B CA 1
ATOM 5891 C C . LEU B 1 214 ? -12.93 14.188 13.617 1 98.25 214 LEU B C 1
ATOM 5893 O O . LEU B 1 214 ? -12.82 13.141 12.977 1 98.25 214 LEU B O 1
ATOM 5897 N N . PRO B 1 215 ? -13.125 14.203 14.977 1 97.56 215 PRO B N 1
ATOM 5898 C CA . PRO B 1 215 ? -13.391 12.945 15.688 1 97.56 215 PRO B CA 1
ATOM 5899 C C . PRO B 1 215 ? -14.758 12.359 15.359 1 97.56 215 PRO B C 1
ATOM 5901 O O . PRO B 1 215 ? -15.016 11.188 15.625 1 97.56 215 PRO B O 1
ATOM 5904 N N . GLU B 1 216 ? -15.625 13.156 14.828 1 94.75 216 GLU B N 1
ATOM 5905 C CA . GLU B 1 216 ? -16.875 12.641 14.305 1 94.75 216 GLU B CA 1
ATOM 5906 C C . GLU B 1 216 ? -16.656 11.859 13.008 1 94.75 216 GLU B C 1
ATOM 5908 O O . GLU B 1 216 ? -15.906 12.289 12.141 1 94.75 216 GLU B O 1
ATOM 5913 N N . ASP B 1 217 ? -17.312 10.758 12.898 1 91.06 217 ASP B N 1
ATOM 5914 C CA . ASP B 1 217 ? -17.047 9.836 11.805 1 91.06 217 ASP B CA 1
ATOM 5915 C C . ASP B 1 217 ? -17.312 10.492 10.445 1 91.06 217 ASP B C 1
ATOM 5917 O O . ASP B 1 217 ? -18.328 11.156 10.258 1 91.06 217 ASP B O 1
ATOM 5921 N N . ASP B 1 218 ? -16.391 10.461 9.609 1 95.44 218 ASP B N 1
ATOM 5922 C CA . ASP B 1 218 ? -16.438 10.742 8.18 1 95.44 218 ASP B CA 1
ATOM 5923 C C . ASP B 1 218 ? -16.406 12.242 7.91 1 95.44 218 ASP B C 1
ATOM 5925 O O . ASP B 1 218 ? -16.609 12.688 6.781 1 95.44 218 ASP B O 1
ATOM 5929 N N . LEU B 1 219 ? -16.109 13.086 8.945 1 97.88 219 LEU B N 1
ATOM 5930 C CA . LEU B 1 219 ? -16.172 14.531 8.766 1 97.88 219 LEU B CA 1
ATOM 5931 C C . LEU B 1 219 ? -14.781 15.141 8.734 1 97.88 219 LEU B C 1
ATOM 5933 O O . LEU B 1 219 ? -13.898 14.727 9.492 1 97.88 219 LEU B O 1
ATOM 5937 N N . VAL B 1 220 ? -14.641 16.125 7.863 1 98.56 220 VAL B N 1
ATOM 5938 C CA . VAL B 1 220 ? -13.445 16.953 7.746 1 98.56 220 VAL B CA 1
ATOM 5939 C C . VAL B 1 220 ? -13.836 18.422 7.77 1 98.56 220 VAL B C 1
ATOM 5941 O O . VAL B 1 220 ? -14.766 18.844 7.066 1 98.56 220 VAL B O 1
ATOM 5944 N N . PHE B 1 221 ? -13.258 19.188 8.625 1 98.56 221 PHE B N 1
ATOM 5945 C CA . PHE B 1 221 ? -13.359 20.641 8.586 1 98.56 221 PHE B CA 1
ATOM 5946 C C . PHE B 1 221 ? -12.484 21.219 7.473 1 98.56 221 PHE B C 1
ATOM 5948 O O . PHE B 1 221 ? -11.336 20.812 7.312 1 98.56 221 PHE B O 1
ATOM 5955 N N . MET B 1 222 ? -12.992 22.125 6.695 1 98.75 222 MET B N 1
ATOM 5956 C CA . MET B 1 222 ? -12.234 22.797 5.652 1 98.75 222 MET B CA 1
ATOM 5957 C C . MET B 1 222 ? -12.43 24.312 5.73 1 98.75 222 MET B C 1
ATOM 5959 O O . MET B 1 222 ? -13.562 24.781 5.891 1 98.75 222 MET B O 1
ATOM 5963 N N . ALA B 1 223 ? -11.352 25.047 5.68 1 98.88 223 ALA B N 1
ATOM 5964 C CA . ALA B 1 223 ? -11.398 26.516 5.617 1 98.88 223 ALA B CA 1
ATOM 5965 C C . ALA B 1 223 ? -10.602 27.031 4.426 1 98.88 223 ALA B C 1
ATOM 5967 O O . ALA B 1 223 ? -9.539 26.5 4.098 1 98.88 223 ALA B O 1
ATOM 5968 N N . ALA B 1 224 ? -11.086 28.016 3.791 1 98.81 224 ALA B N 1
ATOM 5969 C CA . ALA B 1 224 ? -10.43 28.719 2.691 1 98.81 224 ALA B CA 1
ATOM 5970 C C . ALA B 1 224 ? -10.992 30.125 2.525 1 98.81 224 ALA B C 1
ATOM 5972 O O . ALA B 1 224 ? -12.195 30.328 2.68 1 98.81 224 ALA B O 1
ATOM 5973 N N . ASN B 1 225 ? -10.094 31 2.25 1 98.69 225 ASN B N 1
ATOM 5974 C CA . ASN B 1 225 ? -10.508 32.406 2.123 1 98.69 225 ASN B CA 1
ATOM 5975 C C . ASN B 1 225 ? -11.18 32.906 3.398 1 98.69 225 ASN B C 1
ATOM 5977 O O . ASN B 1 225 ? -10.609 32.812 4.484 1 98.69 225 ASN B O 1
ATOM 5981 N N . LYS B 1 226 ? -12.383 33.312 3.363 1 98.5 226 LYS B N 1
ATOM 5982 C CA . LYS B 1 226 ? -13.062 33.844 4.547 1 98.5 226 LYS B CA 1
ATOM 5983 C C . LYS B 1 226 ? -14.172 32.906 5.004 1 98.5 226 LYS B C 1
ATOM 5985 O O . LYS B 1 226 ? -15.086 33.312 5.723 1 98.5 226 LYS B O 1
ATOM 5990 N N . ASP B 1 227 ? -14.078 31.656 4.484 1 98.62 227 ASP B N 1
ATOM 5991 C CA . ASP B 1 227 ? -15.188 30.734 4.719 1 98.62 227 ASP B CA 1
ATOM 5992 C C . ASP B 1 227 ? -14.688 29.406 5.285 1 98.62 227 ASP B C 1
ATOM 5994 O O . ASP B 1 227 ? -13.484 29.156 5.293 1 98.62 227 ASP B O 1
ATOM 5998 N N . ALA B 1 228 ? -15.617 28.625 5.848 1 98.75 228 ALA B N 1
ATOM 5999 C CA . ALA B 1 228 ? -15.359 27.281 6.359 1 98.75 228 ALA B CA 1
ATOM 6000 C C . ALA B 1 228 ? -16.562 26.375 6.145 1 98.75 228 ALA B C 1
ATOM 6002 O O . ALA B 1 228 ? -17.672 26.859 5.898 1 98.75 228 ALA B O 1
ATOM 6003 N N . MET B 1 229 ? -16.328 25.125 6.195 1 98.56 229 MET B N 1
ATOM 6004 C CA . MET B 1 229 ? -17.406 24.156 6.047 1 98.56 229 MET B CA 1
ATOM 6005 C C . MET B 1 229 ? -17.016 22.812 6.684 1 98.56 229 MET B C 1
ATOM 6007 O O . MET B 1 229 ? -15.875 22.625 7.094 1 98.56 229 MET B O 1
ATOM 6011 N N . LEU B 1 230 ? -18.031 22.016 6.906 1 98.56 230 LEU B N 1
ATOM 6012 C CA . LEU B 1 230 ? -17.859 20.594 7.223 1 98.56 230 LEU B CA 1
ATOM 6013 C C . LEU B 1 230 ? -18.109 19.734 5.992 1 98.56 230 LEU B C 1
ATOM 6015 O O . LEU B 1 230 ? -19.094 19.938 5.27 1 98.56 230 LEU B O 1
ATOM 6019 N N . TYR B 1 231 ? -17.203 18.844 5.762 1 98.62 231 TYR B N 1
ATOM 6020 C CA . TYR B 1 231 ? -17.297 17.953 4.609 1 98.62 231 TYR B CA 1
ATOM 6021 C C . TYR B 1 231 ? -17.391 16.5 5.047 1 98.62 231 TYR B C 1
ATOM 6023 O O . TYR B 1 231 ? -16.531 16 5.781 1 98.62 231 TYR B O 1
ATOM 6031 N N . ASN B 1 232 ? -18.453 15.852 4.641 1 98.25 232 ASN B N 1
ATOM 6032 C CA . ASN B 1 232 ? -18.547 14.406 4.801 1 98.25 232 ASN B CA 1
ATOM 6033 C C . ASN B 1 232 ? -17.969 13.664 3.592 1 98.25 232 ASN B C 1
ATOM 6035 O O . ASN B 1 232 ? -18.609 13.609 2.535 1 98.25 232 ASN B O 1
ATOM 6039 N N . TRP B 1 233 ? -16.828 13.023 3.756 1 96.5 233 TRP B N 1
ATOM 6040 C CA . TRP B 1 233 ? -16.109 12.484 2.615 1 96.5 233 TRP B CA 1
ATOM 6041 C C . TRP B 1 233 ? -16.734 11.18 2.137 1 96.5 233 TRP B C 1
ATOM 6043 O O . TRP B 1 233 ? -16.438 10.711 1.033 1 96.5 233 TRP B O 1
ATOM 6053 N N . LYS B 1 234 ? -17.547 10.523 2.924 1 94.38 234 LYS B N 1
ATOM 6054 C CA . LYS B 1 234 ? -18.203 9.289 2.502 1 94.38 234 LYS B CA 1
ATOM 6055 C C . LYS B 1 234 ? -19.453 9.586 1.669 1 94.38 234 LYS B C 1
ATOM 6057 O O . LYS B 1 234 ? -19.812 8.812 0.784 1 94.38 234 LYS B O 1
ATOM 6062 N N . THR B 1 235 ? -20.125 10.719 1.979 1 95.19 235 THR B N 1
ATOM 6063 C CA . THR B 1 235 ? -21.375 11.023 1.303 1 95.19 235 THR B CA 1
ATOM 6064 C C . THR B 1 235 ? -21.203 12.211 0.359 1 95.19 235 THR B C 1
ATOM 6066 O O . THR B 1 235 ? -22.109 12.531 -0.417 1 95.19 235 THR B O 1
ATOM 6069 N N . ASN B 1 236 ? -20.125 12.859 0.417 1 95.38 236 ASN B N 1
ATOM 6070 C CA . ASN B 1 236 ? -19.844 14.039 -0.394 1 95.38 236 ASN B CA 1
ATOM 6071 C C . ASN B 1 236 ? -20.75 15.203 -0.03 1 95.38 236 ASN B C 1
ATOM 6073 O O . ASN B 1 236 ? -21.203 15.938 -0.908 1 95.38 236 ASN B O 1
ATOM 6077 N N . GLU B 1 237 ? -21.031 15.32 1.189 1 97.31 237 GLU B N 1
ATOM 6078 C CA . GLU B 1 237 ? -21.906 16.406 1.646 1 97.31 237 GLU B CA 1
ATOM 6079 C C . GLU B 1 237 ? -21.078 17.562 2.211 1 97.31 237 GLU B C 1
ATOM 6081 O O . GLU B 1 237 ? -20.172 17.344 3.016 1 97.31 237 GLU B O 1
ATOM 6086 N N . GLU B 1 238 ? -21.391 18.766 1.793 1 98.12 238 GLU B N 1
ATOM 6087 C CA . GLU B 1 238 ? -20.797 20 2.295 1 98.12 238 GLU B CA 1
ATOM 6088 C C . GLU B 1 238 ? -21.781 20.781 3.148 1 98.12 238 GLU B C 1
ATOM 6090 O O . GLU B 1 238 ? -22.875 21.109 2.697 1 98.12 238 GLU B O 1
ATOM 6095 N N . THR B 1 239 ? -21.406 21.078 4.34 1 97.75 239 THR B N 1
ATOM 6096 C CA . THR B 1 239 ? -22.219 21.891 5.234 1 97.75 239 THR B CA 1
ATOM 6097 C C . THR B 1 239 ? -21.5 23.203 5.559 1 97.75 239 THR B C 1
ATOM 6099 O O . THR B 1 239 ? -20.453 23.203 6.215 1 97.75 239 THR B O 1
ATOM 6102 N N . LYS B 1 240 ? -22.109 24.25 5.207 1 97.44 240 LYS B N 1
ATOM 6103 C CA . LYS B 1 240 ? -21.484 25.562 5.371 1 97.44 240 LYS B CA 1
ATOM 6104 C C . LYS B 1 240 ? -21.406 25.953 6.844 1 97.44 240 LYS B C 1
ATOM 6106 O O . LYS B 1 240 ? -22.328 25.688 7.613 1 97.44 240 LYS B O 1
ATOM 6111 N N . LEU B 1 241 ? -20.344 26.578 7.23 1 98.5 241 LEU B N 1
ATOM 6112 C CA . LEU B 1 241 ? -20.203 27.266 8.508 1 98.5 241 LEU B CA 1
ATOM 6113 C C . LEU B 1 241 ? -20.25 28.766 8.32 1 98.5 241 LEU B C 1
ATOM 6115 O O . LEU B 1 241 ? -20.109 29.266 7.203 1 98.5 241 LEU B O 1
ATOM 6119 N N . PRO B 1 242 ? -20.484 29.5 9.406 1 97.5 242 PRO B N 1
ATOM 6120 C CA . PRO B 1 242 ? -20.438 30.953 9.266 1 97.5 242 PRO B CA 1
ATOM 6121 C C . PRO B 1 242 ? -19.094 31.453 8.75 1 97.5 242 PRO B C 1
ATOM 6123 O O . PRO B 1 242 ? -18.047 30.906 9.102 1 97.5 242 PRO B O 1
ATOM 6126 N N . PRO B 1 243 ? -19.125 32.438 7.914 1 98 243 PRO B N 1
ATOM 6127 C CA . PRO B 1 243 ? -17.859 33 7.473 1 98 243 PRO B CA 1
ATOM 6128 C C . PRO B 1 243 ? -17.047 33.594 8.625 1 98 243 PRO B C 1
ATOM 6130 O O . PRO B 1 243 ? -17.594 33.875 9.695 1 98 243 PRO B O 1
ATOM 6133 N N . PHE B 1 244 ? -15.82 33.75 8.406 1 98.62 244 PHE B N 1
ATOM 6134 C CA . PHE B 1 244 ? -14.977 34.344 9.438 1 98.62 244 PHE B CA 1
ATOM 6135 C C . PHE B 1 244 ? -15.336 35.812 9.648 1 98.62 244 PHE B C 1
ATOM 6137 O O . PHE B 1 244 ? -15.602 36.531 8.688 1 98.62 244 PHE B O 1
ATOM 6144 N N . PRO B 1 245 ? -15.32 36.25 10.867 1 98.31 245 PRO B N 1
ATOM 6145 C CA . PRO B 1 245 ? -15.641 37.625 11.172 1 98.31 245 PRO B CA 1
ATOM 6146 C C . PRO B 1 245 ? -14.609 38.625 10.617 1 98.31 245 PRO B C 1
ATOM 6148 O O . PRO B 1 245 ? -13.453 38.25 10.406 1 98.31 245 PRO B O 1
ATOM 6151 N N . ASN B 1 246 ? -15.078 39.844 10.336 1 98.12 246 ASN B N 1
ATOM 6152 C CA . ASN B 1 246 ? -14.258 41 9.969 1 98.12 246 ASN B CA 1
ATOM 6153 C C . ASN B 1 246 ? -13.602 40.781 8.602 1 98.12 246 ASN B C 1
ATOM 6155 O O . ASN B 1 246 ? -12.531 41.344 8.336 1 98.12 246 ASN B O 1
ATOM 6159 N N . ASN B 1 247 ? -14.141 39.906 7.816 1 97.94 247 ASN B N 1
ATOM 6160 C CA . ASN B 1 247 ? -13.719 39.656 6.449 1 97.94 247 ASN B CA 1
ATOM 6161 C C . ASN B 1 247 ? -12.266 39.188 6.395 1 97.94 247 ASN B C 1
ATOM 6163 O O . ASN B 1 247 ? -11.531 39.531 5.473 1 97.94 247 ASN B O 1
ATOM 6167 N N . VAL B 1 248 ? -11.812 38.531 7.434 1 98.69 248 VAL B N 1
ATOM 6168 C CA . VAL B 1 248 ? -10.438 38.062 7.477 1 98.69 248 VAL B CA 1
ATOM 6169 C C . VAL B 1 248 ? -10.289 36.781 6.621 1 98.69 248 VAL B C 1
ATOM 6171 O O . VAL B 1 248 ? -11.047 35.844 6.785 1 98.69 248 VAL B O 1
ATOM 6174 N N . ARG B 1 249 ? -9.391 36.844 5.672 1 98.69 249 ARG B N 1
ATOM 6175 C CA . ARG B 1 249 ? -9 35.688 4.871 1 98.69 249 ARG B CA 1
ATOM 6176 C C . ARG B 1 249 ? -7.867 34.906 5.535 1 98.69 249 ARG B C 1
ATOM 6178 O O . ARG B 1 249 ? -6.965 35.5 6.129 1 98.69 249 ARG B O 1
ATOM 6185 N N . VAL B 1 250 ? -7.898 33.562 5.379 1 98.75 250 VAL B N 1
ATOM 6186 C CA . VAL B 1 250 ? -7.02 32.781 6.262 1 98.75 250 VAL B CA 1
ATOM 6187 C C . VAL B 1 250 ? -6.168 31.828 5.438 1 98.75 250 VAL B C 1
ATOM 6189 O O . VAL B 1 250 ? -5.441 31 5.996 1 98.75 250 VAL B O 1
ATOM 6192 N N . THR B 1 251 ? -6.23 31.828 4.129 1 98.56 251 THR B N 1
ATOM 6193 C CA . THR B 1 251 ? -5.406 30.953 3.301 1 98.56 251 THR B CA 1
ATOM 6194 C C . THR B 1 251 ? -4.605 31.766 2.287 1 98.56 251 THR B C 1
ATOM 6196 O O . THR B 1 251 ? -4.805 32.969 2.158 1 98.56 251 THR B O 1
ATOM 6199 N N . TYR B 1 252 ? -3.645 31.188 1.646 1 97.88 252 TYR B N 1
ATOM 6200 C CA . TYR B 1 252 ? -2.709 31.828 0.723 1 97.88 252 TYR B CA 1
ATOM 6201 C C . TYR B 1 252 ? -3.451 32.594 -0.369 1 97.88 252 TYR B C 1
ATOM 6203 O O . TYR B 1 252 ? -4.398 32.062 -0.965 1 97.88 252 TYR B O 1
ATOM 6211 N N . PRO B 1 253 ? -3.045 33.844 -0.603 1 97.75 253 PRO B N 1
ATOM 6212 C CA . PRO B 1 253 ? -1.828 34.469 -0.079 1 97.75 253 PRO B CA 1
ATOM 6213 C C . PRO B 1 253 ? -2.084 35.281 1.181 1 97.75 253 PRO B C 1
ATOM 6215 O O . PRO B 1 253 ? -1.152 35.875 1.746 1 97.75 253 PRO B O 1
ATOM 6218 N N . PHE B 1 254 ? -3.297 35.312 1.685 1 98.25 254 PHE B N 1
ATOM 6219 C CA . PHE B 1 254 ? -3.629 36 2.92 1 98.25 254 PHE B CA 1
ATOM 6220 C C . PHE B 1 254 ? -3.617 35.031 4.105 1 98.25 254 PHE B C 1
ATOM 6222 O O . PHE B 1 254 ? -4.613 34.938 4.82 1 98.25 254 PHE B O 1
ATOM 6229 N N . THR B 1 255 ? -2.514 34.469 4.281 1 98.19 255 THR B N 1
ATOM 6230 C CA . THR B 1 255 ? -2.271 33.219 4.992 1 98.19 255 THR B CA 1
ATOM 6231 C C . THR B 1 255 ? -2.4 33.406 6.5 1 98.19 255 THR B C 1
ATOM 6233 O O . THR B 1 255 ? -1.653 34.188 7.09 1 98.19 255 THR B O 1
ATOM 6236 N N . GLY B 1 256 ? -3.342 32.812 7.082 1 98.56 256 GLY B N 1
ATOM 6237 C CA . GLY B 1 256 ? -3.381 32.5 8.508 1 98.56 256 GLY B CA 1
ATOM 6238 C C . GLY B 1 256 ? -2.934 31.094 8.828 1 98.56 256 GLY B C 1
ATOM 6239 O O . GLY B 1 256 ? -2.037 30.562 8.172 1 98.56 256 GLY B O 1
ATOM 6240 N N . SER B 1 257 ? -3.387 30.562 9.961 1 98.5 257 SER B N 1
ATOM 6241 C CA . SER B 1 257 ? -3.107 29.188 10.359 1 98.5 257 SER B CA 1
ATOM 6242 C C . SER B 1 257 ? -4.234 28.625 11.219 1 98.5 257 SER B C 1
ATOM 6244 O O . SER B 1 257 ? -4.926 29.359 11.914 1 98.5 257 SER B O 1
ATOM 6246 N N . GLY B 1 258 ? -4.477 27.375 11.078 1 98.06 258 GLY B N 1
ATOM 6247 C CA . GLY B 1 258 ? -5.535 26.719 11.836 1 98.06 258 GLY B CA 1
ATOM 6248 C C . GLY B 1 258 ? -5.141 25.359 12.359 1 98.06 258 GLY B C 1
ATOM 6249 O O . GLY B 1 258 ? -4.359 24.641 11.727 1 98.06 258 GLY B O 1
ATOM 6250 N N . LEU B 1 259 ? -5.629 24.969 13.508 1 96.88 259 LEU B N 1
ATOM 6251 C CA . LEU B 1 259 ? -5.438 23.609 14.031 1 96.88 259 LEU B CA 1
ATOM 6252 C C . LEU B 1 259 ? -6.586 23.219 14.953 1 96.88 259 LEU B C 1
ATOM 6254 O O . LEU B 1 259 ? -7.406 24.062 15.328 1 96.88 259 LEU B O 1
ATOM 6258 N N . LEU B 1 260 ? -6.742 22 15.172 1 98.06 260 LEU B N 1
ATOM 6259 C CA . LEU B 1 260 ? -7.691 21.406 16.109 1 98.06 260 LEU B CA 1
ATOM 6260 C C . LEU B 1 260 ? -7.156 21.469 17.531 1 98.06 260 LEU B C 1
ATOM 6262 O O . LEU B 1 260 ? -6.039 21.016 17.797 1 98.06 260 LEU B O 1
ATOM 6266 N N . LEU B 1 261 ? -7.91 22.094 18.406 1 98.44 261 LEU B N 1
ATOM 6267 C CA . LEU B 1 261 ? -7.508 22.094 19.812 1 98.44 261 LEU B CA 1
ATOM 6268 C C . LEU B 1 261 ? -7.57 20.672 20.391 1 98.44 261 LEU B C 1
ATOM 6270 O O . LEU B 1 261 ? -8.18 19.781 19.797 1 98.44 261 LEU B O 1
ATOM 6274 N N . PRO B 1 262 ? -6.98 20.422 21.547 1 98.19 262 PRO B N 1
ATOM 6275 C CA . PRO B 1 262 ? -6.828 19.062 22.062 1 98.19 262 PRO B CA 1
ATOM 6276 C C . PRO B 1 262 ? -8.164 18.359 22.266 1 98.19 262 PRO B C 1
ATOM 6278 O O . PRO B 1 262 ? -9.125 18.969 22.734 1 98.19 262 PRO B O 1
ATOM 6281 N N . LEU B 1 263 ? -8.172 17.109 21.828 1 98.38 263 LEU B N 1
ATOM 6282 C CA . LEU B 1 263 ? -9.266 16.203 22.172 1 98.38 263 LEU B CA 1
ATOM 6283 C C . LEU B 1 263 ? -9 15.516 23.5 1 98.38 263 LEU B C 1
ATOM 6285 O O . LEU B 1 263 ? -7.988 14.836 23.656 1 98.38 263 LEU B O 1
ATOM 6289 N N . THR B 1 264 ? -9.898 15.719 24.438 1 97.62 264 THR B N 1
ATOM 6290 C CA . THR B 1 264 ? -9.688 15.164 25.766 1 97.62 264 THR B CA 1
ATOM 6291 C C . THR B 1 264 ? -10.938 14.438 26.266 1 97.62 264 THR B C 1
ATOM 6293 O O . THR B 1 264 ? -12.047 14.727 25.812 1 97.62 264 THR B O 1
ATOM 6296 N N . PRO B 1 265 ? -10.648 13.469 27.172 1 95.88 265 PRO B N 1
ATOM 6297 C CA . PRO B 1 265 ? -11.82 12.828 27.766 1 95.88 265 PRO B CA 1
ATOM 6298 C C . PRO B 1 265 ? -12.727 13.805 28.5 1 95.88 265 PRO B C 1
ATOM 6300 O O . PRO B 1 265 ? -13.953 13.625 28.531 1 95.88 265 PRO B O 1
ATOM 6303 N N . GLU B 1 266 ? -12.188 14.828 29.062 1 94.12 266 GLU B N 1
ATOM 6304 C CA . GLU B 1 266 ? -12.93 15.812 29.844 1 94.12 266 GLU B CA 1
ATOM 6305 C C . GLU B 1 266 ? -13.938 16.562 28.969 1 94.12 266 GLU B C 1
ATOM 6307 O O . GLU B 1 266 ? -15 16.953 29.453 1 94.12 266 GLU B O 1
ATOM 6312 N N . ASN B 1 267 ? -13.594 16.766 27.719 1 93.06 267 ASN B N 1
ATOM 6313 C CA . ASN B 1 267 ? -14.531 17.453 26.828 1 93.06 267 ASN B CA 1
ATOM 6314 C C . ASN B 1 267 ? -15.219 16.469 25.875 1 93.06 267 ASN B C 1
ATOM 6316 O O . ASN B 1 267 ? -15.719 16.875 24.828 1 93.06 267 ASN B O 1
ATOM 6320 N N . ASN B 1 268 ? -15.109 15.18 26.203 1 94.5 268 ASN B N 1
ATOM 6321 C CA . ASN B 1 268 ? -15.703 14.109 25.422 1 94.5 268 ASN B CA 1
ATOM 6322 C C . ASN B 1 268 ? -15.211 14.133 23.969 1 94.5 268 ASN B C 1
ATOM 6324 O O . ASN B 1 268 ? -15.984 13.883 23.047 1 94.5 268 ASN B O 1
ATOM 6328 N N . TYR B 1 269 ? -13.984 14.617 23.797 1 96.69 269 TYR B N 1
ATOM 6329 C CA . TYR B 1 269 ? -13.312 14.688 22.516 1 96.69 269 TYR B CA 1
ATOM 6330 C C . TYR B 1 269 ? -14.086 15.578 21.547 1 96.69 269 TYR B C 1
ATOM 6332 O O . TYR B 1 269 ? -14.094 15.328 20.328 1 96.69 269 TYR B O 1
ATOM 6340 N N . ARG B 1 270 ? -14.734 16.562 22.109 1 95.69 270 ARG B N 1
ATOM 6341 C CA . ARG B 1 270 ? -15.445 17.547 21.312 1 95.69 270 ARG B CA 1
ATOM 6342 C C . ARG B 1 270 ? -14.477 18.406 20.516 1 95.69 270 ARG B C 1
ATOM 6344 O O . ARG B 1 270 ? -13.578 19.031 21.094 1 95.69 270 ARG B O 1
ATOM 6351 N N . PRO B 1 271 ? -14.742 18.469 19.156 1 98.12 271 PRO B N 1
ATOM 6352 C CA . PRO B 1 271 ? -13.766 19.203 18.344 1 98.12 271 PRO B CA 1
ATOM 6353 C C . PRO B 1 271 ? -13.953 20.719 18.422 1 98.12 271 PRO B C 1
ATOM 6355 O O . PRO B 1 271 ? -15.07 21.219 18.312 1 98.12 271 PRO B O 1
ATOM 6358 N N . GLU B 1 272 ? -12.93 21.422 18.656 1 98.38 272 GLU B N 1
ATOM 6359 C CA . GLU B 1 272 ? -12.852 22.875 18.625 1 98.38 272 GLU B CA 1
ATOM 6360 C C . GLU B 1 272 ? -11.672 23.344 17.781 1 98.38 272 GLU B C 1
ATOM 6362 O O . GLU B 1 272 ? -10.547 22.891 17.969 1 98.38 272 GLU B O 1
ATOM 6367 N N . VAL B 1 273 ? -11.938 24.234 16.828 1 98.56 273 VAL B N 1
ATOM 6368 C CA . VAL B 1 273 ? -10.883 24.703 15.922 1 98.56 273 VAL B CA 1
ATOM 6369 C C . VAL B 1 273 ? -10.469 26.125 16.297 1 98.56 273 VAL B C 1
ATOM 6371 O O . VAL B 1 273 ? -11.289 26.906 16.781 1 98.56 273 VAL B O 1
ATOM 6374 N N . LEU B 1 274 ? -9.195 26.375 16.172 1 98.69 274 LEU B N 1
ATOM 6375 C CA . LEU B 1 274 ? -8.594 27.688 16.359 1 98.69 274 LEU B CA 1
ATOM 6376 C C . LEU B 1 274 ? -7.926 28.156 15.07 1 98.69 274 LEU B C 1
ATOM 6378 O O . LEU B 1 274 ? -7.109 27.438 14.484 1 98.69 274 LEU B O 1
ATOM 6382 N N . ILE B 1 275 ? -8.289 29.297 14.57 1 98.75 275 ILE B N 1
ATOM 6383 C CA . ILE B 1 275 ? -7.695 29.906 13.383 1 98.75 275 ILE B CA 1
ATOM 6384 C C . ILE B 1 275 ? -7.16 31.297 13.727 1 98.75 275 ILE B C 1
ATOM 6386 O O . ILE B 1 275 ? -7.887 32.125 14.273 1 98.75 275 ILE B O 1
ATOM 6390 N N . CYS B 1 276 ? -5.926 31.562 13.43 1 98.81 276 CYS B N 1
ATOM 6391 C CA . CYS B 1 276 ? -5.312 32.844 13.812 1 98.81 276 CYS B CA 1
ATOM 6392 C C . CYS B 1 276 ? -4.586 33.469 12.633 1 98.81 276 CYS B C 1
ATOM 6394 O O . CYS B 1 276 ? -3.941 32.781 11.844 1 98.81 276 CYS B O 1
ATOM 6396 N N . GLY B 1 277 ? -4.629 34.75 12.578 1 98.75 277 GLY B N 1
ATOM 6397 C CA . GLY B 1 277 ? -3.887 35.531 11.594 1 98.75 277 GLY B CA 1
ATOM 6398 C C . GLY B 1 277 ? -4.598 35.656 10.258 1 98.75 277 GLY B C 1
ATOM 6399 O O . GLY B 1 277 ? -5.789 35.344 10.156 1 98.75 277 GLY B O 1
ATOM 6400 N N . GLY B 1 278 ? -3.846 36.156 9.273 1 98.56 278 GLY B N 1
ATOM 6401 C CA . GLY B 1 278 ? -4.395 36.406 7.953 1 98.56 278 GLY B CA 1
ATOM 6402 C C . GLY B 1 278 ? -4.52 37.906 7.656 1 98.56 278 GLY B C 1
ATOM 6403 O O . GLY B 1 278 ? -3.691 38.688 8.094 1 98.56 278 GLY B O 1
ATOM 6404 N N . SER B 1 279 ? -5.453 38.156 6.734 1 98.31 279 SER B N 1
ATOM 6405 C CA . SER B 1 279 ? -5.598 39.531 6.297 1 98.31 279 SER B CA 1
ATOM 6406 C C . SER B 1 279 ? -7.023 39.812 5.836 1 98.31 279 SER B C 1
ATOM 6408 O O . SER B 1 279 ? -7.707 38.938 5.32 1 98.31 279 SER B O 1
ATOM 6410 N N . ASN B 1 280 ? -7.438 41.062 6.039 1 97.62 280 ASN B N 1
ATOM 6411 C CA . ASN B 1 280 ? -8.742 41.469 5.527 1 97.62 280 ASN B CA 1
ATOM 6412 C C . ASN B 1 280 ? -8.617 42.219 4.207 1 97.62 280 ASN B C 1
ATOM 6414 O O . ASN B 1 280 ? -9.562 42.875 3.764 1 97.62 280 ASN B O 1
ATOM 6418 N N . LEU B 1 281 ? -7.445 42.188 3.604 1 97.06 281 LEU B N 1
ATOM 6419 C CA . LEU B 1 281 ? -7.242 42.75 2.283 1 97.06 281 LEU B CA 1
ATOM 6420 C C . LEU B 1 281 ? -8.125 42.094 1.244 1 97.06 281 LEU B C 1
ATOM 6422 O O . LEU B 1 281 ? -8.391 40.875 1.34 1 97.06 281 LEU B O 1
ATOM 6426 N N . PRO B 1 282 ? -8.547 42.844 0.243 1 96.12 282 PRO B N 1
ATOM 6427 C CA . PRO B 1 282 ? -9.383 42.219 -0.789 1 96.12 282 PRO B CA 1
ATOM 6428 C C . PRO B 1 282 ? -8.586 41.312 -1.716 1 96.12 282 PRO B C 1
ATOM 6430 O O . PRO B 1 282 ? -7.441 41.625 -2.057 1 96.12 282 PRO B O 1
ATOM 6433 N N . ASP B 1 283 ? -9.172 40.219 -2.098 1 96 283 ASP B N 1
ATOM 6434 C CA . ASP B 1 283 ? -8.477 39.281 -2.967 1 96 283 ASP B CA 1
ATOM 6435 C C . ASP B 1 283 ? -8.93 39.438 -4.418 1 96 283 ASP B C 1
ATOM 6437 O O . ASP B 1 283 ? -8.602 38.594 -5.266 1 96 283 ASP B O 1
ATOM 6441 N N . ASN B 1 284 ? -9.766 40.406 -4.715 1 94.94 284 ASN B N 1
ATOM 6442 C CA . ASN B 1 284 ? -10.297 40.625 -6.059 1 94.94 284 ASN B CA 1
ATOM 6443 C C . ASN B 1 284 ? -9.789 41.906 -6.664 1 94.94 284 ASN B C 1
ATOM 6445 O O . ASN B 1 284 ? -10.484 42.562 -7.461 1 94.94 284 ASN B O 1
ATOM 6449 N N . VAL B 1 285 ? -8.672 42.375 -6.215 1 95.19 285 VAL B N 1
ATOM 6450 C CA . VAL B 1 285 ? -8.055 43.594 -6.762 1 95.19 285 VAL B CA 1
ATOM 6451 C C . VAL B 1 285 ? -6.699 43.25 -7.375 1 95.19 285 VAL B C 1
ATOM 6453 O O . VAL B 1 285 ? -6.082 42.25 -7.008 1 95.19 285 VAL B O 1
ATOM 6456 N N . PRO B 1 286 ? -6.32 44.094 -8.32 1 94.38 286 PRO B N 1
ATOM 6457 C CA . PRO B 1 286 ? -4.977 43.875 -8.852 1 94.38 286 PRO B CA 1
ATOM 6458 C C . PRO B 1 286 ? -3.887 44 -7.793 1 94.38 286 PRO B C 1
ATOM 6460 O O . PRO B 1 286 ? -4.023 44.781 -6.863 1 94.38 286 PRO B O 1
ATOM 6463 N N . ALA B 1 287 ? -2.846 43.344 -7.984 1 94.88 287 ALA B N 1
ATOM 6464 C CA . ALA B 1 287 ? -1.714 43.312 -7.059 1 94.88 287 ALA B CA 1
ATOM 6465 C C . ALA B 1 287 ? -1.221 44.75 -6.793 1 94.88 287 ALA B C 1
ATOM 6467 O O . ALA B 1 287 ? -0.754 45.062 -5.691 1 94.88 287 ALA B O 1
ATOM 6468 N N . THR B 1 288 ? -1.394 45.625 -7.777 1 95.81 288 THR B N 1
ATOM 6469 C CA . THR B 1 288 ? -0.887 47 -7.695 1 95.81 288 THR B CA 1
ATOM 6470 C C . THR B 1 288 ? -1.625 47.781 -6.617 1 95.81 288 THR B C 1
ATOM 6472 O O . THR B 1 288 ? -1.158 48.844 -6.184 1 95.81 288 THR B O 1
ATOM 6475 N N . LYS B 1 289 ? -2.729 47.281 -6.219 1 96.56 289 LYS B N 1
ATOM 6476 C CA . LYS B 1 289 ? -3.535 47.969 -5.227 1 96.56 289 LYS B CA 1
ATOM 6477 C C . LYS B 1 289 ? -3.18 47.531 -3.811 1 96.56 289 LYS B C 1
ATOM 6479 O O . LYS B 1 289 ? -3.688 48.094 -2.832 1 96.56 289 LYS B O 1
ATOM 6484 N N . LEU B 1 290 ? -2.328 46.625 -3.648 1 97.12 290 LEU B N 1
ATOM 6485 C CA . LEU B 1 290 ? -1.86 46.094 -2.363 1 97.12 290 LEU B CA 1
ATOM 6486 C C . LEU B 1 290 ? -0.438 46.562 -2.076 1 97.12 290 LEU B C 1
ATOM 6488 O O . LEU B 1 290 ? 0.265 47.031 -2.982 1 97.12 290 LEU B O 1
ATOM 6492 N N . LYS B 1 291 ? -0.077 46.562 -0.816 1 96.88 291 LYS B N 1
ATOM 6493 C CA . LYS B 1 291 ? 1.272 46.938 -0.426 1 96.88 291 LYS B CA 1
ATOM 6494 C C . LYS B 1 291 ? 1.811 46.031 0.683 1 96.88 291 LYS B C 1
ATOM 6496 O O . LYS B 1 291 ? 1.051 45.594 1.538 1 96.88 291 LYS B O 1
ATOM 6501 N N . ALA B 1 292 ? 3.125 45.875 0.693 1 97 292 ALA B N 1
ATOM 6502 C CA . ALA B 1 292 ? 3.791 45.094 1.726 1 97 292 ALA B CA 1
ATOM 6503 C C . ALA B 1 292 ? 3.588 45.719 3.105 1 97 292 ALA B C 1
ATOM 6505 O O . ALA B 1 292 ? 3.738 45.031 4.125 1 97 292 ALA B O 1
ATOM 6506 N N . SER B 1 293 ? 3.166 47 3.139 1 97 293 SER B N 1
ATOM 6507 C CA . SER B 1 293 ? 2.98 47.688 4.402 1 97 293 SER B CA 1
ATOM 6508 C C . SER B 1 293 ? 1.544 47.562 4.898 1 97 293 SER B C 1
ATOM 6510 O O . SER B 1 293 ? 1.225 48 6.004 1 97 293 SER B O 1
ATOM 6512 N N . ASP B 1 294 ? 0.65 46.969 4.055 1 98.06 294 ASP B N 1
ATOM 6513 C CA . ASP B 1 294 ? -0.725 46.781 4.504 1 98.06 294 ASP B CA 1
ATOM 6514 C C . ASP B 1 294 ? -0.772 45.906 5.754 1 98.06 294 ASP B C 1
ATOM 6516 O O . ASP B 1 294 ? -0.101 44.875 5.82 1 98.06 294 ASP B O 1
ATOM 6520 N N . PRO B 1 295 ? -1.481 46.281 6.742 1 97.75 295 PRO B N 1
ATOM 6521 C CA . PRO B 1 295 ? -1.469 45.531 8.008 1 97.75 295 PRO B CA 1
ATOM 6522 C C . PRO B 1 295 ? -2.094 44.156 7.898 1 97.75 295 PRO B C 1
ATOM 6524 O O . PRO B 1 295 ? -3.094 43.969 7.195 1 97.75 295 PRO B O 1
ATOM 6527 N N . ALA B 1 296 ? -1.535 43.188 8.602 1 98.56 296 ALA B N 1
ATOM 6528 C CA . ALA B 1 296 ? -2.129 41.875 8.789 1 98.56 296 ALA B CA 1
ATOM 6529 C C . ALA B 1 296 ? -3.23 41.906 9.844 1 98.56 296 ALA B C 1
ATOM 6531 O O . ALA B 1 296 ? -3.525 42.969 10.406 1 98.56 296 ALA B O 1
ATOM 6532 N N . SER B 1 297 ? -3.848 40.844 10.008 1 98.75 297 SER B N 1
ATOM 6533 C CA . SER B 1 297 ? -4.902 40.75 11.016 1 98.75 297 SER B CA 1
ATOM 6534 C C . SER B 1 297 ? -4.367 40.188 12.328 1 98.75 297 SER B C 1
ATOM 6536 O O . SER B 1 297 ? -3.566 39.25 12.328 1 98.75 297 SER B O 1
ATOM 6538 N N . ALA B 1 298 ? -4.828 40.656 13.453 1 98.38 298 ALA B N 1
ATOM 6539 C CA . ALA B 1 298 ? -4.516 40.125 14.766 1 98.38 298 ALA B CA 1
ATOM 6540 C C . ALA B 1 298 ? -5.57 39.094 15.211 1 98.38 298 ALA B C 1
ATOM 6542 O O . ALA B 1 298 ? -5.441 38.5 16.266 1 98.38 298 ALA B O 1
ATOM 6543 N N . GLN B 1 299 ? -6.543 38.906 14.414 1 98.5 299 GLN B N 1
ATOM 6544 C CA . GLN B 1 299 ? -7.719 38.125 14.789 1 98.5 299 GLN B CA 1
ATOM 6545 C C . GLN B 1 299 ? -7.379 36.656 14.945 1 98.5 299 GLN B C 1
ATOM 6547 O O . GLN B 1 299 ? -6.668 36.094 14.117 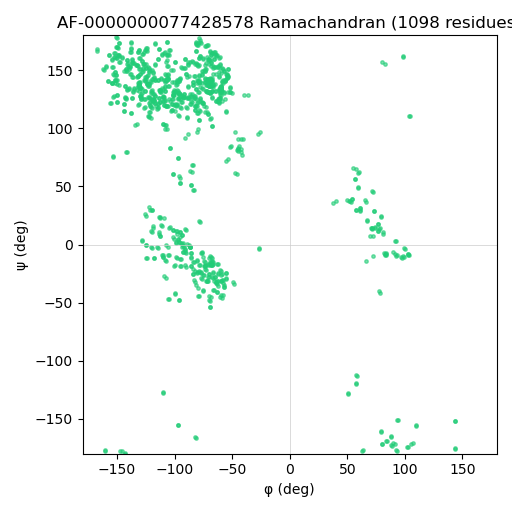1 98.5 299 GLN B O 1
ATOM 6552 N N . CYS B 1 300 ? -7.801 36.094 16.047 1 98.75 300 CYS B N 1
ATOM 6553 C CA . CYS B 1 300 ? -8 34.656 16.188 1 98.75 300 CYS B CA 1
ATOM 6554 C C . CYS B 1 300 ? -9.477 34.312 16.406 1 98.75 300 CYS B C 1
ATOM 6556 O O . CYS B 1 300 ? -10.195 35.062 17.062 1 98.75 300 CYS B O 1
ATOM 6558 N N . VAL B 1 301 ? -9.891 33.219 15.789 1 98.56 301 VAL B N 1
ATOM 6559 C CA . VAL B 1 301 ? -11.266 32.781 16.016 1 98.56 301 VAL B CA 1
ATOM 6560 C C . VAL B 1 301 ? -11.297 31.328 16.438 1 98.56 301 VAL B C 1
ATOM 6562 O O . VAL B 1 301 ? -10.406 30.547 16.078 1 98.56 301 VAL B O 1
ATOM 6565 N N . ARG B 1 302 ? -12.25 30.922 17.188 1 98.06 302 ARG B N 1
ATOM 6566 C CA . ARG B 1 302 ? -12.43 29.516 17.562 1 98.06 302 ARG B CA 1
ATOM 6567 C C . ARG B 1 302 ? -13.906 29.141 17.609 1 98.06 302 ARG B C 1
ATOM 6569 O O . ARG B 1 302 ? -14.766 30.016 17.766 1 98.06 302 ARG B O 1
ATOM 6576 N N . MET B 1 303 ? -14.211 27.953 17.359 1 98.25 303 MET B N 1
ATOM 6577 C CA . MET B 1 303 ? -15.578 27.438 17.375 1 98.25 303 MET B CA 1
ATOM 6578 C C . MET B 1 303 ? -15.602 25.953 17.688 1 98.25 303 MET B C 1
ATOM 6580 O O . MET B 1 303 ? -14.82 25.172 17.141 1 98.25 303 MET B O 1
ATOM 6584 N N . VAL B 1 304 ? -16.406 25.562 18.688 1 97.75 304 VAL B N 1
ATOM 6585 C CA . VAL B 1 304 ? -16.75 24.156 18.875 1 97.75 304 VAL B CA 1
ATOM 6586 C C . VAL B 1 304 ? -17.656 23.688 17.734 1 97.75 304 VAL B C 1
ATOM 6588 O O . VAL B 1 304 ? -18.609 24.375 17.359 1 97.75 304 VAL B O 1
ATOM 6591 N N . LEU B 1 305 ? -17.312 22.594 17.141 1 97.62 305 LEU B N 1
ATOM 6592 C CA . LEU B 1 305 ? -17.984 22.172 15.922 1 97.62 305 LEU B CA 1
ATOM 6593 C C . LEU B 1 305 ? -19.125 21.188 16.234 1 97.62 305 LEU B C 1
ATOM 6595 O O . LEU B 1 305 ? -19.156 20.078 15.703 1 97.62 305 LEU B O 1
ATOM 6599 N N . ASP B 1 306 ? -19.984 21.484 17.062 1 93 306 ASP B N 1
ATOM 6600 C CA . ASP B 1 306 ? -21.25 20.797 17.203 1 93 306 ASP B CA 1
ATOM 6601 C C . ASP B 1 306 ? -22.422 21.703 16.828 1 93 306 ASP B C 1
ATOM 6603 O O . ASP B 1 306 ? -22.234 22.906 16.625 1 93 306 ASP B O 1
ATOM 6607 N N . LYS B 1 307 ? -23.578 21.094 16.688 1 89.56 307 LYS B N 1
ATOM 6608 C CA . LYS B 1 307 ? -24.734 21.766 16.109 1 89.56 307 LYS B CA 1
ATOM 6609 C C . LYS B 1 307 ? -25.094 23.016 16.906 1 89.56 307 LYS B C 1
ATOM 6611 O O . LYS B 1 307 ? -25.344 24.078 16.328 1 89.56 307 LYS B O 1
ATOM 6616 N N . GLN B 1 308 ? -25.094 22.984 18.172 1 92.25 308 GLN B N 1
ATOM 6617 C CA . GLN B 1 308 ? -25.5 24.094 19.016 1 92.25 308 GLN B CA 1
ATOM 6618 C C . GLN B 1 308 ? -24.5 25.234 18.969 1 92.25 308 GLN B C 1
ATOM 6620 O O . GLN B 1 308 ? -24.875 26.406 18.875 1 92.25 308 GLN B O 1
ATOM 6625 N N . GLU B 1 309 ? -23.25 24.922 19.047 1 93.38 309 GLU B N 1
ATOM 6626 C CA . GLU B 1 309 ? -22.203 25.938 19.078 1 93.38 309 GLU B CA 1
ATOM 6627 C C . GLU B 1 309 ? -22.031 26.594 17.719 1 93.38 309 GLU B C 1
ATOM 6629 O O . GLU B 1 309 ? -21.703 27.781 17.625 1 93.38 309 GLU B O 1
ATOM 6634 N N . ILE B 1 310 ? -22.266 25.906 16.641 1 95.88 310 ILE B N 1
ATOM 6635 C CA . ILE B 1 310 ? -22.172 26.438 15.297 1 95.88 310 ILE B CA 1
ATOM 6636 C C . ILE B 1 310 ? -23.188 27.562 15.109 1 95.88 310 ILE B C 1
ATOM 6638 O O . ILE B 1 310 ? -22.891 28.578 14.469 1 95.88 310 ILE B O 1
ATOM 6642 N N . LYS B 1 311 ? -24.312 27.422 15.703 1 94.94 311 LYS B N 1
ATOM 6643 C CA . LYS B 1 311 ? -25.359 28.438 15.602 1 94.94 311 LYS B CA 1
ATOM 6644 C C . LYS B 1 311 ? -24.938 29.734 16.281 1 94.94 311 LYS B C 1
ATOM 6646 O O . LYS B 1 311 ? -25.359 30.828 15.875 1 94.94 311 LYS B O 1
ATOM 6651 N N . LYS B 1 312 ? -24.094 29.625 17.281 1 95.5 312 LYS B N 1
ATOM 6652 C CA . LYS B 1 312 ? -23.656 30.797 18.031 1 95.5 312 LYS B CA 1
ATOM 6653 C C . LYS B 1 312 ? -22.578 31.562 17.25 1 95.5 312 LYS B C 1
ATOM 6655 O O . LYS B 1 312 ? -22.328 32.75 17.531 1 95.5 312 LYS B O 1
ATOM 6660 N N . GLY B 1 313 ? -21.922 30.844 16.375 1 96.56 313 GLY B N 1
ATOM 6661 C CA . GLY B 1 313 ? -20.938 31.5 15.539 1 96.56 313 GLY B CA 1
ATOM 6662 C C . GLY B 1 313 ? -19.531 31.469 16.141 1 96.56 313 GLY B C 1
ATOM 6663 O O . GLY B 1 313 ? -19.297 30.781 17.141 1 96.56 313 GLY B O 1
ATOM 6664 N N . TRP B 1 314 ? -18.641 32.219 15.492 1 98.12 314 TRP B N 1
ATOM 6665 C CA . TRP B 1 314 ? -17.234 32.25 15.867 1 98.12 314 TRP B CA 1
ATOM 6666 C C . TRP B 1 314 ? -17 33.156 17.094 1 98.12 314 TRP B C 1
ATOM 6668 O O . TRP B 1 314 ? -17.594 34.219 17.188 1 98.12 314 TRP B O 1
ATOM 6678 N N . ILE B 1 315 ? -16.156 32.688 17.984 1 97.31 315 ILE B N 1
ATOM 6679 C CA . ILE B 1 315 ? -15.633 33.531 19.047 1 97.31 315 ILE B CA 1
ATOM 6680 C C . ILE B 1 315 ? -14.367 34.25 18.547 1 97.31 315 ILE B C 1
ATOM 6682 O O . ILE B 1 315 ? -13.414 33.594 18.125 1 97.31 315 ILE B O 1
ATOM 6686 N N . VAL B 1 316 ? -14.336 35.531 18.656 1 97.81 316 VAL B N 1
ATOM 6687 C CA . VAL B 1 316 ? -13.227 36.312 18.141 1 97.81 316 VAL B CA 1
ATOM 6688 C C . VAL B 1 316 ? -12.297 36.688 19.297 1 97.81 316 VAL B C 1
ATOM 6690 O O . VAL B 1 316 ? -12.758 37.125 20.359 1 97.81 316 VAL B O 1
ATOM 6693 N N . GLU B 1 317 ? -11.102 36.5 19.109 1 97.62 317 GLU B N 1
ATOM 6694 C CA . GLU B 1 317 ? -10.031 36.969 20 1 97.62 317 GLU B CA 1
ATOM 6695 C C . GLU B 1 317 ? -8.938 37.688 19.219 1 97.62 317 GLU B C 1
ATOM 6697 O O . GLU B 1 317 ? -8.914 37.656 17.984 1 97.62 317 GLU B O 1
ATOM 6702 N N . GLN B 1 318 ? -8.07 38.375 19.984 1 97.31 318 GLN B N 1
ATOM 6703 C CA . GLN B 1 318 ? -7.027 39.156 19.328 1 97.31 318 GLN B CA 1
ATOM 6704 C C . GLN B 1 318 ? -5.648 38.781 19.859 1 97.31 318 GLN B C 1
ATOM 6706 O O . GLN B 1 318 ? -5.418 38.781 21.062 1 97.31 318 GLN B O 1
ATOM 6711 N N . MET B 1 319 ? -4.809 38.438 18.953 1 97.62 319 MET B N 1
ATOM 6712 C CA . MET B 1 319 ? -3.404 38.344 19.328 1 97.62 319 MET B CA 1
ATOM 6713 C C . MET B 1 319 ? -2.848 39.688 19.766 1 97.62 319 MET B C 1
ATOM 6715 O O . MET B 1 319 ? -3.414 40.719 19.422 1 97.62 319 MET B O 1
ATOM 6719 N N . PRO B 1 320 ? -1.71 39.656 20.438 1 96 320 PRO B N 1
ATOM 6720 C CA . PRO B 1 320 ? -1.107 40.906 20.859 1 96 320 PRO B CA 1
ATOM 6721 C C . PRO B 1 320 ? -0.659 41.781 19.672 1 96 320 PRO B C 1
ATOM 6723 O O . PRO B 1 320 ? -0.596 43 19.781 1 96 320 PRO B O 1
ATOM 6726 N N . SER B 1 321 ? -0.342 41.156 18.578 1 96 321 SER B N 1
ATOM 6727 C CA . SER B 1 321 ? 0.034 41.844 17.344 1 96 321 SER B CA 1
ATOM 6728 C C . SER B 1 321 ? -0.494 41.094 16.125 1 96 321 SER B C 1
ATOM 6730 O O . SER B 1 321 ? -0.639 39.875 16.141 1 96 321 SER B O 1
ATOM 6732 N N . PRO B 1 322 ? -0.777 41.938 15.062 1 97.94 322 PRO B N 1
ATOM 6733 C CA . PRO B 1 322 ? -1.188 41.281 13.82 1 97.94 322 PRO B CA 1
ATOM 6734 C C . PRO B 1 322 ? -0.11 40.344 13.266 1 97.94 322 PRO B C 1
ATOM 6736 O O . PRO B 1 322 ? 1.08 40.562 13.508 1 97.94 322 PRO B O 1
ATOM 6739 N N . ARG B 1 323 ? -0.569 39.438 12.539 1 98.31 323 ARG B N 1
ATOM 6740 C CA . ARG B 1 323 ? 0.402 38.469 12.031 1 98.31 323 ARG B CA 1
ATOM 6741 C C . ARG B 1 323 ? -0.102 37.812 10.758 1 98.31 323 ARG B C 1
ATOM 6743 O O . ARG B 1 323 ? -1.196 37.219 10.734 1 98.31 323 ARG B O 1
ATOM 6750 N N . ILE B 1 324 ? 0.627 37.906 9.648 1 98.5 324 ILE B N 1
ATOM 6751 C CA . ILE B 1 324 ? 0.455 37.125 8.43 1 98.5 324 ILE B CA 1
ATOM 6752 C C . ILE B 1 324 ? 1.435 35.969 8.422 1 98.5 324 ILE B C 1
ATOM 6754 O O . ILE B 1 324 ? 2.562 36.094 8.906 1 98.5 324 ILE B O 1
ATOM 6758 N N . MET B 1 325 ? 1.029 34.75 7.969 1 98.5 325 MET B N 1
ATOM 6759 C CA . MET B 1 325 ? 1.81 33.5 7.875 1 98.5 325 MET B CA 1
ATOM 6760 C C . MET B 1 325 ? 2.311 33.094 9.25 1 98.5 325 MET B C 1
ATOM 6762 O O . MET B 1 325 ? 3.5 32.812 9.422 1 98.5 325 MET B O 1
ATOM 6766 N N . PRO B 1 326 ? 1.423 33.062 10.25 1 98.69 326 PRO B N 1
ATOM 6767 C CA . PRO B 1 326 ? 1.87 32.5 11.531 1 98.69 326 PRO B CA 1
ATOM 6768 C C . PRO B 1 326 ? 2.072 30.984 11.492 1 98.69 326 PRO B C 1
ATOM 6770 O O . PRO B 1 326 ? 1.317 30.281 10.82 1 98.69 326 PRO B O 1
ATOM 6773 N N . ASP B 1 327 ? 3.088 30.531 12.164 1 98.38 327 ASP B N 1
ATOM 6774 C CA . ASP B 1 327 ? 3.172 29.109 12.461 1 98.38 327 ASP B CA 1
ATOM 6775 C C . ASP B 1 327 ? 2.557 28.797 13.82 1 98.38 327 ASP B C 1
ATOM 6777 O O . ASP B 1 327 ? 2.879 29.438 14.82 1 98.38 327 ASP B O 1
ATOM 6781 N N . MET B 1 328 ? 1.653 27.875 13.812 1 98.19 328 MET B N 1
ATOM 6782 C CA . MET B 1 328 ? 1.035 27.422 15.055 1 98.19 328 MET B CA 1
ATOM 6783 C C . MET B 1 328 ? 1.489 26 15.406 1 98.19 328 MET B C 1
ATOM 6785 O O . MET B 1 328 ? 1.378 25.094 14.586 1 98.19 328 MET B O 1
ATOM 6789 N N . VAL B 1 329 ? 1.979 25.844 16.625 1 97.88 329 VAL B N 1
ATOM 6790 C CA . VAL B 1 329 ? 2.531 24.562 17.078 1 97.88 329 VAL B CA 1
ATOM 6791 C C . VAL B 1 329 ? 1.779 24.078 18.312 1 97.88 329 VAL B C 1
ATOM 6793 O O . VAL B 1 329 ? 1.731 24.781 19.328 1 97.88 329 VAL B O 1
ATOM 6796 N N . MET B 1 330 ? 1.179 22.922 18.203 1 97.44 330 MET B N 1
ATOM 6797 C CA . MET B 1 330 ? 0.546 22.266 19.344 1 97.44 330 MET B CA 1
ATOM 6798 C C . MET B 1 330 ? 1.594 21.719 20.297 1 97.44 330 MET B C 1
ATOM 6800 O O . MET B 1 330 ? 2.518 21.016 19.875 1 97.44 330 MET B O 1
ATOM 6804 N N . MET B 1 331 ? 1.421 22 21.594 1 97 331 MET B N 1
ATOM 6805 C CA . MET B 1 331 ? 2.348 21.5 22.594 1 97 331 MET B CA 1
ATOM 6806 C C . MET B 1 331 ? 1.726 20.359 23.391 1 97 331 MET B C 1
ATOM 6808 O O . MET B 1 331 ? 0.503 20.219 23.422 1 97 331 MET B O 1
ATOM 6812 N N . PRO B 1 332 ? 2.539 19.562 24.125 1 96.94 332 PRO B N 1
ATOM 6813 C CA . PRO B 1 332 ? 2.002 18.391 24.828 1 96.94 332 PRO B CA 1
ATOM 6814 C C . PRO B 1 332 ? 1.049 18.781 25.953 1 96.94 332 PRO B C 1
ATOM 6816 O O . PRO B 1 332 ? 0.182 17.984 26.328 1 96.94 332 PRO B O 1
ATOM 6819 N N . ASP B 1 333 ? 1.171 19.953 26.484 1 95.69 333 ASP B N 1
ATOM 6820 C CA . ASP B 1 333 ? 0.333 20.375 27.594 1 95.69 333 ASP B CA 1
ATOM 6821 C C . ASP B 1 333 ? -0.969 21 27.109 1 95.69 333 ASP B C 1
ATOM 6823 O O . ASP B 1 333 ? -1.762 21.5 27.906 1 95.69 333 ASP B O 1
ATOM 6827 N N . GLY B 1 334 ? -1.098 21.062 25.812 1 96.38 334 GLY B N 1
ATOM 6828 C CA . GLY B 1 334 ? -2.361 21.5 25.234 1 96.38 334 GLY B CA 1
ATOM 6829 C C . GLY B 1 334 ? -2.357 22.969 24.828 1 96.38 334 GLY B C 1
ATOM 6830 O O . GLY B 1 334 ? -3.303 23.438 24.188 1 96.38 334 GLY B O 1
ATOM 6831 N N . ARG B 1 335 ? -1.367 23.703 25.188 1 97.5 335 ARG B N 1
ATOM 6832 C CA . ARG B 1 335 ? -1.257 25.094 24.734 1 97.5 335 ARG B CA 1
ATOM 6833 C C . ARG B 1 335 ? -0.75 25.156 23.297 1 97.5 335 ARG B C 1
ATOM 6835 O O . ARG B 1 335 ? -0.23 24.188 22.766 1 97.5 335 ARG B O 1
ATOM 6842 N N . VAL B 1 336 ? -0.948 26.312 22.641 1 98.25 336 VAL B N 1
ATOM 6843 C CA . VAL B 1 336 ? -0.546 26.531 21.266 1 98.25 336 VAL B CA 1
ATOM 6844 C C . VAL B 1 336 ? 0.478 27.672 21.188 1 98.25 336 VAL B C 1
ATOM 6846 O O . VAL B 1 336 ? 0.233 28.766 21.688 1 98.25 336 VAL B O 1
ATOM 6849 N N . LEU B 1 337 ? 1.578 27.328 20.625 1 98.12 337 LEU B N 1
ATOM 6850 C CA . LEU B 1 337 ? 2.592 28.359 20.391 1 98.12 337 LEU B CA 1
ATOM 6851 C C . LEU B 1 337 ? 2.422 28.969 19 1 98.12 337 LEU B C 1
ATOM 6853 O O . LEU B 1 337 ? 2.299 28.25 18.016 1 98.12 337 LEU B O 1
ATOM 6857 N N . ILE B 1 338 ? 2.371 30.281 18.891 1 98.75 338 ILE B N 1
ATOM 6858 C CA . ILE B 1 338 ? 2.27 31.031 17.641 1 98.75 338 ILE B CA 1
ATOM 6859 C C . ILE B 1 338 ? 3.555 31.828 17.406 1 98.75 338 ILE B C 1
ATOM 6861 O O . ILE B 1 338 ? 3.961 32.625 18.25 1 98.75 338 ILE B O 1
ATOM 6865 N N . LEU B 1 339 ? 4.199 31.594 16.266 1 98.44 339 LEU B N 1
ATOM 6866 C CA . LEU B 1 339 ? 5.469 32.281 16.031 1 98.44 339 LEU B CA 1
ATOM 6867 C C . LEU B 1 339 ? 5.695 32.5 14.539 1 98.44 339 LEU B C 1
ATOM 6869 O O . LEU B 1 339 ? 4.832 32.156 13.719 1 98.44 339 LEU B O 1
ATOM 6873 N N . ASN B 1 340 ? 6.805 33.156 14.148 1 98.62 340 ASN B N 1
ATOM 6874 C CA . ASN B 1 340 ? 7.164 33.5 12.773 1 98.62 340 ASN B CA 1
ATOM 6875 C C . ASN B 1 340 ? 6.141 34.469 12.148 1 98.62 340 ASN B C 1
ATOM 6877 O O . ASN B 1 340 ? 5.285 35 12.852 1 98.62 340 ASN B O 1
ATOM 6881 N N . GLY B 1 341 ? 6.312 34.781 10.953 1 98.44 341 GLY B N 1
ATOM 6882 C CA . GLY B 1 341 ? 5.395 35.625 10.203 1 98.44 341 GLY B CA 1
ATOM 6883 C C . GLY B 1 341 ? 5.758 37.094 10.242 1 98.44 341 GLY B C 1
ATOM 6884 O O . GLY B 1 341 ? 6.836 37.469 10.719 1 98.44 341 GLY B O 1
ATOM 6885 N N . GLY B 1 342 ? 4.906 37.906 9.625 1 98.5 342 GLY B N 1
ATOM 6886 C CA . GLY B 1 342 ? 5.051 39.344 9.57 1 98.5 342 GLY B CA 1
ATOM 6887 C C . GLY B 1 342 ? 3.816 40.094 10.055 1 98.5 342 GLY B C 1
ATOM 6888 O O . GLY B 1 342 ? 2.742 39.5 10.172 1 98.5 342 GLY B O 1
ATOM 6889 N N . LYS B 1 343 ? 4.02 41.344 10.281 1 98.56 343 LYS B N 1
ATOM 6890 C CA . LYS B 1 343 ? 2.898 42.156 10.773 1 98.56 343 LYS B CA 1
ATOM 6891 C C . LYS B 1 343 ? 2.178 42.844 9.625 1 98.56 343 LYS B C 1
ATOM 6893 O O . LYS B 1 343 ? 1.068 43.375 9.797 1 98.56 343 LYS B O 1
ATOM 6898 N N . THR B 1 344 ? 2.812 42.812 8.477 1 98.31 344 THR B N 1
ATOM 6899 C CA . THR B 1 344 ? 2.227 43.5 7.324 1 98.31 344 THR B CA 1
ATOM 6900 C C . THR B 1 344 ? 2.428 42.688 6.051 1 98.31 344 THR B C 1
ATOM 6902 O O . THR B 1 344 ? 3.271 41.781 6.012 1 98.31 344 THR B O 1
ATOM 6905 N N . GLY B 1 345 ? 1.502 42.938 5.055 1 97.94 345 GLY B N 1
ATOM 6906 C CA . GLY B 1 345 ? 1.656 42.375 3.717 1 97.94 345 GLY B CA 1
ATOM 6907 C C . GLY B 1 345 ? 0.921 41.062 3.523 1 97.94 345 GLY B C 1
ATOM 6908 O O . GLY B 1 345 ? -0.191 40.906 4.023 1 97.94 345 GLY B O 1
ATOM 6909 N N . THR B 1 346 ? 1.483 40.219 2.6 1 97.94 346 THR B N 1
ATOM 6910 C CA . THR B 1 346 ? 0.922 38.938 2.223 1 97.94 346 THR B CA 1
ATOM 6911 C C . THR B 1 346 ? 2.02 37.875 2.105 1 97.94 346 THR B C 1
ATOM 6913 O O . THR B 1 346 ? 3.207 38.219 2.189 1 97.94 346 THR B O 1
ATOM 6916 N N . ALA B 1 347 ? 1.637 36.688 2.004 1 97.56 347 ALA B N 1
ATOM 6917 C CA . ALA B 1 347 ? 2.584 35.625 1.656 1 97.56 347 ALA B CA 1
ATOM 6918 C C . ALA B 1 347 ? 3.074 35.781 0.219 1 97.56 347 ALA B C 1
ATOM 6920 O O . ALA B 1 347 ? 2.406 36.406 -0.607 1 97.56 347 ALA B O 1
ATOM 6921 N N . GLY B 1 348 ? 4.219 35.281 -0.024 1 96.25 348 GLY B N 1
ATOM 6922 C CA . GLY B 1 348 ? 4.77 35.281 -1.37 1 96.25 348 GLY B CA 1
ATOM 6923 C C . GLY B 1 348 ? 5.906 36.281 -1.534 1 96.25 348 GLY B C 1
ATOM 6924 O O . GLY B 1 348 ? 6.375 36.875 -0.555 1 96.25 348 GLY B O 1
ATOM 6925 N N . TYR B 1 349 ? 6.336 36.469 -2.852 1 95.94 349 TYR B N 1
ATOM 6926 C CA . TYR B 1 349 ? 7.43 37.375 -3.166 1 95.94 349 TYR B CA 1
ATOM 6927 C C . TYR B 1 349 ? 7.27 37.938 -4.566 1 95.94 349 TYR B C 1
ATOM 6929 O O . TYR B 1 349 ? 6.797 37.25 -5.477 1 95.94 349 TYR B O 1
ATOM 6937 N N . GLY B 1 350 ? 7.605 39.094 -4.602 1 94.5 350 GLY B N 1
ATOM 6938 C CA . GLY B 1 350 ? 7.773 39.75 -5.895 1 94.5 350 GLY B CA 1
ATOM 6939 C C . GLY B 1 350 ? 6.457 40.125 -6.547 1 94.5 350 GLY B C 1
ATOM 6940 O O . GLY B 1 350 ? 6.426 40.5 -7.719 1 94.5 350 GLY B O 1
ATOM 6941 N N . ASN B 1 351 ? 5.41 40.156 -5.785 1 93.88 351 ASN B N 1
ATOM 6942 C CA . ASN B 1 351 ? 4.109 40.281 -6.438 1 93.88 351 ASN B CA 1
ATOM 6943 C C . ASN B 1 351 ? 3.498 41.656 -6.238 1 93.88 351 ASN B C 1
ATOM 6945 O O . ASN B 1 351 ? 2.66 42.094 -7.027 1 93.88 351 ASN B O 1
ATOM 6949 N N . ILE B 1 352 ? 3.826 42.312 -5.121 1 95.19 352 ILE B N 1
ATOM 6950 C CA . ILE B 1 352 ? 3.084 43.5 -4.773 1 95.19 352 ILE B CA 1
ATOM 6951 C C . ILE B 1 352 ? 4.055 44.688 -4.574 1 95.19 352 ILE B C 1
ATOM 6953 O O . ILE B 1 352 ? 5.242 44.469 -4.312 1 95.19 352 ILE B O 1
ATOM 6957 N N . PRO B 1 353 ? 3.543 45.969 -4.75 1 95.62 353 PRO B N 1
ATOM 6958 C CA . PRO B 1 353 ? 4.395 47.125 -4.516 1 95.62 353 PRO B CA 1
ATOM 6959 C C . PRO B 1 353 ? 4.879 47.219 -3.07 1 95.62 353 PRO B C 1
ATOM 6961 O O . PRO B 1 353 ? 4.188 46.781 -2.154 1 95.62 353 PRO B O 1
ATOM 6964 N N . GLY B 1 354 ? 6.078 47.906 -2.99 1 94.69 354 GLY B N 1
ATOM 6965 C CA . GLY B 1 354 ? 6.617 48.125 -1.66 1 94.69 354 GLY B CA 1
ATOM 6966 C C . GLY B 1 354 ? 7.258 46.906 -1.052 1 94.69 354 GLY B C 1
ATOM 6967 O O . GLY B 1 354 ? 7.535 46.875 0.149 1 94.69 354 GLY B O 1
ATOM 6968 N N . LYS B 1 355 ? 7.445 45.938 -1.849 1 92.69 355 LYS B N 1
ATOM 6969 C CA . LYS B 1 355 ? 8.133 44.75 -1.384 1 92.69 355 LYS B CA 1
ATOM 6970 C C . LYS B 1 355 ? 9.492 45.094 -0.787 1 92.69 355 LYS B C 1
ATOM 6972 O O . LYS B 1 355 ? 10.156 46.031 -1.229 1 92.69 355 LYS B O 1
ATOM 6977 N N . VAL B 1 356 ? 9.914 44.469 0.187 1 92.94 356 VAL B N 1
ATOM 6978 C CA . VAL B 1 356 ? 11.227 44.625 0.815 1 92.94 356 VAL B CA 1
ATOM 6979 C C . VAL B 1 356 ? 12.133 43.469 0.358 1 92.94 356 VAL B C 1
ATOM 6981 O O . VAL B 1 356 ? 11.914 42.312 0.716 1 92.94 356 VAL B O 1
ATOM 6984 N N . GLY B 1 357 ? 13.188 43.844 -0.359 1 93.25 357 GLY B N 1
ATOM 6985 C CA . GLY B 1 357 ? 13.773 42.812 -1.202 1 93.25 357 GLY B CA 1
ATOM 6986 C C . GLY B 1 357 ? 12.781 42.219 -2.195 1 93.25 357 GLY B C 1
ATOM 6987 O O . GLY B 1 357 ? 12.219 42.938 -3.014 1 93.25 357 GLY B O 1
ATOM 6988 N N . GLN B 1 358 ? 12.492 41 -1.948 1 95.62 358 GLN B N 1
ATOM 6989 C CA . GLN B 1 358 ? 11.469 40.406 -2.787 1 95.62 358 GLN B CA 1
ATOM 6990 C C . GLN B 1 358 ? 10.227 40.031 -1.97 1 95.62 358 GLN B C 1
ATOM 6992 O O . GLN B 1 358 ? 9.203 39.625 -2.525 1 95.62 358 GLN B O 1
ATOM 6997 N N . SER B 1 359 ? 10.273 40.25 -0.709 1 97.56 359 SER B N 1
ATOM 6998 C CA . SER B 1 359 ? 9.227 39.781 0.193 1 97.56 359 SER B CA 1
ATOM 6999 C C . SER B 1 359 ? 7.953 40.594 0.035 1 97.56 359 SER B C 1
ATOM 7001 O O . SER B 1 359 ? 8 41.844 0.052 1 97.56 359 SER B O 1
ATOM 7003 N N . ASN B 1 360 ? 6.828 39.938 -0.085 1 98.19 360 ASN B N 1
ATOM 7004 C CA . ASN B 1 360 ? 5.531 40.594 -0.093 1 98.19 360 ASN B CA 1
ATOM 7005 C C . ASN B 1 360 ? 5.105 41.031 1.312 1 98.19 360 ASN B C 1
ATOM 7007 O O . ASN B 1 360 ? 4.047 41.625 1.491 1 98.19 360 ASN B O 1
ATOM 7011 N N . SER B 1 361 ? 5.871 40.625 2.299 1 98.06 361 SER B N 1
ATOM 7012 C CA . SER B 1 361 ? 5.602 40.906 3.703 1 98.06 361 SER B CA 1
ATOM 7013 C C . SER B 1 361 ? 6.773 41.656 4.348 1 98.06 361 SER B C 1
ATOM 7015 O O . SER B 1 361 ? 7.914 41.531 3.896 1 98.06 361 SER B O 1
ATOM 7017 N N . ASP B 1 362 ? 6.43 42.438 5.367 1 97.19 362 ASP B N 1
ATOM 7018 C CA . ASP B 1 362 ? 7.449 43.094 6.156 1 97.19 362 ASP B CA 1
ATOM 7019 C C . ASP B 1 362 ? 7.062 43.156 7.633 1 97.19 362 ASP B C 1
ATOM 7021 O O . ASP B 1 362 ? 6.062 42.562 8.039 1 97.19 362 ASP B O 1
ATOM 7025 N N . THR B 1 363 ? 8 43.781 8.461 1 97.44 363 THR B N 1
ATOM 7026 C CA . THR B 1 363 ? 7.844 43.906 9.906 1 97.44 363 THR B CA 1
ATOM 7027 C C . THR B 1 363 ? 7.75 42.5 10.539 1 97.44 363 THR B C 1
ATOM 7029 O O . THR B 1 363 ? 6.727 42.156 11.125 1 97.44 363 THR B O 1
ATOM 7032 N N . PRO B 1 364 ? 8.805 41.781 10.383 1 98.12 364 PRO B N 1
ATOM 7033 C CA . PRO B 1 364 ? 8.797 40.406 10.914 1 98.12 364 PRO B CA 1
ATOM 7034 C C . PRO B 1 364 ? 8.375 40.344 12.383 1 98.12 364 PRO B C 1
ATOM 7036 O O . PRO B 1 364 ? 8.75 41.219 13.172 1 98.12 364 PRO B O 1
ATOM 7039 N N . SER B 1 365 ? 7.516 39.438 12.711 1 97.94 365 SER B N 1
ATOM 7040 C CA . SER B 1 365 ? 7.145 39.156 14.094 1 97.94 365 SER B CA 1
ATOM 7041 C C . SER B 1 365 ? 8.195 38.312 14.797 1 97.94 365 SER B C 1
ATOM 7043 O O . SER B 1 365 ? 8.195 37.094 14.672 1 97.94 365 SER B O 1
ATOM 7045 N N . PHE B 1 366 ? 8.938 38.875 15.664 1 97.88 366 PHE B N 1
ATOM 7046 C CA . PHE B 1 366 ? 10.086 38.188 16.266 1 97.88 366 PHE B CA 1
ATOM 7047 C C . PHE B 1 366 ? 9.695 37.531 17.578 1 97.88 366 PHE B C 1
ATOM 7049 O O . PHE B 1 366 ? 10.43 36.688 18.094 1 97.88 366 PHE B O 1
ATOM 7056 N N . THR B 1 367 ? 8.625 37.938 18.141 1 96.12 367 THR B N 1
ATOM 7057 C CA . THR B 1 367 ? 8.242 37.469 19.469 1 96.12 367 THR B CA 1
ATOM 7058 C C . THR B 1 367 ? 7.141 36.406 19.359 1 96.12 367 THR B C 1
ATOM 7060 O O . THR B 1 367 ? 6.07 36.656 18.812 1 96.12 367 THR B O 1
ATOM 7063 N N . PRO B 1 368 ? 7.336 35.25 19.922 1 98 368 PRO B N 1
ATOM 7064 C CA . PRO B 1 368 ? 6.266 34.25 19.953 1 98 368 PRO B CA 1
ATOM 7065 C C . PRO B 1 368 ? 5.145 34.625 20.922 1 98 368 PRO B C 1
ATOM 7067 O O . PRO B 1 368 ? 5.328 35.469 21.781 1 98 368 PRO B O 1
ATOM 7070 N N . VAL B 1 369 ? 4.027 34 20.719 1 98.06 369 VAL B N 1
ATOM 7071 C CA . VAL B 1 369 ? 2.855 34.156 21.578 1 98.06 369 VAL B CA 1
ATOM 7072 C C . VAL B 1 369 ? 2.346 32.781 21.984 1 98.06 369 VAL B C 1
ATOM 7074 O O . VAL B 1 369 ? 2.227 31.875 21.141 1 98.06 369 VAL B O 1
ATOM 7077 N N . LEU B 1 370 ? 2.145 32.625 23.281 1 97.94 370 LEU B N 1
ATOM 7078 C CA . LEU B 1 370 ? 1.557 31.391 23.797 1 97.94 370 LEU B CA 1
ATOM 7079 C C . LEU B 1 370 ? 0.054 31.547 24 1 97.94 370 LEU B C 1
ATOM 7081 O O . LEU B 1 370 ? -0.392 32.5 24.641 1 97.94 370 LEU B O 1
ATOM 7085 N N . TYR B 1 371 ? -0.693 30.688 23.438 1 98.5 371 TYR B N 1
ATOM 7086 C CA . TYR B 1 371 ? -2.143 30.656 23.594 1 98.5 371 TYR B CA 1
ATOM 7087 C C . TYR B 1 371 ? -2.564 29.516 24.531 1 98.5 371 TYR B C 1
ATOM 7089 O O . TYR B 1 371 ? -2.244 28.359 24.281 1 98.5 371 TYR B O 1
ATOM 7097 N N . ASP B 1 372 ? -3.273 29.766 25.547 1 97.81 372 ASP B N 1
ATOM 7098 C CA . ASP B 1 372 ? -3.82 28.781 26.484 1 97.81 372 ASP B CA 1
ATOM 7099 C C . ASP B 1 372 ? -5.332 28.641 26.312 1 97.81 372 ASP B C 1
ATOM 7101 O O . ASP B 1 372 ? -6.102 29.453 26.844 1 97.81 372 ASP B O 1
ATOM 7105 N N . PRO B 1 373 ? -5.75 27.609 25.688 1 96.94 373 PRO B N 1
ATOM 7106 C CA . PRO B 1 373 ? -7.18 27.469 25.406 1 96.94 373 PRO B CA 1
ATOM 7107 C C . PRO B 1 373 ? -8.023 27.281 26.656 1 96.94 373 PRO B C 1
ATOM 7109 O O . PRO B 1 373 ? -9.242 27.438 26.625 1 96.94 373 PRO B O 1
ATOM 7112 N N . LYS B 1 374 ? -7.391 26.969 27.766 1 95.06 374 LYS B N 1
ATOM 7113 C CA . LYS B 1 374 ? -8.125 26.703 28.984 1 95.06 374 LYS B CA 1
ATOM 7114 C C . LYS B 1 374 ? -8.305 27.969 29.812 1 95.06 374 LYS B C 1
ATOM 7116 O O . LYS B 1 374 ? -9.117 28 30.75 1 95.06 374 LYS B O 1
ATOM 7121 N N . ALA B 1 375 ? -7.504 28.938 29.5 1 96.5 375 ALA B N 1
ATOM 7122 C CA . ALA B 1 375 ? -7.617 30.203 30.234 1 96.5 375 ALA B CA 1
ATOM 7123 C C . ALA B 1 375 ? -8.898 30.938 29.859 1 96.5 375 ALA B C 1
ATOM 7125 O O . ALA B 1 375 ? -9.477 30.688 28.797 1 96.5 375 ALA B O 1
ATOM 7126 N N . PRO B 1 376 ? -9.32 31.828 30.719 1 94.62 376 PRO B N 1
ATOM 7127 C CA . PRO B 1 376 ? -10.516 32.625 30.391 1 94.62 376 PRO B CA 1
ATOM 7128 C C . PRO B 1 376 ? -10.305 33.531 29.203 1 94.62 376 PRO B C 1
ATOM 7130 O O . PRO B 1 376 ? -9.172 33.969 28.938 1 94.62 376 PRO B O 1
ATOM 7133 N N . LEU B 1 377 ? -11.469 33.781 28.578 1 92.19 377 LEU B N 1
ATOM 7134 C CA . LEU B 1 377 ? -11.445 34.719 27.453 1 92.19 377 LEU B CA 1
ATOM 7135 C C . LEU B 1 377 ? -10.758 36.031 27.859 1 92.19 377 LEU B C 1
ATOM 7137 O O . LEU B 1 377 ? -11.008 36.562 28.953 1 92.19 377 LEU B O 1
ATOM 7141 N N . GLY B 1 378 ? -9.891 36.469 27.094 1 92.19 378 GLY B N 1
ATOM 7142 C CA . GLY B 1 378 ? -9.164 37.688 27.359 1 92.19 378 GLY B CA 1
ATOM 7143 C C . GLY B 1 378 ? -7.816 37.469 28.016 1 92.19 378 GLY B C 1
ATOM 7144 O O . GLY B 1 378 ? -6.988 38.375 28.078 1 92.19 378 GLY B O 1
ATOM 7145 N N . GLN B 1 379 ? -7.598 36.25 28.453 1 95 379 GLN B N 1
ATOM 7146 C CA . GLN B 1 379 ? -6.359 35.938 29.156 1 95 379 GLN B CA 1
ATOM 7147 C C . GLN B 1 379 ? -5.629 34.781 28.5 1 95 379 GLN B C 1
ATOM 7149 O O . GLN B 1 379 ? -4.824 34.094 29.156 1 95 379 GLN B O 1
ATOM 7154 N N . ARG B 1 380 ? -5.887 34.594 27.266 1 97.75 380 ARG B N 1
ATOM 7155 C CA . ARG B 1 380 ? -5.426 33.375 26.672 1 97.75 380 ARG B CA 1
ATOM 7156 C C . ARG B 1 380 ? -4.109 33.562 25.922 1 97.75 380 ARG B C 1
ATOM 7158 O O . ARG B 1 380 ? -3.459 32.594 25.516 1 97.75 380 ARG B O 1
ATOM 7165 N N . PHE B 1 381 ? -3.727 34.844 25.734 1 98.12 381 PHE B N 1
ATOM 7166 C CA . PHE B 1 381 ? -2.488 35.125 25.031 1 98.12 381 PHE B CA 1
ATOM 7167 C C . PHE B 1 381 ? -1.435 35.688 25.969 1 98.12 381 PHE B C 1
ATOM 7169 O O . PHE B 1 381 ? -1.729 36.562 26.797 1 98.12 381 PHE B O 1
ATOM 7176 N N . SER B 1 382 ? -0.213 35.125 25.844 1 95.69 382 SER B N 1
ATOM 7177 C CA . SER B 1 382 ? 0.885 35.656 26.641 1 95.69 382 SER B CA 1
ATOM 7178 C C . SER B 1 382 ? 2.217 35.531 25.906 1 95.69 382 SER B C 1
ATOM 7180 O O . SER B 1 382 ? 2.473 34.531 25.25 1 95.69 382 SER B O 1
ATOM 7182 N N . SER B 1 383 ? 3.004 36.562 25.984 1 95.25 383 SER B N 1
ATOM 7183 C CA . SER B 1 383 ? 4.375 36.5 25.484 1 95.25 383 SER B CA 1
ATOM 7184 C C . SER B 1 383 ? 5.379 36.625 26.625 1 95.25 383 SER B C 1
ATOM 7186 O O . SER B 1 383 ? 6.578 36.781 26.391 1 95.25 383 SER B O 1
ATOM 7188 N N . LYS B 1 384 ? 4.832 36.531 27.828 1 92.25 384 LYS B N 1
ATOM 7189 C CA . LYS B 1 384 ? 5.684 36.688 29 1 92.25 384 LYS B CA 1
ATOM 7190 C C . LYS B 1 384 ? 6.75 35.594 29.062 1 92.25 384 LYS B C 1
ATOM 7192 O O . LYS B 1 384 ? 6.43 34.406 28.984 1 92.25 384 LYS B O 1
ATOM 7197 N N . GLY B 1 385 ? 7.988 36.062 29.156 1 92.5 385 GLY B N 1
ATOM 7198 C CA . GLY B 1 385 ? 9.102 35.125 29.328 1 92.5 385 GLY B CA 1
ATOM 7199 C C . GLY B 1 385 ? 9.578 34.531 28.016 1 92.5 385 GLY B C 1
ATOM 7200 O O . GLY B 1 385 ? 10.586 33.844 27.984 1 92.5 385 GLY B O 1
ATOM 7201 N N . LEU B 1 386 ? 8.914 34.75 26.938 1 96.44 386 LEU B N 1
ATOM 7202 C CA . LEU B 1 386 ? 9.312 34.188 25.656 1 96.44 386 LEU B CA 1
ATOM 7203 C C . LEU B 1 386 ? 10.398 35.031 25 1 96.44 386 LEU B C 1
ATOM 7205 O O . LEU B 1 386 ? 10.242 36.25 24.859 1 96.44 386 LEU B O 1
ATOM 7209 N N . PRO B 1 387 ? 11.461 34.406 24.625 1 96.75 387 PRO B N 1
ATOM 7210 C CA . PRO B 1 387 ? 12.539 35.188 23.984 1 96.75 387 PRO B CA 1
ATOM 7211 C C . PRO B 1 387 ? 12.18 35.625 22.562 1 96.75 387 PRO B C 1
ATOM 7213 O O . PRO B 1 387 ? 11.383 34.969 21.891 1 96.75 387 PRO B O 1
ATOM 7216 N N . THR B 1 388 ? 12.789 36.656 22.109 1 96.44 388 THR B N 1
ATOM 7217 C CA . THR B 1 388 ? 12.625 37.156 20.75 1 96.44 388 THR B CA 1
ATOM 7218 C C . THR B 1 388 ? 13.727 36.625 19.844 1 96.44 388 THR B C 1
ATOM 7220 O O . THR B 1 388 ? 14.883 36.5 20.266 1 96.44 388 THR B O 1
ATOM 7223 N N . SER B 1 389 ? 13.352 36.344 18.656 1 97.56 389 SER B N 1
ATOM 7224 C CA . SER B 1 389 ? 14.32 35.938 17.641 1 97.56 389 SER B CA 1
ATOM 7225 C C . SER B 1 389 ? 14.945 37.156 16.969 1 97.56 389 SER B C 1
ATOM 7227 O O . SER B 1 389 ? 14.383 38.25 17.016 1 97.56 389 SER B O 1
ATOM 7229 N N . LYS B 1 390 ? 16.109 36.969 16.391 1 96.06 390 LYS B N 1
ATOM 7230 C CA . LYS B 1 390 ? 16.734 38 15.562 1 96.06 390 LYS B CA 1
ATOM 7231 C C . LYS B 1 390 ? 16.672 37.625 14.086 1 96.06 390 LYS B C 1
ATOM 7233 O O . LYS B 1 390 ? 17.156 38.375 13.234 1 96.06 390 LYS B O 1
ATOM 7238 N N . ILE B 1 391 ? 16.125 36.531 13.805 1 97.81 391 ILE B N 1
ATOM 7239 C CA . ILE B 1 391 ? 16.016 36.062 12.43 1 97.81 391 ILE B CA 1
ATOM 7240 C C . ILE B 1 391 ? 14.609 36.344 11.898 1 97.81 391 ILE B C 1
ATOM 7242 O O . ILE B 1 391 ? 13.625 35.844 12.461 1 97.81 391 ILE B O 1
ATOM 7246 N N . ALA B 1 392 ? 14.477 37.125 10.836 1 97.94 392 ALA B N 1
ATOM 7247 C CA . ALA B 1 392 ? 13.195 37.344 10.188 1 97.94 392 ALA B CA 1
ATOM 7248 C C . ALA B 1 392 ? 12.703 36.094 9.484 1 97.94 392 ALA B C 1
ATOM 7250 O O . ALA B 1 392 ? 13.289 35.656 8.484 1 97.94 392 ALA B O 1
ATOM 7251 N N . ARG B 1 393 ? 11.75 35.531 10.031 1 98.38 393 ARG B N 1
ATOM 7252 C CA . ARG B 1 393 ? 11.164 34.344 9.422 1 98.38 393 ARG B CA 1
ATOM 7253 C C . ARG B 1 393 ? 9.812 34.656 8.789 1 98.38 393 ARG B C 1
ATOM 7255 O O . ARG B 1 393 ? 8.781 34.594 9.461 1 98.38 393 ARG B O 1
ATOM 7262 N N . LEU B 1 394 ? 9.828 34.844 7.512 1 98.31 394 LEU B N 1
ATOM 7263 C CA . LEU B 1 394 ? 8.664 35.281 6.742 1 98.31 394 LEU B CA 1
ATOM 7264 C C . LEU B 1 394 ? 8.156 34.156 5.863 1 98.31 394 LEU B C 1
ATOM 7266 O O . LEU B 1 394 ? 7.848 33.062 6.359 1 98.31 394 LEU B O 1
ATOM 7270 N N . TYR B 1 395 ? 8.008 34.438 4.562 1 98 395 TYR B N 1
ATOM 7271 C CA . TYR B 1 395 ? 7.453 33.438 3.652 1 98 395 TYR B CA 1
ATOM 7272 C C . TYR B 1 395 ? 8.32 32.188 3.615 1 98 395 TYR B C 1
ATOM 7274 O O . TYR B 1 395 ? 9.547 32.281 3.527 1 98 395 TYR B O 1
ATOM 7282 N N . HIS B 1 396 ? 7.699 30.953 3.803 1 97.94 396 HIS B N 1
ATOM 7283 C CA . HIS B 1 396 ? 8.32 29.625 3.777 1 97.94 396 HIS B CA 1
ATOM 7284 C C . HIS B 1 396 ? 9.031 29.328 5.094 1 97.94 396 HIS B C 1
ATOM 7286 O O . HIS B 1 396 ? 9.969 28.531 5.133 1 97.94 396 HIS B O 1
ATOM 7292 N N . SER B 1 397 ? 8.656 29.922 6.172 1 98.25 397 SER B N 1
ATOM 7293 C CA . SER B 1 397 ? 9.133 29.516 7.492 1 98.25 397 SER B CA 1
ATOM 7294 C C . SER B 1 397 ? 8.344 28.328 8.031 1 98.25 397 SER B C 1
ATOM 7296 O O . SER B 1 397 ? 7.223 28.078 7.59 1 98.25 397 SER B O 1
ATOM 7298 N N . THR B 1 398 ? 8.953 27.578 8.906 1 98.44 398 THR B N 1
ATOM 7299 C CA . THR B 1 398 ? 8.328 26.406 9.516 1 98.44 398 THR B CA 1
ATOM 7300 C C . THR B 1 398 ? 8.672 26.328 11 1 98.44 398 THR B C 1
ATOM 7302 O O . THR B 1 398 ? 9.695 26.844 11.438 1 98.44 398 THR B O 1
ATOM 7305 N N . ALA B 1 399 ? 7.805 25.734 11.719 1 98.38 399 ALA B N 1
ATOM 7306 C CA . ALA B 1 399 ? 8.023 25.406 13.125 1 98.38 399 ALA B CA 1
ATOM 7307 C C . ALA B 1 399 ? 7.258 24.156 13.531 1 98.38 399 ALA B C 1
ATOM 7309 O O . ALA B 1 399 ? 6.129 23.938 13.078 1 98.38 399 ALA B O 1
ATOM 7310 N N . THR B 1 400 ? 7.867 23.344 14.344 1 97.5 400 THR B N 1
ATOM 7311 C CA . THR B 1 400 ? 7.203 22.109 14.773 1 97.5 400 THR B CA 1
ATOM 7312 C C . THR B 1 400 ? 7.723 21.656 16.125 1 97.5 400 THR B C 1
ATOM 7314 O O . THR B 1 400 ? 8.828 22.016 16.531 1 97.5 400 THR B O 1
ATOM 7317 N N . MET B 1 401 ? 6.922 20.984 16.812 1 96.19 401 MET B N 1
ATOM 7318 C CA . MET B 1 401 ? 7.32 20.281 18.031 1 96.19 401 MET B CA 1
ATOM 7319 C C . MET B 1 401 ? 8.18 19.062 17.703 1 96.19 401 MET B C 1
ATOM 7321 O O . MET B 1 401 ? 7.906 18.344 16.75 1 96.19 401 MET B O 1
ATOM 7325 N N . THR B 1 402 ? 9.203 18.812 18.469 1 97.25 402 THR B N 1
ATOM 7326 C CA . THR B 1 402 ? 10.031 17.625 18.312 1 97.25 402 THR B CA 1
ATOM 7327 C C . THR B 1 402 ? 9.797 16.641 19.453 1 97.25 402 THR B C 1
ATOM 7329 O O . THR B 1 402 ? 9.211 17 20.469 1 97.25 402 THR B O 1
ATOM 7332 N N . PRO B 1 403 ? 10.25 15.383 19.297 1 96.06 403 PRO B N 1
ATOM 7333 C CA . PRO B 1 403 ? 10.055 14.398 20.359 1 96.06 403 PRO B CA 1
ATOM 7334 C C . PRO B 1 403 ? 10.711 14.82 21.672 1 96.06 403 PRO B C 1
ATOM 7336 O O . PRO B 1 403 ? 10.227 14.461 22.75 1 96.06 403 PRO B O 1
ATOM 7339 N N . SER B 1 404 ? 11.695 15.594 21.672 1 95.94 404 SER B N 1
ATOM 7340 C CA . SER B 1 404 ? 12.406 16.047 22.875 1 95.94 404 SER B CA 1
ATOM 7341 C C . SER B 1 404 ? 11.578 17.047 23.656 1 95.94 404 SER B C 1
ATOM 7343 O O . SER B 1 404 ? 11.852 17.312 24.828 1 95.94 404 SER B O 1
ATOM 7345 N N . GLY B 1 405 ? 10.656 17.672 23 1 95.31 405 GLY B N 1
ATOM 7346 C CA . GLY B 1 405 ? 9.859 18.734 23.609 1 95.31 405 GLY B CA 1
ATOM 7347 C C . GLY B 1 405 ? 10.297 20.125 23.188 1 95.31 405 GLY B C 1
ATOM 7348 O O . GLY B 1 405 ? 9.617 21.109 23.5 1 95.31 405 GLY B O 1
ATOM 7349 N N . LYS B 1 406 ? 11.352 20.203 22.516 1 96.75 406 LYS B N 1
ATOM 7350 C CA . LYS B 1 406 ? 11.797 21.484 21.984 1 96.75 406 LYS B CA 1
ATOM 7351 C C . LYS B 1 406 ? 11.039 21.828 20.703 1 96.75 406 LYS B C 1
ATOM 7353 O O . LYS B 1 406 ? 10.531 20.938 20.016 1 96.75 406 LYS B O 1
ATOM 7358 N N . ILE B 1 407 ? 10.945 23.078 20.422 1 97.88 407 ILE B N 1
ATOM 7359 C CA . ILE B 1 407 ? 10.367 23.547 19.156 1 97.88 407 ILE B CA 1
ATOM 7360 C C . ILE B 1 407 ? 11.484 23.859 18.172 1 97.88 407 ILE B C 1
ATOM 7362 O O . ILE B 1 407 ? 12.359 24.672 18.438 1 97.88 407 ILE B O 1
ATOM 7366 N N . MET B 1 408 ? 11.422 23.156 17.047 1 98.44 408 MET B N 1
ATOM 7367 C CA . MET B 1 408 ? 12.328 23.422 15.93 1 98.44 408 MET B CA 1
ATOM 7368 C C . MET B 1 408 ? 11.781 24.531 15.031 1 98.44 408 MET B C 1
ATOM 7370 O O . MET B 1 408 ? 10.625 24.453 14.602 1 98.44 408 MET B O 1
ATOM 7374 N N . ILE B 1 409 ? 12.508 25.578 14.82 1 98.62 409 ILE B N 1
ATOM 7375 C CA . ILE B 1 409 ? 12.133 26.703 13.969 1 98.62 409 ILE B CA 1
ATOM 7376 C C . ILE B 1 409 ? 13.125 26.828 12.812 1 98.62 409 ILE B C 1
ATOM 7378 O O . ILE B 1 409 ? 14.336 26.875 13.031 1 98.62 409 ILE B O 1
ATOM 7382 N N . ALA B 1 410 ? 12.625 26.812 11.57 1 98.69 410 ALA B N 1
ATOM 7383 C CA . ALA B 1 410 ? 13.492 26.812 10.398 1 98.69 410 ALA B CA 1
ATOM 7384 C C . ALA B 1 410 ? 12.82 27.5 9.211 1 98.69 410 ALA B C 1
ATOM 7386 O O . ALA B 1 410 ? 11.672 27.938 9.312 1 98.69 410 ALA B O 1
ATOM 7387 N N . GLY B 1 411 ? 13.602 27.719 8.203 1 98.06 411 GLY B N 1
ATOM 7388 C CA . GLY B 1 411 ? 13.078 28.203 6.938 1 98.06 411 GLY B CA 1
ATOM 7389 C C . GLY B 1 411 ? 12.992 29.703 6.867 1 98.06 411 GLY B C 1
ATOM 7390 O O . GLY B 1 411 ? 13.516 30.406 7.734 1 98.06 411 GLY B O 1
ATOM 7391 N N . SER B 1 412 ? 12.242 30.156 5.887 1 98 412 SER B N 1
ATOM 7392 C CA . SER B 1 412 ? 12.07 31.516 5.426 1 98 412 SER B CA 1
ATOM 7393 C C . SER B 1 412 ? 12.852 31.766 4.137 1 98 412 SER B C 1
ATOM 7395 O O . SER B 1 412 ? 14.078 31.688 4.125 1 98 412 SER B O 1
ATOM 7397 N N . ASN B 1 413 ? 12.18 31.938 3.084 1 96.5 413 ASN B N 1
ATOM 7398 C CA . ASN B 1 413 ? 12.742 32.25 1.771 1 96.5 413 ASN B CA 1
ATOM 7399 C C . ASN B 1 413 ? 11.75 33 0.903 1 96.5 413 ASN B C 1
ATOM 7401 O O . ASN B 1 413 ? 11.164 32.438 -0.023 1 96.5 413 ASN B O 1
ATOM 7405 N N . PRO B 1 414 ? 11.617 34.281 1.225 1 96.19 414 PRO B N 1
ATOM 7406 C CA . PRO B 1 414 ? 10.711 35.094 0.403 1 96.19 414 PRO B CA 1
ATOM 7407 C C . PRO B 1 414 ? 11.375 35.625 -0.864 1 96.19 414 PRO B C 1
ATOM 7409 O O . PRO B 1 414 ? 11.258 36.812 -1.178 1 96.19 414 PRO B O 1
ATOM 7412 N N . ASN B 1 415 ? 12.117 34.719 -1.614 1 94.69 415 ASN B N 1
ATOM 7413 C CA . ASN B 1 415 ? 12.891 35.031 -2.801 1 94.69 415 ASN B CA 1
ATOM 7414 C C . ASN B 1 415 ? 12.695 34.031 -3.912 1 94.69 415 ASN B C 1
ATOM 7416 O O . ASN B 1 415 ? 12.297 32.875 -3.65 1 94.69 415 ASN B O 1
ATOM 7420 N N . PRO B 1 416 ? 12.93 34.406 -5.168 1 89.5 416 PRO B N 1
ATOM 7421 C CA . PRO B 1 416 ? 12.797 33.469 -6.273 1 89.5 416 PRO B CA 1
ATOM 7422 C C . PRO B 1 416 ? 13.82 32.344 -6.207 1 89.5 416 PRO B C 1
ATOM 7424 O O . PRO B 1 416 ? 13.562 31.234 -6.703 1 89.5 416 PRO B O 1
ATOM 7427 N N . ASP B 1 417 ? 14.961 32.625 -5.684 1 90.94 417 ASP B N 1
ATOM 7428 C CA . ASP B 1 417 ? 16.047 31.672 -5.508 1 90.94 417 ASP B CA 1
ATOM 7429 C C . ASP B 1 417 ? 16.875 32 -4.27 1 90.94 417 ASP B C 1
ATOM 7431 O O . ASP B 1 417 ? 16.641 33 -3.605 1 90.94 417 ASP B O 1
ATOM 7435 N N . SER B 1 418 ? 17.766 31.078 -4.012 1 92.44 418 SER B N 1
ATOM 7436 C CA . SER B 1 418 ? 18.641 31.297 -2.869 1 92.44 418 SER B CA 1
ATOM 7437 C C . SER B 1 418 ? 19.406 32.594 -3.002 1 92.44 418 SER B C 1
ATOM 7439 O O . SER B 1 418 ? 19.922 32.938 -4.074 1 92.44 418 SER B O 1
ATOM 7441 N N . THR B 1 419 ? 19.359 33.406 -1.895 1 92.81 419 THR B N 1
ATOM 7442 C CA . THR B 1 419 ? 20.031 34.719 -1.924 1 92.81 419 THR B CA 1
ATOM 7443 C C . THR B 1 419 ? 20.453 35.125 -0.52 1 92.81 419 THR B C 1
ATOM 7445 O O . THR B 1 419 ? 20 34.531 0.47 1 92.81 419 THR B O 1
ATOM 7448 N N . LYS B 1 420 ? 21.328 36.125 -0.445 1 90.75 420 LYS B N 1
ATOM 7449 C CA . LYS B 1 420 ? 21.797 36.688 0.824 1 90.75 420 LYS B CA 1
ATOM 7450 C C . LYS B 1 420 ? 21.312 38.125 1.016 1 90.75 420 LYS B C 1
ATOM 7452 O O . LYS B 1 420 ? 21.672 38.781 1.991 1 90.75 420 LYS B O 1
ATOM 7457 N N . ILE B 1 421 ? 20.5 38.562 0.188 1 88.25 421 ILE B N 1
ATOM 7458 C CA . ILE B 1 421 ? 20 39.938 0.21 1 88.25 421 ILE B CA 1
ATOM 7459 C C . ILE B 1 421 ? 18.891 40.062 1.256 1 88.25 421 ILE B C 1
ATOM 7461 O O . ILE B 1 421 ? 18.531 39.094 1.905 1 88.25 421 ILE B O 1
ATOM 7465 N N . THR B 1 422 ? 18.438 41.281 1.479 1 91.75 422 THR B N 1
ATOM 7466 C CA . THR B 1 422 ? 17.422 41.562 2.494 1 91.75 422 THR B CA 1
ATOM 7467 C C . THR B 1 422 ? 16.359 40.469 2.521 1 91.75 422 THR B C 1
ATOM 7469 O O . THR B 1 422 ? 15.742 40.156 1.499 1 91.75 422 THR B O 1
ATOM 7472 N N . TYR B 1 423 ? 16.188 40 3.844 1 96.19 423 TYR B N 1
ATOM 7473 C CA . TYR B 1 423 ? 15.367 38.812 4.07 1 96.19 423 TYR B CA 1
ATOM 7474 C C . TYR B 1 423 ? 15.914 37.625 3.281 1 96.19 423 TYR B C 1
ATOM 7476 O O . TYR B 1 423 ? 15.25 37.094 2.373 1 96.19 423 TYR B O 1
ATOM 7484 N N . PRO B 1 424 ? 17.094 37.188 3.611 1 96.62 424 PRO B N 1
ATOM 7485 C CA . PRO B 1 424 ? 17.781 36.125 2.869 1 96.62 424 PRO B CA 1
ATOM 7486 C C . PRO B 1 424 ? 17.125 34.781 3.035 1 96.62 424 PRO B C 1
ATOM 7488 O O . PRO B 1 424 ? 16.25 34.594 3.879 1 96.62 424 PRO B O 1
ATOM 7491 N N . THR B 1 425 ? 17.562 33.875 2.141 1 97.06 425 THR B N 1
ATOM 7492 C CA . THR B 1 425 ? 17.203 32.469 2.365 1 97.06 425 THR B CA 1
ATOM 7493 C C . THR B 1 425 ? 17.828 31.953 3.654 1 97.06 425 THR B C 1
ATOM 7495 O O . THR B 1 425 ? 19.047 32 3.82 1 97.06 425 THR B O 1
ATOM 7498 N N . GLU B 1 426 ? 17.016 31.469 4.516 1 97.75 426 GLU B N 1
ATOM 7499 C CA . GLU B 1 426 ? 17.5 31.047 5.828 1 97.75 426 GLU B CA 1
ATOM 7500 C C . GLU B 1 426 ? 17.734 29.547 5.867 1 97.75 426 GLU B C 1
ATOM 7502 O O . GLU B 1 426 ? 16.859 28.766 5.461 1 97.75 426 GLU B O 1
ATOM 7507 N N . TYR B 1 427 ? 18.891 29.141 6.387 1 98 427 TYR B N 1
ATOM 7508 C CA . TYR B 1 427 ? 19.234 27.734 6.605 1 98 427 TYR B CA 1
ATOM 7509 C C . TYR B 1 427 ? 19.453 27.453 8.086 1 98 427 TYR B C 1
ATOM 7511 O O . TYR B 1 427 ? 19.516 26.297 8.508 1 98 427 TYR B O 1
ATOM 7519 N N . ARG B 1 428 ? 19.547 28.531 8.898 1 97.81 428 ARG B N 1
ATOM 7520 C CA . ARG B 1 428 ? 19.797 28.406 10.336 1 97.81 428 ARG B CA 1
ATOM 7521 C C . ARG B 1 428 ? 18.594 27.812 11.055 1 97.81 428 ARG B C 1
ATOM 7523 O O . ARG B 1 428 ? 17.453 28.125 10.711 1 97.81 428 ARG B O 1
ATOM 7530 N N . VAL B 1 429 ? 18.875 27.016 12.016 1 98.88 429 VAL B N 1
ATOM 7531 C CA . VAL B 1 429 ? 17.828 26.422 12.836 1 98.88 429 VAL B CA 1
ATOM 7532 C C . VAL B 1 429 ? 17.844 27.047 14.227 1 98.88 429 VAL B C 1
ATOM 7534 O O . VAL B 1 429 ? 18.891 27.203 14.836 1 98.88 429 VAL B O 1
ATOM 7537 N N . GLU B 1 430 ? 16.703 27.438 14.695 1 98.75 430 GLU B N 1
ATOM 7538 C CA . GLU B 1 430 ? 16.531 27.859 16.078 1 98.75 430 GLU B CA 1
ATOM 7539 C C . GLU B 1 430 ? 15.75 26.828 16.875 1 98.75 430 GLU B C 1
ATOM 7541 O O . GLU B 1 430 ? 14.898 26.125 16.328 1 98.75 430 GLU B O 1
ATOM 7546 N N . TRP B 1 431 ? 16.094 26.734 18.094 1 98.44 431 TRP B N 1
ATOM 7547 C CA . TRP B 1 431 ? 15.469 25.812 19.031 1 98.44 431 TRP B CA 1
ATOM 7548 C C . TRP B 1 431 ? 14.883 26.562 20.234 1 98.44 431 TRP B C 1
ATOM 7550 O O . TRP B 1 431 ? 15.625 27.125 21.047 1 98.44 431 TRP B O 1
ATOM 7560 N N . LEU B 1 432 ? 13.617 26.609 20.297 1 98.25 432 LEU B N 1
ATOM 7561 C CA . LEU B 1 432 ? 12.922 27.188 21.438 1 98.25 432 LEU B CA 1
ATOM 7562 C C . LEU B 1 432 ? 12.609 26.125 22.484 1 98.25 432 LEU B C 1
ATOM 7564 O O . LEU B 1 432 ? 11.961 25.125 22.188 1 98.25 432 LEU B O 1
ATOM 7568 N N . SER B 1 433 ? 13.016 26.375 23.719 1 96.94 433 SER B N 1
ATOM 7569 C CA . SER B 1 433 ? 12.875 25.391 24.797 1 96.94 433 SER B CA 1
ATOM 7570 C C . SER B 1 433 ? 11.906 25.875 25.859 1 96.94 433 SER B C 1
ATOM 7572 O O . SER B 1 433 ? 12.141 26.906 26.5 1 96.94 433 SER B O 1
ATOM 7574 N N . PRO B 1 434 ? 10.883 25.125 26.094 1 95.56 434 PRO B N 1
ATOM 7575 C CA . PRO B 1 434 ? 9.992 25.469 27.203 1 95.56 434 PRO B CA 1
ATOM 7576 C C . PRO B 1 434 ? 10.641 25.266 28.562 1 95.56 434 PRO B C 1
ATOM 7578 O O . PRO B 1 434 ? 11.547 24.438 28.703 1 95.56 434 PRO B O 1
ATOM 7581 N N . PRO B 1 435 ? 10.141 25.922 29.578 1 91.75 435 PRO B N 1
ATOM 7582 C CA . PRO B 1 435 ? 10.727 25.844 30.906 1 91.75 435 PRO B CA 1
ATOM 7583 C C . PRO B 1 435 ? 10.68 24.438 31.5 1 91.75 435 PRO B C 1
ATOM 7585 O O . PRO B 1 435 ? 11.586 24.031 32.219 1 91.75 435 PRO B O 1
ATOM 7588 N N . TYR B 1 436 ? 9.711 23.688 31.188 1 87.5 436 TYR B N 1
ATOM 7589 C CA . TYR B 1 436 ? 9.531 22.375 31.812 1 87.5 436 TYR B CA 1
ATOM 7590 C C . TYR B 1 436 ? 10.633 21.406 31.391 1 87.5 436 TYR B C 1
ATOM 7592 O O . TYR B 1 436 ? 10.828 20.375 32 1 87.5 436 TYR B O 1
ATOM 7600 N N . LEU B 1 437 ? 11.398 21.688 30.359 1 90.25 437 LEU B N 1
ATOM 7601 C CA . LEU B 1 437 ? 12.5 20.828 29.922 1 90.25 437 LEU B CA 1
ATOM 7602 C C . LEU B 1 437 ? 13.656 20.891 30.922 1 90.25 437 LEU B C 1
ATOM 7604 O O . LEU B 1 437 ? 14.531 20.016 30.906 1 90.25 437 LEU B O 1
ATOM 7608 N N . GLN B 1 438 ? 13.695 21.859 31.75 1 86.69 438 GLN B N 1
ATOM 7609 C CA . GLN B 1 438 ? 14.758 22.031 32.75 1 86.69 438 GLN B CA 1
ATOM 7610 C C . GLN B 1 438 ? 14.383 21.375 34.062 1 86.69 438 GLN B C 1
ATOM 7612 O O . GLN B 1 438 ? 15.18 21.359 35 1 86.69 438 GLN B O 1
ATOM 7617 N N . SER B 1 439 ? 13.25 20.844 34.094 1 85.62 439 SER B N 1
ATOM 7618 C CA . SER B 1 439 ? 12.812 20.219 35.312 1 85.62 439 SER B CA 1
ATOM 7619 C C . SER B 1 439 ? 13.633 18.969 35.656 1 85.62 439 SER B C 1
ATOM 7621 O O . SER B 1 439 ? 13.867 18.141 34.75 1 85.62 439 SER B O 1
ATOM 7623 N N . ASN B 1 440 ? 14.039 18.797 36.875 1 83.44 440 ASN B N 1
ATOM 7624 C CA . ASN B 1 440 ? 14.766 17.609 37.312 1 83.44 440 ASN B CA 1
ATOM 7625 C C . ASN B 1 440 ? 13.836 16.422 37.5 1 83.44 440 ASN B C 1
ATOM 7627 O O . ASN B 1 440 ? 14.305 15.281 37.625 1 83.44 440 ASN B O 1
ATOM 7631 N N . ASN B 1 441 ? 12.594 16.641 37.406 1 86.44 441 ASN B N 1
ATOM 7632 C CA . ASN B 1 441 ? 11.609 15.586 37.625 1 86.44 441 ASN B CA 1
ATOM 7633 C C . ASN B 1 441 ? 10.883 15.242 36.312 1 86.44 441 ASN B C 1
ATOM 7635 O O . ASN B 1 441 ? 9.742 14.773 36.344 1 86.44 441 ASN B O 1
ATOM 7639 N N . ARG B 1 442 ? 11.508 15.531 35.25 1 92.81 442 ARG B N 1
ATOM 7640 C CA . ARG B 1 442 ? 10.898 15.18 33.969 1 92.81 442 ARG B CA 1
ATOM 7641 C C . ARG B 1 442 ? 10.734 13.672 33.844 1 92.81 442 ARG B C 1
ATOM 7643 O O . ARG B 1 442 ? 11.703 12.922 34 1 92.81 442 ARG B O 1
ATOM 7650 N N . PRO B 1 443 ? 9.555 13.203 33.625 1 95.69 443 PRO B N 1
ATOM 7651 C CA . PRO B 1 443 ? 9.328 11.75 33.594 1 95.69 443 PRO B CA 1
ATOM 7652 C C . PRO B 1 443 ? 10.039 11.094 32.406 1 95.69 443 PRO B C 1
ATOM 7654 O O . PRO B 1 443 ? 10.141 11.688 31.328 1 95.69 443 PRO B O 1
ATOM 7657 N N . ILE B 1 444 ? 10.492 9.844 32.625 1 95.88 444 ILE B N 1
ATOM 7658 C CA . ILE B 1 444 ? 11.141 9.023 31.625 1 95.88 444 ILE B CA 1
ATOM 7659 C C . ILE B 1 444 ? 10.344 7.742 31.406 1 95.88 444 ILE B C 1
ATOM 7661 O O . ILE B 1 444 ? 10.156 6.957 32.344 1 95.88 444 ILE B O 1
ATOM 7665 N N . ILE B 1 445 ? 9.844 7.574 30.203 1 96.94 445 ILE B N 1
ATOM 7666 C CA . ILE B 1 445 ? 9.133 6.344 29.859 1 96.94 445 ILE B CA 1
ATOM 7667 C C . ILE B 1 445 ? 10.133 5.211 29.656 1 96.94 445 ILE B C 1
ATOM 7669 O O . ILE B 1 445 ? 10.992 5.285 28.766 1 96.94 445 ILE B O 1
ATOM 7673 N N . LYS B 1 446 ? 9.961 4.211 30.422 1 94.94 446 LYS B N 1
ATOM 7674 C CA . LYS B 1 446 ? 10.875 3.076 30.359 1 94.94 446 LYS B CA 1
ATOM 7675 C C . LYS B 1 446 ? 10.32 1.971 29.469 1 94.94 446 LYS B C 1
ATOM 7677 O O . LYS B 1 446 ? 11.062 1.386 28.672 1 94.94 446 LYS B O 1
ATOM 7682 N N . ILE B 1 447 ? 9.047 1.621 29.672 1 94.38 447 ILE B N 1
ATOM 7683 C CA . ILE B 1 447 ? 8.406 0.553 28.922 1 94.38 447 ILE B CA 1
ATOM 7684 C C . ILE B 1 447 ? 7.082 1.056 28.344 1 94.38 447 ILE B C 1
ATOM 7686 O O . ILE B 1 447 ? 6.32 1.742 29.031 1 94.38 447 ILE B O 1
ATOM 7690 N N . PHE B 1 448 ? 6.828 0.762 27.062 1 95.44 448 PHE B N 1
ATOM 7691 C CA . PHE B 1 448 ? 5.57 1.037 26.375 1 95.44 448 PHE B CA 1
ATOM 7692 C C . PHE B 1 448 ? 5.43 0.163 25.125 1 95.44 448 PHE B C 1
ATOM 7694 O O . PHE B 1 448 ? 6.426 -0.311 24.578 1 95.44 448 PHE B O 1
ATOM 7701 N N . PRO B 1 449 ? 4.273 -0.145 24.672 1 94.12 449 PRO B N 1
ATOM 7702 C CA . PRO B 1 449 ? 4.145 -0.931 23.438 1 94.12 449 PRO B CA 1
ATOM 7703 C C . PRO B 1 449 ? 4.465 -0.12 22.188 1 94.12 449 PRO B C 1
ATOM 7705 O O . PRO B 1 449 ? 4.156 1.072 22.125 1 94.12 449 PRO B O 1
ATOM 7708 N N . LYS B 1 450 ? 4.961 -0.753 21.188 1 91.94 450 LYS B N 1
ATOM 7709 C CA . LYS B 1 450 ? 5.297 -0.089 19.938 1 91.94 450 LYS B CA 1
ATOM 7710 C C . LYS B 1 450 ? 4.074 0.032 19.031 1 91.94 450 LYS B C 1
ATOM 7712 O O . LYS B 1 450 ? 4.066 0.834 18.094 1 91.94 450 LYS B O 1
ATOM 7717 N N . ILE B 1 451 ? 3.121 -0.868 19.219 1 92.69 451 ILE B N 1
ATOM 7718 C CA . ILE B 1 451 ? 1.859 -0.868 18.484 1 92.69 451 ILE B CA 1
ATOM 7719 C C . ILE B 1 451 ? 0.693 -1 19.469 1 92.69 451 ILE B C 1
ATOM 7721 O O . ILE B 1 451 ? 0.769 -1.762 20.438 1 92.69 451 ILE B O 1
ATOM 7725 N N . ALA B 1 452 ? -0.328 -0.24 19.25 1 96.19 452 ALA B N 1
ATOM 7726 C CA . ALA B 1 452 ? -1.531 -0.304 20.062 1 96.19 452 ALA B CA 1
ATOM 7727 C C . ALA B 1 452 ? -2.789 -0.275 19.203 1 96.19 452 ALA B C 1
ATOM 7729 O O . ALA B 1 452 ? -2.936 0.588 18.344 1 96.19 452 ALA B O 1
ATOM 7730 N N . ASN B 1 453 ? -3.713 -1.2 19.484 1 94.44 453 ASN B N 1
ATOM 7731 C CA . ASN B 1 453 ? -4.957 -1.268 18.719 1 94.44 453 ASN B CA 1
ATOM 7732 C C . ASN B 1 453 ? -6.051 -0.422 19.375 1 94.44 453 ASN B C 1
ATOM 7734 O O . ASN B 1 453 ? -5.949 -0.054 20.547 1 94.44 453 ASN B O 1
ATOM 7738 N N . TYR B 1 454 ? -7 -0.097 18.625 1 96.75 454 TYR B N 1
ATOM 7739 C CA . TYR B 1 454 ? -8.109 0.706 19.109 1 96.75 454 TYR B CA 1
ATOM 7740 C C . TYR B 1 454 ? -8.852 -0.017 20.234 1 96.75 454 TYR B C 1
ATOM 7742 O O . TYR B 1 454 ? -9.109 -1.219 20.141 1 96.75 454 TYR B O 1
ATOM 7750 N N . GLY B 1 455 ? -9.109 0.706 21.266 1 97.19 455 GLY B N 1
ATOM 7751 C CA . GLY B 1 455 ? -9.812 0.163 22.406 1 97.19 455 GLY B CA 1
ATOM 7752 C C . GLY B 1 455 ? -8.906 -0.567 23.375 1 97.19 455 GLY B C 1
ATOM 7753 O O . GLY B 1 455 ? -9.32 -0.93 24.484 1 97.19 455 GLY B O 1
ATOM 7754 N N . GLU B 1 456 ? -7.695 -0.757 23.016 1 96.62 456 GLU B N 1
ATOM 7755 C CA . GLU B 1 456 ? -6.742 -1.504 23.844 1 96.62 456 GLU B CA 1
ATOM 7756 C C . GLU B 1 456 ? -6.301 -0.694 25.047 1 96.62 456 GLU B C 1
ATOM 7758 O O . GLU B 1 456 ? -6.125 0.522 24.969 1 96.62 456 GLU B O 1
ATOM 7763 N N . SER B 1 457 ? -6.164 -1.306 26.188 1 97.19 457 SER B N 1
ATOM 7764 C CA . SER B 1 457 ? -5.488 -0.744 27.359 1 97.19 457 SER B CA 1
ATOM 7765 C C . SER B 1 457 ? -3.998 -1.072 27.344 1 97.19 457 SER B C 1
ATOM 7767 O O . SER B 1 457 ? -3.613 -2.24 27.422 1 97.19 457 SER B O 1
ATOM 7769 N N . ILE B 1 458 ? -3.195 -0.094 27.281 1 97.88 458 ILE B N 1
ATOM 7770 C CA . ILE B 1 458 ? -1.763 -0.345 27.188 1 97.88 458 ILE B CA 1
ATOM 7771 C C . ILE B 1 458 ? -1.089 -0.036 28.516 1 97.88 458 ILE B C 1
ATOM 7773 O O . ILE B 1 458 ? -1.578 0.791 29.297 1 97.88 458 ILE B O 1
ATOM 7777 N N . SER B 1 459 ? -0.015 -0.645 28.781 1 97.56 459 SER B N 1
ATOM 7778 C CA . SER B 1 459 ? 0.803 -0.425 29.969 1 97.56 459 SER B CA 1
ATOM 7779 C C . SER B 1 459 ? 2.016 0.445 29.656 1 97.56 459 SER B C 1
ATOM 7781 O O . SER B 1 459 ? 2.742 0.181 28.688 1 97.56 459 SER B O 1
ATOM 7783 N N . ILE B 1 460 ? 2.189 1.5 30.453 1 97.88 460 ILE B N 1
ATOM 7784 C CA . ILE B 1 460 ? 3.352 2.381 30.391 1 97.88 460 ILE B CA 1
ATOM 7785 C C . ILE B 1 460 ? 4.066 2.391 31.734 1 97.88 460 ILE B C 1
ATOM 7787 O O . ILE B 1 460 ? 3.453 2.664 32.781 1 97.88 460 ILE B O 1
ATOM 7791 N N . VAL B 1 461 ? 5.305 2.127 31.75 1 96.75 461 VAL B N 1
ATOM 7792 C CA . VAL B 1 461 ? 6.086 2.131 32.969 1 96.75 461 VAL B CA 1
ATOM 7793 C C . VAL B 1 461 ? 7.113 3.26 32.938 1 96.75 461 VAL B C 1
ATOM 7795 O O . VAL B 1 461 ? 7.875 3.379 31.984 1 96.75 461 VAL B O 1
ATOM 7798 N N . LEU B 1 462 ? 7.082 4.078 33.969 1 96.88 462 LEU B N 1
ATOM 7799 C CA . LEU B 1 462 ? 8.047 5.168 34.062 1 96.88 462 LEU B CA 1
ATOM 7800 C C . LEU B 1 462 ? 9.25 4.742 34.906 1 96.88 462 LEU B C 1
ATOM 7802 O O . LEU B 1 462 ? 9.148 3.84 35.75 1 96.88 462 LEU B O 1
ATOM 7806 N N . ASN B 1 463 ? 10.367 5.414 34.562 1 92.44 463 ASN B N 1
ATOM 7807 C CA . ASN B 1 463 ? 11.445 5.379 35.562 1 92.44 463 ASN B CA 1
ATOM 7808 C C . ASN B 1 463 ? 11.039 6.078 36.844 1 92.44 463 ASN B C 1
ATOM 7810 O O . ASN B 1 463 ? 10.086 6.855 36.875 1 92.44 463 ASN B O 1
ATOM 7814 N N . ARG B 1 464 ? 11.758 5.805 37.844 1 85 464 ARG B N 1
ATOM 7815 C CA . ARG B 1 464 ? 11.508 6.473 39.125 1 85 464 ARG B CA 1
ATOM 7816 C C . ARG B 1 464 ? 11.664 7.984 38.969 1 85 464 ARG B C 1
ATOM 7818 O O . ARG B 1 464 ? 12.594 8.461 38.312 1 85 464 ARG B O 1
ATOM 7825 N N . ILE B 1 465 ? 10.695 8.648 39.531 1 84.31 465 ILE B N 1
ATOM 7826 C CA . ILE B 1 465 ? 10.734 10.109 39.5 1 84.31 465 ILE B CA 1
ATOM 7827 C C . ILE B 1 465 ? 11.336 10.641 40.812 1 84.31 465 ILE B C 1
ATOM 7829 O O . ILE B 1 465 ? 10.703 10.586 41.844 1 84.31 465 ILE B O 1
ATOM 7833 N N . GLY B 1 466 ? 12.492 11.164 40.656 1 80.12 466 GLY B N 1
ATOM 7834 C CA . GLY B 1 466 ? 13.172 11.602 41.844 1 80.12 466 GLY B CA 1
ATOM 7835 C C . GLY B 1 466 ? 13.234 10.531 42.938 1 80.12 466 GLY B C 1
ATOM 7836 O O . GLY B 1 466 ? 13.633 9.398 42.656 1 80.12 466 GLY B O 1
ATOM 7837 N N . ASP B 1 467 ? 12.781 10.977 44.094 1 79.56 467 ASP B N 1
ATOM 7838 C CA . ASP B 1 467 ? 12.859 10.07 45.25 1 79.56 467 ASP B CA 1
ATOM 7839 C C . ASP B 1 467 ? 11.508 9.438 45.531 1 79.56 467 ASP B C 1
ATOM 7841 O O . ASP B 1 467 ? 11.336 8.766 46.562 1 79.56 467 ASP B O 1
ATOM 7845 N N . ARG B 1 468 ? 10.648 9.602 44.594 1 82.56 468 ARG B N 1
ATOM 7846 C CA . ARG B 1 468 ? 9.312 9.07 44.844 1 82.56 468 ARG B CA 1
ATOM 7847 C C . ARG B 1 468 ? 9.266 7.562 44.625 1 82.56 468 ARG B C 1
ATOM 7849 O O . ARG B 1 468 ? 9.898 7.047 43.719 1 82.56 468 ARG B O 1
ATOM 7856 N N . ARG B 1 469 ? 8.523 6.926 45.469 1 78.69 469 ARG B N 1
ATOM 7857 C CA . ARG B 1 469 ? 8.375 5.477 45.406 1 78.69 469 ARG B CA 1
ATOM 7858 C C . ARG B 1 469 ? 7.348 5.07 44.375 1 78.69 469 ARG B C 1
ATOM 7860 O O . ARG B 1 469 ? 7.398 3.959 43.844 1 78.69 469 ARG B O 1
ATOM 7867 N N . ASN B 1 470 ? 6.312 5.938 44.281 1 87.12 470 ASN B N 1
ATOM 7868 C CA . ASN B 1 470 ? 5.242 5.625 43.344 1 87.12 470 ASN B CA 1
ATOM 7869 C C . ASN B 1 470 ? 4.629 6.887 42.75 1 87.12 470 ASN B C 1
ATOM 7871 O O . ASN B 1 470 ? 5.121 7.992 43 1 87.12 470 ASN B O 1
ATOM 7875 N N . LEU B 1 471 ? 3.666 6.738 41.969 1 93 471 LEU B N 1
ATOM 7876 C CA . LEU B 1 471 ? 3.07 7.836 41.219 1 93 471 LEU B CA 1
ATOM 7877 C C . LEU B 1 471 ? 1.828 8.367 41.906 1 93 471 LEU B C 1
ATOM 7879 O O . LEU B 1 471 ? 1.144 9.25 41.406 1 93 471 LEU B O 1
ATOM 7883 N N . GLN B 1 472 ? 1.552 7.93 43.125 1 92.75 472 GLN B N 1
ATOM 7884 C CA . GLN B 1 472 ? 0.35 8.336 43.844 1 92.75 472 GLN B CA 1
ATOM 7885 C C . GLN B 1 472 ? 0.392 9.82 44.188 1 92.75 472 GLN B C 1
ATOM 7887 O O . GLN B 1 472 ? 1.43 10.336 44.594 1 92.75 472 GLN B O 1
ATOM 7892 N N . GLY B 1 473 ? -0.729 10.5 44.031 1 91.81 473 GLY B N 1
ATOM 7893 C CA . GLY B 1 473 ? -0.85 11.906 44.375 1 91.81 473 GLY B CA 1
ATOM 7894 C C . GLY B 1 473 ? -0.365 12.828 43.281 1 91.81 473 GLY B C 1
ATOM 7895 O O . GLY B 1 473 ? -0.5 14.055 43.375 1 91.81 473 GLY B O 1
ATOM 7896 N N . LEU B 1 474 ? 0.235 12.328 42.312 1 94.06 474 LEU B N 1
ATOM 7897 C CA . LEU B 1 474 ? 0.703 13.133 41.188 1 94.06 474 LEU B CA 1
ATOM 7898 C C . LEU B 1 474 ? -0.372 13.234 40.094 1 94.06 474 LEU B C 1
ATOM 7900 O O . LEU B 1 474 ? -1.192 12.328 39.938 1 94.06 474 LEU B O 1
ATOM 7904 N N . LYS B 1 475 ? -0.432 14.359 39.406 1 95.75 475 LYS B N 1
ATOM 7905 C CA . LYS B 1 475 ? -1.296 14.477 38.219 1 95.75 475 LYS B CA 1
ATOM 7906 C C . LYS B 1 475 ? -0.646 13.852 37 1 95.75 475 LYS B C 1
ATOM 7908 O O . LYS B 1 475 ? 0.368 14.352 36.5 1 95.75 475 LYS B O 1
ATOM 7913 N N . ILE B 1 476 ? -1.249 12.766 36.531 1 97.19 476 ILE B N 1
ATOM 7914 C CA . ILE B 1 476 ? -0.687 12.031 35.406 1 97.19 476 ILE B CA 1
ATOM 7915 C C . ILE B 1 476 ? -1.576 12.211 34.156 1 97.19 476 ILE B C 1
ATOM 7917 O O . ILE B 1 476 ? -2.793 12.023 34.25 1 97.19 476 ILE B O 1
ATOM 7921 N N . GLU B 1 477 ? -0.987 12.625 33.094 1 98.06 477 GLU B N 1
ATOM 7922 C CA . GLU B 1 477 ? -1.666 12.695 31.797 1 98.06 477 GLU B CA 1
ATOM 7923 C C . GLU B 1 477 ? -0.894 11.922 30.734 1 98.06 477 GLU B C 1
ATOM 7925 O O . GLU B 1 477 ? 0.338 11.883 30.75 1 98.06 477 GLU B O 1
ATOM 7930 N N . VAL B 1 478 ? -1.595 11.266 29.859 1 98.75 478 VAL B N 1
ATOM 7931 C CA . VAL B 1 478 ? -1.025 10.578 28.703 1 98.75 478 VAL B CA 1
ATOM 7932 C C . VAL B 1 478 ? -1.591 11.188 27.422 1 98.75 478 VAL B C 1
ATOM 7934 O O . VAL B 1 478 ? -2.809 11.258 27.234 1 98.75 478 VAL B O 1
ATOM 7937 N N . VAL B 1 479 ? -0.694 11.617 26.531 1 98.62 479 VAL B N 1
ATOM 7938 C CA . VAL B 1 479 ? -1.137 12.344 25.344 1 98.62 479 VAL B CA 1
ATOM 7939 C C . VAL B 1 479 ? -0.501 11.742 24.094 1 98.62 479 VAL B C 1
ATOM 7941 O O . VAL B 1 479 ? 0.676 11.375 24.109 1 98.62 479 VAL B O 1
ATOM 7944 N N . LEU B 1 480 ? -1.339 11.547 23.016 1 98.5 480 LEU B N 1
ATOM 7945 C CA . LEU B 1 480 ? -0.868 11.219 21.672 1 98.5 480 LEU B CA 1
ATOM 7946 C C . LEU B 1 480 ? -0.773 12.477 20.812 1 98.5 480 LEU B C 1
ATOM 7948 O O . LEU B 1 480 ? -1.717 13.266 20.766 1 98.5 480 LEU B O 1
ATOM 7952 N N . MET B 1 481 ? 0.342 12.617 20.203 1 97.56 481 MET B N 1
ATOM 7953 C CA . MET B 1 481 ? 0.507 13.719 19.266 1 97.56 481 MET B CA 1
ATOM 7954 C C . MET B 1 481 ? 0.959 13.211 17.891 1 97.56 481 MET B C 1
ATOM 7956 O O . MET B 1 481 ? 1.738 12.258 17.812 1 97.56 481 MET B O 1
ATOM 7960 N N . ASP B 1 482 ? 0.513 13.805 16.891 1 93.5 482 ASP B N 1
ATOM 7961 C CA . ASP B 1 482 ? 0.902 13.398 15.539 1 93.5 482 ASP B CA 1
ATOM 7962 C C . ASP B 1 482 ? 2.326 13.852 15.219 1 93.5 482 ASP B C 1
ATOM 7964 O O . ASP B 1 482 ? 2.871 14.727 15.898 1 93.5 482 ASP B O 1
ATOM 7968 N N . PHE B 1 483 ? 3.02 13.234 14.203 1 85.56 483 PHE B N 1
ATOM 7969 C CA . PHE B 1 483 ? 4.34 13.633 13.727 1 85.56 483 PHE B CA 1
ATOM 7970 C C . PHE B 1 483 ? 4.293 15.039 13.141 1 85.56 483 PHE B C 1
ATOM 7972 O O . PHE B 1 483 ? 5.188 15.852 13.391 1 85.56 483 PHE B O 1
ATOM 7979 N N . GLY B 1 484 ? 3.215 15.289 12.398 1 80.25 484 GLY B N 1
ATOM 7980 C CA . GLY B 1 484 ? 2.945 16.594 11.82 1 80.25 484 GLY B CA 1
ATOM 7981 C C . GLY B 1 484 ? 3.684 16.844 10.516 1 80.25 484 GLY B C 1
ATOM 7982 O O . GLY B 1 484 ? 4.656 16.141 10.211 1 80.25 484 GLY B O 1
ATOM 7983 N N . TYR B 1 485 ? 3.289 17.625 9.68 1 95.5 485 TYR B N 1
ATOM 7984 C CA . TYR B 1 485 ? 3.811 18.203 8.445 1 95.5 485 TYR B CA 1
ATOM 7985 C C . TYR B 1 485 ? 3.389 19.656 8.305 1 95.5 485 TYR B C 1
ATOM 7987 O O . TYR B 1 485 ? 2.215 20 8.484 1 95.5 485 TYR B O 1
ATOM 7995 N N . VAL B 1 486 ? 4.406 20.484 8.117 1 97.44 486 VAL B N 1
ATOM 7996 C CA . VAL B 1 486 ? 4.027 21.891 8.055 1 97.44 486 VAL B CA 1
ATOM 7997 C C . VAL B 1 486 ? 4.664 22.547 6.828 1 97.44 486 VAL B C 1
ATOM 7999 O O . VAL B 1 486 ? 5.812 22.25 6.484 1 97.44 486 VAL B O 1
ATOM 8002 N N . THR B 1 487 ? 3.947 23.312 6.168 1 97.88 487 THR B N 1
ATOM 8003 C CA . THR B 1 487 ? 4.375 24.188 5.078 1 97.88 487 THR B CA 1
ATOM 8004 C C . THR B 1 487 ? 3.426 25.375 4.934 1 97.88 487 THR B C 1
ATOM 8006 O O . THR B 1 487 ? 2.225 25.25 5.188 1 97.88 487 THR B O 1
ATOM 8009 N N . HIS B 1 488 ? 3.916 26.562 4.703 1 97.38 488 HIS B N 1
ATOM 8010 C CA . HIS B 1 488 ? 3.105 27.75 4.445 1 97.38 488 HIS B CA 1
ATOM 8011 C C . HIS B 1 488 ? 2.092 27.969 5.562 1 97.38 488 HIS B C 1
ATOM 8013 O O . HIS B 1 488 ? 0.91 28.203 5.297 1 97.38 488 HIS B O 1
ATOM 8019 N N . SER B 1 489 ? 2.543 27.719 6.762 1 97.5 489 SER B N 1
ATOM 8020 C CA . SER B 1 489 ? 1.756 28.016 7.957 1 97.5 489 SER B CA 1
ATOM 8021 C C . SER B 1 489 ? 0.575 27.047 8.086 1 97.5 489 SER B C 1
ATOM 8023 O O . SER B 1 489 ? -0.383 27.328 8.805 1 97.5 489 SER B O 1
ATOM 8025 N N . VAL B 1 490 ? 0.597 25.984 7.355 1 97.06 490 VAL B N 1
ATOM 8026 C CA . VAL B 1 490 ? -0.464 24.984 7.422 1 97.06 490 VAL B CA 1
ATOM 8027 C C . VAL B 1 490 ? 0.067 23.719 8.078 1 97.06 490 VAL B C 1
ATOM 8029 O O . VAL B 1 490 ? 0.783 22.938 7.441 1 97.06 490 VAL B O 1
ATOM 8032 N N . PRO B 1 491 ? -0.286 23.547 9.281 1 96.5 491 PRO B N 1
ATOM 8033 C CA . PRO B 1 491 ? 0.059 22.281 9.922 1 96.5 491 PRO B CA 1
ATOM 8034 C C . PRO B 1 491 ? -0.887 21.141 9.531 1 96.5 491 PRO B C 1
ATOM 8036 O O . PRO B 1 491 ? -1.963 21 10.117 1 96.5 491 PRO B O 1
ATOM 8039 N N . MET B 1 492 ? -0.456 20.344 8.625 1 95.5 492 MET B N 1
ATOM 8040 C CA . MET B 1 492 ? -1.309 19.25 8.156 1 95.5 492 MET B CA 1
ATOM 8041 C C . MET B 1 492 ? -1.256 18.062 9.109 1 95.5 492 MET B C 1
ATOM 8043 O O . MET B 1 492 ? -0.173 17.625 9.5 1 95.5 492 MET B O 1
ATOM 8047 N N . ASN B 1 493 ? -2.365 17.625 9.578 1 89.44 493 ASN B N 1
ATOM 8048 C CA . ASN B 1 493 ? -2.588 16.453 10.43 1 89.44 493 ASN B CA 1
ATOM 8049 C C . ASN B 1 493 ? -2.221 16.75 11.883 1 89.44 493 ASN B C 1
ATOM 8051 O O . ASN B 1 493 ? -2.012 15.82 12.664 1 89.44 493 ASN B O 1
ATOM 8055 N N . SER B 1 494 ? -2.062 17.969 12.227 1 93.5 494 SER B N 1
ATOM 8056 C CA . SER B 1 494 ? -1.803 18.297 13.625 1 93.5 494 SER B CA 1
ATOM 8057 C C . SER B 1 494 ? -2.928 17.812 14.531 1 93.5 494 SER B C 1
ATOM 8059 O O . SER B 1 494 ? -4.094 18.156 14.328 1 93.5 494 SER B O 1
ATOM 8061 N N . ARG B 1 495 ? -2.537 16.984 15.531 1 96.69 495 ARG B N 1
ATOM 8062 C CA . ARG B 1 495 ? -3.539 16.406 16.422 1 96.69 495 ARG B CA 1
ATOM 8063 C C . ARG B 1 495 ? -2.947 16.109 17.797 1 96.69 495 ARG B C 1
ATOM 8065 O O . ARG B 1 495 ? -1.802 15.664 17.891 1 96.69 495 ARG B O 1
ATOM 8072 N N . SER B 1 496 ? -3.719 16.406 18.828 1 98.06 496 SER B N 1
ATOM 8073 C CA . SER B 1 496 ? -3.402 16.078 20.219 1 98.06 496 SER B CA 1
ATOM 8074 C C . SER B 1 496 ? -4.582 15.406 20.922 1 98.06 496 SER B C 1
ATOM 8076 O O . SER B 1 496 ? -5.676 15.969 20.984 1 98.06 496 SER B O 1
ATOM 8078 N N . VAL B 1 497 ? -4.316 14.219 21.375 1 98.69 497 VAL B N 1
ATOM 8079 C CA . VAL B 1 497 ? -5.375 13.445 22.016 1 98.69 497 VAL B CA 1
ATOM 8080 C C . VAL B 1 497 ? -4.918 12.984 23.406 1 98.69 497 VAL B C 1
ATOM 8082 O O . VAL B 1 497 ? -3.945 12.242 23.531 1 98.69 497 VAL B O 1
ATOM 8085 N N . LYS B 1 498 ? -5.625 13.453 24.391 1 98.62 498 LYS B N 1
ATOM 8086 C CA . LYS B 1 498 ? -5.391 12.945 25.734 1 98.62 498 LYS B CA 1
ATOM 8087 C C . LYS B 1 498 ? -6.102 11.617 25.969 1 98.62 498 LYS B C 1
ATOM 8089 O O . LYS B 1 498 ? -7.27 11.461 25.594 1 98.62 498 LYS B O 1
ATOM 8094 N N . LEU B 1 499 ? -5.383 10.68 26.547 1 98.75 499 LEU B N 1
ATOM 8095 C CA . LEU B 1 499 ? -5.941 9.352 26.797 1 98.75 499 LEU B CA 1
ATOM 8096 C C . LEU B 1 499 ? -6.445 9.234 28.234 1 98.75 499 LEU B C 1
ATOM 8098 O O . LEU B 1 499 ? -5.797 9.719 29.156 1 98.75 499 LEU B O 1
ATOM 8102 N N . PRO B 1 500 ? -7.633 8.531 28.406 1 98.38 500 PRO B N 1
ATOM 8103 C CA . PRO B 1 500 ? -7.934 8.102 29.781 1 98.38 500 PRO B CA 1
ATOM 8104 C C . PRO B 1 500 ? -6.844 7.215 30.375 1 98.38 500 PRO B C 1
ATOM 8106 O O . PRO B 1 500 ? -6.281 6.371 29.672 1 98.38 500 PRO B O 1
ATOM 8109 N N . ASN B 1 501 ? -6.555 7.461 31.641 1 98.06 501 ASN B N 1
ATOM 8110 C CA . ASN B 1 501 ? -5.516 6.641 32.25 1 98.06 501 ASN B CA 1
ATOM 8111 C C . ASN B 1 501 ? -5.738 6.469 33.75 1 98.06 501 ASN B C 1
ATOM 8113 O O . ASN B 1 501 ? -6.531 7.195 34.344 1 98.06 501 ASN B O 1
ATOM 8117 N N . ARG B 1 502 ? -5.129 5.465 34.312 1 97.69 502 ARG B N 1
ATOM 8118 C CA . ARG B 1 502 ? -5.105 5.16 35.75 1 97.69 502 ARG B CA 1
ATOM 8119 C C . ARG B 1 502 ? -3.793 4.496 36.125 1 97.69 502 ARG B C 1
ATOM 8121 O O . ARG B 1 502 ? -3.037 4.043 35.281 1 97.69 502 ARG B O 1
ATOM 8128 N N . LEU B 1 503 ? -3.553 4.523 37.406 1 96.81 503 LEU B N 1
ATOM 8129 C CA . LEU B 1 503 ? -2.357 3.838 37.906 1 96.81 503 LEU B CA 1
ATOM 8130 C C . LEU B 1 503 ? -2.518 2.326 37.781 1 96.81 503 LEU B C 1
ATOM 8132 O O . LEU B 1 503 ? -3.607 1.796 38.031 1 96.81 503 LEU B O 1
ATOM 8136 N N . GLY B 1 504 ? -1.462 1.661 37.312 1 95.12 504 GLY B N 1
ATOM 8137 C CA . GLY B 1 504 ? -1.45 0.209 37.25 1 95.12 504 GLY B CA 1
ATOM 8138 C C . GLY B 1 504 ? -1.1 -0.451 38.562 1 95.12 504 GLY B C 1
ATOM 8139 O O . GLY B 1 504 ? -1.166 0.184 39.625 1 95.12 504 GLY B O 1
ATOM 8140 N N . ASN B 1 505 ? -0.792 -1.754 38.5 1 91.31 505 ASN B N 1
ATOM 8141 C CA . ASN B 1 505 ? -0.516 -2.543 39.688 1 91.31 505 ASN B CA 1
ATOM 8142 C C . ASN B 1 505 ? 0.911 -2.33 40.188 1 91.31 505 ASN B C 1
ATOM 8144 O O . ASN B 1 505 ? 1.185 -2.465 41.375 1 91.31 505 ASN B O 1
ATOM 8148 N N . LEU B 1 506 ? 1.718 -1.937 39.281 1 89.31 506 LEU B N 1
ATOM 8149 C CA . LEU B 1 506 ? 3.094 -1.644 39.656 1 89.31 506 LEU B CA 1
ATOM 8150 C C . LEU B 1 506 ? 3.236 -0.192 40.094 1 89.31 506 LEU B C 1
ATOM 8152 O O . LEU B 1 506 ? 2.461 0.669 39.688 1 89.31 506 LEU B O 1
ATOM 8156 N N . ASP B 1 507 ? 4.215 0.215 40.938 1 90.38 507 ASP B N 1
ATOM 8157 C CA . ASP B 1 507 ? 4.422 1.53 41.531 1 90.38 507 ASP B CA 1
ATOM 8158 C C . ASP B 1 507 ? 4.551 2.607 40.469 1 90.38 507 ASP B C 1
ATOM 8160 O O . ASP B 1 507 ? 4.086 3.732 40.656 1 90.38 507 ASP B O 1
ATOM 8164 N N . ASN B 1 508 ? 5.164 2.342 39.344 1 94.62 508 ASN B N 1
ATOM 8165 C CA . ASN B 1 508 ? 5.422 3.354 38.344 1 94.62 508 ASN B CA 1
ATOM 8166 C C . ASN B 1 508 ? 4.734 3.006 37 1 94.62 508 ASN B C 1
ATOM 8168 O O . ASN B 1 508 ? 5.262 3.301 35.938 1 94.62 508 ASN B O 1
ATOM 8172 N N . GLU B 1 509 ? 3.627 2.301 37.156 1 96.56 509 GLU B N 1
ATOM 8173 C CA . GLU B 1 509 ? 2.908 1.85 35.969 1 96.56 509 GLU B CA 1
ATOM 8174 C C . GLU B 1 509 ? 1.643 2.672 35.75 1 96.56 509 GLU B C 1
ATOM 8176 O O . GLU B 1 509 ? 0.921 2.984 36.688 1 96.56 509 GLU B O 1
ATOM 8181 N N . ILE B 1 510 ? 1.417 3.039 34.531 1 98.19 510 ILE B N 1
ATOM 8182 C CA . ILE B 1 510 ? 0.215 3.734 34.094 1 98.19 510 ILE B CA 1
ATOM 8183 C C . ILE B 1 510 ? -0.518 2.881 33.062 1 98.19 510 ILE B C 1
ATOM 8185 O O . ILE B 1 510 ? 0.097 2.355 32.125 1 98.19 510 ILE B O 1
ATOM 8189 N N . LEU B 1 511 ? -1.771 2.66 33.219 1 98.44 511 LEU B N 1
ATOM 8190 C CA . LEU B 1 511 ? -2.627 2.049 32.219 1 98.44 511 LEU B CA 1
ATOM 8191 C C . LEU B 1 511 ? -3.41 3.109 31.453 1 98.44 511 LEU B C 1
ATOM 8193 O O . LEU B 1 511 ? -4.152 3.891 32.062 1 98.44 511 LEU B O 1
ATOM 8197 N N . ALA B 1 512 ? -3.209 3.16 30.188 1 98.69 512 ALA B N 1
ATOM 8198 C CA . ALA B 1 512 ? -3.879 4.145 29.344 1 98.69 512 ALA B CA 1
ATOM 8199 C C . ALA B 1 512 ? -4.762 3.465 28.297 1 98.69 512 ALA B C 1
ATOM 8201 O O . ALA B 1 512 ? -4.402 2.414 27.766 1 98.69 512 ALA B O 1
ATOM 8202 N N . GLN B 1 513 ? -5.805 4.098 27.953 1 98.31 513 GLN B N 1
ATOM 8203 C CA . GLN B 1 513 ? -6.77 3.506 27.031 1 98.31 513 GLN B CA 1
ATOM 8204 C C . GLN B 1 513 ? -6.703 4.172 25.672 1 98.31 513 GLN B C 1
ATOM 8206 O O . GLN B 1 513 ? -6.957 5.371 25.547 1 98.31 513 GLN B O 1
ATOM 8211 N N . ILE B 1 514 ? -6.383 3.363 24.625 1 98.38 514 ILE B N 1
ATOM 8212 C CA . ILE B 1 514 ? -6.414 3.865 23.25 1 98.38 514 ILE B CA 1
ATOM 8213 C C . ILE B 1 514 ? -7.855 4.137 22.828 1 98.38 514 ILE B C 1
ATOM 8215 O O . ILE B 1 514 ? -8.758 3.369 23.172 1 98.38 514 ILE B O 1
ATOM 8219 N N . PRO B 1 515 ? -8.086 5.234 22.094 1 96.94 515 PRO B N 1
ATOM 8220 C CA . PRO B 1 515 ? -9.453 5.52 21.656 1 96.94 515 PRO B CA 1
ATOM 8221 C C . PRO B 1 515 ? -10.094 4.352 20.906 1 96.94 515 PRO B C 1
ATOM 8223 O O . PRO B 1 515 ? -9.422 3.67 20.125 1 96.94 515 PRO B O 1
ATOM 8226 N N . VAL B 1 516 ? -11.383 4.168 21.078 1 94.94 516 VAL B N 1
ATOM 8227 C CA . VAL B 1 516 ? -12.117 3.131 20.375 1 94.94 516 VAL B CA 1
ATOM 8228 C C . VAL B 1 516 ? -12.344 3.553 18.922 1 94.94 516 VAL B C 1
ATOM 8230 O O . VAL B 1 516 ? -12.211 2.74 18.016 1 94.94 516 VAL B O 1
ATOM 8233 N N . SER B 1 517 ? -12.633 4.867 18.828 1 95.94 517 SER B N 1
ATOM 8234 C CA . SER B 1 517 ? -12.938 5.375 17.5 1 95.94 517 SER B CA 1
ATOM 8235 C C . SER B 1 517 ? -11.664 5.723 16.734 1 95.94 517 SER B C 1
ATOM 8237 O O . SER B 1 517 ? -10.805 6.445 17.25 1 95.94 517 SER B O 1
ATOM 8239 N N . ARG B 1 518 ? -11.656 5.336 15.469 1 96.44 518 ARG B N 1
ATOM 8240 C CA . ARG B 1 518 ? -10.523 5.641 14.594 1 96.44 518 ARG B CA 1
ATOM 8241 C C . ARG B 1 518 ? -10.523 7.113 14.195 1 96.44 518 ARG B C 1
ATOM 8243 O O . ARG B 1 518 ? -9.516 7.629 13.711 1 96.44 518 ARG B O 1
ATOM 8250 N N . SER B 1 519 ? -11.602 7.797 14.406 1 96.5 519 SER B N 1
ATOM 8251 C CA . SER B 1 519 ? -11.695 9.203 14.016 1 96.5 519 SER B CA 1
ATOM 8252 C C . SER B 1 519 ? -11.07 10.109 15.07 1 96.5 519 SER B C 1
ATOM 8254 O O . SER B 1 519 ? -10.711 11.25 14.781 1 96.5 519 SER B O 1
ATOM 8256 N N . VAL B 1 520 ? -10.984 9.617 16.266 1 98 520 VAL B N 1
ATOM 8257 C CA . VAL B 1 520 ? -10.383 10.406 17.344 1 98 520 VAL B CA 1
ATOM 8258 C C . VAL B 1 520 ? -8.883 10.539 17.094 1 98 520 VAL B C 1
ATOM 8260 O O . VAL B 1 520 ? -8.344 11.648 17.141 1 98 520 VAL B O 1
ATOM 8263 N N . TYR B 1 521 ? -8.312 9.422 16.828 1 97.62 521 TYR B N 1
ATOM 8264 C CA . TYR B 1 521 ? -6.938 9.414 16.328 1 97.62 521 TYR B CA 1
ATOM 8265 C C . TYR B 1 521 ? -6.789 8.5 15.125 1 97.62 521 TYR B C 1
ATOM 8267 O O . TYR B 1 521 ? -6.711 7.277 15.273 1 97.62 521 TYR B O 1
ATOM 8275 N N . PRO B 1 522 ? -6.711 9.094 13.922 1 96.81 522 PRO B N 1
ATOM 8276 C CA . PRO B 1 522 ? -6.609 8.242 12.734 1 96.81 522 PRO B CA 1
ATOM 8277 C C . PRO B 1 522 ? -5.391 7.324 12.773 1 96.81 522 PRO B C 1
ATOM 8279 O O . PRO B 1 522 ? -4.375 7.66 13.391 1 96.81 522 PRO B O 1
ATOM 8282 N N . PRO B 1 523 ? -5.504 6.152 12.102 1 96.25 523 PRO B N 1
ATOM 8283 C CA . PRO B 1 523 ? -4.387 5.211 12.117 1 96.25 523 PRO B CA 1
ATOM 8284 C C . PRO B 1 523 ? -3.084 5.828 11.609 1 96.25 523 PRO B C 1
ATOM 8286 O O . PRO B 1 523 ? -3.096 6.602 10.656 1 96.25 523 PRO B O 1
ATOM 8289 N N . GLY B 1 524 ? -1.987 5.453 12.258 1 94.94 524 GLY B N 1
ATOM 8290 C CA . GLY B 1 524 ? -0.668 5.973 11.938 1 94.94 524 GLY B CA 1
ATOM 8291 C C . GLY B 1 524 ? 0.209 6.176 13.156 1 94.94 524 GLY B C 1
ATOM 8292 O O . GLY B 1 524 ? -0.201 5.871 14.281 1 94.94 524 GLY B O 1
ATOM 8293 N N . PHE B 1 525 ? 1.332 6.703 12.977 1 94.94 525 PHE B N 1
ATOM 8294 C CA . PHE B 1 525 ? 2.27 6.914 14.07 1 94.94 525 PHE B CA 1
ATOM 8295 C C . PHE B 1 525 ? 1.845 8.102 14.922 1 94.94 525 PHE B C 1
ATOM 8297 O O . PHE B 1 525 ? 1.298 9.078 14.406 1 94.94 525 PHE B O 1
ATOM 8304 N N . ALA B 1 526 ? 2.113 7.98 16.172 1 97.19 526 ALA B N 1
ATOM 8305 C CA . ALA B 1 526 ? 2 9.062 17.156 1 97.19 526 ALA B CA 1
ATOM 8306 C C . ALA B 1 526 ? 3.242 9.133 18.031 1 97.19 526 ALA B C 1
ATOM 8308 O O . ALA B 1 526 ? 3.955 8.141 18.203 1 97.19 526 ALA B O 1
ATOM 8309 N N . PHE B 1 527 ? 3.465 10.281 18.531 1 97.5 527 PHE B N 1
ATOM 8310 C CA . PHE B 1 527 ? 4.293 10.391 19.734 1 97.5 527 PHE B CA 1
ATOM 8311 C C . PHE B 1 527 ? 3.445 10.266 20.984 1 97.5 527 PHE B C 1
ATOM 8313 O O . PHE B 1 527 ? 2.469 11 21.172 1 97.5 527 PHE B O 1
ATOM 8320 N N . ILE B 1 528 ? 3.828 9.367 21.844 1 98.56 528 ILE B N 1
ATOM 8321 C CA . ILE B 1 528 ? 3.188 9.273 23.156 1 98.56 528 ILE B CA 1
ATOM 8322 C C . ILE B 1 528 ? 4.008 10.039 24.188 1 98.56 528 ILE B C 1
ATOM 8324 O O . ILE B 1 528 ? 5.23 9.898 24.25 1 98.56 528 ILE B O 1
ATOM 8328 N N . HIS B 1 529 ? 3.35 10.883 24.938 1 98.25 529 HIS B N 1
ATOM 8329 C CA . HIS B 1 529 ? 3.918 11.648 26.047 1 98.25 529 HIS B CA 1
ATOM 8330 C C . HIS B 1 529 ? 3.193 11.344 27.344 1 98.25 529 HIS B C 1
ATOM 8332 O O . HIS B 1 529 ? 1.971 11.188 27.359 1 98.25 529 HIS B O 1
ATOM 8338 N N . VAL B 1 530 ? 3.982 11.266 28.391 1 98.44 530 VAL B N 1
ATOM 8339 C CA . VAL B 1 530 ? 3.426 11.25 29.75 1 98.44 530 VAL B CA 1
ATOM 8340 C C . VAL B 1 530 ? 3.762 12.562 30.453 1 98.44 530 VAL B C 1
ATOM 8342 O O . VAL B 1 530 ? 4.926 12.969 30.5 1 98.44 530 VAL B O 1
ATOM 8345 N N . LEU B 1 531 ? 2.748 13.203 30.891 1 97.56 531 LEU B N 1
ATOM 8346 C CA . LEU B 1 531 ? 2.955 14.406 31.688 1 97.56 531 LEU B CA 1
ATOM 8347 C C . LEU B 1 531 ? 2.764 14.109 33.188 1 97.56 531 LEU B C 1
ATOM 8349 O O . LEU B 1 531 ? 1.761 13.508 33.562 1 97.56 531 LEU B O 1
ATOM 8353 N N . VAL B 1 532 ? 3.688 14.484 33.969 1 96.31 532 VAL B N 1
ATOM 8354 C CA . VAL B 1 532 ? 3.582 14.43 35.438 1 96.31 532 VAL B CA 1
ATOM 8355 C C . VAL B 1 532 ? 3.598 15.844 36 1 96.31 532 VAL B C 1
ATOM 8357 O O . VAL B 1 532 ? 4.594 16.562 35.875 1 96.31 532 VAL B O 1
ATOM 8360 N N . ASN B 1 533 ? 2.516 16.188 36.625 1 93.69 533 ASN B N 1
ATOM 8361 C CA . ASN B 1 533 ? 2.34 17.547 37.125 1 93.69 533 ASN B CA 1
ATOM 8362 C C . ASN B 1 533 ? 2.643 18.594 36.062 1 93.69 533 ASN B C 1
ATOM 8364 O O . ASN B 1 533 ? 3.373 19.547 36.312 1 93.69 533 ASN B O 1
ATOM 8368 N N . GLY B 1 534 ? 2.232 18.266 34.844 1 93.31 534 GLY B N 1
ATOM 8369 C CA . GLY B 1 534 ? 2.311 19.219 33.75 1 93.31 534 GLY B CA 1
ATOM 8370 C C . GLY B 1 534 ? 3.625 19.156 33 1 93.31 534 GLY B C 1
ATOM 8371 O O . GLY B 1 534 ? 3.787 19.812 31.953 1 93.31 534 GLY B O 1
ATOM 8372 N N . VAL B 1 535 ? 4.578 18.375 33.469 1 94.94 535 VAL B N 1
ATOM 8373 C CA . VAL B 1 535 ? 5.883 18.266 32.812 1 94.94 535 VAL B CA 1
ATOM 8374 C C . VAL B 1 535 ? 5.879 17.062 31.875 1 94.94 535 VAL B C 1
ATOM 8376 O O . VAL B 1 535 ? 5.746 15.922 32.312 1 94.94 535 VAL B O 1
ATOM 8379 N N . PRO B 1 536 ? 6.066 17.25 30.594 1 97.12 536 PRO B N 1
ATOM 8380 C CA . PRO B 1 536 ? 5.996 16.141 29.641 1 97.12 536 PRO B CA 1
ATOM 8381 C C . PRO B 1 536 ? 7.301 15.359 29.547 1 97.12 536 PRO B C 1
ATOM 8383 O O . PRO B 1 536 ? 8.383 15.938 29.656 1 97.12 536 PRO B O 1
ATOM 8386 N N . SER B 1 537 ? 7.18 14.086 29.344 1 97.31 537 SER B N 1
ATOM 8387 C CA . SER B 1 537 ? 8.312 13.242 28.953 1 97.31 537 SER B CA 1
ATOM 8388 C C . SER B 1 537 ? 8.734 13.516 27.516 1 97.31 537 SER B C 1
ATOM 8390 O O . SER B 1 537 ? 8.062 14.266 26.797 1 97.31 537 SER B O 1
ATOM 8392 N N . GLN B 1 538 ? 9.875 12.883 27.203 1 96.56 538 GLN B N 1
ATOM 8393 C CA . GLN B 1 538 ? 10.164 12.758 25.781 1 96.56 538 GLN B CA 1
ATOM 8394 C C . GLN B 1 538 ? 9.094 11.945 25.062 1 96.56 538 GLN B C 1
ATOM 8396 O O . GLN B 1 538 ? 8.508 11.031 25.641 1 96.56 538 GLN B O 1
ATOM 8401 N N . GLY B 1 539 ? 8.836 12.359 23.812 1 97.12 539 GLY B N 1
ATOM 8402 C CA . GLY B 1 539 ? 7.898 11.602 23 1 97.12 539 GLY B CA 1
ATOM 8403 C C . GLY B 1 539 ? 8.508 10.344 22.422 1 97.12 539 GLY B C 1
ATOM 8404 O O . GLY B 1 539 ? 9.672 10.344 22 1 97.12 539 GLY B O 1
ATOM 8405 N N . HIS B 1 540 ? 7.68 9.25 22.438 1 97.69 540 HIS B N 1
ATOM 8406 C CA . HIS B 1 540 ? 8.102 8 21.812 1 97.69 540 HIS B CA 1
ATOM 8407 C C . HIS B 1 540 ? 7.117 7.559 20.734 1 97.69 540 HIS B C 1
ATOM 8409 O O . HIS B 1 540 ? 5.902 7.707 20.906 1 97.69 540 HIS B O 1
ATOM 8415 N N . ARG B 1 541 ? 7.688 7.098 19.656 1 96.44 541 ARG B N 1
ATOM 8416 C CA . ARG B 1 541 ? 6.867 6.719 18.516 1 96.44 541 ARG B CA 1
ATOM 8417 C C . ARG B 1 541 ? 6.074 5.453 18.812 1 96.44 541 ARG B C 1
ATOM 8419 O O . ARG B 1 541 ? 6.625 4.465 19.297 1 96.44 541 ARG B O 1
ATOM 8426 N N . MET B 1 542 ? 4.828 5.477 18.547 1 96.88 542 MET B N 1
ATOM 8427 C CA . MET B 1 542 ? 3.928 4.336 18.703 1 96.88 542 MET B CA 1
ATOM 8428 C C . MET B 1 542 ? 2.949 4.262 17.531 1 96.88 542 MET B C 1
ATOM 8430 O O . MET B 1 542 ? 2.402 5.281 17.109 1 96.88 542 MET B O 1
ATOM 8434 N N . MET B 1 543 ? 2.748 3.09 16.938 1 94.75 543 MET B N 1
ATOM 8435 C CA . MET B 1 543 ? 1.761 2.877 15.891 1 94.75 543 MET B CA 1
ATOM 8436 C C . MET B 1 543 ? 0.365 2.703 16.469 1 94.75 543 MET B C 1
ATOM 8438 O O . MET B 1 543 ? 0.14 1.812 17.297 1 94.75 543 MET B O 1
ATOM 8442 N N . ILE B 1 544 ? -0.487 3.564 16.109 1 97.25 544 ILE B N 1
ATOM 8443 C CA . ILE B 1 544 ? -1.894 3.414 16.453 1 97.25 544 ILE B CA 1
ATOM 8444 C C . ILE B 1 544 ? -2.635 2.693 15.336 1 97.25 544 ILE B C 1
ATOM 8446 O O . ILE B 1 544 ? -2.588 3.121 14.18 1 97.25 544 ILE B O 1
ATOM 8450 N N . GLY B 1 545 ? -3.316 1.685 15.68 1 93.94 545 GLY B N 1
ATOM 8451 C CA . GLY B 1 545 ? -3.832 0.775 14.672 1 93.94 545 GLY B CA 1
ATOM 8452 C C . GLY B 1 545 ? -2.859 -0.331 14.312 1 93.94 545 GLY B C 1
ATOM 8453 O O . GLY B 1 545 ? -1.812 -0.474 14.945 1 93.94 545 GLY B O 1
ATOM 8454 N N . ASN B 1 546 ? -3.156 -1.127 13.305 1 86.38 546 ASN B N 1
ATOM 8455 C CA . ASN B 1 546 ? -2.363 -2.307 12.977 1 86.38 546 ASN B CA 1
ATOM 8456 C C . ASN B 1 546 ? -1.317 -2.002 11.914 1 86.38 546 ASN B C 1
ATOM 8458 O O . ASN B 1 546 ? -0.595 -2.898 11.469 1 86.38 546 ASN B O 1
ATOM 8462 N N . GLY B 1 547 ? -1.266 -0.822 11.492 1 86.38 547 GLY B N 1
ATOM 8463 C CA . GLY B 1 547 ? -0.263 -0.418 10.523 1 86.38 547 GLY B CA 1
ATOM 8464 C C . GLY B 1 547 ? -0.544 -0.938 9.125 1 86.38 547 GLY B C 1
ATOM 8465 O O . GLY B 1 547 ? 0.342 -0.939 8.266 1 86.38 547 GLY B O 1
ATOM 8466 N N . LYS B 1 548 ? -1.766 -1.407 8.898 1 83.19 548 LYS B N 1
ATOM 8467 C CA . LYS B 1 548 ? -2.111 -1.941 7.582 1 83.19 548 LYS B CA 1
ATOM 8468 C C . LYS B 1 548 ? -2.85 -0.901 6.742 1 83.19 548 LYS B C 1
ATOM 8470 O O . LYS B 1 548 ? -3.639 -0.116 7.273 1 83.19 548 LYS B O 1
ATOM 8475 N N . LEU B 1 549 ? -2.459 -0.851 5.496 1 86 549 LEU B N 1
ATOM 8476 C CA . LEU B 1 549 ? -3.119 -0.016 4.5 1 86 549 LEU B CA 1
ATOM 8477 C C . LEU B 1 549 ? -3.295 -0.772 3.188 1 86 549 LEU B C 1
ATOM 8479 O O . LEU B 1 549 ? -2.355 -1.407 2.701 1 86 549 LEU B O 1
ATOM 8483 N N . TYR B 1 550 ? -4.496 -0.828 2.705 1 76.88 550 TYR B N 1
ATOM 8484 C CA . TYR B 1 550 ? -4.77 -1.55 1.468 1 76.88 550 TYR B CA 1
ATOM 8485 C C . TYR B 1 550 ? -5.02 -0.583 0.316 1 76.88 550 TYR B C 1
ATOM 8487 O O . TYR B 1 550 ? -5.504 0.531 0.526 1 76.88 550 TYR B O 1
ATOM 8495 N N . ILE B 1 551 ? -4.582 -0.899 -0.81 1 74.31 551 ILE B N 1
ATOM 8496 C CA . ILE B 1 551 ? -4.883 -0.148 -2.023 1 74.31 551 ILE B CA 1
ATOM 8497 C C . ILE B 1 551 ? -6.109 -0.748 -2.711 1 74.31 551 ILE B C 1
ATOM 8499 O O . ILE B 1 551 ? -6.199 -1.966 -2.879 1 74.31 551 ILE B O 1
#

Secondary structure (DSSP, 8-state):
-----------GGGPPPEEEEEEE-SS--SEEEE-SSSEEEEE--S---S-EETTEE-SEEEEETTT--EEEE---B--TT-EEEE-TTS-EEEE---PPGGG--SS-B--TTEEEEE---SSS----EEEEEEE-SS--BS-EEEE-TTS-EEEE--BSS--SS--TTTB--EEEEES---BTTB-SGGG-SEE-HHHHHT-SS-BS-EEEE-SSTTEEEEEETTEEEEEETTTTEEEE-PPPGGG-B-SBTS-EEEEEPPB-GGGTT--EEEEEE-B-S-SSS-GGG--TTSB---EEEEEE-SHHHHHH-PEEEE-SS--BS-EEEE-TTS-EEEE--EEEEEEEESSSTT-BTTEEEEEE--S-EEE-TTSPTT--EE-TTPPPPSS---TTEEEEE-TTSPEEEEE---SSS---SSSPPP-EEEEEE-GGGG-TT---EEE--SEE-TT-EEEEEEPP-TT-SS-TTS-EEEEEEE--EEETTEEET--EEEEPEEE-SSTTEEEEE--SSTTTS-SEEEEEEEEETTEEPPPEEEEES------/-----------GGGPPPEEEEEEE-SS--SEEEE-SSSEEEEE--S---S-EETTEE-SEEEEETTT--EEEE---B--TT-EEEE-TTS-EEEE---PPGGG--SS-B--TTEEEEE---SSS----EEEEEEE-SS--BS-EEEE-TTS-EEEE--BSS--SS--TTTB--EEEEES---BTTB-SGGG-SEE-HHHHHT-SS-BS-EEEE-SSTTEEEEEETTEEEEEETTTTEEEE-PPPGGG-B-SBTS-EEEEEPPB-GGGTT--EEEEEE-B---SSS-GGG--TTSB---EEEEEE-SHHHHHH-PEEEE-SS--BS-EEEE-TTS-EEEE--EEEEEEEESSSTT-BTTEEEEEE--S-EEE-TTSPTT--EE-TTPPPPSS---TTEEEEE-TTSPEEEEE---SSS---SSSPPP-EEEEEE-GGGG-TT---EEE--SEE-TT-EEEEEEPP-TT-SS-TTS-EEEEEE---EEETTEEET--EEEEPEEE-SSTTEEEEE--SSTTTS-SEEEEEEEEETTEEPPPEEEEES------

Foldseek 3Di:
DPPPPPPPPVPLPPFFKDKDWDAFAQAFQQKWFQQAQFWIKGAAFPFQGNPDDPHGRAGIWIATPVPNDIDGADAAAGLAQWEWDAFLLSKIKIAAHAQQPPPDDPRHHHRQFWIWIWRRDDPRPIHIDTDPVDTHPAGFHQWYWAQALQRKIKIAWHFNHDDQWADPVTTDQFIAIPVGDAAPVRRDPVCPGPGDPVSVVLPTFFGNWFWDQALPHQWIWTDFQQWIWIARNRNGDTGTFDGHPPRFGDGGFQHWEKDWFAQEVVVPRFTKMKIAKGANDDSPDAQAVFAQAAFIAQWMWMFGPDDVGRVVHIDIDGAPAHFGLWAWEAAQLRKIKTAAGAGGFTAAFQGHPHADHTGRHDHIGFFMWIAQPPDDGPPGIDRPSTDGDPQHAHHSWYWYAHLLRKIKTTRWPRDPHADDPDRGTTRIIMIIHDSLSPDQQAKAWDDWDQEDEAFDKTKTFIDDGPPDQALPPWDKKKKWFDSWMDRSSYTHHTHIYIWDWDADPHRRMIITTHHNRSSSPPWYWTWMWMDINSRIHRTRIHTYHPSDDDD/DPPPPPPPPVPLPPFFKDKDWDAFAQAFQQKWFQQAQFWIKGAAFPFQGNPDDPHGRAGIWIATPVPNDIDGADAAAGLAQWEWDAFLLSKIKTAAHAQQPPPDDPRHHHRQFWIWIWRRDDPRPIHIDTDPVDTHPAGFHQWYWAQALQRKIKIAWHFNHDDQWADPVTTDQFIAIVVGDAAPVRRDPVCPGPGDPVSVVLPTFFGNWFWDQALPHQWIWTDFQQWIWIARNRNGDTGTFDGHPPSFGDGGFQHWEKDWFAQEVVVPRFTKMKIAKGANDDSPDALAVFAQAAFIAQWMWMFGPDDVGRVVHIDIDGAPAHFGLWAWEAAQLRKIKTAAGAGGFTAAFQGHPHADHTGRHDHIGFFMWIAQPVDDGPPGIDRPSTDGDPQHAHHSWYWYAHLLRKIKTGRWDRDPHADDPVRGTTRIIMIIHDSLSPDQQAKAWDDWDQEDEAFDKTKTFIDDGPPDQALPPWDKKKKWFDSWMDRSSYTHHTHIYIWDWDADPHRRMIITTHHNRSSSPRWYWTWMWMDINSRIHRTRIHTYHPSDDDD

Nearest PDB structures (foldseek):
  5c92-assembly1_A  TM=8.040E-01  e=2.995E-27  Colletotrichum graminicola M1.001
  5lqi-assembly1_A  TM=7.013E-01  e=8.529E-26  Streptomyces lividans 1326
  4unm-assembly1_A  TM=7.045E-01  e=1.198E-25  Streptomyces lividans
  5lqi-assembly2_B  TM=7.106E-01  e=7.954E-25  Streptomyces lividans 1326
  5lxz-assembly1_B  TM=7.030E-01  e=2.809E-24  Streptomyces lividans TK24

Sequence (1102 aa):
MKENRKLVTRDLTTQSWTLAQNGTTGVSAMQLSIISEKFALIIDKVERNPLNISGHSAWGALYNLNTHEVRALDLQSNSFCAAGSFLGNGTFISVGGNAVVNGKTNGDTDGKQSIRFLEPCQDKDCSIEEYPSIKMQSRRWYPSLARLADGTVMIAGGSKNGSWINSAAINNPTIEYFPPKKLGFALNSSNFPIKSPFLTRTLNSNLYPILITLPEDDLVFMAANKDAMLYNWKTNEETKLPPFPNNVRVTYPFTGSGLLLPLTPENNYRPEVLICGGSNLPDNVPATKLKASDPASAQCVRMVLDKQEIKKGWIVEQMPSPRIMPDMVMMPDGRVLILNGGKTGTAGYGNIPGKVGQSNSDTPSFTPVLYDPKAPLGQRFSSKGLPTSKIARLYHSTATMTPSGKIMIAGSNPNPDSTKITYPTEYRVEWLSPPYLQSNNRPIIKIFPKIANYGESISIVLNRIGDRRNLQGLKIEVVLMDFGYVTHSVPMNSRSVKLPNRLGNLDNEILAQIPVSRSVYPPGFAFIHVLVNGVPSQGHRMMIGNGKLYIMKENRKLVTRDLTTQSWTLAQNGTTGVSAMQLSIISEKFALIIDKVERNPLNISGHSAWGALYNLNTHEVRALDLQSNSFCAAGSFLGNGTFISVGGNAVVNGKTNGDTDGKQSIRFLEPCQDKDCSIEEYPSIKMQSRRWYPSLARLADGTVMIAGGSKNGSWINSAAINNPTIEYFPPKKLGFALNSSNFPIKSPFLTRTLNSNLYPILITLPEDDLVFMAANKDAMLYNWKTNEETKLPPFPNNVRVTYPFTGSGLLLPLTPENNYRPEVLICGGSNLPDNVPATKLKASDPASAQCVRMVLDKQEIKKGWIVEQMPSPRIMPDMVMMPDGRVLILNGGKTGTAGYGNIPGKVGQSNSDTPSFTPVLYDPKAPLGQRFSSKGLPTSKIARLYHSTATMTPSGKIMIAGSNPNPDSTKITYPTEYRVEWLSPPYLQSNNRPIIKIFPKIANYGESISIVLNRIGDRRNLQGLKIEVVLMDFGYVTHSVPMNSRSVKLPNRLGNLDNEILAQIPVSRSVYPPGFAFIHVLVNGVPSQGHRMMIGNGKLYI